Protein 6L33 (pdb70)

Radius of gyration: 26.6 Å; Cα contacts (8 Å, |Δi|>4): 1652; chains: 4; bounding box: 76×57×63 Å

Nearest PDB structures (foldseek):
  6l33-assembly2_D  TM=1.004E+00  e=4.666E-39  Pseudomonas aeruginosa
  6l33-assembly2_C  TM=9.658E-01  e=1.637E-32  Pseudomonas aeruginosa
  2uye-assembly1_B  TM=8.036E-01  e=1.590E-12  Burkholderia cepacia
  5b7d-assembly1_A  TM=7.883E-01  e=1.033E-09  Vibrio vulnificus
  4ab6-assembly1_A  TM=7.438E-01  e=1.172E-08  Neisseria meningitidis serogroup B

Solvent-accessible surface area: 31143 Å² total

InterPro domains:
  IPR000847 LysR, HTH, N-terminal domain [PF00126] (80-113)
  IPR000847 LysR, HTH, N-terminal domain [PS50931] (80-109)
  IPR005119 LysR, substrate-binding [PF03466] (144-335)
  IPR036388 Winged helix-like DNA-binding domain superfamily [G3DSA:1.10.10.10] (78-133)
  IPR036390 Winged helix DNA-binding domain superfamily [SSF46785] (79-132)
  IPR050389 LysR-type Transcriptional Regulators [PTHR30118] (19-346)

Foldseek 3Di:
DQDQEEAEEEEEQLCVQQQVVVLVVVVCVVHVRYHYHYHYDAQENCVCQVVVVHFYYKYFDDDHDPQKDKDFLFFFFKKKKAQPVPDDQVNVQEFEEEAEAPPPDQDDPVQVFQVVVPGGHHHDYYYHHLPCVQVVRHPHRYMYMGTPSSVVVVVVVPRMDIGGHNGDDRRGTMMIGGNVCVPPPVVVVSVVSVSSD/DADLEEAEEEEAPLRCVQQVPVLVVVCCVPPVNYHYHYHYDEQVPLVCFVVVRHQYYWYQHDDHDPQKDKFFDFDWFKKKKAQDDDDDDDAPVNQQEFEEEEQDQPPDQDDQVQVVQVVVPGHHHYDYYHPHLPPVQVVRHPHGYMYMAIVSSVVSVVVVPRIDIDHDNDGTDYTTGMIGGNVCPPPPVVVVSVVSSSSD/DEAAEEEAQLCVQLQVPVLVVVCCVVPVVYHYHYHHDEQVNLVCQVVVNHFYYKYDHDDHDPQKDKDWLDWFAKKKKFQDDDDDDDAPVLQQPFEEEAAQPVRGDCVQVQVVQVVVPTHHHYDYYHHHCVPVLVVRHPGGYMYIDGPSSVVSVVVVDRMDIGHDNDDTGIDIMMIGGNVCVPPPVVVVSVVSVSSD/DEAEEEEAQLCVQQQVVLLVVCCCVVPVPYHYHYDHQQAVNLVCQVVVNHFYYKYQYDDHPPQKDKDFLDWWAKKKFFADDDDDDDAPVNQCPFEEEAQAPVSCHHHHDYYHPHLVCVNVVRHPGGYMYIGTPSSVVSVVLRDIDHDNDDDGTTTIMIGHNVCPPPVVVVVVVVSVSSRD

Structure (mmCIF, N/CA/C/O backbone):
data_6L33
#
_entry.id   6L33
#
_cell.length_a   65.652
_cell.length_b   108.703
_cell.length_c   109.230
_cell.angle_alpha   90.000
_cell.angle_beta   90.000
_cell.angle_gamma   90.000
#
_symmetry.space_group_name_H-M   'P 21 21 21'
#
loop_
_entity.id
_entity.type
_entity.pdbx_description
1 polymer 'MexT protein'
2 non-polymer 'SULFATE ION'
3 water water
#
loop_
_atom_site.group_PDB
_atom_site.id
_atom_site.type_symbol
_atom_site.label_atom_id
_atom_site.label_alt_id
_atom_site.label_comp_id
_atom_site.label_asym_id
_atom_site.label_entity_id
_atom_site.label_seq_id
_atom_site.pdbx_PDB_ins_code
_atom_site.Cartn_x
_atom_site.Cartn_y
_atom_site.Cartn_z
_atom_site.occupancy
_atom_site.B_iso_or_equiv
_atom_site.auth_seq_id
_atom_site.auth_comp_id
_atom_site.auth_asym_id
_atom_site.auth_atom_id
_atom_site.pdbx_PDB_model_num
ATOM 1 N N . ALA A 1 4 ? -74.93418 10.21137 -28.42217 1.000 35.94081 96 ALA A N 1
ATOM 2 C CA . ALA A 1 4 ? -76.29060 9.67504 -28.42234 1.000 40.18746 96 ALA A CA 1
ATOM 3 C C . ALA A 1 4 ? -76.28812 8.20111 -28.81535 1.000 34.78166 96 ALA A C 1
ATOM 4 O O . ALA A 1 4 ? -76.99523 7.38891 -28.21999 1.000 42.89916 96 ALA A O 1
ATOM 6 N N . THR A 1 5 ? -75.48601 7.86271 -29.82189 1.000 32.78566 97 THR A N 1
ATOM 7 C CA . THR A 1 5 ? -75.33449 6.48920 -30.28142 1.000 34.55550 97 THR A CA 1
ATOM 8 C C . THR A 1 5 ? -74.23932 5.73701 -29.53497 1.000 39.92769 97 THR A C 1
ATOM 9 O O . THR A 1 5 ? -73.86070 4.63898 -29.95572 1.000 34.32198 97 THR A O 1
ATOM 13 N N . SER A 1 6 ? -73.73214 6.29556 -28.43934 1.000 45.97776 98 SER A N 1
ATOM 14 C CA . SER A 1 6 ? -72.58493 5.71136 -27.75943 1.000 38.49758 98 SER A CA 1
ATOM 15 C C . SER A 1 6 ? -72.97084 4.43680 -27.01827 1.000 38.05135 98 SER A C 1
ATOM 16 O O . SER A 1 6 ? -74.04677 4.34277 -26.42077 1.000 33.10752 98 SER A O 1
ATOM 19 N N . THR A 1 7 ? -72.07646 3.44767 -27.06424 1.000 36.20306 99 THR A N 1
ATOM 20 C CA . THR A 1 7 ? -72.21718 2.21611 -26.29562 1.000 35.38295 99 THR A CA 1
ATOM 21 C C . THR A 1 7 ? -71.05664 2.02737 -25.32509 1.000 32.97864 99 THR A C 1
ATOM 22 O O . THR A 1 7 ? -70.78813 0.90212 -24.89217 1.000 32.40900 99 THR A O 1
ATOM 26 N N . ALA A 1 8 ? -70.36915 3.10972 -24.97139 1.000 32.25231 100 ALA A N 1
ATOM 27 C CA . ALA A 1 8 ? -69.15713 3.01427 -24.17460 1.000 35.31160 100 ALA A CA 1
ATOM 28 C C . ALA A 1 8 ? -69.47676 2.70408 -22.71459 1.000 24.98672 100 ALA A C 1
ATOM 29 O O . ALA A 1 8 ? -70.60679 2.86564 -22.24278 1.000 24.96569 100 ALA A O 1
ATOM 31 N N . VAL A 1 9 ? -68.44922 2.25233 -21.99813 1.000 22.27023 101 VAL A N 1
ATOM 32 C CA . VAL A 1 9 ? -68.53795 1.94412 -20.57609 1.000 23.96402 101 VAL A CA 1
ATOM 33 C C . VAL A 1 9 ? -67.98750 3.12452 -19.79026 1.000 24.69998 101 VAL A C 1
ATOM 34 O O . VAL A 1 9 ? -66.87129 3.59019 -20.05241 1.000 20.88315 101 VAL A O 1
ATOM 38 N N . PHE A 1 10 ? -68.76676 3.61323 -18.83325 1.000 13.87734 102 PHE A N 1
ATOM 39 C CA . PHE A 1 10 ? -68.32424 4.65602 -17.92114 1.000 20.42544 102 PHE A CA 1
ATOM 40 C C . PHE A 1 10 ? -68.24856 4.09047 -16.51019 1.000 17.21617 102 PHE A C 1
ATOM 41 O O . PHE A 1 10 ? -69.08251 3.26881 -16.11570 1.000 18.13815 102 PHE A O 1
ATOM 49 N N . ARG A 1 11 ? -67.23898 4.52411 -15.75919 1.000 11.10267 103 ARG A N 1
ATOM 50 C CA . ARG A 1 11 ? -67.03164 4.09766 -14.37985 1.000 16.27430 103 ARG A CA 1
ATOM 51 C C . ARG A 1 11 ? -67.00157 5.33062 -13.48927 1.000 17.07512 103 ARG A C 1
ATOM 52 O O . ARG A 1 11 ? -66.11231 6.17747 -13.62803 1.000 13.16414 103 ARG A O 1
ATOM 60 N N . ILE A 1 12 ? -67.96847 5.43204 -12.57949 1.000 17.13957 104 ILE A N 1
ATOM 61 C CA . ILE A 1 12 ? -68.09360 6.59481 -11.71073 1.000 14.04931 104 ILE A CA 1
ATOM 62 C C . ILE A 1 12 ? -68.08979 6.14834 -10.25608 1.000 16.10742 104 ILE A C 1
ATOM 63 O O . ILE A 1 12 ? -68.50047 5.03268 -9.91849 1.000 15.46936 104 ILE A O 1
ATOM 68 N N . GLY A 1 13 ? -67.61312 7.03623 -9.39260 1.000 14.35558 105 GLY A N 1
ATOM 69 C CA . GLY A 1 13 ? -67.61703 6.81987 -7.95366 1.000 15.41464 105 GLY A CA 1
ATOM 70 C C . GLY A 1 13 ? -68.59907 7.76760 -7.28871 1.000 13.13811 105 GLY A C 1
ATOM 71 O O . GLY A 1 13 ? -68.64043 8.95813 -7.61218 1.000 15.64524 105 GLY A O 1
ATOM 72 N N . LEU A 1 14 ? -69.38807 7.23234 -6.35950 1.000 10.60810 106 LEU A N 1
ATOM 73 C CA . LEU A 1 14 ? -70.40242 8.01738 -5.67273 1.000 15.08017 106 LEU A CA 1
ATOM 74 C C . LEU A 1 14 ? -70.41635 7.66568 -4.19378 1.000 13.27252 106 LEU A C 1
ATOM 75 O O . LEU A 1 14 ? -70.33527 6.49080 -3.82479 1.000 11.67183 106 LEU A O 1
ATOM 80 N N . SER A 1 15 ? -70.52240 8.69020 -3.35254 1.000 15.24182 107 SER A N 1
ATOM 81 C CA . SER A 1 15 ? -70.74496 8.46708 -1.93589 1.000 14.49225 107 SER A CA 1
ATOM 82 C C . SER A 1 15 ? -72.16171 7.93833 -1.71201 1.000 16.68175 107 SER A C 1
ATOM 83 O O . SER A 1 15 ? -73.01040 7.95534 -2.60870 1.000 12.65190 107 SER A O 1
ATOM 86 N N . ASP A 1 16 ? -72.41280 7.45188 -0.49365 1.000 13.83595 108 ASP A N 1
ATOM 87 C CA . ASP A 1 16 ? -73.68557 6.79058 -0.21866 1.000 22.93677 108 ASP A CA 1
ATOM 88 C C . ASP A 1 16 ? -74.85660 7.75239 -0.38024 1.000 16.10778 108 ASP A C 1
ATOM 89 O O . ASP A 1 16 ? -75.89920 7.38247 -0.93272 1.000 12.53348 108 ASP A O 1
ATOM 94 N N . ASP A 1 17 ? -74.69386 8.99637 0.07888 1.000 16.80353 109 ASP A N 1
ATOM 95 C CA . ASP A 1 17 ? -75.76502 9.98519 -0.02412 1.000 20.98711 109 ASP A CA 1
ATOM 96 C C . ASP A 1 17 ? -76.08190 10.31937 -1.47537 1.000 19.24708 109 ASP A C 1
ATOM 97 O O . ASP A 1 17 ? -77.24237 10.56766 -1.82467 1.000 14.60080 109 ASP A O 1
ATOM 102 N N . VAL A 1 18 ? -75.06024 10.35154 -2.33167 1.000 13.33748 110 VAL A N 1
ATOM 103 C CA . VAL A 1 18 ? -75.27556 10.68983 -3.73479 1.000 13.35558 110 VAL A CA 1
ATOM 104 C C . VAL A 1 18 ? -75.92218 9.52187 -4.47167 1.000 13.83375 110 VAL A C 1
ATOM 105 O O . VAL A 1 18 ? -76.86738 9.70347 -5.24908 1.000 13.97426 110 VAL A O 1
ATOM 109 N N . GLU A 1 19 ? -75.41572 8.30676 -4.24571 1.000 10.79288 111 GLU A N 1
ATOM 110 C CA . GLU A 1 19 ? -76.02261 7.12542 -4.85203 1.000 14.50620 111 GLU A CA 1
ATOM 111 C C . GLU A 1 19 ? -77.47581 6.97595 -4.42300 1.000 16.05579 111 GLU A C 1
ATOM 112 O O . GLU A 1 19 ? -78.32791 6.55453 -5.21425 1.000 12.22668 111 GLU A O 1
ATOM 118 N N . PHE A 1 20 ? -77.77628 7.33453 -3.17421 1.000 14.29932 112 PHE A N 1
ATOM 119 C CA . PHE A 1 20 ? -79.13179 7.19916 -2.65435 1.000 14.00140 112 PHE A CA 1
ATOM 120 C C . PHE A 1 20 ? -80.07604 8.21185 -3.29449 1.000 17.81148 112 PHE A C 1
ATOM 121 O O . PHE A 1 20 ? -81.11452 7.83980 -3.85295 1.000 16.65394 112 PHE A O 1
ATOM 129 N N . GLY A 1 21 ? -79.72429 9.49482 -3.24126 1.000 16.92716 113 GLY A N 1
ATOM 130 C CA . GLY A 1 21 ? -80.65825 10.53912 -3.61630 1.000 20.55580 113 GLY A CA 1
ATOM 131 C C . GLY A 1 21 ? -80.53434 11.10582 -5.01630 1.000 20.92431 113 GLY A C 1
ATOM 132 O O . GLY A 1 21 ? -81.50055 11.66755 -5.54047 1.000 18.62700 113 GLY A O 1
ATOM 133 N N . LEU A 1 22 ? -79.36486 10.97466 -5.64234 1.000 16.22520 114 LEU A N 1
ATOM 134 C CA . LEU A 1 22 ? -79.11721 11.63464 -6.91592 1.000 16.68220 114 LEU A CA 1
ATOM 135 C C . LEU A 1 22 ? -78.85899 10.68908 -8.07816 1.000 12.42533 114 LEU A C 1
ATOM 136 O O . LEU A 1 22 ? -79.07000 11.09046 -9.22808 1.000 14.68375 114 LEU A O 1
ATOM 141 N N . LEU A 1 23 ? -78.40845 9.46240 -7.82490 1.000 16.92465 115 LEU A N 1
ATOM 142 C CA . LEU A 1 23 ? -78.20891 8.52255 -8.92425 1.000 12.69473 115 LEU A CA 1
ATOM 143 C C . LEU A 1 23 ? -79.47989 8.23613 -9.72116 1.000 12.66078 115 LEU A C 1
ATOM 144 O O . LEU A 1 23 ? -79.39329 8.20042 -10.96140 1.000 10.78391 115 LEU A O 1
ATOM 149 N N . PRO A 1 24 ? -80.64932 8.01650 -9.11757 1.000 12.29387 116 PRO A N 1
ATOM 150 C CA . PRO A 1 24 ? -81.84154 7.68115 -9.91806 1.000 14.51323 116 PRO A CA 1
ATOM 151 C C . PRO A 1 24 ? -82.20359 8.77411 -10.91224 1.000 12.20978 116 PRO A C 1
ATOM 152 O O . PRO A 1 24 ? -82.44520 8.46586 -12.08938 1.000 14.02455 116 PRO A O 1
ATOM 156 N N . PRO A 1 25 ? -82.26232 10.05698 -10.50984 1.000 15.14919 117 PRO A N 1
ATOM 157 C CA . PRO A 1 25 ? -82.50642 11.09015 -11.53261 1.000 12.34425 117 PRO A CA 1
ATOM 158 C C . PRO A 1 25 ? -81.39557 11.18696 -12.56332 1.000 17.57650 117 PRO A C 1
ATOM 159 O O . PRO A 1 25 ? -81.67628 11.41634 -13.74644 1.000 16.78524 117 PRO A O 1
ATOM 163 N N . LEU A 1 26 ? -80.13657 11.02300 -12.14739 1.000 13.81718 118 LEU A N 1
ATOM 164 C CA . LEU A 1 26 ? -79.03014 11.08186 -13.09846 1.000 15.91269 118 LEU A CA 1
ATOM 165 C C . LEU A 1 26 ? -79.12441 9.95405 -14.11838 1.000 13.71447 118 LEU A C 1
ATOM 166 O O . LEU A 1 26 ? -78.94909 10.17332 -15.32264 1.000 17.15351 118 LEU A O 1
ATOM 171 N N . LEU A 1 27 ? -79.40101 8.73409 -13.64945 1.000 14.99904 119 LEU A N 1
ATOM 172 C CA . LEU A 1 27 ? -79.47029 7.58724 -14.55017 1.000 16.21073 119 LEU A CA 1
ATOM 173 C C . LEU A 1 27 ? -80.62086 7.72505 -15.53964 1.000 16.44618 119 LEU A C 1
ATOM 174 O O . LEU A 1 27 ? -80.46257 7.41489 -16.72670 1.000 16.13924 119 LEU A O 1
ATOM 179 N N . ARG A 1 28 ? -81.78686 8.18307 -15.07042 1.000 14.44868 120 ARG A N 1
ATOM 180 C CA . ARG A 1 28 ? -82.90662 8.41967 -15.97844 1.000 17.22007 120 ARG A CA 1
ATOM 181 C C . ARG A 1 28 ? -82.51385 9.37865 -17.09623 1.000 15.83139 120 ARG A C 1
ATOM 182 O O . ARG A 1 28 ? -82.88322 9.17522 -18.25896 1.000 18.47680 120 ARG A O 1
ATOM 190 N N . ARG A 1 29 ? -81.74880 10.42143 -16.76725 1.000 10.88746 121 ARG A N 1
ATOM 191 C CA . ARG A 1 29 ? -81.35006 11.39385 -17.77915 1.000 19.65587 121 ARG A CA 1
ATOM 192 C C . ARG A 1 29 ? -80.24952 10.84865 -18.68168 1.000 17.29910 121 ARG A C 1
ATOM 193 O O . ARG A 1 29 ? -80.24002 11.12610 -19.88620 1.000 22.97980 121 ARG A O 1
ATOM 201 N N . LEU A 1 30 ? -79.31578 10.07579 -18.12152 1.000 18.05567 122 LEU A N 1
ATOM 202 C CA . LEU A 1 30 ? -78.25733 9.48960 -18.93796 1.000 14.35287 122 LEU A CA 1
ATOM 203 C C . LEU A 1 30 ? -78.82922 8.50527 -19.95051 1.000 20.63363 122 LEU A C 1
ATOM 204 O O . LEU A 1 30 ? -78.45150 8.51865 -21.12781 1.000 17.09957 122 LEU A O 1
ATOM 209 N N . ARG A 1 31 ? -79.75012 7.64239 -19.50780 1.000 20.32564 123 ARG A N 1
ATOM 210 C CA . ARG A 1 31 ? -80.33394 6.65415 -20.40925 1.000 20.33933 123 ARG A CA 1
ATOM 211 C C . ARG A 1 31 ? -81.21629 7.30569 -21.46652 1.000 20.80648 123 ARG A C 1
ATOM 212 O O . ARG A 1 31 ? -81.32404 6.78948 -22.58399 1.000 19.91179 123 ARG A O 1
ATOM 220 N N . ALA A 1 32 ? -81.85326 8.43150 -21.13843 1.000 23.03435 124 ALA A N 1
ATOM 221 C CA . ALA A 1 32 ? -82.71112 9.09757 -22.11270 1.000 22.72172 124 ALA A CA 1
ATOM 222 C C . ALA A 1 32 ? -81.89959 9.65987 -23.27406 1.000 25.75518 124 ALA A C 1
ATOM 223 O O . ALA A 1 32 ? -82.34200 9.61073 -24.42784 1.000 30.17183 124 ALA A O 1
ATOM 225 N N . GLU A 1 33 ? -80.70589 10.18856 -22.99415 1.000 25.04224 125 GLU A N 1
ATOM 226 C CA . GLU A 1 33 ? -79.88681 10.76154 -24.05749 1.000 27.65970 125 GLU A CA 1
ATOM 227 C C . GLU A 1 33 ? -79.08758 9.69315 -24.79764 1.000 21.89995 125 GLU A C 1
ATOM 228 O O . GLU A 1 33 ? -79.02771 9.70780 -26.03153 1.000 30.24546 125 GLU A O 1
ATOM 234 N N . ALA A 1 34 ? -78.46894 8.76176 -24.07161 1.000 25.90747 126 ALA A N 1
ATOM 235 C CA . ALA A 1 34 ? -77.60613 7.73585 -24.66034 1.000 22.45987 126 ALA A CA 1
ATOM 236 C C . ALA A 1 34 ? -78.04188 6.36627 -24.15486 1.000 26.41502 126 ALA A C 1
ATOM 237 O O . ALA A 1 34 ? -77.43773 5.81048 -23.22770 1.000 21.36031 126 ALA A O 1
ATOM 239 N N . PRO A 1 35 ? -79.07420 5.77603 -24.76687 1.000 30.55738 127 PRO A N 1
ATOM 240 C CA . PRO A 1 35 ? -79.65642 4.53800 -24.21767 1.000 30.84170 127 PRO A CA 1
ATOM 241 C C . PRO A 1 35 ? -78.74454 3.32214 -24.29737 1.000 26.00750 127 PRO A C 1
ATOM 242 O O . PRO A 1 35 ? -79.06670 2.29572 -23.68438 1.000 26.32422 127 PRO A O 1
ATOM 246 N N . GLY A 1 36 ? -77.63124 3.39335 -25.01928 1.000 24.71503 128 GLY A N 1
ATOM 247 C CA . GLY A 1 36 ? -76.73988 2.26439 -25.15474 1.000 30.81611 128 GLY A CA 1
ATOM 248 C C . GLY A 1 36 ? -75.53649 2.24784 -24.23962 1.000 32.11591 128 GLY A C 1
ATOM 249 O O . GLY A 1 36 ? -74.73873 1.30783 -24.31456 1.000 28.38879 128 GLY A O 1
ATOM 250 N N . ILE A 1 37 ? -75.37332 3.24552 -23.37173 1.000 23.59210 129 ILE A N 1
ATOM 251 C CA . ILE A 1 37 ? -74.18025 3.30684 -22.53417 1.000 24.34924 129 ILE A CA 1
ATOM 252 C C . ILE A 1 37 ? -74.28199 2.29455 -21.40228 1.000 24.18342 129 ILE A C 1
ATOM 253 O O . ILE A 1 37 ? -75.36783 1.98089 -20.89890 1.000 20.24889 129 ILE A O 1
ATOM 258 N N . VAL A 1 38 ? -73.12232 1.78139 -21.00376 1.000 19.18050 130 VAL A N 1
ATOM 259 C CA . VAL A 1 38 ? -72.98194 0.88763 -19.86242 1.000 15.90214 130 VAL A CA 1
ATOM 260 C C . VAL A 1 38 ? -72.37181 1.68690 -18.72124 1.000 19.65135 130 VAL A C 1
ATOM 261 O O . VAL A 1 38 ? -71.34482 2.35339 -18.90328 1.000 16.08396 130 VAL A O 1
ATOM 265 N N . LEU A 1 39 ? -72.99812 1.63044 -17.54872 1.000 16.79866 131 LEU A N 1
ATOM 266 C CA . LEU A 1 39 ? -72.57278 2.41546 -16.39788 1.000 14.21779 131 LEU A CA 1
ATOM 267 C C . LEU A 1 39 ? -72.11707 1.49724 -15.27376 1.000 16.81305 131 LEU A C 1
ATOM 268 O O . LEU A 1 39 ? -72.84286 0.57772 -14.88124 1.000 15.50637 131 LEU A O 1
ATOM 273 N N . VAL A 1 40 ? -70.92229 1.75735 -14.75340 1.000 14.57249 132 VAL A N 1
ATOM 274 C CA . VAL A 1 40 ? -70.40796 1.08766 -13.56501 1.000 11.45662 132 VAL A CA 1
ATOM 275 C C . VAL A 1 40 ? -70.36034 2.11843 -12.44655 1.000 11.29366 132 VAL A C 1
ATOM 276 O O . VAL A 1 40 ? -69.74494 3.18133 -12.59747 1.000 16.73884 132 VAL A O 1
ATOM 280 N N . VAL A 1 41 ? -71.02143 1.81667 -11.33376 1.000 10.27284 133 VAL A N 1
ATOM 281 C CA . VAL A 1 41 ? -71.03911 2.68590 -10.16285 1.000 12.57961 133 VAL A CA 1
ATOM 282 C C . VAL A 1 41 ? -70.23215 2.01055 -9.06450 1.000 14.14295 133 VAL A C 1
ATOM 283 O O . VAL A 1 41 ? -70.51066 0.86284 -8.69552 1.000 15.44363 133 VAL A O 1
ATOM 287 N N . ARG A 1 42 ? -69.23391 2.71774 -8.54553 1.000 17.93922 134 ARG A N 1
ATOM 288 C CA . ARG A 1 42 ? -68.44901 2.25972 -7.40986 1.000 10.99197 134 ARG A CA 1
ATOM 289 C C . ARG A 1 42 ? -68.82083 3.07405 -6.17816 1.000 19.44668 134 ARG A C 1
ATOM 290 O O . ARG A 1 42 ? -68.97866 4.29692 -6.25384 1.000 17.33007 134 ARG A O 1
ATOM 298 N N . ARG A 1 43 ? -68.96874 2.39163 -5.04744 1.000 14.61461 135 ARG A N 1
ATOM 299 C CA . ARG A 1 43 ? -69.27272 3.05045 -3.78683 1.000 14.52966 135 ARG A CA 1
ATOM 300 C C . ARG A 1 43 ? -67.97676 3.51357 -3.13527 1.000 15.18596 135 ARG A C 1
ATOM 301 O O . ARG A 1 43 ? -67.04567 2.72141 -2.95886 1.000 19.40378 135 ARG A O 1
ATOM 309 N N . ALA A 1 44 ? -67.91163 4.79707 -2.79354 1.000 13.09703 136 ALA A N 1
ATOM 310 C CA . ALA A 1 44 ? -66.72005 5.33305 -2.14057 1.000 15.15320 136 ALA A CA 1
ATOM 311 C C . ALA A 1 44 ? -67.10997 6.57359 -1.35849 1.000 17.38467 136 ALA A C 1
ATOM 312 O O . ALA A 1 44 ? -67.63954 7.52799 -1.93573 1.000 15.91929 136 ALA A O 1
ATOM 314 N N . ASN A 1 45 ? -66.85745 6.55957 -0.05362 1.000 14.41437 137 ASN A N 1
ATOM 315 C CA . ASN A 1 45 ? -67.07470 7.74168 0.76281 1.000 14.79290 137 ASN A CA 1
ATOM 316 C C . ASN A 1 45 ? -66.00257 8.78715 0.44896 1.000 12.07057 137 ASN A C 1
ATOM 317 O O . ASN A 1 45 ? -65.09739 8.56794 -0.36139 1.000 12.55276 137 ASN A O 1
ATOM 322 N N . TYR A 1 46 ? -66.09321 9.93477 1.12402 1.000 9.32531 138 TYR A N 1
ATOM 323 C CA . TYR A 1 46 ? -65.23261 11.06464 0.78895 1.000 19.58774 138 TYR A CA 1
ATOM 324 C C . TYR A 1 46 ? -63.75293 10.77492 1.02140 1.000 16.79515 138 TYR A C 1
ATOM 325 O O . TYR A 1 46 ? -62.90696 11.42378 0.40094 1.000 15.75070 138 TYR A O 1
ATOM 334 N N . LEU A 1 47 ? -63.41402 9.80789 1.87305 1.000 19.62012 139 LEU A N 1
ATOM 335 C CA . LEU A 1 47 ? -62.01102 9.45695 2.07119 1.000 17.79807 139 LEU A CA 1
ATOM 336 C C . LEU A 1 47 ? -61.52336 8.38242 1.11369 1.000 12.20760 139 LEU A C 1
ATOM 337 O O . LEU A 1 47 ? -60.34671 8.39102 0.73477 1.000 14.23975 139 LEU A O 1
ATOM 342 N N . LEU A 1 48 ? -62.39000 7.44715 0.72563 1.000 17.12470 140 LEU A N 1
ATOM 343 C CA . LEU A 1 48 ? -61.96339 6.38278 -0.17373 1.000 18.03184 140 LEU A CA 1
ATOM 344 C C . LEU A 1 48 ? -61.93415 6.83834 -1.62548 1.000 13.60086 140 LEU A C 1
ATOM 345 O O . LEU A 1 48 ? -61.09225 6.36718 -2.39829 1.000 15.84410 140 LEU A O 1
ATOM 358 N N . PRO A 1 50 ? -60.75492 9.36044 -3.52525 1.000 19.84652 142 PRO A N 1
ATOM 359 C CA . PRO A 1 50 ? -59.52702 9.72465 -4.25588 1.000 15.55527 142 PRO A CA 1
ATOM 360 C C . PRO A 1 50 ? -58.65933 8.53254 -4.61951 1.000 15.04483 142 PRO A C 1
ATOM 361 O O . PRO A 1 50 ? -57.95244 8.58202 -5.63484 1.000 17.45839 142 PRO A O 1
ATOM 365 N N . ASN A 1 51 ? -58.69418 7.45836 -3.82651 1.000 12.20531 143 ASN A N 1
ATOM 366 C CA . ASN A 1 51 ? -57.92925 6.26260 -4.16959 1.000 18.58504 143 ASN A CA 1
ATOM 367 C C . ASN A 1 51 ? -58.45544 5.61035 -5.43904 1.000 19.34943 143 ASN A C 1
ATOM 368 O O . ASN A 1 51 ? -57.67058 5.13052 -6.26504 1.000 21.23638 143 ASN A O 1
ATOM 373 N N . LEU A 1 52 ? -59.78058 5.56323 -5.60421 1.000 16.72691 144 LEU A N 1
ATOM 374 C CA . LEU A 1 52 ? -60.34271 4.96096 -6.80852 1.000 16.66637 144 LEU A CA 1
ATOM 375 C C . LEU A 1 52 ? -60.02468 5.79323 -8.04196 1.000 18.15104 144 LEU A C 1
ATOM 376 O O . LEU A 1 52 ? -59.84213 5.23974 -9.13282 1.000 19.12726 144 LEU A O 1
ATOM 381 N N . LEU A 1 53 ? -59.95297 7.11726 -7.88793 1.000 15.35097 145 LEU A N 1
ATOM 382 C CA . LEU A 1 53 ? -59.57089 7.97750 -9.00173 1.000 14.77009 145 LEU A CA 1
ATOM 383 C C . LEU A 1 53 ? -58.10683 7.77961 -9.37442 1.000 18.23424 145 LEU A C 1
ATOM 384 O O . LEU A 1 53 ? -57.77017 7.69062 -10.56006 1.000 18.33433 145 LEU A O 1
ATOM 389 N N . ALA A 1 54 ? -57.22162 7.70831 -8.37612 1.000 14.44655 146 ALA A N 1
ATOM 390 C CA . ALA A 1 54 ? -55.79726 7.55858 -8.66083 1.000 19.38359 146 ALA A CA 1
ATOM 391 C C . ALA A 1 54 ? -55.49029 6.18988 -9.25273 1.000 25.56116 146 ALA A C 1
ATOM 392 O O . ALA A 1 54 ? -54.60923 6.05950 -10.11013 1.000 25.15941 146 ALA A O 1
ATOM 394 N N . SER A 1 55 ? -56.20467 5.15948 -8.80817 1.000 18.81409 147 SER A N 1
ATOM 395 C CA . SER A 1 55 ? -55.97206 3.80616 -9.28824 1.000 23.81819 147 SER A CA 1
ATOM 396 C C . SER A 1 55 ? -56.62099 3.53130 -10.63806 1.000 28.27183 147 SER A C 1
ATOM 397 O O . SER A 1 55 ? -56.35317 2.48226 -11.23361 1.000 32.84618 147 SER A O 1
ATOM 400 N N . GLY A 1 56 ? -57.45540 4.43915 -11.13632 1.000 18.95631 148 GLY A N 1
ATOM 401 C CA . GLY A 1 56 ? -58.14313 4.21333 -12.38871 1.000 19.72946 148 GLY A CA 1
ATOM 402 C C . GLY A 1 56 ? -59.40350 3.38857 -12.28418 1.000 21.43676 148 GLY A C 1
ATOM 403 O O . GLY A 1 56 ? -59.99172 3.05350 -13.31874 1.000 19.71365 148 GLY A O 1
ATOM 404 N N . GLU A 1 57 ? -59.83722 3.04579 -11.06790 1.000 21.89120 149 GLU A N 1
ATOM 405 C CA . GLU A 1 57 ? -61.06969 2.28249 -10.90843 1.000 17.14058 149 GLU A CA 1
ATOM 406 C C . GLU A 1 57 ? -62.28374 3.08023 -11.36905 1.000 16.67279 149 GLU A C 1
ATOM 407 O O . GLU A 1 57 ? -63.26668 2.49445 -11.83790 1.000 16.15409 149 GLU A O 1
ATOM 413 N N . ILE A 1 58 ? -62.23333 4.40796 -11.24459 1.000 14.01864 150 ILE A N 1
ATOM 414 C CA . ILE A 1 58 ? -63.25134 5.30481 -11.77348 1.000 13.86320 150 ILE A CA 1
ATOM 415 C C . ILE A 1 58 ? -62.55310 6.39876 -12.56961 1.000 11.80236 150 ILE A C 1
ATOM 416 O O . ILE A 1 58 ? -61.35934 6.65718 -12.40436 1.000 16.45648 150 ILE A O 1
ATOM 421 N N . SER A 1 59 ? -63.32091 7.05044 -13.43871 1.000 11.09115 151 SER A N 1
ATOM 422 C CA . SER A 1 59 ? -62.82536 8.18920 -14.19871 1.000 14.65234 151 SER A CA 1
ATOM 423 C C . SER A 1 59 ? -63.32690 9.52105 -13.66196 1.000 17.04190 151 SER A C 1
ATOM 424 O O . SER A 1 59 ? -62.77513 10.56738 -14.02111 1.000 15.03804 151 SER A O 1
ATOM 427 N N . VAL A 1 60 ? -64.35426 9.50202 -12.81955 1.000 14.83831 152 VAL A N 1
ATOM 428 C CA . VAL A 1 60 ? -64.90496 10.70951 -12.21848 1.000 12.03561 152 VAL A CA 1
ATOM 429 C C . VAL A 1 60 ? -65.56147 10.31453 -10.90498 1.000 14.83598 152 VAL A C 1
ATOM 430 O O . VAL A 1 60 ? -66.20129 9.26355 -10.80910 1.000 11.75956 152 VAL A O 1
ATOM 434 N N . GLY A 1 61 ? -65.37577 11.14324 -9.88599 1.000 11.83763 153 GLY A N 1
ATOM 435 C CA . GLY A 1 61 ? -65.96751 10.89316 -8.58842 1.000 14.51786 153 GLY A CA 1
ATOM 436 C C . GLY A 1 61 ? -66.74921 12.09400 -8.10202 1.000 19.42885 153 GLY A C 1
ATOM 437 O O . GLY A 1 61 ? -66.43270 13.23990 -8.41859 1.000 15.57438 153 GLY A O 1
ATOM 438 N N . VAL A 1 62 ? -67.79337 11.81071 -7.32786 1.000 19.45488 154 VAL A N 1
ATOM 439 C CA . VAL A 1 62 ? -68.63785 12.83800 -6.73126 1.000 15.56260 154 VAL A CA 1
ATOM 440 C C . VAL A 1 62 ? -68.70100 12.57822 -5.23528 1.000 21.01107 154 VAL A C 1
ATOM 441 O O . VAL A 1 62 ? -69.19450 11.52853 -4.80482 1.000 16.92989 154 VAL A O 1
ATOM 445 N N . SER A 1 63 ? -68.21128 13.52906 -4.44712 1.000 19.67246 155 SER A N 1
ATOM 446 C CA . SER A 1 63 ? -68.17055 13.37930 -2.99968 1.000 20.01907 155 SER A CA 1
ATOM 447 C C . SER A 1 63 ? -67.94572 14.74939 -2.37468 1.000 21.27619 155 SER A C 1
ATOM 448 O O . SER A 1 63 ? -67.77599 15.75461 -3.07115 1.000 17.81358 155 SER A O 1
ATOM 451 N N . TYR A 1 64 ? -67.95466 14.77834 -1.04387 1.000 22.16183 156 TYR A N 1
ATOM 452 C CA . TYR A 1 64 ? -67.49427 15.94887 -0.31702 1.000 25.57148 156 TYR A CA 1
ATOM 453 C C . TYR A 1 64 ? -66.02441 16.21053 -0.63684 1.000 27.32891 156 TYR A C 1
ATOM 454 O O . TYR A 1 64 ? -65.29444 15.32670 -1.09533 1.000 29.16622 156 TYR A O 1
ATOM 463 N N . THR A 1 65 ? -65.59114 17.44532 -0.38863 1.000 31.85725 157 THR A N 1
ATOM 464 C CA . THR A 1 65 ? -64.22183 17.83031 -0.70799 1.000 36.52464 157 THR A CA 1
ATOM 465 C C . THR A 1 65 ? -63.22858 16.98185 0.07805 1.000 34.12063 157 THR A C 1
ATOM 466 O O . THR A 1 65 ? -63.42618 16.69836 1.26293 1.000 27.24125 157 THR A O 1
ATOM 470 N N . ASP A 1 66 ? -62.15896 16.56969 -0.59138 1.000 31.28280 158 ASP A N 1
ATOM 471 C CA . ASP A 1 66 ? -61.19332 15.65691 0.00763 1.000 36.39922 158 ASP A CA 1
ATOM 472 C C . ASP A 1 66 ? -59.82480 15.92040 -0.61309 1.000 30.05275 158 ASP A C 1
ATOM 473 O O . ASP A 1 66 ? -59.56752 17.00306 -1.14906 1.000 27.10791 158 ASP A O 1
ATOM 478 N N . GLU A 1 67 ? -58.94431 14.92734 -0.53720 1.000 29.07688 159 GLU A N 1
ATOM 479 C CA . GLU A 1 67 ? -57.64620 15.01258 -1.18510 1.000 27.07849 159 GLU A CA 1
ATOM 480 C C . GLU A 1 67 ? -57.78748 14.73915 -2.67437 1.000 35.46098 159 GLU A C 1
ATOM 481 O O . GLU A 1 67 ? -58.51168 13.83151 -3.09160 1.000 27.70469 159 GLU A O 1
ATOM 487 N N . LEU A 1 68 ? -57.09350 15.53373 -3.47812 1.000 32.84785 160 LEU A N 1
ATOM 488 C CA . LEU A 1 68 ? -57.11855 15.35382 -4.91606 1.000 27.62032 160 LEU A CA 1
ATOM 489 C C . LEU A 1 68 ? -55.79568 14.76270 -5.36955 1.000 29.63229 160 LEU A C 1
ATOM 490 O O . LEU A 1 68 ? -54.73829 15.35183 -5.09635 1.000 34.50674 160 LEU A O 1
ATOM 495 N N . PRO A 1 69 ? -55.79958 13.61279 -6.04337 1.000 30.38261 161 PRO A N 1
ATOM 496 C CA . PRO A 1 69 ? -54.54168 13.03834 -6.53195 1.000 31.79011 161 PRO A CA 1
ATOM 497 C C . PRO A 1 69 ? -53.82957 13.99369 -7.47712 1.000 29.96692 161 PRO A C 1
ATOM 498 O O . PRO A 1 69 ? -54.39980 14.97126 -7.96624 1.000 29.15952 161 PRO A O 1
ATOM 502 N N . ALA A 1 70 ? -52.55481 13.70327 -7.72240 1.000 38.69193 162 ALA A N 1
ATOM 503 C CA . ALA A 1 70 ? -51.80747 14.46227 -8.71300 1.000 38.71106 162 ALA A CA 1
ATOM 504 C C . ALA A 1 70 ? -52.48687 14.35353 -10.07296 1.000 40.41972 162 ALA A C 1
ATOM 505 O O . ALA A 1 70 ? -53.14983 13.35857 -10.38026 1.000 39.07026 162 ALA A O 1
ATOM 507 N N . ASN A 1 71 ? -52.33995 15.41279 -10.87404 1.000 39.71899 163 ASN A N 1
ATOM 508 C CA . ASN A 1 71 ? -52.91095 15.51937 -12.21593 1.000 47.97541 163 ASN A CA 1
ATOM 509 C C . ASN A 1 71 ? -54.42881 15.67481 -12.20276 1.000 46.66997 163 ASN A C 1
ATOM 510 O O . ASN A 1 71 ? -55.03325 15.89278 -13.25575 1.000 52.80953 163 ASN A O 1
ATOM 515 N N . ALA A 1 72 ? -55.05992 15.57947 -11.03798 1.000 35.58367 164 ALA A N 1
ATOM 516 C CA . ALA A 1 72 ? -56.51406 15.57350 -10.98097 1.000 39.64683 164 ALA A CA 1
ATOM 517 C C . ALA A 1 72 ? -57.07151 16.98983 -10.86754 1.000 38.06930 164 ALA A C 1
ATOM 518 O O . ALA A 1 72 ? -56.39367 17.91379 -10.40844 1.000 29.17278 164 ALA A O 1
ATOM 520 N N . LYS A 1 73 ? -58.31921 17.14945 -11.31037 1.000 25.57314 165 LYS A N 1
ATOM 521 C CA . LYS A 1 73 ? -59.04915 18.40858 -11.26196 1.000 23.94320 165 LYS A CA 1
ATOM 522 C C . LYS A 1 73 ? -60.36727 18.20282 -10.52607 1.000 26.83116 165 LYS A C 1
ATOM 523 O O . LYS A 1 73 ? -60.86838 17.08148 -10.41379 1.000 17.28205 165 LYS A O 1
ATOM 529 N N . ARG A 1 74 ? -60.93719 19.29903 -10.02892 1.000 22.49560 166 ARG A N 1
ATOM 530 C CA . ARG A 1 74 ? -62.20624 19.22964 -9.32067 1.000 22.92072 166 ARG A CA 1
ATOM 531 C C . ARG A 1 74 ? -63.03725 20.46738 -9.62210 1.000 28.54775 166 ARG A C 1
ATOM 532 O O . ARG A 1 74 ? -62.52085 21.50938 -10.03432 1.000 25.26085 166 ARG A O 1
ATOM 540 N N . LYS A 1 75 ? -64.34286 20.33312 -9.40156 1.000 21.30399 167 LYS A N 1
ATOM 541 C CA . LYS A 1 75 ? -65.29755 21.40122 -9.65816 1.000 22.10617 167 LYS A CA 1
ATOM 542 C C . LYS A 1 75 ? -66.48307 21.22335 -8.72167 1.000 25.32759 167 LYS A C 1
ATOM 543 O O . LYS A 1 75 ? -66.98957 20.10724 -8.56998 1.000 18.81764 167 LYS A O 1
ATOM 549 N N . THR A 1 76 ? -66.91089 22.31337 -8.08825 1.000 21.42550 168 THR A N 1
ATOM 550 C CA . THR A 1 76 ? -68.09889 22.26738 -7.24626 1.000 22.84143 168 THR A CA 1
ATOM 551 C C . THR A 1 76 ? -69.33319 22.03643 -8.10988 1.000 23.05957 168 THR A C 1
ATOM 552 O O . THR A 1 76 ? -69.52353 22.70697 -9.12879 1.000 22.68935 168 THR A O 1
ATOM 556 N N . VAL A 1 77 ? -70.16690 21.07870 -7.71090 1.000 20.57303 169 VAL A N 1
ATOM 557 C CA . VAL A 1 77 ? -71.36793 20.75475 -8.46883 1.000 17.06409 169 VAL A CA 1
ATOM 558 C C . VAL A 1 77 ? -72.65658 21.02163 -7.70122 1.000 16.78250 169 VAL A C 1
ATOM 559 O O . VAL A 1 77 ? -73.70098 21.23398 -8.33880 1.000 18.82032 169 VAL A O 1
ATOM 563 N N . ARG A 1 78 ? -72.64359 21.01724 -6.36889 1.000 19.40657 170 ARG A N 1
ATOM 564 C CA . ARG A 1 78 ? -73.83064 21.35478 -5.59389 1.000 18.56776 170 ARG A CA 1
ATOM 565 C C . ARG A 1 78 ? -73.40860 22.02441 -4.29682 1.000 21.28515 170 ARG A C 1
ATOM 566 O O . ARG A 1 78 ? -72.43713 21.60681 -3.66064 1.000 23.00721 170 ARG A O 1
ATOM 574 N N . ARG A 1 79 ? -74.14989 23.05617 -3.90745 1.000 19.74554 171 ARG A N 1
ATOM 575 C CA . ARG A 1 79 ? -73.84621 23.76011 -2.67467 1.000 28.16393 171 ARG A CA 1
ATOM 576 C C . ARG A 1 79 ? -74.37772 22.98588 -1.47213 1.000 28.84263 171 ARG A C 1
ATOM 577 O O . ARG A 1 79 ? -75.26739 22.13764 -1.58428 1.000 25.46415 171 ARG A O 1
ATOM 585 N N . SER A 1 80 ? -73.81313 23.29481 -0.30751 1.000 34.57962 172 SER A N 1
ATOM 586 C CA . SER A 1 80 ? -74.10699 22.56370 0.91845 1.000 32.93995 172 SER A CA 1
ATOM 587 C C . SER A 1 80 ? -75.40845 23.06543 1.53014 1.000 28.63272 172 SER A C 1
ATOM 588 O O . SER A 1 80 ? -75.54298 24.25755 1.82933 1.000 27.70965 172 SER A O 1
ATOM 591 N N . LYS A 1 81 ? -76.36298 22.15651 1.72210 1.000 28.80354 173 LYS A N 1
ATOM 592 C CA . LYS A 1 81 ? -77.60330 22.46592 2.43000 1.000 23.70586 173 LYS A CA 1
ATOM 593 C C . LYS A 1 81 ? -77.97398 21.27371 3.29858 1.000 23.53127 173 LYS A C 1
ATOM 594 O O . LYS A 1 81 ? -78.71158 20.37784 2.87032 1.000 19.66630 173 LYS A O 1
ATOM 600 N N . PRO A 1 82 ? -77.47438 21.22432 4.52795 1.000 19.79525 174 PRO A N 1
ATOM 601 C CA . PRO A 1 82 ? -77.81548 20.11480 5.41853 1.000 23.80047 174 PRO A CA 1
ATOM 602 C C . PRO A 1 82 ? -79.20811 20.28208 6.00810 1.000 24.22652 174 PRO A C 1
ATOM 603 O O . PRO A 1 82 ? -79.75756 21.38179 6.08824 1.000 24.04956 174 PRO A O 1
ATOM 607 N N . LYS A 1 83 ? -79.77918 19.15215 6.41720 1.000 15.41825 175 LYS A N 1
ATOM 608 C CA . LYS A 1 83 ? -81.09183 19.12642 7.04354 1.000 17.78560 175 LYS A CA 1
ATOM 609 C C . LYS A 1 83 ? -81.04831 18.20172 8.24958 1.000 26.73486 175 LYS A C 1
ATOM 610 O O . LYS A 1 83 ? -80.36150 17.17659 8.22989 1.000 18.54540 175 LYS A O 1
ATOM 616 N N . ILE A 1 84 ? -81.77106 18.57129 9.29594 1.000 19.07388 176 ILE A N 1
ATOM 617 C CA . ILE A 1 84 ? -81.95236 17.70749 10.45523 1.000 19.66044 176 ILE A CA 1
ATOM 618 C C . ILE A 1 84 ? -83.15042 16.80897 10.20035 1.000 20.37161 176 ILE A C 1
ATOM 619 O O . ILE A 1 84 ? -84.19110 17.26391 9.71279 1.000 21.38394 176 ILE A O 1
ATOM 624 N N . LEU A 1 85 ? -83.00992 15.52918 10.52598 1.000 19.05479 177 LEU A N 1
ATOM 625 C CA . LEU A 1 85 ? -84.10636 14.57799 10.43828 1.000 19.42996 177 LEU A CA 1
ATOM 626 C C . LEU A 1 85 ? -84.48668 14.11676 11.83670 1.000 28.82559 177 LEU A C 1
ATOM 627 O O . LEU A 1 85 ? -83.61527 13.86942 12.67608 1.000 20.51973 177 LEU A O 1
ATOM 632 N N . ARG A 1 86 ? -85.79127 14.00943 12.08203 1.000 25.28136 178 ARG A N 1
ATOM 633 C CA . ARG A 1 86 ? -86.29806 13.63395 13.39328 1.000 26.27894 178 ARG A CA 1
ATOM 634 C C . ARG A 1 86 ? -87.55596 12.79566 13.22286 1.000 24.08774 178 ARG A C 1
ATOM 635 O O . ARG A 1 86 ? -88.30312 12.95845 12.25424 1.000 29.24515 178 ARG A O 1
ATOM 643 N N . ALA A 1 87 ? -87.78200 11.89464 14.17647 1.000 32.46759 179 ALA A N 1
ATOM 644 C CA . ALA A 1 87 ? -88.94908 11.02586 14.16365 1.000 29.74523 179 ALA A CA 1
ATOM 645 C C . ALA A 1 87 ? -89.92161 11.31668 15.29771 1.000 39.57408 179 ALA A C 1
ATOM 646 O O . ALA A 1 87 ? -90.98251 10.68605 15.36032 1.000 34.48984 179 ALA A O 1
ATOM 648 N N . ASP A 1 88 ? -89.59536 12.24818 16.18944 1.000 40.48100 180 ASP A N 1
ATOM 649 C CA . ASP A 1 88 ? -90.48067 12.59480 17.29732 1.000 42.41901 180 ASP A CA 1
ATOM 650 C C . ASP A 1 88 ? -91.56437 13.57478 16.85683 1.000 41.63636 180 ASP A C 1
ATOM 651 O O . ASP A 1 88 ? -91.57100 14.03965 15.71637 1.000 37.38705 180 ASP A O 1
ATOM 656 N N . GLY A 1 92 ? -92.72470 21.76327 17.73630 1.000 38.53925 184 GLY A N 1
ATOM 657 C CA . GLY A 1 92 ? -91.96132 22.87628 17.20086 1.000 37.24307 184 GLY A CA 1
ATOM 658 C C . GLY A 1 92 ? -90.62417 22.47555 16.60431 1.000 45.07348 184 GLY A C 1
ATOM 659 O O . GLY A 1 92 ? -90.29510 21.29117 16.53520 1.000 43.16042 184 GLY A O 1
ATOM 660 N N . GLN A 1 93 ? -89.85232 23.47023 16.17072 1.000 44.80980 185 GLN A N 1
ATOM 661 C CA . GLN A 1 93 ? -88.53916 23.23938 15.58378 1.000 47.14370 185 GLN A CA 1
ATOM 662 C C . GLN A 1 93 ? -87.48366 23.13991 16.67868 1.000 49.42653 185 GLN A C 1
ATOM 663 O O . GLN A 1 93 ? -87.55665 23.83672 17.69480 1.000 47.50893 185 GLN A O 1
ATOM 669 N N . LEU A 1 94 ? -86.50216 22.26579 16.46370 1.000 39.67149 186 LEU A N 1
ATOM 670 C CA . LEU A 1 94 ? -85.45375 22.04956 17.45139 1.000 47.10129 186 LEU A CA 1
ATOM 671 C C . LEU A 1 94 ? -84.56750 23.28266 17.58286 1.000 51.60218 186 LEU A C 1
ATOM 672 O O . LEU A 1 94 ? -84.04023 23.79320 16.58971 1.000 53.01978 186 LEU A O 1
ATOM 677 N N . THR A 1 95 ? -84.40699 23.76032 18.81487 1.000 47.32475 187 THR A N 1
ATOM 678 C CA . THR A 1 95 ? -83.44304 24.81000 19.10030 1.000 43.87182 187 THR A CA 1
ATOM 679 C C . THR A 1 95 ? -82.02732 24.23331 19.07800 1.000 38.60460 187 THR A C 1
ATOM 680 O O . THR A 1 95 ? -81.82259 23.02371 18.94408 1.000 45.90875 187 THR A O 1
ATOM 684 N N . LEU A 1 96 ? -81.03325 25.11616 19.20626 1.000 35.70724 188 LEU A N 1
ATOM 685 C CA . LEU A 1 96 ? -79.65102 24.64522 19.21620 1.000 37.10866 188 LEU A CA 1
ATOM 686 C C . LEU A 1 96 ? -79.36286 23.80796 20.45660 1.000 44.10618 188 LEU A C 1
ATOM 687 O O . LEU A 1 96 ? -78.65233 22.79824 20.37871 1.000 39.53880 188 LEU A O 1
ATOM 692 N N . ASP A 1 97 ? -79.90893 24.20808 21.60865 1.000 47.52159 189 ASP A N 1
ATOM 693 C CA . ASP A 1 97 ? -79.69721 23.44104 22.83247 1.000 42.62719 189 ASP A CA 1
ATOM 694 C C . ASP A 1 97 ? -80.32233 22.05603 22.72935 1.000 39.45826 189 ASP A C 1
ATOM 695 O O . ASP A 1 97 ? -79.74380 21.07012 23.20107 1.000 45.05332 189 ASP A O 1
ATOM 700 N N . ASP A 1 98 ? -81.51013 21.96268 22.12465 1.000 33.68050 190 ASP A N 1
ATOM 701 C CA . ASP A 1 98 ? -82.10313 20.65460 21.86776 1.000 44.30873 190 ASP A CA 1
ATOM 702 C C . ASP A 1 98 ? -81.20700 19.82186 20.96184 1.000 42.72669 190 ASP A C 1
ATOM 703 O O . ASP A 1 98 ? -80.99453 18.62979 21.21059 1.000 37.41980 190 ASP A O 1
ATOM 708 N N . TYR A 1 99 ? -80.66286 20.44224 19.91211 1.000 41.25335 191 TYR A N 1
ATOM 709 C CA . TYR A 1 99 ? -79.79926 19.73005 18.97515 1.000 37.57944 191 TYR A CA 1
ATOM 710 C C . TYR A 1 99 ? -78.59004 19.13127 19.68360 1.000 36.63037 191 TYR A C 1
ATOM 711 O O . TYR A 1 99 ? -78.23575 17.96816 19.45803 1.000 27.57210 191 TYR A O 1
ATOM 720 N N . CYS A 1 100 ? -77.94544 19.91261 20.55064 1.000 31.74599 192 CYS A N 1
ATOM 721 C CA . CYS A 1 100 ? -76.77467 19.43907 21.27687 1.000 31.06052 192 CYS A CA 1
ATOM 722 C C . CYS A 1 100 ? -77.12074 18.48793 22.41515 1.000 30.92508 192 CYS A C 1
ATOM 723 O O . CYS A 1 100 ? -76.21278 17.86068 22.97144 1.000 32.24052 192 CYS A O 1
ATOM 726 N N . ALA A 1 101 ? -78.39727 18.36213 22.77407 1.000 31.62911 193 ALA A N 1
ATOM 727 C CA . ALA A 1 101 ? -78.80790 17.46279 23.84539 1.000 33.51154 193 ALA A CA 1
ATOM 728 C C . ALA A 1 101 ? -79.33579 16.12978 23.34066 1.000 31.46674 193 ALA A C 1
ATOM 729 O O . ALA A 1 101 ? -79.23802 15.12765 24.05722 1.000 27.58184 193 ALA A O 1
ATOM 731 N N . ARG A 1 102 ? -79.89171 16.09574 22.13202 1.000 29.28345 194 ARG A N 1
ATOM 732 C CA . ARG A 1 102 ? -80.42468 14.86008 21.58627 1.000 31.26282 194 ARG A CA 1
ATOM 733 C C . ARG A 1 102 ? -79.28492 13.92693 21.17803 1.000 28.15538 194 ARG A C 1
ATOM 734 O O . ARG A 1 102 ? -78.17135 14.37985 20.90191 1.000 24.65808 194 ARG A O 1
ATOM 742 N N . PRO A 1 103 ? -79.53142 12.61955 21.14570 1.000 29.86433 195 PRO A N 1
ATOM 743 C CA . PRO A 1 103 ? -78.53234 11.69739 20.59950 1.000 26.63425 195 PRO A CA 1
ATOM 744 C C . PRO A 1 103 ? -78.50143 11.75897 19.08089 1.000 21.91398 195 PRO A C 1
ATOM 745 O O . PRO A 1 103 ? -79.51699 11.98593 18.41932 1.000 20.56163 195 PRO A O 1
ATOM 749 N N . HIS A 1 104 ? -77.30911 11.55386 18.52872 1.000 17.83339 196 HIS A N 1
ATOM 750 C CA . HIS A 1 104 ? -77.08140 11.70265 17.09926 1.000 22.90761 196 HIS A CA 1
ATOM 751 C C . HIS A 1 104 ? -76.64870 10.38305 16.47845 1.000 14.33985 196 HIS A C 1
ATOM 752 O O . HIS A 1 104 ? -75.82425 9.65603 17.04167 1.000 19.89175 196 HIS A O 1
ATOM 759 N N . ALA A 1 105 ? -77.21686 10.08552 15.31547 1.000 14.50755 197 ALA A N 1
ATOM 760 C CA . ALA A 1 105 ? -76.75702 9.00260 14.46095 1.000 17.71229 197 ALA A CA 1
ATOM 761 C C . ALA A 1 105 ? -75.91622 9.59673 13.33889 1.000 24.44788 197 ALA A C 1
ATOM 762 O O . ALA A 1 105 ? -76.35799 10.52162 12.64920 1.000 16.74893 197 ALA A O 1
ATOM 764 N N . LEU A 1 106 ? -74.70431 9.07827 13.17521 1.000 22.33334 198 LEU A N 1
ATOM 765 C CA . LEU A 1 106 ? -73.77541 9.53140 12.14953 1.000 15.61538 198 LEU A CA 1
ATOM 766 C C . LEU A 1 106 ? -73.83586 8.57098 10.96889 1.000 16.79487 198 LEU A C 1
ATOM 767 O O . LEU A 1 106 ? -73.82403 7.35154 11.15865 1.000 17.56452 198 LEU A O 1
ATOM 772 N N . VAL A 1 107 ? -73.90339 9.11064 9.75535 1.000 16.77511 199 VAL A N 1
ATOM 773 C CA . VAL A 1 107 ? -74.12916 8.29721 8.56540 1.000 14.35548 199 VAL A CA 1
ATOM 774 C C . VAL A 1 107 ? -72.92958 8.41649 7.63444 1.000 18.72062 199 VAL A C 1
ATOM 775 O O . VAL A 1 107 ? -72.62954 9.50726 7.13107 1.000 23.62406 199 VAL A O 1
ATOM 779 N N . SER A 1 108 ? -72.24261 7.29156 7.42226 1.000 15.40048 200 SER A N 1
ATOM 780 C CA . SER A 1 108 ? -71.26197 7.11130 6.34898 1.000 15.60070 200 SER A CA 1
ATOM 781 C C . SER A 1 108 ? -70.05728 8.04531 6.49939 1.000 15.31648 200 SER A C 1
ATOM 782 O O . SER A 1 108 ? -69.72016 8.81741 5.60055 1.000 16.47947 200 SER A O 1
ATOM 785 N N . PHE A 1 109 ? -69.38389 7.93829 7.64204 1.000 15.49790 201 PHE A N 1
ATOM 786 C CA . PHE A 1 109 ? -68.14828 8.67707 7.87507 1.000 18.99005 201 PHE A CA 1
ATOM 787 C C . PHE A 1 109 ? -66.96715 7.73433 8.07472 1.000 18.01456 201 PHE A C 1
ATOM 788 O O . PHE A 1 109 ? -66.08013 7.97901 8.89786 1.000 15.11343 201 PHE A O 1
ATOM 796 N N . ALA A 1 110 ? -66.95048 6.64149 7.30915 1.000 14.93911 202 ALA A N 1
ATOM 797 C CA . ALA A 1 110 ? -65.78767 5.77554 7.13451 1.000 13.82519 202 ALA A CA 1
ATOM 798 C C . ALA A 1 110 ? -65.36161 5.06877 8.41538 1.000 14.71148 202 ALA A C 1
ATOM 799 O O . ALA A 1 110 ? -64.19608 4.67867 8.54794 1.000 20.34333 202 ALA A O 1
ATOM 801 N N . GLY A 1 111 ? -66.27757 4.88334 9.36370 1.000 16.46389 203 GLY A N 1
ATOM 802 C CA . GLY A 1 111 ? -65.98812 4.17539 10.59218 1.000 14.01014 203 GLY A CA 1
ATOM 803 C C . GLY A 1 111 ? -65.67544 5.05437 11.78451 1.000 14.14313 203 GLY A C 1
ATOM 804 O O . GLY A 1 111 ? -65.51320 4.52854 12.89311 1.000 16.02812 203 GLY A O 1
ATOM 805 N N . ASP A 1 112 ? -65.58451 6.36421 11.59839 1.000 14.08653 204 ASP A N 1
ATOM 806 C CA . ASP A 1 112 ? -65.26985 7.25980 12.69920 1.000 20.27815 204 ASP A CA 1
ATOM 807 C C . ASP A 1 112 ? -66.54146 7.66728 13.43412 1.000 19.42417 204 ASP A C 1
ATOM 808 O O . ASP A 1 112 ? -67.65579 7.54445 12.92024 1.000 19.51331 204 ASP A O 1
ATOM 813 N N . LEU A 1 113 ? -66.35872 8.15415 14.65871 1.000 21.85410 205 LEU A N 1
ATOM 814 C CA . LEU A 1 113 ? -67.46023 8.63300 15.47926 1.000 25.57704 205 LEU A CA 1
ATOM 815 C C . LEU A 1 113 ? -67.59375 10.15001 15.44677 1.000 20.34645 205 LEU A C 1
ATOM 816 O O . LEU A 1 113 ? -68.34862 10.71352 16.24531 1.000 22.91086 205 LEU A O 1
ATOM 821 N N . SER A 1 114 ? -66.88412 10.81997 14.54266 1.000 15.05720 206 SER A N 1
ATOM 822 C CA . SER A 1 114 ? -66.97571 12.26173 14.37692 1.000 20.12690 206 SER A CA 1
ATOM 823 C C . SER A 1 114 ? -67.36181 12.59622 12.94365 1.000 20.58704 206 SER A C 1
ATOM 824 O O . SER A 1 114 ? -67.01331 11.87662 12.00274 1.000 18.56780 206 SER A O 1
ATOM 827 N N . GLY A 1 115 ? -68.08647 13.69971 12.78777 1.000 18.25509 207 GLY A N 1
ATOM 828 C CA . GLY A 1 115 ? -68.47430 14.17214 11.47568 1.000 18.35262 207 GLY A CA 1
ATOM 829 C C . GLY A 1 115 ? -68.27905 15.66574 11.32570 1.000 17.21308 207 GLY A C 1
ATOM 830 O O . GLY A 1 115 ? -67.69023 16.31058 12.19822 1.000 22.85264 207 GLY A O 1
ATOM 831 N N . PHE A 1 116 ? -68.77439 16.22610 10.22016 1.000 19.85168 208 PHE A N 1
ATOM 832 C CA . PHE A 1 116 ? -68.62215 17.65749 9.97711 1.000 21.60937 208 PHE A CA 1
ATOM 833 C C . PHE A 1 116 ? -69.28261 18.48217 11.07349 1.000 19.94873 208 PHE A C 1
ATOM 834 O O . PHE A 1 116 ? -68.74754 19.51765 11.48850 1.000 16.31989 208 PHE A O 1
ATOM 842 N N . VAL A 1 117 ? -70.44723 18.03605 11.55399 1.000 17.15694 209 VAL A N 1
ATOM 843 C CA . VAL A 1 117 ? -71.19090 18.78423 12.56492 1.000 19.22625 209 VAL A CA 1
ATOM 844 C C . VAL A 1 117 ? -70.37191 18.95073 13.83811 1.000 25.33193 209 VAL A C 1
ATOM 845 O O . VAL A 1 117 ? -70.47372 19.97749 14.52286 1.000 21.12873 209 VAL A O 1
ATOM 849 N N . ASP A 1 118 ? -69.54030 17.96118 14.17156 1.000 20.59082 210 ASP A N 1
ATOM 850 C CA . ASP A 1 118 ? -68.69049 18.08303 15.35116 1.000 18.86496 210 ASP A CA 1
ATOM 851 C C . ASP A 1 118 ? -67.69944 19.23075 15.19869 1.000 25.16087 210 ASP A C 1
ATOM 852 O O . ASP A 1 118 ? -67.43132 19.96175 16.15950 1.000 24.91582 210 ASP A O 1
ATOM 857 N N . GLU A 1 119 ? -67.15313 19.41295 13.99440 1.000 28.63427 211 GLU A N 1
ATOM 858 C CA . GLU A 1 119 ? -66.25315 20.53760 13.75896 1.000 33.99311 211 GLU A CA 1
ATOM 859 C C . GLU A 1 119 ? -66.99564 21.86587 13.84882 1.000 25.85709 211 GLU A C 1
ATOM 860 O O . GLU A 1 119 ? -66.46462 22.84348 14.38857 1.000 34.30490 211 GLU A O 1
ATOM 866 N N . GLU A 1 120 ? -68.22932 21.91643 13.33594 1.000 26.18616 212 GLU A N 1
ATOM 867 C CA . GLU A 1 120 ? -68.99991 23.15666 13.36674 1.000 28.41441 212 GLU A CA 1
ATOM 868 C C . GLU A 1 120 ? -69.39048 23.53862 14.78912 1.000 35.22919 212 GLU A C 1
ATOM 869 O O . GLU A 1 120 ? -69.29345 24.71112 15.17045 1.000 33.93585 212 GLU A O 1
ATOM 875 N N . LEU A 1 121 ? -69.84758 22.56618 15.58301 1.000 23.91369 213 LEU A N 1
ATOM 876 C CA . LEU A 1 121 ? -70.28915 22.86448 16.94191 1.000 30.74657 213 LEU A CA 1
ATOM 877 C C . LEU A 1 121 ? -69.14891 23.39449 17.79928 1.000 30.46488 213 LEU A C 1
ATOM 878 O O . LEU A 1 121 ? -69.37671 24.21074 18.69917 1.000 31.64562 213 LEU A O 1
ATOM 883 N N . GLU A 1 122 ? -67.91908 22.94973 17.53089 1.000 31.06920 214 GLU A N 1
ATOM 884 C CA . GLU A 1 122 ? -66.77588 23.39860 18.31659 1.000 29.71394 214 GLU A CA 1
ATOM 885 C C . GLU A 1 122 ? -66.55989 24.90112 18.19415 1.000 42.23251 214 GLU A C 1
ATOM 886 O O . GLU A 1 122 ? -66.02764 25.52804 19.11741 1.000 39.63110 214 GLU A O 1
ATOM 892 N N . LYS A 1 123 ? -66.96813 25.49564 17.07029 1.000 34.78737 215 LYS A N 1
ATOM 893 C CA . LYS A 1 123 ? -66.78772 26.92865 16.87085 1.000 38.53315 215 LYS A CA 1
ATOM 894 C C . LYS A 1 123 ? -67.67286 27.75989 17.78961 1.000 38.56101 215 LYS A C 1
ATOM 895 O O . LYS A 1 123 ? -67.41509 28.95611 17.96058 1.000 41.68016 215 LYS A O 1
ATOM 901 N N . PHE A 1 124 ? -68.71113 27.16163 18.37035 1.000 38.14652 216 PHE A N 1
ATOM 902 C CA . PHE A 1 124 ? -69.51447 27.80050 19.40235 1.000 36.44490 216 PHE A CA 1
ATOM 903 C C . PHE A 1 124 ? -69.18003 27.28305 20.79329 1.000 32.76651 216 PHE A C 1
ATOM 904 O O . PHE A 1 124 ? -69.90119 27.58949 21.74795 1.000 43.44223 216 PHE A O 1
ATOM 912 N N . GLY A 1 125 ? -68.10813 26.50594 20.92850 1.000 32.84690 217 GLY A N 1
ATOM 913 C CA . GLY A 1 125 ? -67.80629 25.87297 22.19903 1.000 39.68432 217 GLY A CA 1
ATOM 914 C C . GLY A 1 125 ? -68.84155 24.86049 22.63033 1.000 44.74233 217 GLY A C 1
ATOM 915 O O . GLY A 1 125 ? -69.10174 24.71809 23.82995 1.000 46.14026 217 GLY A O 1
ATOM 916 N N . ARG A 1 126 ? -69.44755 24.15478 21.68187 1.000 39.06902 218 ARG A N 1
ATOM 917 C CA . ARG A 1 126 ? -70.47850 23.17227 21.97096 1.000 35.09276 218 ARG A CA 1
ATOM 918 C C . ARG A 1 126 ? -70.03434 21.79527 21.49475 1.000 33.71462 218 ARG A C 1
ATOM 919 O O . ARG A 1 126 ? -69.07469 21.64869 20.73300 1.000 26.33742 218 ARG A O 1
ATOM 927 N N . LYS A 1 127 ? -70.75023 20.77624 21.96246 1.000 41.74186 219 LYS A N 1
ATOM 928 C CA . LYS A 1 127 ? -70.47724 19.40518 21.56393 1.000 30.53163 219 LYS A CA 1
ATOM 929 C C . LYS A 1 127 ? -71.78906 18.63612 21.52257 1.000 34.14991 219 LYS A C 1
ATOM 930 O O . LYS A 1 127 ? -72.83349 19.11573 21.97161 1.000 33.33184 219 LYS A O 1
ATOM 936 N N . ARG A 1 128 ? -71.72156 17.43086 20.96347 1.000 32.87155 220 ARG A N 1
ATOM 937 C CA . ARG A 1 128 ? -72.87345 16.55202 20.84843 1.000 23.06405 220 ARG A CA 1
ATOM 938 C C . ARG A 1 128 ? -72.43560 15.13372 21.17947 1.000 24.08461 220 ARG A C 1
ATOM 939 O O . ARG A 1 128 ? -71.24253 14.83798 21.28866 1.000 28.83329 220 ARG A O 1
ATOM 947 N N . LYS A 1 129 ? -73.41532 14.24857 21.33481 1.000 22.38590 221 LYS A N 1
ATOM 948 C CA . LYS A 1 129 ? -73.16502 12.84062 21.62656 1.000 29.11581 221 LYS A CA 1
ATOM 949 C C . LYS A 1 129 ? -73.61506 12.01056 20.43082 1.000 23.00029 221 LYS A C 1
ATOM 950 O O . LYS A 1 129 ? -74.81090 11.94964 20.12417 1.000 22.77237 221 LYS A O 1
ATOM 956 N N . VAL A 1 130 ? -72.65748 11.38422 19.75560 1.000 21.99892 222 VAL A N 1
ATOM 957 C CA . VAL A 1 130 ? -72.94596 10.44536 18.67836 1.000 18.74605 222 VAL A CA 1
ATOM 958 C C . VAL A 1 130 ? -73.11204 9.06511 19.29845 1.000 19.49592 222 VAL A C 1
ATOM 959 O O . VAL A 1 130 ? -72.18737 8.54727 19.93354 1.000 20.20802 222 VAL A O 1
ATOM 963 N N . VAL A 1 131 ? -74.29234 8.46709 19.12206 1.000 21.18926 223 VAL A N 1
ATOM 964 C CA . VAL A 1 131 ? -74.57421 7.16299 19.71591 1.000 21.25528 223 VAL A CA 1
ATOM 965 C C . VAL A 1 131 ? -74.51230 6.02388 18.70788 1.000 19.29216 223 VAL A C 1
ATOM 966 O O . VAL A 1 131 ? -74.53976 4.85251 19.11906 1.000 21.07482 223 VAL A O 1
ATOM 970 N N . LEU A 1 132 ? -74.40849 6.32000 17.41321 1.000 16.85045 224 LEU A N 1
ATOM 971 C CA . LEU A 1 132 ? -74.51742 5.29427 16.38509 1.000 17.11248 224 LEU A CA 1
ATOM 972 C C . LEU A 1 132 ? -73.88191 5.79602 15.09518 1.000 20.98948 224 LEU A C 1
ATOM 973 O O . LEU A 1 132 ? -74.00071 6.97693 14.76154 1.000 16.62880 224 LEU A O 1
ATOM 978 N N . ALA A 1 133 ? -73.21457 4.89070 14.37610 1.000 19.08618 225 ALA A N 1
ATOM 979 C CA . ALA A 1 133 ? -72.65029 5.17871 13.06177 1.000 16.03420 225 ALA A CA 1
ATOM 980 C C . ALA A 1 133 ? -73.06391 4.08008 12.09209 1.000 15.69422 225 ALA A C 1
ATOM 981 O O . ALA A 1 133 ? -72.75605 2.90493 12.31548 1.000 17.49602 225 ALA A O 1
ATOM 983 N N . VAL A 1 134 ? -73.75092 4.45990 11.02319 1.000 14.58691 226 VAL A N 1
ATOM 984 C CA . VAL A 1 134 ? -74.19489 3.51625 9.99942 1.000 20.06880 226 VAL A CA 1
ATOM 985 C C . VAL A 1 134 ? -73.60153 3.96149 8.67076 1.000 17.76064 226 VAL A C 1
ATOM 986 O O . VAL A 1 134 ? -73.20344 5.12855 8.51166 1.000 17.06877 226 VAL A O 1
ATOM 990 N N . PRO A 1 135 ? -73.51374 3.05862 7.69275 1.000 16.22404 227 PRO A N 1
ATOM 991 C CA . PRO A 1 135 ? -72.92053 3.41179 6.39710 1.000 18.45410 227 PRO A CA 1
ATOM 992 C C . PRO A 1 135 ? -73.90023 3.85142 5.31895 1.000 27.08243 227 PRO A C 1
ATOM 993 O O . PRO A 1 135 ? -73.44892 4.23890 4.23615 1.000 22.01135 227 PRO A O 1
ATOM 997 N N . GLN A 1 136 ? -75.20841 3.80766 5.56050 1.000 23.24294 228 GLN A N 1
ATOM 998 C CA . GLN A 1 136 ? -76.17366 4.04256 4.49750 1.000 23.29302 228 GLN A CA 1
ATOM 999 C C . GLN A 1 136 ? -77.28832 4.95746 4.98054 1.000 19.90517 228 GLN A C 1
ATOM 1000 O O . GLN A 1 136 ? -77.64604 4.96463 6.16203 1.000 15.46598 228 GLN A O 1
ATOM 1006 N N . PHE A 1 137 ? -77.83949 5.72722 4.04256 1.000 16.03001 229 PHE A N 1
ATOM 1007 C CA . PHE A 1 137 ? -78.96086 6.60870 4.33944 1.000 22.82089 229 PHE A CA 1
ATOM 1008 C C . PHE A 1 137 ? -80.30608 5.92268 4.15507 1.000 23.80633 229 PHE A C 1
ATOM 1009 O O . PHE A 1 137 ? -81.25955 6.24487 4.87416 1.000 19.09924 229 PHE A O 1
ATOM 1017 N N . ASN A 1 138 ? -80.40253 4.98468 3.21436 1.000 21.59667 230 ASN A N 1
ATOM 1018 C CA . ASN A 1 138 ? -81.65830 4.28372 2.98085 1.000 25.55913 230 ASN A CA 1
ATOM 1019 C C . ASN A 1 138 ? -82.05982 3.49579 4.22066 1.000 24.88250 230 ASN A C 1
ATOM 1020 O O . ASN A 1 138 ? -81.25347 2.75625 4.79344 1.000 26.32703 230 ASN A O 1
ATOM 1025 N N . GLY A 1 139 ? -83.30875 3.66673 4.64016 1.000 27.75296 231 GLY A N 1
ATOM 1026 C CA . GLY A 1 139 ? -83.79682 3.03408 5.84404 1.000 19.33073 231 GLY A CA 1
ATOM 1027 C C . GLY A 1 139 ? -83.57263 3.81628 7.11630 1.000 21.41464 231 GLY A C 1
ATOM 1028 O O . GLY A 1 139 ? -83.81752 3.27706 8.20151 1.000 21.92517 231 GLY A O 1
ATOM 1029 N N . LEU A 1 140 ? -83.10951 5.06746 7.02184 1.000 17.89866 232 LEU A N 1
ATOM 1030 C CA . LEU A 1 140 ? -82.92870 5.88446 8.21840 1.000 27.35312 232 LEU A CA 1
ATOM 1031 C C . LEU A 1 140 ? -84.24537 6.10448 8.94936 1.000 20.31637 232 LEU A C 1
ATOM 1032 O O . LEU A 1 140 ? -84.26013 6.20865 10.18102 1.000 35.33730 232 LEU A O 1
ATOM 1037 N N . GLY A 1 141 ? -85.35471 6.18052 8.21009 1.000 27.83335 233 GLY A N 1
ATOM 1038 C CA . GLY A 1 141 ? -86.64652 6.38873 8.84499 1.000 28.62996 233 GLY A CA 1
ATOM 1039 C C . GLY A 1 141 ? -87.00922 5.27428 9.80563 1.000 29.64700 233 GLY A C 1
ATOM 1040 O O . GLY A 1 141 ? -87.33694 5.52169 10.96816 1.000 33.38759 233 GLY A O 1
ATOM 1041 N N . THR A 1 142 ? -86.95142 4.02688 9.33279 1.000 34.35290 234 THR A N 1
ATOM 1042 C CA . THR A 1 142 ? -87.20157 2.89269 10.21471 1.000 31.52520 234 THR A CA 1
ATOM 1043 C C . THR A 1 142 ? -86.15233 2.78784 11.31344 1.000 33.47975 234 THR A C 1
ATOM 1044 O O . THR A 1 142 ? -86.41812 2.18443 12.35873 1.000 43.83637 234 THR A O 1
ATOM 1048 N N . LEU A 1 143 ? -84.97385 3.37760 11.10749 1.000 37.92453 235 LEU A N 1
ATOM 1049 C CA . LEU A 1 143 ? -83.92184 3.32538 12.11546 1.000 33.72007 235 LEU A CA 1
ATOM 1050 C C . LEU A 1 143 ? -84.19245 4.28637 13.26783 1.000 35.69146 235 LEU A C 1
ATOM 1051 O O . LEU A 1 143 ? -83.96543 3.93914 14.43233 1.000 41.93934 235 LEU A O 1
ATOM 1056 N N . LEU A 1 144 ? -84.66571 5.49376 12.96740 1.000 29.21499 236 LEU A N 1
ATOM 1057 C CA . LEU A 1 144 ? -84.94518 6.49767 13.98587 1.000 30.70223 236 LEU A CA 1
ATOM 1058 C C . LEU A 1 144 ? -86.36580 6.41602 14.53052 1.000 33.58076 236 LEU A C 1
ATOM 1059 O O . LEU A 1 144 ? -86.70418 7.17374 15.44566 1.000 31.34860 236 LEU A O 1
ATOM 1064 N N . ALA A 1 145 ? -87.19585 5.52159 13.99630 1.000 34.63602 237 ALA A N 1
ATOM 1065 C CA . ALA A 1 145 ? -88.60131 5.46809 14.37905 1.000 32.17243 237 ALA A CA 1
ATOM 1066 C C . ALA A 1 145 ? -88.75256 5.17910 15.86692 1.000 37.65834 237 ALA A C 1
ATOM 1067 O O . ALA A 1 145 ? -88.11387 4.27090 16.40633 1.000 32.64520 237 ALA A O 1
ATOM 1069 N N . GLY A 1 146 ? -89.60176 5.96274 16.52930 1.000 36.35665 238 GLY A N 1
ATOM 1070 C CA . GLY A 1 146 ? -89.84919 5.78450 17.94485 1.000 36.48496 238 GLY A CA 1
ATOM 1071 C C . GLY A 1 146 ? -88.71069 6.17978 18.85390 1.000 38.18349 238 GLY A C 1
ATOM 1072 O O . GLY A 1 146 ? -88.73920 5.83763 20.03994 1.000 38.99234 238 GLY A O 1
ATOM 1073 N N . THR A 1 147 ? -87.70814 6.88620 18.34049 1.000 34.66748 239 THR A N 1
ATOM 1074 C CA . THR A 1 147 ? -86.55726 7.31153 19.12137 1.000 27.84681 239 THR A CA 1
ATOM 1075 C C . THR A 1 147 ? -86.43728 8.82996 19.09261 1.000 33.12779 239 THR A C 1
ATOM 1076 O O . THR A 1 147 ? -87.07923 9.51854 18.29445 1.000 34.73756 239 THR A O 1
ATOM 1080 N N . ASP A 1 148 ? -85.60093 9.34743 19.98767 1.000 30.22140 240 ASP A N 1
ATOM 1081 C CA . ASP A 1 148 ? -85.21026 10.74908 19.97356 1.000 33.52494 240 ASP A CA 1
ATOM 1082 C C . ASP A 1 148 ? -83.92192 10.98239 19.19586 1.000 33.18238 240 ASP A C 1
ATOM 1083 O O . ASP A 1 148 ? -83.42293 12.11266 19.16967 1.000 30.44629 240 ASP A O 1
ATOM 1088 N N . ILE A 1 149 ? -83.37585 9.94024 18.56912 1.000 29.86307 241 ILE A N 1
ATOM 1089 C CA . ILE A 1 149 ? -82.14915 10.07436 17.79547 1.000 30.62791 241 ILE A CA 1
ATOM 1090 C C . ILE A 1 149 ? -82.42429 10.90723 16.55234 1.000 25.79696 241 ILE A C 1
ATOM 1091 O O . ILE A 1 149 ? -83.43136 10.70794 15.85994 1.000 26.08431 241 ILE A O 1
ATOM 1096 N N . ILE A 1 150 ? -81.52913 11.84967 16.26555 1.000 19.95312 242 ILE A N 1
ATOM 1097 C CA . ILE A 1 150 ? -81.64008 12.70325 15.09303 1.000 22.07085 242 ILE A CA 1
ATOM 1098 C C . ILE A 1 150 ? -80.39391 12.52073 14.23690 1.000 20.19261 242 ILE A C 1
ATOM 1099 O O . ILE A 1 150 ? -79.33723 12.09934 14.71250 1.000 22.81089 242 ILE A O 1
ATOM 1104 N N . ALA A 1 151 ? -80.53395 12.84278 12.95247 1.000 15.79550 243 ALA A N 1
ATOM 1105 C CA . ALA A 1 151 ? -79.44094 12.76294 11.99516 1.000 22.53983 243 ALA A CA 1
ATOM 1106 C C . ALA A 1 151 ? -79.40620 14.03197 11.15374 1.000 26.43343 243 ALA A C 1
ATOM 1107 O O . ALA A 1 151 ? -80.42757 14.69981 10.96648 1.000 22.77712 243 ALA A O 1
ATOM 1109 N N . THR A 1 152 ? -78.21730 14.36177 10.64893 1.000 20.50266 244 THR A N 1
ATOM 1110 C CA . THR A 1 152 ? -77.99577 15.57078 9.85814 1.000 20.14849 244 THR A CA 1
ATOM 1111 C C . THR A 1 152 ? -77.44748 15.16098 8.49774 1.000 14.73056 244 THR A C 1
ATOM 1112 O O . THR A 1 152 ? -76.29354 14.73393 8.39181 1.000 16.94038 244 THR A O 1
ATOM 1116 N N . VAL A 1 153 ? -78.26872 15.30188 7.46157 1.000 19.57692 245 VAL A N 1
ATOM 1117 C CA . VAL A 1 153 ? -77.96564 14.73838 6.14702 1.000 16.19019 245 VAL A CA 1
ATOM 1118 C C . VAL A 1 153 ? -78.06589 15.84347 5.10418 1.000 19.76651 245 VAL A C 1
ATOM 1119 O O . VAL A 1 153 ? -78.67585 16.89676 5.34826 1.000 16.61616 245 VAL A O 1
ATOM 1123 N N . PRO A 1 154 ? -77.45968 15.64458 3.93284 1.000 20.83921 246 PRO A N 1
ATOM 1124 C CA . PRO A 1 154 ? -77.62835 16.62125 2.85155 1.000 16.81698 246 PRO A CA 1
ATOM 1125 C C . PRO A 1 154 ? -79.06850 16.65628 2.36696 1.000 18.08911 246 PRO A C 1
ATOM 1126 O O . PRO A 1 154 ? -79.81283 15.67917 2.48569 1.000 17.54544 246 PRO A O 1
ATOM 1130 N N . ASP A 1 155 ? -79.45434 17.80838 1.80934 1.000 16.85248 247 ASP A N 1
ATOM 1131 C CA . ASP A 1 155 ? -80.86414 18.05982 1.51827 1.000 21.25033 247 ASP A CA 1
ATOM 1132 C C . ASP A 1 155 ? -81.42917 17.06066 0.51326 1.000 17.12643 247 ASP A C 1
ATOM 1133 O O . ASP A 1 155 ? -82.60143 16.67833 0.60710 1.000 23.38427 247 ASP A O 1
ATOM 1138 N N . TYR A 1 156 ? -80.62254 16.62762 -0.46002 1.000 15.43376 248 TYR A N 1
ATOM 1139 C CA . TYR A 1 156 ? -81.14061 15.67955 -1.44219 1.000 18.34408 248 TYR A CA 1
ATOM 1140 C C . TYR A 1 156 ? -81.44157 14.32609 -0.80915 1.000 23.87449 248 TYR A C 1
ATOM 1141 O O . TYR A 1 156 ? -82.36724 13.63302 -1.24608 1.000 24.68403 248 TYR A O 1
ATOM 1150 N N . ALA A 1 157 ? -80.68802 13.93827 0.22326 1.000 19.88585 249 ALA A N 1
ATOM 1151 C CA . ALA A 1 157 ? -81.00123 12.70393 0.93569 1.000 18.76516 249 ALA A CA 1
ATOM 1152 C C . ALA A 1 157 ? -82.22908 12.87774 1.81979 1.000 23.52274 249 ALA A C 1
ATOM 1153 O O . ALA A 1 157 ? -83.04157 11.95465 1.95187 1.000 18.57022 249 ALA A O 1
ATOM 1155 N N . ALA A 1 158 ? -82.38162 14.05545 2.43227 1.000 18.10600 250 ALA A N 1
ATOM 1156 C CA . ALA A 1 158 ? -83.56450 14.31775 3.24580 1.000 20.99366 250 ALA A CA 1
ATOM 1157 C C . ALA A 1 158 ? -84.82859 14.32021 2.39636 1.000 23.28745 250 ALA A C 1
ATOM 1158 O O . ALA A 1 158 ? -85.87663 13.83041 2.83094 1.000 23.48901 250 ALA A O 1
ATOM 1160 N N . GLN A 1 159 ? -84.74955 14.86550 1.17974 1.000 21.43364 251 GLN A N 1
ATOM 1161 C CA . GLN A 1 159 ? -85.92171 14.90708 0.31135 1.000 18.90580 251 GLN A CA 1
ATOM 1162 C C . GLN A 1 159 ? -86.43415 13.50454 0.00654 1.000 30.06653 251 GLN A C 1
ATOM 1163 O O . GLN A 1 159 ? -87.64636 13.25788 0.03142 1.000 23.80915 251 GLN A O 1
ATOM 1169 N N . ALA A 1 160 ? -85.52497 12.56926 -0.27529 1.000 20.60520 252 ALA A N 1
ATOM 1170 C CA . ALA A 1 160 ? -85.94014 11.19732 -0.54632 1.000 22.83539 252 ALA A CA 1
ATOM 1171 C C . ALA A 1 160 ? -86.43857 10.50884 0.71804 1.000 25.75261 252 ALA A C 1
ATOM 1172 O O . ALA A 1 160 ? -87.39862 9.73069 0.67028 1.000 23.89567 252 ALA A O 1
ATOM 1174 N N . LEU A 1 161 ? -85.80040 10.78119 1.85871 1.000 23.13847 253 LEU A N 1
ATOM 1175 C CA . LEU A 1 161 ? -86.19626 10.12069 3.09820 1.000 25.28302 253 LEU A CA 1
ATOM 1176 C C . LEU A 1 161 ? -87.55313 10.61795 3.58322 1.000 28.75671 253 LEU A C 1
ATOM 1177 O O . LEU A 1 161 ? -88.37824 9.82438 4.05087 1.000 27.86567 253 LEU A O 1
ATOM 1182 N N . ILE A 1 162 ? -87.80505 11.92580 3.47920 1.000 20.98059 254 ILE A N 1
ATOM 1183 C CA . ILE A 1 162 ? -89.11082 12.45798 3.85864 1.000 25.43598 254 ILE A CA 1
ATOM 1184 C C . ILE A 1 162 ? -90.19541 11.91866 2.93571 1.000 21.53824 254 ILE A C 1
ATOM 1185 O O . ILE A 1 162 ? -91.32862 11.67465 3.36895 1.000 30.40707 254 ILE A O 1
ATOM 1190 N N . ALA A 1 163 ? -89.86676 11.70571 1.65866 1.000 24.76475 255 ALA A N 1
ATOM 1191 C CA . ALA A 1 163 ? -90.85702 11.20931 0.70836 1.000 27.74926 255 ALA A CA 1
ATOM 1192 C C . ALA A 1 163 ? -91.34061 9.81229 1.07353 1.000 31.49494 255 ALA A C 1
ATOM 1193 O O . ALA A 1 163 ? -92.45816 9.42879 0.70915 1.000 37.85813 255 ALA A O 1
ATOM 1195 N N . ALA A 1 164 ? -90.52180 9.03930 1.78701 1.000 25.96706 256 ALA A N 1
ATOM 1196 C CA . ALA A 1 164 ? -90.92505 7.70985 2.22299 1.000 27.07473 256 ALA A CA 1
ATOM 1197 C C . ALA A 1 164 ? -91.81695 7.73707 3.45665 1.000 27.83042 256 ALA A C 1
ATOM 1198 O O . ALA A 1 164 ? -92.39218 6.70058 3.80523 1.000 31.38110 256 ALA A O 1
ATOM 1200 N N . GLY A 1 165 ? -91.94280 8.88189 4.11911 1.000 28.51670 257 GLY A N 1
ATOM 1201 C CA . GLY A 1 165 ? -92.80586 9.01655 5.27335 1.000 24.57420 257 GLY A CA 1
ATOM 1202 C C . GLY A 1 165 ? -92.11559 8.64437 6.57534 1.000 22.60239 257 GLY A C 1
ATOM 1203 O O . GLY A 1 165 ? -91.13167 7.90652 6.61009 1.000 27.38207 257 GLY A O 1
ATOM 1204 N N . GLY A 1 166 ? -92.65255 9.18522 7.66992 1.000 27.76612 258 GLY A N 1
ATOM 1205 C CA . GLY A 1 166 ? -92.21433 8.84091 9.00520 1.000 22.37104 258 GLY A CA 1
ATOM 1206 C C . GLY A 1 166 ? -91.23254 9.80252 9.64389 1.000 31.56028 258 GLY A C 1
ATOM 1207 O O . GLY A 1 166 ? -90.89712 9.61931 10.82070 1.000 29.29554 258 GLY A O 1
ATOM 1208 N N . LEU A 1 167 ? -90.76559 10.81866 8.92125 1.000 28.10176 259 LEU A N 1
ATOM 1209 C CA . LEU A 1 167 ? -89.74606 11.71952 9.43800 1.000 24.24985 259 LEU A CA 1
ATOM 1210 C C . LEU A 1 167 ? -90.11568 13.16860 9.15393 1.000 28.24248 259 LEU A C 1
ATOM 1211 O O . LEU A 1 167 ? -90.94527 13.46696 8.29092 1.000 21.71414 259 LEU A O 1
ATOM 1216 N N . ARG A 1 168 ? -89.46981 14.06755 9.89512 1.000 27.59698 260 ARG A N 1
ATOM 1217 C CA . ARG A 1 168 ? -89.58378 15.50593 9.70395 1.000 27.09921 260 ARG A CA 1
ATOM 1218 C C . ARG A 1 168 ? -88.20178 16.08509 9.43300 1.000 23.15847 260 ARG A C 1
ATOM 1219 O O . ARG A 1 168 ? -87.21268 15.66241 10.04030 1.000 27.20241 260 ARG A O 1
ATOM 1227 N N . ALA A 1 169 ? -88.13492 17.05268 8.52177 1.000 25.39670 261 ALA A N 1
ATOM 1228 C CA . ALA A 1 169 ? -86.87835 17.66925 8.12148 1.000 25.00829 261 ALA A CA 1
ATOM 1229 C C . ALA A 1 169 ? -86.89147 19.15023 8.46912 1.000 26.96806 261 ALA A C 1
ATOM 1230 O O . ALA A 1 169 ? -87.88905 19.84198 8.24231 1.000 32.63381 261 ALA A O 1
ATOM 1232 N N . GLU A 1 170 ? -85.77992 19.63201 9.02360 1.000 27.75684 262 GLU A N 1
ATOM 1233 C CA . GLU A 1 170 ? -85.64123 21.03349 9.39236 1.000 32.93087 262 GLU A CA 1
ATOM 1234 C C . GLU A 1 170 ? -84.24711 21.51983 9.02656 1.000 27.19367 262 GLU A C 1
ATOM 1235 O O . GLU A 1 170 ? -83.32339 20.72979 8.81782 1.000 20.64979 262 GLU A O 1
ATOM 1241 N N . ASP A 1 171 ? -84.10449 22.83715 8.96012 1.000 32.31623 263 ASP A N 1
ATOM 1242 C CA . ASP A 1 171 ? -82.77853 23.41322 8.79242 1.000 26.95740 263 ASP A CA 1
ATOM 1243 C C . ASP A 1 171 ? -82.03252 23.39061 10.12574 1.000 24.95157 263 ASP A C 1
ATOM 1244 O O . ASP A 1 171 ? -82.64506 23.56639 11.18163 1.000 28.25062 263 ASP A O 1
ATOM 1249 N N . PRO A 1 172 ? -80.72291 23.16466 10.10837 1.000 25.09581 264 PRO A N 1
ATOM 1250 C CA . PRO A 1 172 ? -79.95776 23.10952 11.35969 1.000 26.02161 264 PRO A CA 1
ATOM 1251 C C . PRO A 1 172 ? -79.78125 24.49269 11.96021 1.000 38.50528 264 PRO A C 1
ATOM 1252 O O . PRO A 1 172 ? -79.87565 25.50536 11.25029 1.000 26.02608 264 PRO A O 1
ATOM 1256 N N . PRO A 1 173 ? -79.52201 24.57759 13.27758 1.000 35.22213 265 PRO A N 1
ATOM 1257 C CA . PRO A 1 173 ? -79.39237 25.88835 13.93277 1.000 33.11764 265 PRO A CA 1
ATOM 1258 C C . PRO A 1 173 ? -77.99315 26.47863 13.82548 1.000 34.46940 265 PRO A C 1
ATOM 1259 O O . PRO A 1 173 ? -77.51407 27.13168 14.75782 1.000 38.69070 265 PRO A O 1
ATOM 1263 N N . PHE A 1 174 ? -77.33047 26.25159 12.70296 1.000 27.72677 266 PHE A N 1
ATOM 1264 C CA . PHE A 1 174 ? -75.99502 26.77882 12.42887 1.000 33.69408 266 PHE A CA 1
ATOM 1265 C C . PHE A 1 174 ? -75.75396 26.57435 10.94910 1.000 43.55664 266 PHE A C 1
ATOM 1266 O O . PHE A 1 174 ? -76.67167 26.16981 10.22749 1.000 31.15626 266 PHE A O 1
ATOM 1274 N N . GLU A 1 175 ? -74.51401 26.78001 10.49374 1.000 42.84267 267 GLU A N 1
ATOM 1275 C CA . GLU A 1 175 ? -74.25304 26.48779 9.09482 1.000 43.91902 267 GLU A CA 1
ATOM 1276 C C . GLU A 1 175 ? -72.83558 26.06230 8.79221 1.000 37.77094 267 GLU A C 1
ATOM 1277 O O . GLU A 1 175 ? -71.94071 26.01311 9.64801 1.000 39.49047 267 GLU A O 1
ATOM 1283 N N . THR A 1 176 ? -72.71957 25.65203 7.53712 1.000 34.94169 268 THR A N 1
ATOM 1284 C CA . THR A 1 176 ? -71.64808 24.79476 7.10492 1.000 35.69033 268 THR A CA 1
ATOM 1285 C C . THR A 1 176 ? -71.69466 24.72680 5.59354 1.000 33.08366 268 THR A C 1
ATOM 1286 O O . THR A 1 176 ? -72.77153 24.63763 4.99097 1.000 25.50675 268 THR A O 1
ATOM 1290 N N . ARG A 1 177 ? -70.52302 24.85977 5.00432 1.000 28.55146 269 ARG A N 1
ATOM 1291 C CA . ARG A 1 177 ? -70.26023 24.49332 3.63085 1.000 29.47172 269 ARG A CA 1
ATOM 1292 C C . ARG A 1 177 ? -69.79177 23.05254 3.51439 1.000 24.43432 269 ARG A C 1
ATOM 1293 O O . ARG A 1 177 ? -69.46539 22.60937 2.41002 1.000 27.07004 269 ARG A O 1
ATOM 1301 N N . ALA A 1 178 ? -69.74181 22.31717 4.62895 1.000 20.52421 270 ALA A N 1
ATOM 1302 C CA . ALA A 1 178 ? -69.06855 21.02351 4.64337 1.000 24.42667 270 ALA A CA 1
ATOM 1303 C C . ALA A 1 178 ? -69.77182 19.97547 3.79280 1.000 18.32502 270 ALA A C 1
ATOM 1304 O O . ALA A 1 178 ? -69.15722 18.95540 3.46624 1.000 24.42234 270 ALA A O 1
ATOM 1306 N N . PHE A 1 179 ? -71.03091 20.19587 3.41921 1.000 20.63671 271 PHE A N 1
ATOM 1307 C CA . PHE A 1 179 ? -71.77727 19.22854 2.62520 1.000 25.31438 271 PHE A CA 1
ATOM 1308 C C . PHE A 1 179 ? -71.78005 19.55729 1.13527 1.000 21.96945 271 PHE A C 1
ATOM 1309 O O . PHE A 1 179 ? -72.53413 18.93742 0.37846 1.000 26.88102 271 PHE A O 1
ATOM 1317 N N . GLU A 1 180 ? -70.95388 20.50772 0.69834 1.000 21.42856 272 GLU A N 1
ATOM 1318 C CA . GLU A 1 180 ? -70.86938 20.83425 -0.71928 1.000 22.80815 272 GLU A CA 1
ATOM 1319 C C . GLU A 1 180 ? -70.35289 19.64035 -1.51175 1.000 20.58545 272 GLU A C 1
ATOM 1320 O O . GLU A 1 180 ? -69.39850 18.96978 -1.10787 1.000 18.30481 272 GLU A O 1
ATOM 1326 N N . LEU A 1 181 ? -70.99096 19.37790 -2.64903 1.000 15.55165 273 LEU A N 1
ATOM 1327 C CA . LEU A 1 181 ? -70.60145 18.27599 -3.51644 1.000 18.79448 273 LEU A CA 1
ATOM 1328 C C . LEU A 1 181 ? -69.62196 18.77218 -4.57083 1.000 24.33466 273 LEU A C 1
ATOM 1329 O O . LEU A 1 181 ? -69.86288 19.79214 -5.22480 1.000 19.36031 273 LEU A O 1
ATOM 1334 N N . SER A 1 182 ? -68.52171 18.04928 -4.73180 1.000 17.69836 274 SER A N 1
ATOM 1335 C CA . SER A 1 182 ? -67.51329 18.37030 -5.72676 1.000 21.95028 274 SER A CA 1
ATOM 1336 C C . SER A 1 182 ? -67.30600 17.16930 -6.63761 1.000 22.19273 274 SER A C 1
ATOM 1337 O O . SER A 1 182 ? -67.33295 16.01863 -6.18639 1.000 17.14050 274 SER A O 1
ATOM 1348 N N . ALA A 1 184 ? -64.69861 15.31162 -9.19996 1.000 12.14962 276 ALA A N 1
ATOM 1349 C CA . ALA A 1 184 ? -63.26541 15.23473 -9.43135 1.000 15.84645 276 ALA A CA 1
ATOM 1350 C C . ALA A 1 184 ? -62.97121 14.25624 -10.55777 1.000 16.44753 276 ALA A C 1
ATOM 1351 O O . ALA A 1 184 ? -63.68308 13.26429 -10.73882 1.000 16.60680 276 ALA A O 1
ATOM 1353 N N . TRP A 1 185 ? -61.90936 14.54064 -11.31008 1.000 15.24881 277 TRP A N 1
ATOM 1354 C CA . TRP A 1 185 ? -61.50796 13.68465 -12.41654 1.000 18.69682 277 TRP A CA 1
ATOM 1355 C C . TRP A 1 185 ? -60.01737 13.85370 -12.66996 1.000 22.29499 277 TRP A C 1
ATOM 1356 O O . TRP A 1 185 ? -59.39080 14.80358 -12.19555 1.000 25.72687 277 TRP A O 1
ATOM 1367 N N . ARG A 1 186 ? -59.45642 12.91471 -13.42863 1.000 33.13570 278 ARG A N 1
ATOM 1368 C CA . ARG A 1 186 ? -58.03929 12.95016 -13.76501 1.000 32.68664 278 ARG A CA 1
ATOM 1369 C C . ARG A 1 186 ? -57.79498 13.85758 -14.96395 1.000 36.53863 278 ARG A C 1
ATOM 1370 O O . ARG A 1 186 ? -58.55949 13.85037 -15.93329 1.000 32.81095 278 ARG A O 1
ATOM 1378 N N . GLY A 1 187 ? -56.71082 14.63435 -14.89746 1.000 38.49689 279 GLY A N 1
ATOM 1379 C CA . GLY A 1 187 ? -56.38322 15.55285 -15.97458 1.000 35.87095 279 GLY A CA 1
ATOM 1380 C C . GLY A 1 187 ? -56.07847 14.87656 -17.29364 1.000 34.93793 279 GLY A C 1
ATOM 1381 O O . GLY A 1 187 ? -56.17911 15.51665 -18.34520 1.000 32.43553 279 GLY A O 1
ATOM 1382 N N . ALA A 1 188 ? -55.70331 13.59670 -17.26628 1.000 30.36041 280 ALA A N 1
ATOM 1383 C CA . ALA A 1 188 ? -55.46948 12.87741 -18.51320 1.000 41.96375 280 ALA A CA 1
ATOM 1384 C C . ALA A 1 188 ? -56.75906 12.72781 -19.30994 1.000 48.31693 280 ALA A C 1
ATOM 1385 O O . ALA A 1 188 ? -56.74693 12.81195 -20.54368 1.000 46.68946 280 ALA A O 1
ATOM 1387 N N . GLN A 1 189 ? -57.88010 12.51340 -18.62416 1.000 45.67964 281 GLN A N 1
ATOM 1388 C CA . GLN A 1 189 ? -59.18127 12.38666 -19.26576 1.000 40.91108 281 GLN A CA 1
ATOM 1389 C C . GLN A 1 189 ? -59.86171 13.73308 -19.47756 1.000 36.81166 281 GLN A C 1
ATOM 1390 O O . GLN A 1 189 ? -61.02239 13.76953 -19.89899 1.000 40.84571 281 GLN A O 1
ATOM 1396 N N . ASP A 1 190 ? -59.16330 14.83649 -19.20167 1.000 40.12606 282 ASP A N 1
ATOM 1397 C CA . ASP A 1 190 ? -59.72162 16.17134 -19.37869 1.000 47.79282 282 ASP A CA 1
ATOM 1398 C C . ASP A 1 190 ? -59.95120 16.53136 -20.84099 1.000 49.09934 282 ASP A C 1
ATOM 1399 O O . ASP A 1 190 ? -60.56343 17.56834 -21.11353 1.000 56.19228 282 ASP A O 1
ATOM 1404 N N . ASN A 1 191 ? -59.47447 15.71644 -21.78383 1.000 48.32089 283 ASN A N 1
ATOM 1405 C CA . ASN A 1 191 ? -59.68645 15.97639 -23.19950 1.000 53.64273 283 ASN A CA 1
ATOM 1406 C C . ASN A 1 191 ? -60.62644 14.98636 -23.87039 1.000 49.86322 283 ASN A C 1
ATOM 1407 O O . ASN A 1 191 ? -61.15932 15.30111 -24.93858 1.000 48.48543 283 ASN A O 1
ATOM 1412 N N . ASP A 1 192 ? -60.84564 13.81689 -23.27582 1.000 41.19350 284 ASP A N 1
ATOM 1413 C CA . ASP A 1 192 ? -61.70198 12.79491 -23.86756 1.000 36.18998 284 ASP A CA 1
ATOM 1414 C C . ASP A 1 192 ? -63.11316 13.33699 -24.07344 1.000 38.28679 284 ASP A C 1
ATOM 1415 O O . ASP A 1 192 ? -63.78724 13.67843 -23.08857 1.000 28.11106 284 ASP A O 1
ATOM 1420 N N . PRO A 1 193 ? -63.59573 13.43276 -25.31758 1.000 39.93054 285 PRO A N 1
ATOM 1421 C CA . PRO A 1 193 ? -64.95305 13.96350 -25.53558 1.000 32.04631 285 PRO A CA 1
ATOM 1422 C C . PRO A 1 193 ? -66.03998 13.14839 -24.85735 1.000 30.99015 285 PRO A C 1
ATOM 1423 O O . PRO A 1 193 ? -67.03292 13.71957 -24.38893 1.000 34.20468 285 PRO A O 1
ATOM 1427 N N . ALA A 1 194 ? -65.88589 11.82419 -24.79477 1.000 28.44476 286 ALA A N 1
ATOM 1428 C CA . ALA A 1 194 ? -66.87052 11.00722 -24.09335 1.000 34.01304 286 ALA A CA 1
ATOM 1429 C C . ALA A 1 194 ? -66.86714 11.30507 -22.59944 1.000 23.57463 286 ALA A C 1
ATOM 1430 O O . ALA A 1 194 ? -67.93167 11.42552 -21.98176 1.000 24.92338 286 ALA A O 1
ATOM 1432 N N . GLU A 1 195 ? -65.68066 11.43142 -22.00172 1.000 27.65640 287 GLU A N 1
ATOM 1433 C CA . GLU A 1 195 ? -65.60706 11.75271 -20.58108 1.000 27.87922 287 GLU A CA 1
ATOM 1434 C C . GLU A 1 195 ? -66.14605 13.15041 -20.30340 1.000 24.90621 287 GLU A C 1
ATOM 1435 O O . GLU A 1 195 ? -66.82342 13.37053 -19.29285 1.000 24.47536 287 GLU A O 1
ATOM 1441 N N . ARG A 1 196 ? -65.86464 14.10822 -21.18941 1.000 26.16274 288 ARG A N 1
ATOM 1442 C CA . ARG A 1 196 ? -66.35998 15.46056 -20.96667 1.000 22.71182 288 ARG A CA 1
ATOM 1443 C C . ARG A 1 196 ? -67.86794 15.54217 -21.14861 1.000 23.21554 288 ARG A C 1
ATOM 1444 O O . ARG A 1 196 ? -68.52758 1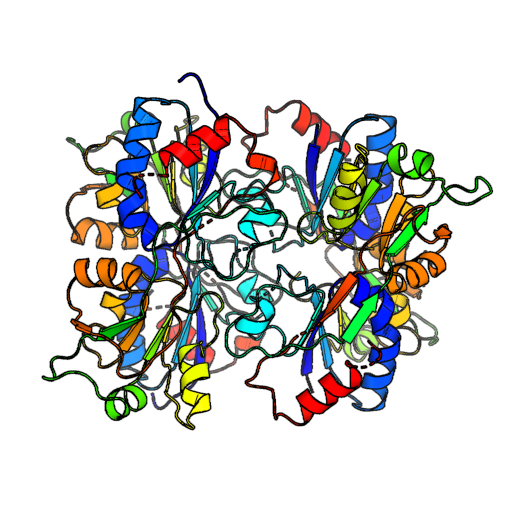6.33269 -20.46544 1.000 21.25160 288 ARG A O 1
ATOM 1452 N N . TRP A 1 197 ? -68.42890 14.74134 -22.05652 1.000 23.75003 289 TRP A N 1
ATOM 1453 C CA . TRP A 1 197 ? -69.88042 14.61313 -22.12600 1.000 18.44341 289 TRP A CA 1
ATOM 1454 C C . TRP A 1 197 ? -70.43926 14.12533 -20.79661 1.000 14.03915 289 TRP A C 1
ATOM 1455 O O . TRP A 1 197 ? -71.40180 14.69116 -20.26535 1.000 17.99960 289 TRP A O 1
ATOM 1466 N N . LEU A 1 198 ? -69.83192 13.07542 -20.23877 1.000 22.28321 290 LEU A N 1
ATOM 1467 C CA . LEU A 1 198 ? -70.31596 12.50611 -18.98578 1.000 20.98060 290 LEU A CA 1
ATOM 1468 C C . LEU A 1 198 ? -70.21799 13.51340 -17.84631 1.000 16.76042 290 LEU A C 1
ATOM 1469 O O . LEU A 1 198 ? -71.18291 13.72026 -17.10217 1.000 16.92090 290 LEU A O 1
ATOM 1474 N N . ARG A 1 199 ? -69.05440 14.15175 -17.69293 1.000 15.40382 291 ARG A N 1
ATOM 1475 C CA . ARG A 1 199 ? -68.90931 15.16763 -16.65493 1.000 16.50029 291 ARG A CA 1
ATOM 1476 C C . ARG A 1 199 ? -69.86918 16.32575 -16.87804 1.000 18.14078 291 ARG A C 1
ATOM 1477 O O . ARG A 1 199 ? -70.36575 16.91747 -15.91262 1.000 20.16501 291 ARG A O 1
ATOM 1485 N N . SER A 1 200 ? -70.14604 16.65419 -18.14091 1.000 20.48505 292 SER A N 1
ATOM 1486 C CA . SER A 1 200 ? -71.12426 17.69002 -18.45105 1.000 22.36453 292 SER A CA 1
ATOM 1487 C C . SER A 1 200 ? -72.50342 17.32095 -17.91750 1.000 21.34293 292 SER A C 1
ATOM 1488 O O . SER A 1 200 ? -73.19232 18.15023 -17.31157 1.000 17.31520 292 SER A O 1
ATOM 1491 N N . ARG A 1 201 ? -72.92131 16.07146 -18.13070 1.000 23.62441 293 ARG A N 1
ATOM 1492 C CA . ARG A 1 201 ? -74.26413 15.66458 -17.72904 1.000 22.61053 293 ARG A CA 1
ATOM 1493 C C . ARG A 1 201 ? -74.36979 15.51699 -16.21644 1.000 19.47974 293 ARG A C 1
ATOM 1494 O O . ARG A 1 201 ? -75.39358 15.87649 -15.62275 1.000 18.85624 293 ARG A O 1
ATOM 1502 N N . ILE A 1 202 ? -73.32447 14.98813 -15.57744 1.000 20.93750 294 ILE A N 1
ATOM 1503 C CA . ILE A 1 202 ? -73.29729 14.92016 -14.11838 1.000 19.35770 294 ILE A CA 1
ATOM 1504 C C . ILE A 1 202 ? -73.41287 16.31750 -13.52674 1.000 26.91780 294 ILE A C 1
ATOM 1505 O O . ILE A 1 202 ? -74.18052 16.55471 -12.58582 1.000 18.01844 294 ILE A O 1
ATOM 1510 N N . SER A 1 203 ? -72.65507 17.26565 -14.08319 1.000 20.89742 295 SER A N 1
ATOM 1511 C CA . SER A 1 203 ? -72.66724 18.63572 -13.58253 1.000 27.18615 295 SER A CA 1
ATOM 1512 C C . SER A 1 203 ? -74.05069 19.25931 -13.71308 1.000 24.30171 295 SER A C 1
ATOM 1513 O O . SER A 1 203 ? -74.55529 19.88336 -12.77268 1.000 22.86272 295 SER A O 1
ATOM 1524 N N . PHE A 1 205 ? -77.20990 17.77023 -14.25666 1.000 34.60279 297 PHE A N 1
ATOM 1525 C CA . PHE A 1 205 ? -78.17277 17.04429 -13.44328 1.000 35.24690 297 PHE A CA 1
ATOM 1526 C C . PHE A 1 205 ? -77.68133 16.81928 -12.02261 1.000 43.34952 297 PHE A C 1
ATOM 1527 O O . PHE A 1 205 ? -78.18483 15.92073 -11.33549 1.000 42.91779 297 PHE A O 1
ATOM 1535 N N . ILE A 1 206 ? -76.70750 17.63173 -11.61050 1.000 46.00375 298 ILE A N 1
ATOM 1536 C CA . ILE A 1 206 ? -76.15822 17.71352 -10.25994 1.000 39.16977 298 ILE A CA 1
ATOM 1537 C C . ILE A 1 206 ? -76.22575 16.41175 -9.46639 1.000 41.49913 298 ILE A C 1
ATOM 1538 O O . ILE A 1 206 ? -75.38322 15.52974 -9.63403 1.000 38.65959 298 ILE A O 1
ATOM 1551 N N . ALA B 1 4 ? -73.78738 -3.77636 31.54771 1.000 38.18364 96 ALA B N 1
ATOM 1552 C CA . ALA B 1 4 ? -74.69497 -2.64873 31.73024 1.000 30.52358 96 ALA B CA 1
ATOM 1553 C C . ALA B 1 4 ? -73.94315 -1.34028 31.94058 1.000 38.28677 96 ALA B C 1
ATOM 1554 O O . ALA B 1 4 ? -74.44200 -0.27407 31.56095 1.000 35.27678 96 ALA B O 1
ATOM 1556 N N . THR B 1 5 ? -72.75167 -1.39573 32.53678 1.000 30.88451 97 THR B N 1
ATOM 1557 C CA . THR B 1 5 ? -71.93558 -0.21199 32.77063 1.000 35.09166 97 THR B CA 1
ATOM 1558 C C . THR B 1 5 ? -70.88060 -0.00720 31.68874 1.000 35.82450 97 THR B C 1
ATOM 1559 O O . THR B 1 5 ? -69.94327 0.77328 31.88597 1.000 29.30682 97 THR B O 1
ATOM 1563 N N . SER B 1 6 ? -71.01076 -0.68800 30.55387 1.000 35.71145 98 SER B N 1
ATOM 1564 C CA . SER B 1 6 ? -69.99052 -0.62355 29.51715 1.000 36.95710 98 SER B CA 1
ATOM 1565 C C . SER B 1 6 ? -70.16038 0.62979 28.66772 1.000 24.30945 98 SER B C 1
ATOM 1566 O O . SER B 1 6 ? -71.27552 0.97560 28.26434 1.000 26.83384 98 SER B O 1
ATOM 1569 N N . THR B 1 7 ? -69.04589 1.31366 28.40742 1.000 33.92381 99 THR B N 1
ATOM 1570 C CA . THR B 1 7 ? -68.98789 2.40567 27.44481 1.000 37.09798 99 THR B CA 1
ATOM 1571 C C . THR B 1 7 ? -68.16659 2.02743 26.21747 1.000 35.90127 99 THR B C 1
ATOM 1572 O O . THR B 1 7 ? -67.66070 2.90771 25.51402 1.000 30.82218 99 THR B O 1
ATOM 1576 N N . ALA B 1 8 ? -68.01901 0.73251 25.95428 1.000 32.82974 100 ALA B N 1
ATOM 1577 C CA . ALA B 1 8 ? -67.17276 0.27783 24.86364 1.000 32.92688 100 ALA B CA 1
ATOM 1578 C C . ALA B 1 8 ? -67.82474 0.56164 23.51692 1.000 33.79091 100 ALA B C 1
ATOM 1579 O O . ALA B 1 8 ? -69.05102 0.62396 23.39045 1.000 23.47698 100 ALA B O 1
ATOM 1581 N N . VAL B 1 9 ? -66.98369 0.74290 22.50498 1.000 26.94765 101 VAL B N 1
ATOM 1582 C CA . VAL B 1 9 ? -67.43000 0.93220 21.13166 1.000 24.37679 101 VAL B CA 1
ATOM 1583 C C . VAL B 1 9 ? -67.29007 -0.39460 20.40312 1.000 22.98457 101 VAL B C 1
ATOM 1584 O O . VAL B 1 9 ? -66.24868 -1.05658 20.49670 1.000 20.48567 101 VAL B O 1
ATOM 1588 N N . PHE B 1 10 ? -68.33766 -0.79129 19.68994 1.000 22.70334 102 PHE B N 1
ATOM 1589 C CA . PHE B 1 10 ? -68.34864 -2.03982 18.94543 1.000 26.12144 102 PHE B CA 1
ATOM 1590 C C . PHE B 1 10 ? -68.40540 -1.74913 17.45232 1.000 18.03383 102 PHE B C 1
ATOM 1591 O O . PHE B 1 10 ? -69.12358 -0.84691 17.01070 1.000 21.95992 102 PHE B O 1
ATOM 1599 N N . ARG B 1 11 ? -67.63472 -2.51204 16.68280 1.000 17.37300 103 ARG B N 1
ATOM 1600 C CA . ARG B 1 11 ? -67.53485 -2.34045 15.23924 1.000 26.31323 103 ARG B CA 1
ATOM 1601 C C . ARG B 1 11 ? -67.96311 -3.63595 14.56761 1.000 18.14201 103 ARG B C 1
ATOM 1602 O O . ARG B 1 11 ? -67.33827 -4.68226 14.77286 1.000 21.23387 103 ARG B O 1
ATOM 1610 N N . ILE B 1 12 ? -69.03531 -3.56694 13.77851 1.000 22.87927 104 ILE B N 1
ATOM 1611 C CA . ILE B 1 12 ? -69.58042 -4.72737 13.09039 1.000 17.78179 104 ILE B CA 1
ATOM 1612 C C . ILE B 1 12 ? -69.73948 -4.39739 11.61236 1.000 14.11401 104 ILE B C 1
ATOM 1613 O O . ILE B 1 12 ? -69.83308 -3.23401 11.21433 1.000 15.46757 104 ILE B O 1
ATOM 1618 N N . GLY B 1 13 ? -69.76751 -5.44719 10.79600 1.000 18.23049 105 GLY B N 1
ATOM 1619 C CA . GLY B 1 13 ? -69.96991 -5.32249 9.36179 1.000 14.43479 105 GLY B CA 1
ATOM 1620 C C . GLY B 1 13 ? -71.29320 -5.95339 8.95999 1.000 17.70652 105 GLY B C 1
ATOM 1621 O O . GLY B 1 13 ? -71.62944 -7.04851 9.41024 1.000 16.53291 105 GLY B O 1
ATOM 1622 N N . LEU B 1 14 ? -72.03816 -5.24655 8.11522 1.000 13.75423 106 LEU B N 1
ATOM 1623 C CA . LEU B 1 14 ? -73.35505 -5.71854 7.71921 1.000 11.53573 106 LEU B CA 1
ATOM 1624 C C . LEU B 1 14 ? -73.54078 -5.55981 6.22025 1.000 14.16636 106 LEU B C 1
ATOM 1625 O O . LEU B 1 14 ? -73.17932 -4.52938 5.64476 1.000 11.11557 106 LEU B O 1
ATOM 1630 N N . SER B 1 15 ? -74.09979 -6.59291 5.59688 1.000 13.75568 107 SER B N 1
ATOM 1631 C CA . SER B 1 15 ? -74.58249 -6.46499 4.23157 1.000 19.61261 107 SER B CA 1
ATOM 1632 C C . SER B 1 15 ? -75.68621 -5.41484 4.18326 1.000 15.89953 107 SER B C 1
ATOM 1633 O O . SER B 1 15 ? -76.42956 -5.22248 5.14888 1.000 19.17877 107 SER B O 1
ATOM 1636 N N . ASP B 1 16 ? -75.78217 -4.71528 3.04992 1.000 23.42290 108 ASP B N 1
ATOM 1637 C CA . ASP B 1 16 ? -76.67314 -3.56007 2.99331 1.000 24.19559 108 ASP B CA 1
ATOM 1638 C C . ASP B 1 16 ? -78.13967 -3.96671 3.08612 1.000 26.28766 108 ASP B C 1
ATOM 1639 O O . ASP B 1 16 ? -78.96026 -3.19620 3.59633 1.000 24.01371 108 ASP B O 1
ATOM 1644 N N . ASP B 1 17 ? -78.48874 -5.17008 2.62840 1.000 27.51400 109 ASP B N 1
ATOM 1645 C CA . ASP B 1 17 ? -79.86419 -5.63046 2.78628 1.000 23.26702 109 ASP B CA 1
ATOM 1646 C C . ASP B 1 17 ? -80.13987 -6.08420 4.21652 1.000 25.32849 109 ASP B C 1
ATOM 1647 O O . ASP B 1 17 ? -81.20278 -5.78060 4.76925 1.000 23.19006 109 ASP B O 1
ATOM 1652 N N . VAL B 1 18 ? -79.18946 -6.79550 4.83264 1.000 22.62902 110 VAL B N 1
ATOM 1653 C CA . VAL B 1 18 ? -79.35550 -7.25487 6.21140 1.000 27.03779 110 VAL B CA 1
ATOM 1654 C C . VAL B 1 18 ? -79.54782 -6.07828 7.15814 1.000 23.71913 110 VAL B C 1
ATOM 1655 O O . VAL B 1 18 ? -80.29164 -6.17409 8.14241 1.000 17.58212 110 VAL B O 1
ATOM 1659 N N . GLU B 1 19 ? -78.90074 -4.94858 6.86635 1.000 25.25078 111 GLU B N 1
ATOM 1660 C CA . GLU B 1 19 ? -78.97371 -3.78062 7.73729 1.000 26.12182 111 GLU B CA 1
ATOM 1661 C C . GLU B 1 19 ? -80.40681 -3.29431 7.93579 1.000 31.35190 111 GLU B C 1
ATOM 1662 O O . GLU B 1 19 ? -80.73874 -2.76908 9.00443 1.000 35.09089 111 GLU B O 1
ATOM 1668 N N . PHE B 1 20 ? -81.27250 -3.47073 6.93564 1.000 26.19846 112 PHE B N 1
ATOM 1669 C CA . PHE B 1 20 ? -82.63338 -2.94964 7.03782 1.000 33.16439 112 PHE B CA 1
ATOM 1670 C C . PHE B 1 20 ? -83.42853 -3.66785 8.12280 1.000 33.10140 112 PHE B C 1
ATOM 1671 O O . PHE B 1 20 ? -84.11024 -3.02820 8.93234 1.000 35.73629 112 PHE B O 1
ATOM 1679 N N . GLY B 1 21 ? -83.35562 -4.99527 8.15647 1.000 37.47979 113 GLY B N 1
ATOM 1680 C CA . GLY B 1 21 ? -84.14228 -5.76106 9.10245 1.000 27.63704 113 GLY B CA 1
ATOM 1681 C C . GLY B 1 21 ? -83.47961 -5.97205 10.44785 1.000 32.92646 113 GLY B C 1
ATOM 1682 O O . GLY B 1 21 ? -84.15017 -5.94560 11.48291 1.000 31.06424 113 GLY B O 1
ATOM 1683 N N . LEU B 1 22 ? -82.16023 -6.17386 10.44869 1.000 26.58320 114 LEU B N 1
ATOM 1684 C CA . LEU B 1 22 ? -81.45772 -6.53925 11.67480 1.000 18.96289 114 LEU B CA 1
ATOM 1685 C C . LEU B 1 22 ? -81.22698 -5.33649 12.58238 1.000 31.52873 114 LEU B C 1
ATOM 1686 O O . LEU B 1 22 ? -81.38178 -5.43969 13.80477 1.000 28.86488 114 LEU B O 1
ATOM 1691 N N . LEU B 1 23 ? -80.85305 -4.19722 12.00291 1.000 32.19386 115 LEU B N 1
ATOM 1692 C CA . LEU B 1 23 ? -80.37499 -3.06999 12.80202 1.000 24.32092 115 LEU B CA 1
ATOM 1693 C C . LEU B 1 23 ? -81.43430 -2.48251 13.73105 1.000 29.23936 115 LEU B C 1
ATOM 1694 O O . LEU B 1 23 ? -81.12488 -2.27851 14.91846 1.000 26.95612 115 LEU B O 1
ATOM 1699 N N . PRO B 1 24 ? -82.65654 -2.17116 13.29033 1.000 24.60502 116 PRO B N 1
ATOM 1700 C CA . PRO B 1 24 ? -83.60655 -1.47305 14.18142 1.000 27.20176 116 PRO B CA 1
ATOM 1701 C C . PRO B 1 24 ? -83.92074 -2.26657 15.44165 1.000 33.48595 116 PRO B C 1
ATOM 1702 O O . PRO B 1 24 ? -83.81340 -1.71366 16.54689 1.000 31.91361 116 PRO B O 1
ATOM 1706 N N . PRO B 1 25 ? -84.30543 -3.55067 15.35270 1.000 31.34680 117 PRO B N 1
ATOM 1707 C CA . PRO B 1 25 ? -84.54730 -4.28674 16.60398 1.000 30.01769 117 PRO B CA 1
ATOM 1708 C C . PRO B 1 25 ? -83.28502 -4.50168 17.41582 1.000 32.38227 117 PRO B C 1
ATOM 1709 O O . PRO B 1 25 ? -83.35124 -4.52602 18.65092 1.000 30.51787 117 PRO B O 1
ATOM 1713 N N . LEU B 1 26 ? -82.13429 -4.65111 16.75902 1.000 30.78799 118 LEU B N 1
ATOM 1714 C CA . LEU B 1 26 ? -80.88765 -4.85044 17.48747 1.000 26.02527 118 LEU B CA 1
ATOM 1715 C C . LEU B 1 26 ? -80.53678 -3.62150 18.31598 1.000 36.77822 118 LEU B C 1
ATOM 1716 O O . LEU B 1 26 ? -80.26320 -3.72712 19.51659 1.000 34.79429 118 LEU B O 1
ATOM 1721 N N . LEU B 1 27 ? -80.55738 -2.44122 17.68835 1.000 33.36251 119 LEU B N 1
ATOM 1722 C CA . LEU B 1 27 ? -80.20461 -1.20440 18.38154 1.000 35.04859 119 LEU B CA 1
ATOM 1723 C C . LEU B 1 27 ? -81.00452 -1.02235 19.66328 1.000 30.81268 119 LEU B C 1
ATOM 1724 O O . LEU B 1 27 ? -80.46998 -0.56150 20.67907 1.000 32.81369 119 LEU B O 1
ATOM 1729 N N . ARG B 1 28 ? -82.29070 -1.37515 19.63350 1.000 27.88655 120 ARG B N 1
ATOM 1730 C CA . ARG B 1 28 ? -83.13260 -1.19728 20.81074 1.000 35.77699 120 ARG B CA 1
ATOM 1731 C C . ARG B 1 28 ? -82.67967 -2.07742 21.96982 1.000 36.17152 120 ARG B C 1
ATOM 1732 O O . ARG B 1 28 ? -82.76867 -1.66073 23.13099 1.000 30.28797 120 ARG B O 1
ATOM 1740 N N . ARG B 1 29 ? -82.18241 -3.28271 21.68170 1.000 28.42359 121 ARG B N 1
ATOM 1741 C CA . ARG B 1 29 ? -81.76571 -4.18204 22.75355 1.000 29.98087 121 ARG B CA 1
ATOM 1742 C C . ARG B 1 29 ? -80.49916 -3.67792 23.43741 1.000 38.54953 121 ARG B C 1
ATOM 1743 O O . ARG B 1 29 ? -80.44565 -3.58511 24.66966 1.000 33.81499 121 ARG B O 1
ATOM 1751 N N . LEU B 1 30 ? -79.46530 -3.34946 22.65561 1.000 36.63985 122 LEU B N 1
ATOM 1752 C CA . LEU B 1 30 ? -78.22175 -2.86791 23.25235 1.000 39.78299 122 LEU B CA 1
ATOM 1753 C C . LEU B 1 30 ? -78.44757 -1.57451 24.02369 1.000 36.06036 122 LEU B C 1
ATOM 1754 O O . LEU B 1 30 ? -77.84797 -1.36093 25.08316 1.000 36.42872 122 LEU B O 1
ATOM 1759 N N . ARG B 1 31 ? -79.31500 -0.70220 23.50768 1.000 35.47671 123 ARG B N 1
ATOM 1760 C CA . ARG B 1 31 ? -79.61400 0.54957 24.19405 1.000 33.03269 123 ARG B CA 1
ATOM 1761 C C . ARG B 1 31 ? -80.26282 0.29728 25.54947 1.000 43.12115 123 ARG B C 1
ATOM 1762 O O . ARG B 1 31 ? -79.88854 0.91837 26.55179 1.000 34.42555 123 ARG B O 1
ATOM 1770 N N . ALA B 1 32 ? -81.22767 -0.62453 25.60123 1.000 35.30263 124 ALA B N 1
ATOM 1771 C CA . ALA B 1 32 ? -81.99192 -0.83767 26.82592 1.000 30.74582 124 ALA B CA 1
ATOM 1772 C C . ALA B 1 32 ? -81.14106 -1.47205 27.92055 1.000 36.14772 124 ALA B C 1
ATOM 1773 O O . ALA B 1 32 ? -81.31668 -1.16344 29.10527 1.000 34.78383 124 ALA B O 1
ATOM 1775 N N . GLU B 1 33 ? -80.21453 -2.35759 27.55395 1.000 33.64935 125 GLU B N 1
ATOM 1776 C CA . GLU B 1 33 ? -79.43133 -3.06616 28.55753 1.000 42.78555 125 GLU B CA 1
ATOM 1777 C C . GLU B 1 33 ? -78.01001 -2.54033 28.70978 1.000 36.52307 125 GLU B C 1
ATOM 1778 O O . GLU B 1 33 ? -77.39858 -2.75953 29.76104 1.000 34.97022 125 GLU B O 1
ATOM 1784 N N . ALA B 1 34 ? -77.47518 -1.84819 27.70738 1.000 32.75574 126 ALA B N 1
ATOM 1785 C CA . ALA B 1 34 ? -76.13384 -1.26674 27.77769 1.000 41.34426 126 ALA B CA 1
ATOM 1786 C C . ALA B 1 34 ? -76.18303 0.12433 27.16654 1.000 39.88747 126 ALA B C 1
ATOM 1787 O O . ALA B 1 34 ? -75.76154 0.33753 26.02421 1.000 34.19866 126 ALA B O 1
ATOM 1789 N N . PRO B 1 35 ? -76.69808 1.10875 27.90881 1.000 39.56295 127 PRO B N 1
ATOM 1790 C CA . PRO B 1 35 ? -76.91428 2.43953 27.31487 1.000 33.73408 127 PRO B CA 1
ATOM 1791 C C . PRO B 1 35 ? -75.63442 3.17575 26.95766 1.000 30.62364 127 PRO B C 1
ATOM 1792 O O . PRO B 1 35 ? -75.68460 4.09959 26.13646 1.000 23.66148 127 PRO B O 1
ATOM 1796 N N . GLY B 1 36 ? -74.49602 2.80890 27.53996 1.000 30.79582 128 GLY B N 1
ATOM 1797 C CA . GLY B 1 36 ? -73.26035 3.50388 27.24495 1.000 34.57926 128 GLY B CA 1
ATOM 1798 C C . GLY B 1 36 ? -72.50587 3.02624 26.02610 1.000 29.93993 128 GLY B C 1
ATOM 1799 O O . GLY B 1 36 ? -71.51648 3.65655 25.64196 1.000 33.29403 128 GLY B O 1
ATOM 1800 N N . ILE B 1 37 ? -72.94040 1.93735 25.39580 1.000 32.18904 129 ILE B N 1
ATOM 1801 C CA . ILE B 1 37 ? -72.18889 1.33704 24.29860 1.000 28.73490 129 ILE B CA 1
ATOM 1802 C C . ILE B 1 37 ? -72.52945 2.04362 22.99409 1.000 29.74289 129 ILE B C 1
ATOM 1803 O O . ILE B 1 37 ? -73.67927 2.43253 22.75109 1.000 31.79382 129 ILE B O 1
ATOM 1808 N N . VAL B 1 38 ? -71.51681 2.21149 22.14901 1.000 27.11889 130 VAL B N 1
ATOM 1809 C CA . VAL B 1 38 ? -71.65230 2.87421 20.85822 1.000 27.29287 130 VAL B CA 1
ATOM 1810 C C . VAL B 1 38 ? -71.39792 1.84627 19.76532 1.000 24.39452 130 VAL B C 1
ATOM 1811 O O . VAL B 1 38 ? -70.41740 1.09448 19.82801 1.000 24.10076 130 VAL B O 1
ATOM 1815 N N . LEU B 1 39 ? -72.27428 1.81598 18.76564 1.000 24.58444 131 LEU B N 1
ATOM 1816 C CA . LEU B 1 39 ? -72.19486 0.85524 17.67399 1.000 18.86518 131 LEU B CA 1
ATOM 1817 C C . LEU B 1 39 ? -71.75976 1.55236 16.39193 1.000 16.24148 131 LEU B C 1
ATOM 1818 O O . LEU B 1 39 ? -72.36469 2.54941 15.98459 1.000 17.92702 131 LEU B O 1
ATOM 1823 N N . VAL B 1 40 ? -70.71793 1.02122 15.75941 1.000 21.51010 132 VAL B N 1
ATOM 1824 C CA . VAL B 1 40 ? -70.26410 1.46861 14.44691 1.000 16.16557 132 VAL B CA 1
ATOM 1825 C C . VAL B 1 40 ? -70.50871 0.33153 13.46491 1.000 17.54539 132 VAL B C 1
ATOM 1826 O O . VAL B 1 40 ? -70.01052 -0.78420 13.66050 1.000 19.86076 132 VAL B O 1
ATOM 1830 N N . VAL B 1 41 ? -71.27779 0.60663 12.41524 1.000 17.41125 133 VAL B N 1
ATOM 1831 C CA . VAL B 1 41 ? -71.60893 -0.38474 11.39728 1.000 14.93516 133 VAL B CA 1
ATOM 1832 C C . VAL B 1 41 ? -70.84957 -0.03053 10.12660 1.000 15.29370 133 VAL B C 1
ATOM 1833 O O . VAL B 1 41 ? -70.97921 1.08484 9.60701 1.000 14.59249 133 VAL B O 1
ATOM 1837 N N . ARG B 1 42 ? -70.05844 -0.97567 9.63115 1.000 12.86328 134 ARG B N 1
ATOM 1838 C CA . ARG B 1 42 ? -69.36311 -0.83947 8.36128 1.000 17.46742 134 ARG B CA 1
ATOM 1839 C C . ARG B 1 42 ? -70.06541 -1.67514 7.29716 1.000 15.03828 134 ARG B C 1
ATOM 1840 O O . ARG B 1 42 ? -70.66081 -2.71366 7.59395 1.000 14.60322 134 ARG B O 1
ATOM 1848 N N . ARG B 1 43 ? -69.99728 -1.20506 6.05286 1.000 17.29238 135 ARG B N 1
ATOM 1849 C CA . ARG B 1 43 ? -70.56674 -1.94622 4.93327 1.000 16.71358 135 ARG B CA 1
ATOM 1850 C C . ARG B 1 43 ? -69.72888 -3.18672 4.64640 1.000 15.24699 135 ARG B C 1
ATOM 1851 O O . ARG B 1 43 ? -68.49740 -3.11720 4.59630 1.000 15.68675 135 ARG B O 1
ATOM 1859 N N . ALA B 1 44 ? -70.39683 -4.32487 4.45576 1.000 13.91196 136 ALA B N 1
ATOM 1860 C CA . ALA B 1 44 ? -69.72066 -5.59432 4.23372 1.000 12.20973 136 ALA B CA 1
ATOM 1861 C C . ALA B 1 44 ? -70.32145 -6.31565 3.03657 1.000 19.61563 136 ALA B C 1
ATOM 1862 O O . ALA B 1 44 ? -71.53192 -6.25005 2.79971 1.000 15.08106 136 ALA B O 1
ATOM 1864 N N . ASN B 1 45 ? -69.45946 -6.99602 2.28437 1.000 17.83991 137 ASN B N 1
ATOM 1865 C CA . ASN B 1 45 ? -69.86759 -7.88968 1.20945 1.000 19.88393 137 ASN B CA 1
ATOM 1866 C C . ASN B 1 45 ? -68.87112 -9.04130 1.17223 1.000 18.24634 137 ASN B C 1
ATOM 1867 O O . ASN B 1 45 ? -67.86577 -9.03408 1.88649 1.000 16.88988 137 ASN B O 1
ATOM 1872 N N . TYR B 1 46 ? -69.15134 -10.04490 0.33624 1.000 12.36944 138 TYR B N 1
ATOM 1873 C CA . TYR B 1 46 ? -68.30937 -11.23731 0.38020 1.000 19.82864 138 TYR B CA 1
ATOM 1874 C C . TYR B 1 46 ? -66.88740 -10.98441 -0.11137 1.000 21.77920 138 TYR B C 1
ATOM 1875 O O . TYR B 1 46 ? -66.01051 -11.81640 0.14437 1.000 24.32752 138 TYR B O 1
ATOM 1884 N N . LEU B 1 47 ? -66.62953 -9.86558 -0.79025 1.000 25.25428 139 LEU B N 1
ATOM 1885 C CA . LEU B 1 47 ? -65.26463 -9.52336 -1.17620 1.000 22.82989 139 LEU B CA 1
ATOM 1886 C C . LEU B 1 47 ? -64.52289 -8.77479 -0.07413 1.000 18.69989 139 LEU B C 1
ATOM 1887 O O . LEU B 1 47 ? -63.34939 -9.06126 0.18544 1.000 31.74036 139 LEU B O 1
ATOM 1892 N N . LEU B 1 48 ? -65.18372 -7.81598 0.57668 1.000 18.82818 140 LEU B N 1
ATOM 1893 C CA . LEU B 1 48 ? -64.55389 -7.03930 1.63800 1.000 21.29322 140 LEU B CA 1
ATOM 1894 C C . LEU B 1 48 ? -64.47775 -7.79246 2.95809 1.000 28.78292 140 LEU B C 1
ATOM 1895 O O . LEU B 1 48 ? -63.72513 -7.37916 3.84784 1.000 24.76178 140 LEU B O 1
ATOM 1908 N N . PRO B 1 50 ? -63.21807 -10.75415 4.26558 1.000 19.78956 142 PRO B N 1
ATOM 1909 C CA . PRO B 1 50 ? -61.91626 -11.12789 4.84503 1.000 19.52065 142 PRO B CA 1
ATOM 1910 C C . PRO B 1 50 ? -61.04410 -9.92804 5.16976 1.000 18.35506 142 PRO B C 1
ATOM 1911 O O . PRO B 1 50 ? -60.31151 -9.96198 6.16676 1.000 17.08050 142 PRO B O 1
ATOM 1915 N N . ASN B 1 51 ? -61.11036 -8.86418 4.36313 1.000 15.24380 143 ASN B N 1
ATOM 1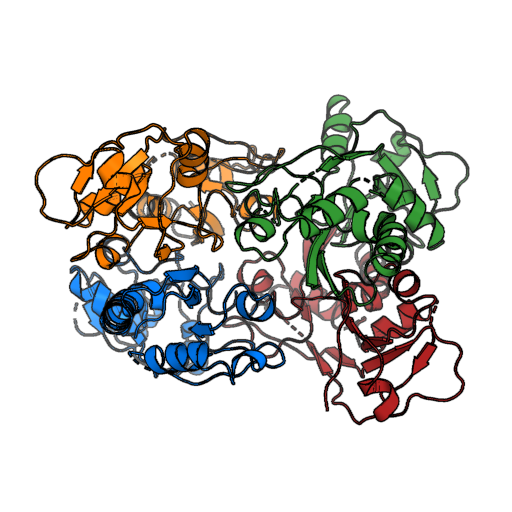916 C CA . ASN B 1 51 ? -60.34540 -7.65380 4.65265 1.000 21.15419 143 ASN B CA 1
ATOM 1917 C C . ASN B 1 51 ? -60.80120 -7.00521 5.95331 1.000 19.79658 143 ASN B C 1
ATOM 1918 O O . ASN B 1 51 ? -59.97281 -6.57310 6.76415 1.000 16.90354 143 ASN B O 1
ATOM 1923 N N . LEU B 1 52 ? -62.11768 -6.91001 6.16049 1.000 16.67494 144 LEU B N 1
ATOM 1924 C CA . LEU B 1 52 ? -62.63580 -6.25387 7.35732 1.000 14.65840 144 LEU B CA 1
ATOM 1925 C C . LEU B 1 52 ? -62.23549 -7.00491 8.62137 1.000 17.80623 144 LEU B C 1
ATOM 1926 O O . LEU B 1 52 ? -61.92804 -6.38736 9.64822 1.000 16.30121 144 LEU B O 1
ATOM 1931 N N . LEU B 1 53 ? -62.23469 -8.33875 8.56784 1.000 12.58954 145 LEU B N 1
ATOM 1932 C CA . LEU B 1 53 ? -61.85708 -9.12471 9.73796 1.000 16.00216 145 LEU B CA 1
ATOM 1933 C C . LEU B 1 53 ? -60.34966 -9.08960 9.96378 1.000 20.99115 145 LEU B C 1
ATOM 1934 O O . LEU B 1 53 ? -59.88494 -8.81173 11.07529 1.000 23.39102 145 LEU B O 1
ATOM 1939 N N . ALA B 1 54 ? -59.56759 -9.36429 8.91671 1.000 17.06157 146 ALA B N 1
ATOM 1940 C CA . ALA B 1 54 ? -58.12202 -9.48478 9.08439 1.000 25.81140 146 ALA B CA 1
ATOM 1941 C C . ALA B 1 54 ? -57.47491 -8.16016 9.47112 1.000 21.69700 146 ALA B C 1
ATOM 1942 O O . ALA B 1 54 ? -56.42364 -8.15454 10.12253 1.000 19.46913 146 ALA B O 1
ATOM 1944 N N . SER B 1 55 ? -58.07941 -7.03572 9.09063 1.000 21.20373 147 SER B N 1
ATOM 1945 C CA . SER B 1 55 ? -57.51188 -5.72604 9.38058 1.000 25.59649 147 SER B CA 1
ATOM 1946 C C . SER B 1 55 ? -57.97865 -5.14590 10.70858 1.000 26.20910 147 SER B C 1
ATOM 1947 O O . SER B 1 55 ? -57.40080 -4.15554 11.16835 1.000 23.92430 147 SER B O 1
ATOM 1950 N N . GLY B 1 56 ? -59.00062 -5.72430 11.33130 1.000 21.05673 148 GLY B N 1
ATOM 1951 C CA . GLY B 1 56 ? -59.50494 -5.20928 12.58570 1.000 20.88764 148 GLY B CA 1
ATOM 1952 C C . GLY B 1 56 ? -60.60731 -4.18260 12.47305 1.000 21.82158 148 GLY B C 1
ATOM 1953 O O . GLY B 1 56 ? -60.98537 -3.59582 13.49361 1.000 29.31461 148 GLY B O 1
ATOM 1954 N N . GLU B 1 57 ? -61.14029 -3.94899 11.27021 1.000 19.76810 149 GLU B N 1
ATOM 1955 C CA . GLU B 1 57 ? -62.16943 -2.92808 11.09787 1.000 19.91155 149 GLU B CA 1
ATOM 1956 C C . GLU B 1 57 ? -63.48892 -3.33827 11.73713 1.000 21.98275 149 GLU B C 1
ATOM 1957 O O . GLU B 1 57 ? -64.27942 -2.47463 12.13450 1.000 21.28070 149 GLU B O 1
ATOM 1963 N N . ILE B 1 58 ? -63.75658 -4.64120 11.82438 1.000 17.21929 150 ILE B N 1
ATOM 1964 C CA . ILE B 1 58 ? -64.93759 -5.16067 12.49809 1.000 16.14637 150 ILE B CA 1
ATOM 1965 C C . ILE B 1 58 ? -64.50792 -6.33713 13.36059 1.000 22.05304 150 ILE B C 1
ATOM 1966 O O . ILE B 1 58 ? -63.48588 -6.97992 13.11303 1.000 20.33761 150 ILE B O 1
ATOM 1971 N N . SER B 1 59 ? -65.29550 -6.60520 14.39767 1.000 17.60873 151 SER B N 1
ATOM 1972 C CA . SER B 1 59 ? -65.10783 -7.81527 15.18477 1.000 24.91855 151 SER B CA 1
ATOM 1973 C C . SER B 1 59 ? -66.00493 -8.95060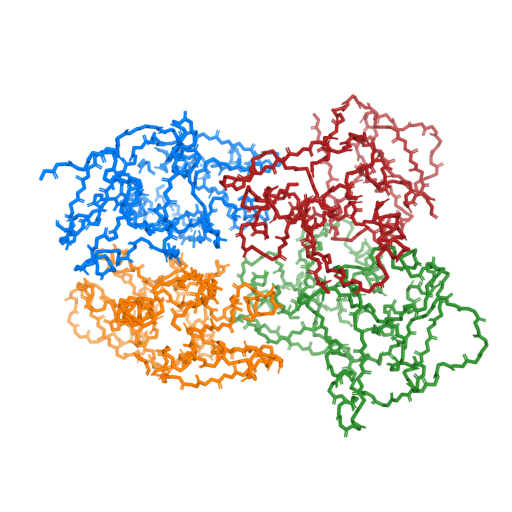 14.72524 1.000 17.12852 151 SER B C 1
ATOM 1974 O O . SER B 1 59 ? -65.66579 -10.11997 14.92707 1.000 22.19715 151 SER B O 1
ATOM 1977 N N . VAL B 1 60 ? -67.13386 -8.62624 14.10095 1.000 18.94387 152 VAL B N 1
ATOM 1978 C CA . VAL B 1 60 ? -68.08319 -9.62200 13.62612 1.000 16.25496 152 VAL B CA 1
ATOM 1979 C C . VAL B 1 60 ? -68.83400 -9.01662 12.45122 1.000 16.91359 152 VAL B C 1
ATOM 1980 O O . VAL B 1 60 ? -69.02214 -7.79976 12.37310 1.000 16.56925 152 VAL B O 1
ATOM 1984 N N . GLY B 1 61 ? -69.24035 -9.86709 11.52298 1.000 19.37383 153 GLY B N 1
ATOM 1985 C CA . GLY B 1 61 ? -70.00944 -9.41968 10.38011 1.000 20.21770 153 GLY B CA 1
ATOM 1986 C C . GLY B 1 61 ? -71.15108 -10.36725 10.09197 1.000 20.60359 153 GLY B C 1
ATOM 1987 O O . GLY B 1 61 ? -71.05888 -11.57505 10.31931 1.000 18.20338 153 GLY B O 1
ATOM 1988 N N . VAL B 1 62 ? -72.24466 -9.79605 9.59897 1.000 12.22486 154 VAL B N 1
ATOM 1989 C CA . VAL B 1 62 ? -73.37870 -10.55450 9.08760 1.000 22.75875 154 VAL B CA 1
ATOM 1990 C C . VAL B 1 62 ? -73.52827 -10.17116 7.62454 1.000 20.20649 154 VAL B C 1
ATOM 1991 O O . VAL B 1 62 ? -73.99636 -9.07031 7.30455 1.000 19.49778 154 VAL B O 1
ATOM 1995 N N . SER B 1 63 ? -73.13511 -11.07941 6.73912 1.000 15.94502 155 SER B N 1
ATOM 1996 C CA . SER B 1 63 ? -72.97023 -10.76912 5.32969 1.000 16.72937 155 SER B CA 1
ATOM 1997 C C . SER B 1 63 ? -73.10335 -12.05391 4.53150 1.000 22.05459 155 SER B C 1
ATOM 1998 O O . SER B 1 63 ? -73.02710 -13.15684 5.07980 1.000 18.66467 155 SER B O 1
ATOM 2001 N N . TYR B 1 64 ? -73.31417 -11.89823 3.22789 1.000 13.94161 156 TYR B N 1
ATOM 2002 C CA . TYR B 1 64 ? -73.00439 -12.98946 2.31995 1.000 13.83223 156 TYR B CA 1
ATOM 2003 C C . TYR B 1 64 ? -71.50446 -13.23687 2.36169 1.000 22.50357 156 TYR B C 1
ATOM 2004 O O . TYR B 1 64 ? -70.70548 -12.29696 2.36252 1.000 20.26645 156 TYR B O 1
ATOM 2013 N N . THR B 1 65 ? -71.11801 -14.50365 2.44083 1.000 17.27849 157 THR B N 1
ATOM 2014 C CA . THR B 1 65 ? -69.71435 -14.85655 2.58204 1.000 22.88812 157 THR B CA 1
ATOM 2015 C C . THR B 1 65 ? -69.35364 -15.95110 1.59313 1.000 19.63538 157 THR B C 1
ATOM 2016 O O . THR B 1 65 ? -70.15743 -16.84744 1.32099 1.000 19.70641 157 THR B O 1
ATOM 2020 N N . ASP B 1 66 ? -68.13470 -15.86597 1.05526 1.000 24.21627 158 ASP B N 1
ATOM 2021 C CA . ASP B 1 66 ? -67.60241 -16.91078 0.20162 1.000 21.13936 158 ASP B CA 1
ATOM 2022 C C . ASP B 1 66 ? -66.47586 -17.57323 0.97059 1.000 30.01433 158 ASP B C 1
ATOM 2023 O O . ASP B 1 66 ? -66.71596 -18.56401 1.68946 1.000 24.84471 158 ASP B O 1
ATOM 2028 N N . GLU B 1 67 ? -65.24322 -17.07999 0.88562 1.000 20.66529 159 GLU B N 1
ATOM 2029 C CA . GLU B 1 67 ? -64.13787 -17.59417 1.67849 1.000 19.90804 159 GLU B CA 1
ATOM 2030 C C . GLU B 1 67 ? -63.78421 -16.61066 2.78720 1.000 30.30791 159 GLU B C 1
ATOM 2031 O O . GLU B 1 67 ? -63.95950 -15.39626 2.64514 1.000 21.81686 159 GLU B O 1
ATOM 2037 N N . LEU B 1 68 ? -63.27978 -17.14870 3.88868 1.000 20.04742 160 LEU B N 1
ATOM 2038 C CA . LEU B 1 68 ? -62.89053 -16.38820 5.06420 1.000 29.82023 160 LEU B CA 1
ATOM 2039 C C . LEU B 1 68 ? -61.47542 -16.77136 5.46376 1.000 29.62681 160 LEU B C 1
ATOM 2040 O O . LEU B 1 68 ? -61.00185 -17.86241 5.12771 1.000 35.73947 160 LEU B O 1
ATOM 2045 N N . PRO B 1 69 ? -60.76482 -15.88996 6.16868 1.000 32.77086 161 PRO B N 1
ATOM 2046 C CA . PRO B 1 69 ? -59.41776 -16.23870 6.63366 1.000 36.27913 161 PRO B CA 1
ATOM 2047 C C . PRO B 1 69 ? -59.43940 -17.45514 7.54831 1.000 38.46630 161 PRO B C 1
ATOM 2048 O O . PRO B 1 69 ? -60.44575 -17.77293 8.18590 1.000 26.69949 161 PRO B O 1
ATOM 2052 N N . ALA B 1 70 ? -58.29637 -18.14694 7.59899 1.000 39.73128 162 ALA B N 1
ATOM 2053 C CA . ALA B 1 70 ? -58.19201 -19.34792 8.42195 1.000 34.93425 162 ALA B CA 1
ATOM 2054 C C . ALA B 1 70 ? -58.41355 -19.04042 9.89636 1.000 37.29971 162 ALA B C 1
ATOM 2055 O O . ALA B 1 70 ? -58.94648 -19.87901 10.63243 1.000 42.53342 162 ALA B O 1
ATOM 2057 N N . ASN B 1 71 ? -58.01859 -17.85147 10.34123 1.000 32.65592 163 ASN B N 1
ATOM 2058 C CA . ASN B 1 71 ? -58.19692 -17.41601 11.72651 1.000 46.02712 163 ASN B CA 1
ATOM 2059 C C . ASN B 1 71 ? -59.56433 -16.76820 11.93448 1.000 50.36869 163 ASN B C 1
ATOM 2060 O O . ASN B 1 71 ? -59.68717 -15.70698 12.54511 1.000 53.68246 163 ASN B O 1
ATOM 2065 N N . ALA B 1 72 ? -60.61357 -17.40735 11.42076 1.000 42.52328 164 ALA B N 1
ATOM 2066 C CA . ALA B 1 72 ? -61.95770 -16.85127 11.49521 1.000 40.97561 164 ALA B CA 1
ATOM 2067 C C . ALA B 1 72 ? -62.96880 -17.96441 11.71439 1.000 27.92201 164 ALA B C 1
ATOM 2068 O O . ALA B 1 72 ? -62.91200 -19.00039 11.04577 1.000 37.26139 164 ALA B O 1
ATOM 2070 N N . LYS B 1 73 ? -63.88451 -17.74719 12.65333 1.000 27.38384 165 LYS B N 1
ATOM 2071 C CA . LYS B 1 73 ? -65.00870 -18.64000 12.88511 1.000 26.90817 165 LYS B CA 1
ATOM 2072 C C . LYS B 1 73 ? -66.23772 -18.10234 12.16335 1.000 31.23810 165 LYS B C 1
ATOM 2073 O O . LYS B 1 73 ? -66.37233 -16.89530 11.94717 1.000 26.92437 165 LYS B O 1
ATOM 2079 N N . ARG B 1 74 ? -67.13595 -19.00807 11.78484 1.000 26.14167 166 ARG B N 1
ATOM 2080 C CA . ARG B 1 74 ? -68.31062 -18.60400 11.02802 1.000 34.27309 166 ARG B CA 1
ATOM 2081 C C . ARG B 1 74 ? -69.49807 -19.46808 11.42127 1.000 37.77481 166 ARG B C 1
ATOM 2082 O O . ARG B 1 74 ? -69.34704 -20.59314 11.90531 1.000 39.18466 166 ARG B O 1
ATOM 2090 N N . LYS B 1 75 ? -70.68855 -18.91553 11.20046 1.000 32.12555 167 LYS B N 1
ATOM 2091 C CA . LYS B 1 75 ? -71.94599 -19.56972 11.53646 1.000 22.18008 167 LYS B CA 1
ATOM 2092 C C . LYS B 1 75 ? -72.96068 -19.21064 10.46379 1.000 32.86946 167 LYS B C 1
ATOM 2093 O O . LYS B 1 75 ? -73.23777 -18.02710 10.24484 1.000 28.10785 167 LYS B O 1
ATOM 2099 N N . THR B 1 76 ? -73.49408 -20.22154 9.78193 1.000 25.14785 168 THR B N 1
ATOM 2100 C CA . THR B 1 76 ? -74.53737 -19.97776 8.79666 1.000 20.70561 168 THR B CA 1
ATOM 2101 C C . THR B 1 76 ? -75.78408 -19.44971 9.49269 1.000 28.35118 168 THR B C 1
ATOM 2102 O O . THR B 1 76 ? -76.25671 -20.03588 10.47123 1.000 29.97777 168 THR B O 1
ATOM 2106 N N . VAL B 1 77 ? -76.30727 -18.33058 9.00108 1.000 22.58905 169 VAL B N 1
ATOM 2107 C CA . VAL B 1 77 ? -77.55073 -17.78367 9.52252 1.000 24.37746 169 VAL B CA 1
ATOM 2108 C C . VAL B 1 77 ? -78.71427 -17.94748 8.55222 1.000 18.03128 169 VAL B C 1
ATOM 2109 O O . VAL B 1 77 ? -79.87125 -17.95494 9.00070 1.000 26.07078 169 VAL B O 1
ATOM 2113 N N . ARG B 1 78 ? -78.45464 -18.10485 7.25347 1.000 24.84205 170 ARG B N 1
ATOM 2114 C CA . ARG B 1 78 ? -79.52487 -18.30482 6.28324 1.000 21.90432 170 ARG B CA 1
ATOM 2115 C C . ARG B 1 78 ? -78.98366 -18.79652 4.94611 1.000 23.19130 170 ARG B C 1
ATOM 2116 O O . ARG B 1 78 ? -78.07057 -18.19149 4.37441 1.000 22.21223 170 ARG B O 1
ATOM 2124 N N . ARG B 1 79 ? -79.54194 -19.89481 4.44644 1.000 18.50572 171 ARG B N 1
ATOM 2125 C CA . ARG B 1 79 ? -79.22239 -20.36803 3.10819 1.000 22.12008 171 ARG B CA 1
ATOM 2126 C C . ARG B 1 79 ? -79.90520 -19.48899 2.06465 1.000 19.40932 171 ARG B C 1
ATOM 2127 O O . ARG B 1 79 ? -80.98155 -18.93247 2.29644 1.000 30.58597 171 ARG B O 1
ATOM 2135 N N . SER B 1 80 ? -79.26841 -19.36022 0.90498 1.000 24.68260 172 SER B N 1
ATOM 2136 C CA . SER B 1 80 ? -79.75556 -18.47522 -0.14062 1.000 23.41019 172 SER B CA 1
ATOM 2137 C C . SER B 1 80 ? -80.04441 -19.24865 -1.41936 1.000 25.87297 172 SER B C 1
ATOM 2138 O O . SER B 1 80 ? -79.38118 -20.24060 -1.73393 1.000 21.39521 172 SER B O 1
ATOM 2141 N N . LYS B 1 81 ? -81.04937 -18.78073 -2.15034 1.000 25.81128 173 LYS B N 1
ATOM 2142 C CA . LYS B 1 81 ? -81.32935 -19.22656 -3.50333 1.000 23.92410 173 LYS B CA 1
ATOM 2143 C C . LYS B 1 81 ? -81.46103 -18.00559 -4.40055 1.000 16.40291 173 LYS B C 1
ATOM 2144 O O . LYS B 1 81 ? -81.87175 -16.93576 -3.94074 1.000 23.11518 173 LYS B O 1
ATOM 2150 N N . PRO B 1 82 ? -81.09265 -18.12310 -5.67222 1.000 25.56884 174 PRO B N 1
ATOM 2151 C CA . PRO B 1 82 ? -81.14152 -16.95872 -6.55996 1.000 20.01824 174 PRO B CA 1
ATOM 2152 C C . PRO B 1 82 ? -82.56159 -16.60776 -6.97368 1.000 24.40226 174 PRO B C 1
ATOM 2153 O O . PRO B 1 82 ? -83.44804 -17.46157 -7.05597 1.000 22.62141 174 PRO B O 1
ATOM 2157 N N . LYS B 1 83 ? -82.76596 -15.31716 -7.23098 1.000 15.68444 175 LYS B N 1
ATOM 2158 C CA . LYS B 1 83 ? -84.04828 -14.80036 -7.68201 1.000 16.88525 175 LYS B CA 1
ATOM 2159 C C . LYS B 1 83 ? -83.82067 -13.79800 -8.80228 1.000 20.01801 175 LYS B C 1
ATOM 2160 O O . LYS B 1 83 ? -82.84429 -13.04276 -8.78014 1.000 17.27791 175 LYS B O 1
ATOM 2166 N N . ILE B 1 84 ? -84.71942 -13.80476 -9.78034 1.000 12.44275 176 ILE B N 1
ATOM 2167 C CA . ILE B 1 84 ? -84.75170 -12.79304 -10.82955 1.000 14.83351 176 ILE B CA 1
ATOM 2168 C C . ILE B 1 84 ? -85.67162 -11.67220 -10.38092 1.000 19.27415 176 ILE B C 1
ATOM 2169 O O . ILE B 1 84 ? -86.74738 -11.92012 -9.82602 1.000 16.73034 176 ILE B O 1
ATOM 2174 N N . LEU B 1 85 ? -85.24967 -10.43435 -10.61742 1.000 15.02791 177 LEU B N 1
ATOM 2175 C CA . LEU B 1 85 ? -86.06182 -9.25726 -10.35363 1.000 13.75079 177 LEU B CA 1
ATOM 2176 C C . LEU B 1 85 ? -86.32448 -8.54999 -11.67273 1.000 19.55105 177 LEU B C 1
ATOM 2177 O O . LEU B 1 85 ? -85.39511 -8.32649 -12.45454 1.000 14.68983 177 LEU B O 1
ATOM 2182 N N . ARG B 1 86 ? -87.58300 -8.20683 -11.92737 1.000 17.44677 178 ARG B N 1
ATOM 2183 C CA . ARG B 1 86 ? -87.91686 -7.45929 -13.12813 1.000 11.78413 178 ARG B CA 1
ATOM 2184 C C . ARG B 1 86 ? -88.99899 -6.44157 -12.80688 1.000 15.29182 178 ARG B C 1
ATOM 2185 O O . ARG B 1 86 ? -89.68453 -6.52887 -11.78512 1.000 13.79938 178 ARG B O 1
ATOM 2193 N N . ALA B 1 87 ? -89.13331 -5.46052 -13.70078 1.000 12.88427 179 ALA B N 1
ATOM 2194 C CA . ALA B 1 87 ? -90.06758 -4.36448 -13.51555 1.000 21.51469 179 ALA B CA 1
ATOM 2195 C C . ALA B 1 87 ? -91.01835 -4.17503 -14.68779 1.000 16.28570 179 ALA B C 1
ATOM 2196 O O . ALA B 1 87 ? -91.87350 -3.28536 -14.62710 1.000 23.69876 179 ALA B O 1
ATOM 2198 N N . ASP B 1 88 ? -90.89274 -4.96763 -15.74872 1.000 15.01169 180 ASP B N 1
ATOM 2199 C CA . ASP B 1 88 ? -91.77983 -4.83206 -16.89035 1.000 11.92699 180 ASP B CA 1
ATOM 2200 C C . ASP B 1 88 ? -93.13180 -5.47493 -16.58891 1.000 17.49202 180 ASP B C 1
ATOM 2201 O O . ASP B 1 88 ? -93.32742 -6.12852 -15.56192 1.000 15.35357 180 ASP B O 1
ATOM 2206 N N . SER B 1 89 ? -94.07365 -5.28806 -17.51146 1.000 15.29501 181 SER B N 1
ATOM 2207 C CA . SER B 1 89 ? -95.44711 -5.73672 -17.32358 1.000 16.25269 181 SER B CA 1
ATOM 2208 C C . SER B 1 89 ? -95.81438 -6.91086 -18.22138 1.000 17.06137 181 SER B C 1
ATOM 2209 O O . SER B 1 89 ? -96.99279 -7.27390 -18.29485 1.000 21.80780 181 SER B O 1
ATOM 2212 N N . ALA B 1 90 ? -94.84244 -7.51276 -18.89894 1.000 21.85279 182 ALA B N 1
ATOM 2213 C CA . ALA B 1 90 ? -95.14074 -8.60828 -19.81366 1.000 18.38015 182 ALA B CA 1
ATOM 2214 C C . ALA B 1 90 ? -95.58801 -9.83726 -19.02968 1.000 18.39079 182 ALA B C 1
ATOM 2215 O O . ALA B 1 90 ? -94.95244 -10.19540 -18.03159 1.000 15.82064 182 ALA B O 1
ATOM 2217 N N . PRO B 1 91 ? -96.66196 -10.50533 -19.44142 1.000 19.44624 183 PRO B N 1
ATOM 2218 C CA . PRO B 1 91 ? -97.12141 -11.68185 -18.69984 1.000 18.44522 183 PRO B CA 1
ATOM 2219 C C . PRO B 1 91 ? -96.17915 -12.85912 -18.88534 1.000 12.91738 183 PRO B C 1
ATOM 2220 O O . PRO B 1 91 ? -95.47389 -12.97161 -19.89064 1.000 15.70915 183 PRO B O 1
ATOM 2224 N N . GLY B 1 92 ? -96.16986 -13.73573 -17.89511 1.000 19.33248 184 GLY B N 1
ATOM 2225 C CA . GLY B 1 92 ? -95.41568 -14.97212 -18.01832 1.000 21.47103 184 GLY B CA 1
ATOM 2226 C C . GLY B 1 92 ? -94.01071 -14.85930 -17.46388 1.000 27.87538 184 GLY B C 1
ATOM 2227 O O . GLY B 1 92 ? -93.40049 -13.79038 -17.43014 1.000 17.53386 184 GLY B O 1
ATOM 2228 N N . GLN B 1 93 ? -93.48843 -15.99746 -17.02036 1.000 15.93502 185 GLN B N 1
ATOM 2229 C CA . GLN B 1 93 ? -92.13240 -16.05530 -16.50195 1.000 19.21124 185 GLN B CA 1
ATOM 2230 C C . GLN B 1 93 ? -91.12660 -15.99446 -17.64346 1.000 19.86448 185 GLN B C 1
ATOM 2231 O O . GLN B 1 93 ? -91.40558 -16.41073 -18.77206 1.000 14.06350 185 GLN B O 1
ATOM 2237 N N . LEU B 1 94 ? -89.94783 -15.46077 -17.34046 1.000 18.77725 186 LEU B N 1
ATOM 2238 C CA . LEU B 1 94 ? -88.88845 -15.38592 -18.33586 1.000 18.73580 186 LEU B CA 1
ATOM 2239 C C . LEU B 1 94 ? -88.35533 -16.77839 -18.64440 1.000 19.46870 186 LEU B C 1
ATOM 2240 O O . LEU B 1 94 ? -88.05429 -17.55697 -17.73338 1.000 19.77408 186 LEU B O 1
ATOM 2245 N N . THR B 1 95 ? -88.25314 -17.09744 -19.93089 1.000 15.19983 187 THR B N 1
ATOM 2246 C CA . THR B 1 95 ? -87.50521 -18.27189 -20.34268 1.000 15.93484 187 THR B CA 1
ATOM 2247 C C . THR B 1 95 ? -86.01500 -17.94732 -20.37494 1.000 19.25491 187 THR B C 1
ATOM 2248 O O . THR B 1 95 ? -85.59893 -16.79157 -20.24982 1.000 14.88596 187 THR B O 1
ATOM 2252 N N . LEU B 1 96 ? -85.20264 -18.99084 -20.55181 1.000 18.98957 188 LEU B N 1
ATOM 2253 C CA . LEU B 1 96 ? -83.76658 -18.78189 -20.69746 1.000 17.40810 188 LEU B CA 1
ATOM 2254 C C . LEU B 1 96 ? -83.46542 -17.85997 -21.87277 1.000 14.58463 188 LEU B C 1
ATOM 2255 O O . LEU B 1 96 ? -82.59644 -16.98522 -21.77674 1.000 17.03777 188 LEU B O 1
ATOM 2260 N N . ASP B 1 97 ? -84.18903 -18.02876 -22.98474 1.000 15.24282 189 ASP B N 1
ATOM 2261 C CA . ASP B 1 97 ? -83.99805 -17.15950 -24.14358 1.000 20.45365 189 ASP B CA 1
ATOM 2262 C C . ASP B 1 97 ? -84.32999 -15.71099 -23.80575 1.000 15.85504 189 ASP B C 1
ATOM 2263 O O . ASP B 1 97 ? -83.57511 -14.79488 -24.15050 1.000 15.77583 189 ASP B O 1
ATOM 2268 N N . ASP B 1 98 ? -85.47279 -15.48308 -23.14808 1.000 12.98456 190 ASP B N 1
ATOM 2269 C CA . ASP B 1 98 ? -85.81397 -14.13421 -22.70054 1.000 18.61612 190 ASP B CA 1
ATOM 2270 C C . ASP B 1 98 ? -84.71754 -13.55991 -21.81545 1.000 13.53552 190 ASP B C 1
ATOM 2271 O O . ASP B 1 98 ? -84.33178 -12.39400 -21.96167 1.000 14.65036 190 ASP B O 1
ATOM 2276 N N . TYR B 1 99 ? -84.21222 -14.36956 -20.88566 1.000 13.25717 191 TYR B N 1
ATOM 2277 C CA . TYR B 1 99 ? -83.20827 -13.90154 -19.93740 1.000 17.10981 191 TYR B CA 1
ATOM 2278 C C . TYR B 1 99 ? -81.94848 -13.43877 -20.65674 1.000 17.00405 191 TYR B C 1
ATOM 2279 O O . TYR B 1 99 ? -81.42104 -12.35452 -20.38103 1.000 16.08814 191 TYR B O 1
ATOM 2288 N N . CYS B 1 100 ? -81.46175 -14.24720 -21.59877 1.000 14.13513 192 CYS B N 1
ATOM 2289 C CA . CYS B 1 100 ? -80.22278 -13.93648 -22.29923 1.000 13.93594 192 CYS B CA 1
ATOM 2290 C C . CYS B 1 100 ? -80.36760 -12.75558 -23.24905 1.000 13.91387 192 CYS B C 1
ATOM 2291 O O . CYS B 1 100 ? -79.35669 -12.14825 -23.61847 1.000 13.80463 192 CYS B O 1
ATOM 2294 N N . ALA B 1 101 ? -81.59342 -12.41961 -23.65659 1.000 13.91965 193 ALA B N 1
ATOM 2295 C CA . ALA B 1 101 ? -81.81190 -11.33758 -24.60654 1.000 14.19638 193 ALA B CA 1
ATOM 2296 C C . ALA B 1 101 ? -82.04353 -9.98838 -23.94115 1.000 15.78397 193 ALA B C 1
ATOM 2297 O O . ALA B 1 101 ? -81.84740 -8.95225 -24.58633 1.000 14.52422 193 ALA B O 1
ATOM 2299 N N . ARG B 1 102 ? -82.44785 -9.96926 -22.69180 1.000 11.96647 194 ARG B N 1
ATOM 2300 C CA . ARG B 1 102 ? -82.73343 -8.69419 -22.05806 1.000 15.69643 194 ARG B CA 1
ATOM 2301 C C . ARG B 1 102 ? -81.47624 -8.12360 -21.41451 1.000 15.76491 194 ARG B C 1
ATOM 2302 O O . ARG B 1 102 ? -80.49675 -8.84220 -21.20072 1.000 14.56741 194 ARG B O 1
ATOM 2310 N N . PRO B 1 103 ? -81.44714 -6.81934 -21.14410 1.000 10.14478 195 PRO B N 1
ATOM 2311 C CA . PRO B 1 103 ? -80.28719 -6.23371 -20.46586 1.000 11.20684 195 PRO B CA 1
ATOM 2312 C C . PRO B 1 103 ? -80.33481 -6.48395 -18.96898 1.000 11.60047 195 PRO B C 1
ATOM 2313 O O . PRO B 1 103 ? -81.40006 -6.65673 -18.37140 1.000 11.74087 195 PRO B O 1
ATOM 2317 N N . HIS B 1 104 ? -79.15511 -6.49270 -18.35842 1.000 9.76231 196 HIS B N 1
ATOM 2318 C CA . HIS B 1 104 ? -79.02164 -6.92890 -16.97890 1.000 11.85116 196 HIS B CA 1
ATOM 2319 C C . HIS B 1 104 ? -78.34980 -5.87156 -16.11658 1.000 9.17280 196 HIS B C 1
ATOM 2320 O O . HIS B 1 104 ? -77.47691 -5.12871 -16.57209 1.000 7.96746 196 HIS B O 1
ATOM 2327 N N . ALA B 1 105 ? -78.78352 -5.81548 -14.86175 1.000 8.48734 197 ALA B N 1
ATOM 2328 C CA . ALA B 1 105 ? -78.12399 -5.04913 -13.81731 1.000 12.53494 197 ALA B CA 1
ATOM 2329 C C . ALA B 1 105 ? -77.41347 -6.02622 -12.89546 1.000 11.90092 197 ALA B C 1
ATOM 2330 O O . ALA B 1 105 ? -78.00212 -7.02744 -12.47349 1.000 12.18907 197 ALA B O 1
ATOM 2332 N N . LEU B 1 106 ? -76.15147 -5.74357 -12.59857 1.000 8.30841 198 LEU B N 1
ATOM 2333 C CA . LEU B 1 106 ? -75.31399 -6.62245 -11.79747 1.000 12.95680 198 LEU B CA 1
ATOM 2334 C C . LEU B 1 106 ? -74.95450 -5.92700 -10.49477 1.000 12.53053 198 LEU B C 1
ATOM 2335 O O . LEU B 1 106 ? -74.49181 -4.78244 -10.50813 1.000 11.14981 198 LEU B O 1
ATOM 2340 N N . VAL B 1 107 ? -75.17795 -6.60912 -9.37310 1.000 12.90632 199 VAL B N 1
ATOM 2341 C CA . VAL B 1 107 ? -74.66872 -6.13378 -8.08944 1.000 12.06940 199 VAL B CA 1
ATOM 2342 C C . VAL B 1 107 ? -73.21606 -6.59191 -8.00617 1.000 17.38057 199 VAL B C 1
ATOM 2343 O O . VAL B 1 107 ? -72.92847 -7.73945 -7.66016 1.000 13.68543 199 VAL B O 1
ATOM 2347 N N . SER B 1 108 ? -72.29709 -5.69679 -8.35393 1.000 14.62225 200 SER B N 1
ATOM 2348 C CA . SER B 1 108 ? -70.87016 -5.98486 -8.38236 1.000 14.50286 200 SER B CA 1
ATOM 2349 C C . SER B 1 108 ? -70.18943 -5.08397 -7.36603 1.000 15.67203 200 SER B C 1
ATOM 2350 O O . SER B 1 108 ? -70.30715 -3.85625 -7.44391 1.000 13.57010 200 SER B O 1
ATOM 2353 N N . PHE B 1 109 ? -69.48568 -5.69006 -6.41655 1.000 13.92203 201 PHE B N 1
ATOM 2354 C CA . PHE B 1 109 ? -68.90207 -4.95255 -5.30719 1.000 16.33366 201 PHE B CA 1
ATOM 2355 C C . PHE B 1 109 ? -67.52949 -4.37697 -5.62818 1.000 20.33129 201 PHE B C 1
ATOM 2356 O O . PHE B 1 109 ? -66.97574 -3.63891 -4.80532 1.000 20.61272 201 PHE B O 1
ATOM 2364 N N . ALA B 1 110 ? -66.97785 -4.67354 -6.81015 1.000 18.01371 202 ALA B N 1
ATOM 2365 C CA . ALA B 1 110 ? -65.66647 -4.15175 -7.17464 1.000 22.40267 202 ALA B CA 1
ATOM 2366 C C . ALA B 1 110 ? -65.60614 -3.67269 -8.62209 1.000 17.99804 202 ALA B C 1
ATOM 2367 O O . ALA B 1 110 ? -64.50979 -3.56448 -9.17940 1.000 18.06180 202 ALA B O 1
ATOM 2369 N N . GLY B 1 111 ? -66.74556 -3.39035 -9.24871 1.000 13.66972 203 GLY B N 1
ATOM 2370 C CA . GLY B 1 111 ? -66.74836 -2.79223 -10.56844 1.000 17.62991 203 GLY B CA 1
ATOM 2371 C C . GLY B 1 111 ? -66.61484 -3.74576 -11.73361 1.000 17.41294 203 GLY B C 1
ATOM 2372 O O . GLY B 1 111 ? -66.41421 -3.28688 -12.86312 1.000 19.86409 203 GLY B O 1
ATOM 2373 N N . ASP B 1 112 ? -66.71308 -5.05152 -11.50720 1.000 16.69593 204 ASP B N 1
ATOM 2374 C CA . ASP B 1 112 ? -66.68794 -5.99262 -12.61799 1.000 13.94985 204 ASP B CA 1
ATOM 2375 C C . ASP B 1 112 ? -68.00776 -5.94624 -13.37764 1.000 18.58008 204 ASP B C 1
ATOM 2376 O O . ASP B 1 112 ? -69.07775 -5.77902 -12.78717 1.000 20.35398 204 ASP B O 1
ATOM 2381 N N . LEU B 1 113 ? -67.92910 -6.08777 -14.69721 1.000 14.79430 205 LEU B N 1
ATOM 2382 C CA . LEU B 1 113 ? -69.12067 -6.12454 -15.53404 1.000 21.26550 205 LEU B CA 1
ATOM 2383 C C . LEU B 1 113 ? -69.63843 -7.53698 -15.76823 1.000 19.73276 205 LEU B C 1
ATOM 2384 O O . LEU B 1 113 ? -70.66775 -7.70357 -16.42988 1.000 21.62935 205 LEU B O 1
ATOM 2389 N N . SER B 1 114 ? -68.95982 -8.55225 -15.24531 1.000 17.08019 206 SER B N 1
ATOM 2390 C CA . SER B 1 114 ? -69.42801 -9.92358 -15.33672 1.000 16.66753 206 SER B CA 1
ATOM 2391 C C . SER B 1 114 ? -69.44882 -10.53732 -13.94549 1.000 16.56952 206 SER B C 1
ATOM 2392 O O . SER B 1 114 ? -68.75203 -10.08779 -13.03127 1.000 20.76071 206 SER B O 1
ATOM 2395 N N . GLY B 1 115 ? -70.27193 -11.56712 -13.79289 1.000 13.60219 207 GLY B N 1
ATOM 2396 C CA . GLY B 1 115 ? -70.41100 -12.22751 -12.51214 1.000 15.84114 207 GLY B CA 1
ATOM 2397 C C . GLY B 1 115 ? -70.50247 -13.73245 -12.63390 1.000 12.76598 207 GLY B C 1
ATOM 2398 O O . GLY B 1 115 ? -70.15104 -14.30586 -13.66944 1.000 12.75032 207 GLY B O 1
ATOM 2399 N N . PHE B 1 116 ? -70.97912 -14.38407 -11.57274 1.000 16.34340 208 PHE B N 1
ATOM 2400 C CA . PHE B 1 116 ? -71.08297 -15.83737 -11.58566 1.000 19.28298 208 PHE B CA 1
ATOM 2401 C C . PHE B 1 116 ? -72.13950 -16.31903 -12.56998 1.000 15.53216 208 PHE B C 1
ATOM 2402 O O . PHE B 1 116 ? -71.97879 -17.38611 -13.17148 1.000 13.25058 208 PHE B O 1
ATOM 2410 N N . VAL B 1 117 ? -73.21724 -15.55205 -12.74692 1.000 19.57759 209 VAL B N 1
ATOM 2411 C CA . VAL B 1 117 ? -74.21875 -15.89172 -13.75508 1.000 15.26607 209 VAL B CA 1
ATOM 2412 C C . VAL B 1 117 ? -73.57004 -15.98241 -15.13069 1.000 14.84992 209 VAL B C 1
ATOM 2413 O O . VAL B 1 117 ? -73.80782 -16.92810 -15.89098 1.000 17.83431 209 VAL B O 1
ATOM 2417 N N . ASP B 1 118 ? -72.73017 -14.99984 -15.46397 1.000 16.05147 210 ASP B N 1
ATOM 2418 C CA . ASP B 1 118 ? -72.00710 -15.03201 -16.73012 1.000 10.35679 210 ASP B CA 1
ATOM 2419 C C . ASP B 1 118 ? -71.07548 -16.23369 -16.80084 1.000 14.31727 210 ASP B C 1
ATOM 2420 O O . ASP B 1 118 ? -70.92595 -16.85356 -17.86111 1.000 16.35472 210 ASP B O 1
ATOM 2425 N N . GLU B 1 119 ? -70.43861 -16.57449 -15.67784 1.000 17.46226 211 GLU B N 1
ATOM 2426 C CA . GLU B 1 119 ? -69.58518 -17.75567 -15.63337 1.000 18.01851 211 GLU B CA 1
ATOM 2427 C C . GLU B 1 119 ? -70.38848 -19.02017 -15.91175 1.000 20.79872 211 GLU B C 1
ATOM 2428 O O . GLU B 1 119 ? -69.94061 -19.89918 -16.65686 1.000 14.09062 211 GLU B O 1
ATOM 2434 N N . GLU B 1 120 ? -71.59365 -19.11513 -15.34430 1.000 19.95689 212 GLU B N 1
ATOM 2435 C CA . GLU B 1 120 ? -72.41917 -20.30060 -15.54956 1.000 18.02498 212 GLU B CA 1
ATOM 2436 C C . GLU B 1 120 ? -72.97542 -20.35975 -16.96813 1.000 17.45902 212 GLU B C 1
ATOM 2437 O O . GLU B 1 120 ? -73.00074 -21.43246 -17.58364 1.000 16.75496 212 GLU B O 1
ATOM 2443 N N . LEU B 1 121 ? -73.43017 -19.22201 -17.50215 1.000 14.75483 213 LEU B N 1
ATOM 2444 C CA . LEU B 1 121 ? -73.96116 -19.20309 -18.86295 1.000 16.51988 213 LEU B CA 1
ATOM 2445 C C . LEU B 1 121 ? -72.88827 -19.56480 -19.88154 1.000 15.28101 213 LEU B C 1
ATOM 2446 O O . LEU B 1 121 ? -73.17497 -20.22562 -20.88718 1.000 13.44748 213 LEU B O 1
ATOM 2451 N N . GLU B 1 122 ? -71.64499 -19.13833 -19.63730 1.000 18.32142 214 GLU B N 1
ATOM 2452 C CA . GLU B 1 122 ? -70.55445 -19.44295 -20.55880 1.000 17.40577 214 GLU B CA 1
ATOM 2453 C C . GLU B 1 122 ? -70.32534 -20.94244 -20.68488 1.000 14.12092 214 GLU B C 1
ATOM 2454 O O . GLU B 1 122 ? -69.95066 -21.42367 -21.76062 1.000 23.24689 214 GLU B O 1
ATOM 2460 N N . LYS B 1 123 ? -70.53748 -21.69297 -19.60131 1.000 20.07087 215 LYS B N 1
ATOM 2461 C CA . LYS B 1 123 ? -70.35456 -23.13924 -19.65276 1.000 19.71489 215 LYS B CA 1
ATOM 2462 C C . LYS B 1 123 ? -71.22351 -23.77649 -20.72599 1.000 27.65792 215 LYS B C 1
ATOM 2463 O O . LYS B 1 123 ? -70.83317 -24.78515 -21.32460 1.000 30.21977 215 LYS B O 1
ATOM 2469 N N . PHE B 1 124 ? -72.38920 -23.19630 -20.99561 1.000 20.35510 216 PHE B N 1
ATOM 2470 C CA . PHE B 1 124 ? -73.32256 -23.73124 -21.97273 1.000 19.64806 216 PHE B CA 1
ATOM 2471 C C . PHE B 1 124 ? -73.31947 -22.94833 -23.27689 1.000 23.41100 216 PHE B C 1
ATOM 2472 O O . PHE B 1 124 ? -74.23923 -23.10802 -24.08619 1.000 26.01467 216 PHE B O 1
ATOM 2480 N N . GLY B 1 125 ? -72.30948 -22.10970 -23.49866 1.000 15.78249 217 GLY B N 1
ATOM 2481 C CA . GLY B 1 125 ? -72.22479 -21.35124 -24.73006 1.000 24.64139 217 GLY B CA 1
ATOM 2482 C C . GLY B 1 125 ? -73.20969 -20.21294 -24.84970 1.000 18.56635 217 GLY B C 1
ATOM 2483 O O . GLY B 1 125 ? -73.49774 -19.77430 -25.96591 1.000 16.90404 217 GLY B O 1
ATOM 2484 N N . ARG B 1 126 ? -73.73869 -19.72267 -23.73243 1.000 18.30271 218 ARG B N 1
ATOM 2485 C CA . ARG B 1 126 ? -74.67621 -18.61048 -23.71797 1.000 20.76181 218 ARG B CA 1
ATOM 2486 C C . ARG B 1 126 ? -74.04419 -17.39778 -23.04647 1.000 21.25966 218 ARG B C 1
ATOM 2487 O O . ARG B 1 126 ? -73.06051 -17.50649 -22.30812 1.000 16.17945 218 ARG B O 1
ATOM 2495 N N . LYS B 1 127 ? -74.63038 -16.23102 -23.30355 1.000 15.63879 219 LYS B N 1
ATOM 2496 C CA . LYS B 1 127 ? -74.12996 -14.99467 -22.72369 1.000 15.11896 219 LYS B CA 1
ATOM 2497 C C . LYS B 1 127 ? -75.27629 -14.00526 -22.57126 1.000 16.39486 219 LYS B C 1
ATOM 2498 O O . LYS B 1 127 ? -76.39022 -14.22299 -23.05541 1.000 16.21943 219 LYS B O 1
ATOM 2504 N N . ARG B 1 128 ? -74.98130 -12.90737 -21.88088 1.000 13.61887 220 ARG B N 1
ATOM 2505 C CA . ARG B 1 128 ? -75.94230 -11.84761 -21.62341 1.000 14.13458 220 ARG B CA 1
ATOM 2506 C C . ARG B 1 128 ? -75.20703 -10.51644 -21.66006 1.000 18.26054 220 ARG B C 1
ATOM 2507 O O . ARG B 1 128 ? -73.97704 -10.46376 -21.57332 1.000 18.96237 220 ARG B O 1
ATOM 2515 N N . LYS B 1 129 ? -75.96965 -9.43469 -21.78804 1.000 13.46218 221 LYS B N 1
ATOM 2516 C CA . LYS B 1 129 ? -75.41140 -8.08901 -21.81982 1.000 17.86902 221 LYS B CA 1
ATOM 2517 C C . LYS B 1 129 ? -75.74362 -7.38261 -20.51241 1.000 16.29146 221 LYS B C 1
ATOM 2518 O O . LYS B 1 129 ? -76.91959 -7.18322 -20.18871 1.000 16.36448 221 LYS B O 1
ATOM 2524 N N . VAL B 1 130 ? -74.71151 -7.01607 -19.76485 1.000 13.55440 222 VAL B N 1
ATOM 2525 C CA . VAL B 1 130 ? -74.87026 -6.21362 -18.55875 1.000 11.91361 222 VAL B CA 1
ATOM 2526 C C . VAL B 1 130 ? -74.72301 -4.74920 -18.94302 1.000 11.56580 222 VAL B C 1
ATOM 2527 O O . VAL B 1 130 ? -73.74334 -4.36591 -19.59214 1.000 10.76010 222 VAL B O 1
ATOM 2531 N N . VAL B 1 131 ? -75.70592 -3.93288 -18.56556 1.000 17.17118 223 VAL B N 1
ATOM 2532 C CA . VAL B 1 131 ? -75.68339 -2.50298 -18.86228 1.000 13.82348 223 VAL B CA 1
ATOM 2533 C C . VAL B 1 131 ? -75.43687 -1.65547 -17.62986 1.000 13.73014 223 VAL B C 1
ATOM 2534 O O . VAL B 1 131 ? -75.19974 -0.44400 -17.76760 1.000 15.37919 223 VAL B O 1
ATOM 2538 N N . LEU B 1 132 ? -75.48603 -2.23952 -16.43718 1.000 14.62266 224 LEU B N 1
ATOM 2539 C CA . LEU B 1 132 ? -75.39971 -1.47104 -15.20629 1.000 12.16133 224 LEU B CA 1
ATOM 2540 C C . LEU B 1 132 ? -74.78457 -2.33841 -14.12276 1.000 17.69640 224 LEU B C 1
ATOM 2541 O O . LEU B 1 132 ? -75.22832 -3.46833 -13.89996 1.000 12.90038 224 LEU B O 1
ATOM 2546 N N . ALA B 1 133 ? -73.76355 -1.81002 -13.45960 1.000 10.72679 225 ALA B N 1
ATOM 2547 C CA . ALA B 1 133 ? -73.16422 -2.45085 -12.29892 1.000 17.00566 225 ALA B CA 1
ATOM 2548 C C . ALA B 1 133 ? -73.30609 -1.50243 -11.12021 1.000 8.98879 225 ALA B C 1
ATOM 2549 O O . ALA B 1 133 ? -72.83865 -0.36019 -11.17969 1.000 10.52179 225 ALA B O 1
ATOM 2551 N N . VAL B 1 134 ? -73.96357 -1.96584 -10.06360 1.000 11.31756 226 VAL B N 1
ATOM 2552 C CA . VAL B 1 134 ? -74.16574 -1.14776 -8.87122 1.000 8.84257 226 VAL B CA 1
ATOM 2553 C C . VAL B 1 134 ? -73.48183 -1.83164 -7.69384 1.000 13.48235 226 VAL B C 1
ATOM 2554 O O . VAL B 1 134 ? -73.35073 -3.06430 -7.68743 1.000 13.33935 226 VAL B O 1
ATOM 2558 N N . PRO B 1 135 ? -73.02707 -1.08517 -6.68913 1.000 19.90513 227 PRO B N 1
ATOM 2559 C CA . PRO B 1 135 ? -72.28488 -1.68670 -5.57090 1.000 22.40576 227 PRO B CA 1
ATOM 2560 C C . PRO B 1 135 ? -73.13329 -2.14762 -4.39255 1.000 20.77959 227 PRO B C 1
ATOM 2561 O O . PRO B 1 135 ? -72.56094 -2.53844 -3.37033 1.000 15.38418 227 PRO B O 1
ATOM 2565 N N . GLN B 1 136 ? -74.46026 -2.12513 -4.49475 1.000 14.49931 228 GLN B N 1
ATOM 2566 C CA . GLN B 1 136 ? -75.30915 -2.49595 -3.37228 1.000 18.08057 228 GLN B CA 1
ATOM 2567 C C . GLN B 1 136 ? -76.65198 -2.98885 -3.88918 1.000 15.67822 228 GLN B C 1
ATOM 2568 O O . GLN B 1 136 ? -76.97934 -2.85283 -5.07052 1.000 16.44610 228 GLN B O 1
ATOM 2574 N N . PHE B 1 137 ? -77.43941 -3.54656 -2.97092 1.000 17.49569 229 PHE B N 1
ATOM 2575 C CA . PHE B 1 137 ? -78.75701 -4.08220 -3.28575 1.000 19.35183 229 PHE B CA 1
ATOM 2576 C C . PHE B 1 137 ? -79.85360 -3.02771 -3.17984 1.000 16.15292 229 PHE B C 1
ATOM 2577 O O . PHE B 1 137 ? -80.68174 -2.90687 -4.08619 1.000 19.02580 229 PHE B O 1
ATOM 2585 N N . ASN B 1 138 ? -79.87617 -2.26072 -2.09110 1.000 22.55383 230 ASN B N 1
ATOM 2586 C CA . ASN B 1 138 ? -80.96889 -1.32219 -1.87340 1.000 22.87891 230 ASN B CA 1
ATOM 2587 C C . ASN B 1 138 ? -80.95911 -0.21889 -2.92668 1.000 25.33485 230 ASN B C 1
ATOM 2588 O O . ASN B 1 138 ? -79.90590 0.19837 -3.41679 1.000 19.19929 230 ASN B O 1
ATOM 2593 N N . GLY B 1 139 ? -82.15843 0.24819 -3.27713 1.000 20.86082 231 GLY B N 1
ATOM 2594 C CA . GLY B 1 139 ? -82.33211 1.21741 -4.33771 1.000 21.05936 231 GLY B CA 1
ATOM 2595 C C . GLY B 1 139 ? -82.39601 0.63346 -5.73092 1.000 16.50791 231 GLY B C 1
ATOM 2596 O O . GLY B 1 139 ? -82.67382 1.37411 -6.68251 1.000 17.33022 231 GLY B O 1
ATOM 2597 N N . LEU B 1 140 ? -82.15886 -0.67199 -5.88228 1.000 16.19365 232 LEU B N 1
ATOM 2598 C CA . LEU B 1 140 ? -82.13949 -1.29006 -7.20403 1.000 17.12376 232 LEU B CA 1
ATOM 2599 C C . LEU B 1 140 ? -83.48570 -1.17425 -7.90981 1.000 17.27682 232 LEU B C 1
ATOM 2600 O O . LEU B 1 140 ? -83.53173 -1.07007 -9.14093 1.000 18.15034 232 LEU B O 1
ATOM 2605 N N . GLY B 1 141 ? -84.58724 -1.18842 -7.15537 1.000 15.33088 233 GLY B N 1
ATOM 2606 C CA . GLY B 1 141 ? -85.89667 -1.05344 -7.77028 1.000 16.74309 233 GLY B CA 1
ATOM 2607 C C . GLY B 1 141 ? -86.11136 0.29524 -8.42402 1.000 18.11710 233 GLY B C 1
ATOM 2608 O O . GLY B 1 141 ? -86.79119 0.39063 -9.45092 1.000 17.23575 233 GLY B O 1
ATOM 2609 N N . THR B 1 142 ? -85.53840 1.35181 -7.84612 1.000 14.32730 234 THR B N 1
ATOM 2610 C CA . THR B 1 142 ? -85.61821 2.66965 -8.46286 1.000 13.68634 234 THR B CA 1
ATOM 2611 C C . THR B 1 142 ? -84.83408 2.72090 -9.76867 1.000 16.89354 234 THR B C 1
ATOM 2612 O O . THR B 1 142 ? -85.16762 3.50451 -10.66463 1.000 26.32367 234 THR B O 1
ATOM 2616 N N . LEU B 1 143 ? -83.80641 1.88435 -9.90691 1.000 15.15430 235 LEU B N 1
ATOM 2617 C CA . LEU B 1 143 ? -83.01470 1.89397 -11.13016 1.000 16.93059 235 LEU B CA 1
ATOM 2618 C C . LEU B 1 143 ? -83.64220 1.04527 -12.23132 1.000 13.33468 235 LEU B C 1
ATOM 2619 O O . LEU B 1 143 ? -83.46017 1.34720 -13.41555 1.000 18.81510 235 LEU B O 1
ATOM 2624 N N . LEU B 1 144 ? -84.38468 -0.00248 -11.87502 1.000 13.87445 236 LEU B N 1
ATOM 2625 C CA . LEU B 1 144 ? -85.00883 -0.85343 -12.88165 1.000 13.86836 236 LEU B CA 1
ATOM 2626 C C . LEU B 1 144 ? -86.37952 -0.36178 -13.32351 1.000 13.99943 236 LEU B C 1
ATOM 2627 O O . LEU B 1 144 ? -86.85669 -0.78695 -14.38363 1.000 11.77450 236 LEU B O 1
ATOM 2632 N N . ALA B 1 145 ? -87.01545 0.51310 -12.54382 1.000 14.73185 237 ALA B N 1
ATOM 2633 C CA . ALA B 1 145 ? -88.39092 0.91568 -12.81527 1.000 22.28320 237 ALA B CA 1
ATOM 2634 C C . ALA B 1 145 ? -88.52896 1.51086 -14.21198 1.000 17.56712 237 ALA B C 1
ATOM 2635 O O . ALA B 1 145 ? -87.69460 2.30427 -14.65476 1.000 15.41196 237 ALA B O 1
ATOM 2637 N N . GLY B 1 146 ? -89.59324 1.11608 -14.90993 1.000 13.35400 238 GLY B N 1
ATOM 2638 C CA . GLY B 1 146 ? -89.84365 1.62335 -16.24445 1.000 11.11405 238 GLY B CA 1
ATOM 2639 C C . GLY B 1 146 ? -88.87856 1.15045 -17.30662 1.000 19.10397 238 GLY B C 1
ATOM 2640 O O . GLY B 1 146 ? -88.84699 1.73227 -18.39553 1.000 17.30299 238 GLY B O 1
ATOM 2641 N N . THR B 1 147 ? -88.08168 0.12151 -17.02340 1.000 16.36490 239 THR B N 1
ATOM 2642 C CA . THR B 1 147 ? -87.14724 -0.45409 -17.97976 1.000 16.27648 239 THR B CA 1
ATOM 2643 C C . THR B 1 147 ? -87.37746 -1.95510 -18.06359 1.000 13.80540 239 THR B C 1
ATOM 2644 O O . THR B 1 147 ? -88.11134 -2.54138 -17.26413 1.000 17.59937 239 THR B O 1
ATOM 2648 N N . ASP B 1 148 ? -86.72291 -2.58168 -19.04056 1.000 17.30190 240 ASP B N 1
ATOM 2649 C CA . ASP B 1 148 ? -86.69591 -4.03262 -19.14725 1.000 23.58103 240 ASP B CA 1
ATOM 2650 C C . ASP B 1 148 ? -85.39954 -4.62602 -18.60278 1.000 16.06582 240 ASP B C 1
ATOM 2651 O O . ASP B 1 148 ? -85.09680 -5.79318 -18.87278 1.000 17.52687 240 ASP B O 1
ATOM 2656 N N . ILE B 1 149 ? -84.63140 -3.84754 -17.83725 1.000 14.45464 241 ILE B N 1
ATOM 2657 C CA . ILE B 1 149 ? -83.44093 -4.38332 -17.18970 1.000 14.33034 241 ILE B CA 1
ATOM 2658 C C . ILE B 1 149 ? -83.85756 -5.31232 -16.05923 1.000 11.46689 241 ILE B C 1
ATOM 2659 O O . ILE B 1 149 ? -84.79071 -5.02002 -15.29848 1.000 12.62485 241 ILE B O 1
ATOM 2664 N N . ILE B 1 150 ? -83.16323 -6.43851 -15.93811 1.000 9.90643 242 ILE B N 1
ATOM 2665 C CA . ILE B 1 150 ? -83.44140 -7.40537 -14.88695 1.000 14.67117 242 ILE B CA 1
ATOM 2666 C C . ILE B 1 150 ? -82.17979 -7.61052 -14.05977 1.000 15.86700 242 ILE B C 1
ATOM 2667 O O . ILE B 1 150 ? -81.06017 -7.38333 -14.52847 1.000 11.19958 242 ILE B O 1
ATOM 2672 N N . ALA B 1 151 ? -82.37341 -8.02868 -12.81155 1.000 12.07134 243 ALA B N 1
ATOM 2673 C CA . ALA B 1 151 ? -81.28222 -8.29286 -11.88691 1.000 14.83546 243 ALA B CA 1
ATOM 2674 C C . ALA B 1 151 ? -81.44834 -9.68344 -11.29103 1.000 17.46822 243 ALA B C 1
ATOM 2675 O O . ALA B 1 151 ? -82.56871 -10.16297 -11.09702 1.000 18.70468 243 ALA B O 1
ATOM 2677 N N . THR B 1 152 ? -80.31869 -10.33026 -11.00830 1.000 16.39911 244 THR B N 1
ATOM 2678 C CA . THR B 1 152 ? -80.28647 -11.65141 -10.38467 1.000 20.26826 244 THR B CA 1
ATOM 2679 C C . THR B 1 152 ? -79.61595 -11.50844 -9.02493 1.000 17.96688 244 THR B C 1
ATOM 2680 O O . THR B 1 152 ? -78.41463 -11.22933 -8.95115 1.000 17.19669 244 THR B O 1
ATOM 2684 N N . VAL B 1 153 ? -80.38447 -11.70090 -7.95570 1.000 17.85617 245 VAL B N 1
ATOM 2685 C CA . VAL B 1 153 ? -79.91821 -11.39780 -6.60264 1.000 15.43753 245 VAL B CA 1
ATOM 2686 C C . VAL B 1 153 ? -80.25790 -12.56575 -5.68540 1.000 22.15198 245 VAL B C 1
ATOM 2687 O O . VAL B 1 153 ? -81.12342 -13.39763 -6.00338 1.000 16.72433 245 VAL B O 1
ATOM 2691 N N . PRO B 1 154 ? -79.58304 -12.66356 -4.53514 1.000 23.48872 246 PRO B N 1
ATOM 2692 C CA . PRO B 1 154 ? -79.98446 -13.65984 -3.53442 1.000 20.35593 246 PRO B CA 1
ATOM 2693 C C . PRO B 1 154 ? -81.40302 -13.40343 -3.04755 1.000 22.25666 246 PRO B C 1
ATOM 2694 O O . PRO B 1 154 ? -81.88510 -12.26806 -3.03986 1.000 17.44145 246 PRO B O 1
ATOM 2698 N N . ASP B 1 155 ? -82.07272 -14.48394 -2.63247 1.000 18.88707 247 ASP B N 1
ATOM 2699 C CA . ASP B 1 155 ? -83.47941 -14.38179 -2.25354 1.000 17.56543 247 ASP B CA 1
ATOM 2700 C C . ASP B 1 155 ? -83.68474 -13.46873 -1.05120 1.000 18.41141 247 ASP B C 1
ATOM 2701 O O . ASP B 1 155 ? -84.73807 -12.83137 -0.93535 1.000 20.80977 247 ASP B O 1
ATOM 2706 N N . TYR B 1 156 ? -82.70786 -13.39130 -0.14255 1.000 15.72647 248 TYR B N 1
ATOM 2707 C CA . TYR B 1 156 ? -82.85631 -12.46858 0.97910 1.000 20.15760 248 TYR B CA 1
ATOM 2708 C C . TYR B 1 156 ? -82.88206 -11.02450 0.49579 1.000 16.41347 248 TYR B C 1
ATOM 2709 O O . TYR B 1 156 ? -83.71359 -10.22743 0.94632 1.000 18.26315 248 TYR B O 1
ATOM 2718 N N . ALA B 1 157 ? -81.98034 -10.67097 -0.42223 1.000 20.69553 249 ALA B N 1
ATOM 2719 C CA . ALA B 1 157 ? -82.01950 -9.34092 -1.01918 1.000 19.78464 249 ALA B CA 1
ATOM 2720 C C . ALA B 1 157 ? -83.29978 -9.13740 -1.81825 1.000 14.98016 249 ALA B C 1
ATOM 2721 O O . ALA B 1 157 ? -83.88905 -8.05088 -1.79475 1.000 14.57272 249 ALA B O 1
ATOM 2723 N N . ALA B 1 158 ? -83.74076 -10.17216 -2.53874 1.000 18.11715 250 ALA B N 1
ATOM 2724 C CA . ALA B 1 158 ? -84.99037 -10.07664 -3.28684 1.000 22.44614 250 ALA B CA 1
ATOM 2725 C C . ALA B 1 158 ? -86.15605 -9.73669 -2.36757 1.000 24.21188 250 ALA B C 1
ATOM 2726 O O . ALA B 1 158 ? -87.00205 -8.90168 -2.70862 1.000 19.86957 250 ALA B O 1
ATOM 2728 N N . GLN B 1 159 ? -86.20413 -10.36332 -1.18897 1.000 21.52267 251 GLN B N 1
ATOM 2729 C CA . GLN B 1 159 ? -87.28477 -10.10633 -0.24132 1.000 26.25937 251 GLN B CA 1
ATOM 2730 C C . GLN B 1 159 ? -87.34570 -8.63432 0.14311 1.000 24.69691 251 GLN B C 1
ATOM 2731 O O . GLN B 1 159 ? -88.42558 -8.03340 0.17815 1.000 22.24412 251 GLN B O 1
ATOM 2737 N N . ALA B 1 160 ? -86.19062 -8.03629 0.44262 1.000 20.47324 252 ALA B N 1
ATOM 2738 C CA . ALA B 1 160 ? -86.17055 -6.62849 0.82244 1.000 17.61047 252 ALA B CA 1
ATOM 2739 C C . ALA B 1 160 ? -86.51463 -5.73376 -0.36086 1.000 19.52046 252 ALA B C 1
ATOM 2740 O O . ALA B 1 160 ? -87.15369 -4.68933 -0.19226 1.000 27.97696 252 ALA B O 1
ATOM 2742 N N . LEU B 1 161 ? -86.10041 -6.12561 -1.56647 1.000 17.40237 253 LEU B N 1
ATOM 2743 C CA . LEU B 1 161 ? -86.39503 -5.31258 -2.74011 1.000 20.77494 253 LEU B CA 1
ATOM 2744 C C . LEU B 1 161 ? -87.85163 -5.45642 -3.16116 1.000 21.97803 253 LEU B C 1
ATOM 2745 O O . LEU B 1 161 ? -88.46289 -4.49041 -3.63212 1.000 28.34530 253 LEU B O 1
ATOM 2750 N N . ILE B 1 162 ? -88.42736 -6.65079 -3.00291 1.000 23.26937 254 ILE B N 1
ATOM 2751 C CA . ILE B 1 162 ? -89.86044 -6.80193 -3.23990 1.000 25.73217 254 ILE B CA 1
ATOM 2752 C C . ILE B 1 162 ? -90.64530 -5.96741 -2.23713 1.000 21.26893 254 ILE B C 1
ATOM 2753 O O . ILE B 1 162 ? -91.62084 -5.29457 -2.59259 1.000 28.17288 254 ILE B O 1
ATOM 2758 N N . ALA B 1 163 ? -90.21926 -5.98234 -0.97086 1.000 28.77622 255 ALA B N 1
ATOM 2759 C CA . ALA B 1 163 ? -90.86309 -5.15062 0.03988 1.000 32.65110 255 ALA B CA 1
ATOM 2760 C C . ALA B 1 163 ? -90.78637 -3.67167 -0.31683 1.000 24.69374 255 ALA B C 1
ATOM 2761 O O . ALA B 1 163 ? -91.67431 -2.89769 0.05694 1.000 36.37689 255 ALA B O 1
ATOM 2763 N N . ALA B 1 164 ? -89.74196 -3.26004 -1.04153 1.000 30.93702 256 ALA B N 1
ATOM 2764 C CA . ALA B 1 164 ? -89.63698 -1.87001 -1.47226 1.000 29.55466 256 ALA B CA 1
ATOM 2765 C C . ALA B 1 164 ? -90.64022 -1.52385 -2.56685 1.000 32.42422 256 ALA B C 1
ATOM 2766 O O . ALA B 1 164 ? -90.89966 -0.33757 -2.79911 1.000 31.71161 256 ALA B O 1
ATOM 2768 N N . GLY B 1 165 ? -91.19598 -2.51915 -3.24360 1.000 27.57232 257 GLY B N 1
ATOM 2769 C CA . GLY B 1 165 ? -92.30786 -2.29726 -4.15760 1.000 24.56500 257 GLY B CA 1
ATOM 2770 C C . GLY B 1 165 ? -91.86932 -2.10878 -5.59630 1.000 34.35730 257 GLY B C 1
ATOM 2771 O O . GLY B 1 165 ? -90.75471 -1.68095 -5.89372 1.000 26.75781 257 GLY B O 1
ATOM 2772 N N . GLY B 1 166 ? -92.77875 -2.44615 -6.51200 1.000 31.58899 258 GLY B N 1
ATOM 2773 C CA . GLY B 1 166 ? -92.60233 -2.17113 -7.92217 1.000 30.23803 258 GLY B CA 1
ATOM 2774 C C . GLY B 1 166 ? -91.89098 -3.23865 -8.72548 1.000 24.30072 258 GLY B C 1
ATOM 2775 O O . GLY B 1 166 ? -91.69096 -3.04606 -9.93311 1.000 24.05812 258 GLY B O 1
ATOM 2776 N N . LEU B 1 167 ? -91.50785 -4.35323 -8.11041 1.000 23.32745 259 LEU B N 1
ATOM 2777 C CA . LEU B 1 167 ? -90.77234 -5.40536 -8.79378 1.000 24.98944 259 LEU B CA 1
ATOM 2778 C C . LEU B 1 167 ? -91.53483 -6.72291 -8.73540 1.000 20.33013 259 LEU B C 1
ATOM 2779 O O . LEU B 1 167 ? -92.39496 -6.93429 -7.87615 1.000 21.42926 259 LEU B O 1
ATOM 2784 N N . ARG B 1 168 ? -91.20899 -7.60585 -9.67606 1.000 24.56559 260 ARG B N 1
ATOM 2785 C CA . ARG B 1 168 ? -91.63830 -8.99699 -9.65357 1.000 25.34031 260 ARG B CA 1
ATOM 2786 C C . ARG B 1 168 ? -90.42578 -9.88254 -9.39881 1.000 19.93241 260 ARG B C 1
ATOM 2787 O O . ARG B 1 168 ? -89.34020 -9.62917 -9.93000 1.000 18.55830 260 ARG B O 1
ATOM 2795 N N . ALA B 1 169 ? -90.60902 -10.91581 -8.58414 1.000 21.80720 261 ALA B N 1
ATOM 2796 C CA . ALA B 1 169 ? -89.56791 -11.89651 -8.31761 1.000 22.02648 261 ALA B CA 1
ATOM 2797 C C . ALA B 1 169 ? -89.99102 -13.25641 -8.85720 1.000 27.49159 261 ALA B C 1
ATOM 2798 O O . ALA B 1 169 ? -91.16138 -13.63776 -8.75810 1.000 23.74265 261 ALA B O 1
ATOM 2800 N N . GLU B 1 170 ? -89.03721 -13.98182 -9.43688 1.000 16.43053 262 GLU B N 1
ATOM 2801 C CA . GLU B 1 170 ? -89.30133 -15.32660 -9.92441 1.000 20.86558 262 GLU B CA 1
ATOM 2802 C C . GLU B 1 170 ? -88.02213 -16.14571 -9.84673 1.000 23.78736 262 GLU B C 1
ATOM 2803 O O . GLU B 1 170 ? -86.91584 -15.60415 -9.76366 1.000 19.30455 262 GLU B O 1
ATOM 2809 N N . ASP B 1 171 ? -88.18945 -17.46454 -9.86041 1.000 21.68109 263 ASP B N 1
ATOM 2810 C CA . ASP B 1 171 ? -87.03934 -18.35074 -9.91744 1.000 20.65946 263 ASP B CA 1
ATOM 2811 C C . ASP B 1 171 ? -86.36834 -18.23693 -11.28511 1.000 15.65219 263 ASP B C 1
ATOM 2812 O O . ASP B 1 171 ? -87.05368 -18.08969 -12.30163 1.000 22.38319 263 ASP B O 1
ATOM 2817 N N . PRO B 1 172 ? -85.03565 -18.29257 -11.34351 1.000 15.81349 264 PRO B N 1
ATOM 2818 C CA . PRO B 1 172 ? -84.35768 -18.15497 -12.63241 1.000 18.47976 264 PRO B CA 1
ATOM 2819 C C . PRO B 1 172 ? -84.59924 -19.37003 -13.50699 1.000 16.82593 264 PRO B C 1
ATOM 2820 O O . PRO B 1 172 ? -84.85403 -20.47686 -13.00124 1.000 18.38882 264 PRO B O 1
ATOM 2824 N N . PRO B 1 173 ? -84.51747 -19.21716 -14.84053 1.000 17.01546 265 PRO B N 1
ATOM 2825 C CA . PRO B 1 173 ? -84.72926 -20.36371 -15.73493 1.000 22.29388 265 PRO B CA 1
ATOM 2826 C C . PRO B 1 173 ? -83.48611 -21.22669 -15.87950 1.000 22.04639 265 PRO B C 1
ATOM 2827 O O . PRO B 1 173 ? -83.33005 -21.95229 -16.86620 1.000 27.12662 265 PRO B O 1
ATOM 2831 N N . PHE B 1 174 ? -82.59404 -21.14238 -14.89800 1.000 16.96458 266 PHE B N 1
ATOM 2832 C CA . PHE B 1 174 ? -81.35972 -21.91596 -14.86447 1.000 15.91928 266 PHE B CA 1
ATOM 2833 C C . PHE B 1 174 ? -80.81148 -21.83331 -13.44672 1.000 17.51545 266 PHE B C 1
ATOM 2834 O O . PHE B 1 174 ? -81.31421 -21.07863 -12.60998 1.000 19.50899 266 PHE B O 1
ATOM 2842 N N . GLU B 1 175 ? -79.77036 -22.61551 -13.18691 1.000 16.59309 267 GLU B N 1
ATOM 2843 C CA . GLU B 1 175 ? -79.19079 -22.72449 -11.85551 1.000 22.64588 267 GLU B CA 1
ATOM 2844 C C . GLU B 1 175 ? -77.91700 -21.89701 -11.76190 1.000 18.44585 267 GLU B C 1
ATOM 2845 O O . GLU B 1 175 ? -77.04180 -21.99730 -12.62734 1.000 18.35230 267 GLU B O 1
ATOM 2851 N N . THR B 1 176 ? -77.80524 -21.09760 -10.70241 1.000 26.80907 268 THR B N 1
ATOM 2852 C CA . THR B 1 176 ? -76.61446 -20.29095 -10.48320 1.000 22.87886 268 THR B CA 1
ATOM 2853 C C . THR B 1 176 ? -76.31935 -20.21399 -8.98941 1.000 24.91354 268 THR B C 1
ATOM 2854 O O . THR B 1 176 ? -77.11304 -20.64679 -8.15024 1.000 28.42450 268 THR B O 1
ATOM 2858 N N . ARG B 1 177 ? -75.15400 -19.65797 -8.66757 1.000 27.56639 269 ARG B N 1
ATOM 2859 C CA A ARG B 1 177 ? -74.72066 -19.62196 -7.28001 0.409 27.41924 269 ARG B CA 1
ATOM 2860 C CA B ARG B 1 177 ? -74.68001 -19.57428 -7.29367 0.591 27.81832 269 ARG B CA 1
ATOM 2861 C C . ARG B 1 177 ? -75.53776 -18.61793 -6.47188 1.000 28.35497 269 ARG B C 1
ATOM 2862 O O . ARG B 1 177 ? -76.11898 -17.66407 -6.99718 1.000 22.86123 269 ARG B O 1
ATOM 2877 N N . ALA B 1 178 ? -75.57844 -18.86108 -5.16505 1.000 22.57879 270 ALA B N 1
ATOM 2878 C CA . ALA B 1 178 ? -76.19282 -17.93929 -4.21468 1.000 23.40188 270 ALA B CA 1
ATOM 2879 C C . ALA B 1 178 ? -75.48982 -18.15614 -2.88304 1.000 29.95673 270 ALA B C 1
ATOM 2880 O O . ALA B 1 178 ? -75.68981 -19.19125 -2.23884 1.000 25.06944 270 ALA B O 1
ATOM 2882 N N . PHE B 1 179 ? -74.65684 -17.19647 -2.48696 1.000 22.72338 271 PHE B N 1
ATOM 2883 C CA . PHE B 1 179 ? -73.85911 -17.34240 -1.27849 1.000 20.06967 271 PHE B CA 1
ATOM 2884 C C . PHE B 1 179 ? -74.74255 -17.33347 -0.03781 1.000 17.23939 271 PHE B C 1
ATOM 2885 O O . PHE B 1 179 ? -75.75537 -16.63512 0.02946 1.000 16.33660 271 PHE B O 1
ATOM 2893 N N . GLU B 1 180 ? -74.33440 -18.12109 0.95285 1.000 22.34773 272 GLU B N 1
ATOM 2894 C CA . GLU B 1 180 ? -74.99705 -18.13691 2.24854 1.000 21.79734 272 GLU B CA 1
ATOM 2895 C C . GLU B 1 180 ? -74.88770 -16.77756 2.93279 1.000 16.17642 272 GLU B C 1
ATOM 2896 O O . GLU B 1 180 ? -73.91646 -16.04068 2.74926 1.000 17.50561 272 GLU B O 1
ATOM 2902 N N . LEU B 1 181 ? -75.89939 -16.44538 3.72982 1.000 16.11634 273 LEU B N 1
ATOM 2903 C CA . LEU B 1 181 ? -75.74262 -15.40945 4.74114 1.000 21.28671 273 LEU B CA 1
ATOM 2904 C C . LEU B 1 181 ? -75.06738 -16.03187 5.95569 1.000 25.20077 273 LEU B C 1
ATOM 2905 O O . LEU B 1 181 ? -75.50595 -17.07576 6.44912 1.000 17.62232 273 LEU B O 1
ATOM 2910 N N . SER B 1 182 ? -73.98833 -15.40986 6.42272 1.000 18.48551 274 SER B N 1
ATOM 2911 C CA . SER B 1 182 ? -73.19745 -15.95640 7.51443 1.000 20.92723 274 SER B CA 1
ATOM 2912 C C . SER B 1 182 ? -72.99578 -14.91173 8.59988 1.000 25.30686 274 SER B C 1
ATOM 2913 O O . SER B 1 182 ? -73.03557 -13.70544 8.34207 1.000 18.17224 274 SER B O 1
ATOM 2924 N N . ALA B 1 184 ? -69.76541 -14.17575 10.81426 1.000 14.36196 276 ALA B N 1
ATOM 2925 C CA . ALA B 1 184 ? -68.36175 -14.54934 10.82715 1.000 20.84784 276 ALA B CA 1
ATOM 2926 C C . ALA B 1 184 ? -67.59382 -13.62732 11.75668 1.000 23.26217 276 ALA B C 1
ATOM 2927 O O . ALA B 1 184 ? -67.83890 -12.41718 11.79428 1.000 21.42384 276 ALA B O 1
ATOM 2929 N N . TRP B 1 185 ? -66.66638 -14.21129 12.50703 1.000 19.96731 277 TRP B N 1
ATOM 2930 C CA . TRP B 1 185 ? -65.82702 -13.45115 13.41543 1.000 24.89322 277 TRP B CA 1
ATOM 2931 C C . TRP B 1 185 ? -64.45730 -14.10868 13.46152 1.000 22.69679 277 TRP B C 1
ATOM 2932 O O . TRP B 1 185 ? -64.26377 -15.23130 12.99089 1.000 28.53440 277 TRP B O 1
ATOM 2943 N N . ARG B 1 186 ? -63.50424 -13.38601 14.02670 1.000 30.74414 278 ARG B N 1
ATOM 2944 C CA . ARG B 1 186 ? -62.11758 -13.81588 14.06520 1.000 45.39909 278 ARG B CA 1
ATOM 2945 C C . ARG B 1 186 ? -61.88509 -14.74812 15.24704 1.000 44.19727 278 ARG B C 1
ATOM 2946 O O . ARG B 1 186 ? -62.48984 -14.59638 16.31210 1.000 37.94457 278 ARG B O 1
ATOM 2954 N N . GLY B 1 187 ? -60.99357 -15.72194 15.04446 1.000 45.66642 279 GLY B N 1
ATOM 2955 C CA . GLY B 1 187 ? -60.76646 -16.73575 16.06109 1.000 53.03818 279 GLY B CA 1
ATOM 2956 C C . GLY B 1 187 ? -60.32203 -16.17140 17.39585 1.000 50.99733 279 GLY B C 1
ATOM 2957 O O . GLY B 1 187 ? -60.68429 -16.70414 18.44878 1.000 54.05372 279 GLY B O 1
ATOM 2958 N N . ALA B 1 188 ? -59.54549 -15.08461 17.37451 1.000 46.41310 280 ALA B N 1
ATOM 2959 C CA . ALA B 1 188 ? -59.04053 -14.50244 18.61399 1.000 47.26368 280 ALA B CA 1
ATOM 2960 C C . ALA B 1 188 ? -60.16796 -14.06422 19.54047 1.000 49.50448 280 ALA B C 1
ATOM 2961 O O . ALA B 1 188 ? -60.02574 -14.13833 20.76644 1.000 54.36545 280 ALA B O 1
ATOM 2963 N N . GLN B 1 189 ? -61.29086 -13.61901 18.98239 1.000 45.19778 281 GLN B N 1
ATOM 2964 C CA . GLN B 1 189 ? -62.38553 -13.06552 19.76776 1.000 39.10530 281 GLN B CA 1
ATOM 2965 C C . GLN B 1 189 ? -63.45398 -14.09070 20.12814 1.000 40.16761 281 GLN B C 1
ATOM 2966 O O . GLN B 1 189 ? -64.47486 -13.71367 20.71379 1.000 38.50913 281 GLN B O 1
ATOM 2972 N N . ASP B 1 190 ? -63.25445 -15.36839 19.79295 1.000 36.12471 282 ASP B N 1
ATOM 2973 C CA . ASP B 1 190 ? -64.20909 -16.39333 20.20516 1.000 40.64776 282 ASP B CA 1
ATOM 2974 C C . ASP B 1 190 ? -64.30803 -16.47575 21.72360 1.000 44.02729 282 ASP B C 1
ATOM 2975 O O . ASP B 1 190 ? -65.38148 -16.76714 22.26392 1.000 42.29382 282 ASP B O 1
ATOM 2980 N N . ASN B 1 191 ? -63.20324 -16.19504 22.42068 1.000 53.51832 283 ASN B N 1
ATOM 2981 C CA . ASN B 1 191 ? -63.13753 -16.27142 23.87646 1.000 50.64723 283 ASN B CA 1
ATOM 2982 C C . ASN B 1 191 ? -63.69977 -15.03142 24.55813 1.000 53.71052 283 ASN B C 1
ATOM 2983 O O . ASN B 1 191 ? -64.11868 -15.10460 25.71937 1.000 46.77283 283 ASN B O 1
ATOM 2988 N N . ASP B 1 192 ? -63.68915 -13.89773 23.86719 1.000 45.80566 284 ASP B N 1
ATOM 2989 C CA . ASP B 1 192 ? -63.95274 -12.61408 24.50630 1.000 49.08392 284 ASP B CA 1
ATOM 2990 C C . ASP B 1 192 ? -65.38464 -12.56553 25.02881 1.000 44.05453 284 ASP B C 1
ATOM 2991 O O . ASP B 1 192 ? -66.32261 -12.86021 24.27949 1.000 44.57808 284 ASP B O 1
ATOM 2996 N N . PRO B 1 193 ? -65.59566 -12.19927 26.29696 1.000 51.97446 285 PRO B N 1
ATOM 2997 C CA . PRO B 1 193 ? -66.97508 -12.13775 26.80707 1.000 40.88919 285 PRO B CA 1
ATOM 2998 C C . PRO B 1 193 ? -67.76805 -10.98812 26.21995 1.000 32.03300 285 PRO B C 1
ATOM 2999 O O . PRO B 1 193 ? -68.96372 -11.14530 25.94375 1.000 36.08977 285 PRO B O 1
ATOM 3003 N N . ALA B 1 194 ? -67.13610 -9.82786 26.02815 1.000 33.56146 286 ALA B N 1
ATOM 3004 C CA . ALA B 1 194 ? -67.83571 -8.69949 25.42405 1.000 42.30172 286 ALA B CA 1
ATOM 3005 C C . ALA B 1 194 ? -68.22956 -9.00600 23.98524 1.000 29.20201 286 ALA B C 1
ATOM 3006 O O . ALA B 1 194 ? -69.30840 -8.60870 23.52983 1.000 30.78197 286 ALA B O 1
ATOM 3008 N N . GLU B 1 195 ? -67.37089 -9.71974 23.25579 1.000 33.38935 287 GLU B N 1
ATOM 3009 C CA . GLU B 1 195 ? -67.69689 -10.08591 21.88263 1.000 38.63647 287 GLU B CA 1
ATOM 3010 C C . GLU B 1 195 ? -68.69224 -11.23904 21.83124 1.000 33.80073 287 GLU B C 1
ATOM 3011 O O . GLU B 1 195 ? -69.61096 -11.22756 21.00452 1.000 24.77361 287 GLU B O 1
ATOM 3017 N N . ARG B 1 196 ? -68.52467 -12.24300 22.69830 1.000 29.01205 288 ARG B N 1
ATOM 3018 C CA . ARG B 1 196 ? -69.54290 -13.28103 22.82932 1.000 31.20617 288 ARG B CA 1
ATOM 3019 C C . ARG B 1 196 ? -70.90286 -12.66505 23.11989 1.000 32.79238 288 ARG B C 1
ATOM 3020 O O . ARG B 1 196 ? -71.92839 -13.11115 22.59183 1.000 30.12726 288 ARG B O 1
ATOM 3028 N N . TRP B 1 197 ? -70.92293 -11.62980 23.95904 1.000 35.09105 289 TRP B N 1
ATOM 3029 C CA . TRP B 1 197 ? -72.17126 -10.96527 24.30830 1.000 33.02387 289 TRP B CA 1
ATOM 3030 C C . TRP B 1 197 ? -72.78728 -10.27715 23.09624 1.000 30.84282 289 TRP B C 1
ATOM 3031 O O . TRP B 1 197 ? -73.98999 -10.40751 22.84162 1.000 25.77046 289 TRP B O 1
ATOM 3042 N N . LEU B 1 198 ? -71.97586 -9.54305 22.33197 1.000 31.69755 290 LEU B N 1
ATOM 3043 C CA . LEU B 1 198 ? -72.48986 -8.87003 21.14290 1.000 27.47801 290 LEU B CA 1
ATOM 3044 C C . LEU B 1 198 ? -73.01974 -9.87686 20.12986 1.000 23.49818 290 LEU B C 1
ATOM 3045 O O . LEU B 1 198 ? -74.11223 -9.70239 19.57688 1.000 27.66912 290 LEU B O 1
ATOM 3050 N N . ARG B 1 199 ? -72.25896 -10.94671 19.88184 1.000 22.47030 291 ARG B N 1
ATOM 3051 C CA . ARG B 1 199 ? -72.68071 -11.94541 18.90451 1.000 24.22508 291 ARG B CA 1
ATOM 3052 C C . ARG B 1 199 ? -73.95761 -12.64902 19.34481 1.000 26.96808 291 ARG B C 1
ATOM 3053 O O . ARG B 1 199 ? -74.84748 -12.90394 18.52407 1.000 24.29108 291 ARG B O 1
ATOM 3061 N N . SER B 1 200 ? -74.07102 -12.97056 20.63681 1.000 26.82128 292 SER B N 1
ATOM 3062 C CA . SER B 1 200 ? -75.31019 -13.56536 21.12565 1.000 30.72835 292 SER B CA 1
ATOM 3063 C C . SER B 1 200 ? -76.47630 -12.59471 20.99479 1.000 32.79841 292 SER B C 1
ATOM 3064 O O . SER B 1 200 ? -77.62314 -13.02245 20.81954 1.000 35.06004 292 SER B O 1
ATOM 3067 N N . ARG B 1 201 ? -76.20530 -11.28877 21.05652 1.000 32.15753 293 ARG B N 1
ATOM 3068 C CA . ARG B 1 201 ? -77.26948 -10.30815 20.87309 1.000 31.54283 293 ARG B CA 1
ATOM 3069 C C . ARG B 1 201 ? -77.67123 -10.18567 19.40630 1.000 31.27890 293 ARG B C 1
ATOM 3070 O O . ARG B 1 201 ? -78.85419 -9.99487 19.10279 1.000 35.05788 293 ARG B O 1
ATOM 3078 N N . ILE B 1 202 ? -76.70962 -10.29244 18.48345 1.000 29.42524 294 ILE B N 1
ATOM 3079 C CA . ILE B 1 202 ? -77.05442 -10.30596 17.06286 1.000 35.31003 294 ILE B CA 1
ATOM 3080 C C . ILE B 1 202 ? -77.88375 -11.53888 16.73046 1.000 32.41344 294 ILE B C 1
ATOM 3081 O O . ILE B 1 202 ? -78.87473 -11.46038 15.99352 1.000 30.62800 294 ILE B O 1
ATOM 3086 N N . SER B 1 203 ? -77.48830 -12.69858 17.26232 1.000 30.88461 295 SER B N 1
ATOM 3087 C CA . SER B 1 203 ? -78.18780 -13.94125 16.95816 1.000 34.65834 295 SER B CA 1
ATOM 3088 C C . SER B 1 203 ? -79.61058 -13.95222 17.49720 1.000 38.46617 295 SER B C 1
ATOM 3089 O O . SER B 1 203 ? -80.43974 -14.72839 17.01098 1.000 43.54916 295 SER B O 1
ATOM 3100 N N . PHE B 1 205 ? -81.72087 -11.83756 16.96609 1.000 30.28744 297 PHE B N 1
ATOM 3101 C CA . PHE B 1 205 ? -82.55412 -11.18433 15.96679 1.000 36.88296 297 PHE B CA 1
ATOM 3102 C C . PHE B 1 205 ? -82.40237 -11.75855 14.56465 1.000 42.35326 297 PHE B C 1
ATOM 3103 O O . PHE B 1 205 ? -83.10647 -11.30949 13.65262 1.000 47.70505 297 PHE B O 1
ATOM 3111 N N . ILE B 1 206 ? -81.51570 -12.72690 14.35970 1.000 39.96020 298 ILE B N 1
ATOM 3112 C CA . ILE B 1 206 ? -81.41402 -13.39665 13.06786 1.000 39.22291 298 ILE B CA 1
ATOM 3113 C C . ILE B 1 206 ? -81.08186 -14.86980 13.26767 1.000 53.80170 298 ILE B C 1
ATOM 3114 O O . ILE B 1 206 ? -81.62734 -15.73622 12.58337 1.000 61.08577 298 ILE B O 1
ATOM 3119 N N . ALA C 1 8 ? -46.83484 -2.58764 -25.04689 1.000 32.80760 100 ALA C N 1
ATOM 3120 C CA . ALA C 1 8 ? -48.08252 -2.81338 -24.32654 1.000 33.76635 100 ALA C CA 1
ATOM 3121 C C . ALA C 1 8 ? -47.96246 -2.40724 -22.86038 1.000 36.86469 100 ALA C C 1
ATOM 3122 O O . ALA C 1 8 ? -46.85952 -2.32415 -22.31601 1.000 29.84210 100 ALA C O 1
ATOM 3124 N N . VAL C 1 9 ? -49.10821 -2.15412 -22.23263 1.000 32.94656 101 VAL C N 1
ATOM 3125 C CA . VAL C 1 9 ? -49.19209 -1.79442 -20.82149 1.000 24.92676 101 VAL C CA 1
ATOM 3126 C C . VAL C 1 9 ? -49.74483 -3.00000 -20.07362 1.000 29.83349 101 VAL C C 1
ATOM 3127 O O . VAL C 1 9 ? -50.92739 -3.33690 -20.20957 1.000 31.80495 101 VAL C O 1
ATOM 3131 N N . PHE C 1 10 ? -48.89979 -3.65251 -19.28344 1.000 16.48669 102 PHE C N 1
ATOM 3132 C CA . PHE C 1 10 ? -49.31673 -4.78861 -18.47469 1.000 13.58450 102 PHE C CA 1
ATOM 3133 C C . PHE C 1 10 ? -49.48761 -4.35470 -17.02485 1.000 10.18457 102 PHE C C 1
ATOM 3134 O O . PHE C 1 10 ? -48.66544 -3.60660 -16.48654 1.000 16.19447 102 PHE C O 1
ATOM 3142 N N . ARG C 1 11 ? -50.56696 -4.81991 -16.40226 1.000 13.81546 103 ARG C N 1
ATOM 3143 C CA . ARG C 1 11 ? -50.87642 -4.52105 -15.00901 1.000 17.57761 103 ARG C CA 1
ATOM 3144 C C . ARG C 1 11 ? -50.95358 -5.83156 -14.24104 1.000 10.95710 103 ARG C C 1
ATOM 3145 O O . ARG C 1 11 ? -51.82615 -6.66332 -14.51200 1.000 10.35651 103 ARG C O 1
ATOM 3153 N N . ILE C 1 12 ? -50.04052 -6.01887 -13.28924 1.000 11.54711 104 ILE C N 1
ATOM 3154 C CA . ILE C 1 12 ? -49.96769 -7.25444 -12.52517 1.000 10.23361 104 ILE C CA 1
ATOM 3155 C C . ILE C 1 12 ? -49.92917 -6.92402 -11.04076 1.000 13.15115 104 ILE C C 1
ATOM 3156 O O . ILE C 1 12 ? -49.55568 -5.82395 -10.62883 1.000 14.27049 104 ILE C O 1
ATOM 3161 N N . GLY C 1 13 ? -50.33615 -7.89978 -10.23584 1.000 12.24340 105 GLY C N 1
ATOM 3162 C CA . GLY C 1 13 ? -50.28361 -7.79649 -8.78887 1.000 10.37535 105 GLY C CA 1
ATOM 3163 C C . GLY C 1 13 ? -49.29029 -8.80288 -8.23108 1.000 11.68367 105 GLY C C 1
ATOM 3164 O O . GLY C 1 13 ? -49.27785 -9.96364 -8.63509 1.000 11.53595 105 GLY C O 1
ATOM 3165 N N . LEU C 1 14 ? -48.45365 -8.33374 -7.30914 1.000 10.01660 106 LEU C N 1
ATOM 3166 C CA . LEU C 1 14 ? -47.44208 -9.17589 -6.68562 1.000 9.55726 106 LEU C CA 1
ATOM 3167 C C . LEU C 1 14 ? -47.40347 -8.87496 -5.19764 1.000 12.29866 106 LEU C C 1
ATOM 3168 O O . LEU C 1 14 ? -47.38490 -7.70475 -4.80562 1.000 9.74130 106 LEU C O 1
ATOM 3173 N N . SER C 1 15 ? -47.38706 -9.91792 -4.37116 1.000 9.89984 107 SER C N 1
ATOM 3174 C CA . SER C 1 15 ? -47.16807 -9.67954 -2.95407 1.000 16.15999 107 SER C CA 1
ATOM 3175 C C . SER C 1 15 ? -45.69929 -9.34822 -2.70304 1.000 12.89750 107 SER C C 1
ATOM 3176 O O . SER C 1 15 ? -44.81675 -9.64975 -3.51220 1.000 11.70160 107 SER C O 1
ATOM 3179 N N . ASP C 1 16 ? -45.44610 -8.70796 -1.55915 1.000 15.34680 108 ASP C N 1
ATOM 3180 C CA . ASP C 1 16 ? -44.15864 -8.05156 -1.34495 1.000 16.88347 108 ASP C CA 1
ATOM 3181 C C . ASP C 1 16 ? -42.99850 -9.03897 -1.34293 1.000 13.34538 108 ASP C C 1
ATOM 3182 O O . ASP C 1 16 ? -41.89552 -8.69824 -1.78876 1.000 13.76345 108 ASP C O 1
ATOM 3187 N N . ASP C 1 17 ? -43.22103 -10.26152 -0.85757 1.000 13.09984 109 ASP C N 1
ATOM 3188 C CA . ASP C 1 17 ? -42.16228 -11.26535 -0.88942 1.000 11.41795 109 ASP C CA 1
ATOM 3189 C C . ASP C 1 17 ? -41.77864 -11.61048 -2.32376 1.000 17.58419 109 ASP C C 1
ATOM 3190 O O . ASP C 1 17 ? -40.59413 -11.78218 -2.63638 1.000 15.62612 109 ASP C O 1
ATOM 3195 N N . VAL C 1 18 ? -42.76827 -11.69126 -3.21386 1.000 16.50131 110 VAL C N 1
ATOM 3196 C CA . VAL C 1 18 ? -42.50332 -12.02019 -4.61103 1.000 11.86962 110 VAL C CA 1
ATOM 3197 C C . VAL C 1 18 ? -41.84838 -10.84311 -5.32392 1.000 18.28521 110 VAL C C 1
ATOM 3198 O O . VAL C 1 18 ? -40.87545 -11.01088 -6.07011 1.000 13.61808 110 VAL C O 1
ATOM 3202 N N . GLU C 1 19 ? -42.37583 -9.63447 -5.10449 1.000 14.02095 111 GLU C N 1
ATOM 3203 C CA . GLU C 1 19 ? -41.87143 -8.45476 -5.80199 1.000 17.55954 111 GLU C CA 1
ATOM 3204 C C . GLU C 1 19 ? -40.39059 -8.23426 -5.52391 1.000 21.66165 111 GLU C C 1
ATOM 3205 O O . GLU C 1 19 ? -39.63703 -7.82404 -6.41358 1.000 23.25212 111 GLU C O 1
ATOM 3211 N N . PHE C 1 20 ? -39.95639 -8.50059 -4.29582 1.000 22.33043 112 PHE C N 1
ATOM 3212 C CA . PHE C 1 20 ? -38.56306 -8.32159 -3.90891 1.000 23.54128 112 PHE C CA 1
ATOM 3213 C C . PHE C 1 20 ? -37.72422 -9.55695 -4.21428 1.000 22.25264 112 PHE C C 1
ATOM 3214 O O . PHE C 1 20 ? -36.58700 -9.43483 -4.68344 1.000 26.29246 112 PHE C O 1
ATOM 3222 N N . GLY C 1 21 ? -38.27215 -10.74529 -3.98268 1.000 19.18184 113 GLY C N 1
ATOM 3223 C CA . GLY C 1 21 ? -37.49944 -11.96276 -4.11092 1.000 22.98771 113 GLY C CA 1
ATOM 3224 C C . GLY C 1 21 ? -37.45805 -12.57663 -5.49592 1.000 30.82139 113 GLY C C 1
ATOM 3225 O O . GLY C 1 21 ? -36.59408 -13.41677 -5.76475 1.000 25.25523 113 GLY C O 1
ATOM 3226 N N . LEU C 1 22 ? -38.36995 -12.18045 -6.38940 1.000 18.32665 114 LEU C N 1
ATOM 3227 C CA . LEU C 1 22 ? -38.49627 -12.88867 -7.66089 1.000 19.66015 114 LEU C CA 1
ATOM 3228 C C . LEU C 1 22 ? -38.73349 -12.01188 -8.88288 1.000 18.05407 114 LEU C C 1
ATOM 3229 O O . LEU C 1 22 ? -38.60162 -12.52112 -9.99946 1.000 21.89019 114 LEU C O 1
ATOM 3234 N N . LEU C 1 23 ? -39.07648 -10.73789 -8.73204 1.000 13.54868 115 LEU C N 1
ATOM 3235 C CA . LEU C 1 23 ? -39.38085 -9.89243 -9.88267 1.000 16.75314 115 LEU C CA 1
ATOM 3236 C C . LEU C 1 23 ? -38.18049 -9.58798 -10.78365 1.000 22.09688 115 LEU C C 1
ATOM 3237 O O . LEU C 1 23 ? -38.34174 -9.62000 -12.00999 1.000 20.61478 115 LEU C O 1
ATOM 3242 N N . PRO C 1 24 ? -36.99068 -9.27551 -10.25642 1.000 25.03073 116 PRO C N 1
ATOM 3243 C CA . PRO C 1 24 ? -35.88399 -8.82442 -11.13191 1.000 19.68794 116 PRO C CA 1
ATOM 3244 C C . PRO C 1 24 ? -35.58963 -9.79197 -12.26916 1.000 17.02850 116 PRO C C 1
ATOM 3245 O O . PRO C 1 24 ? -35.46576 -9.34951 -13.42154 1.000 18.57465 116 PRO C O 1
ATOM 3249 N N . PRO C 1 25 ? -35.47111 -11.10865 -12.02223 1.000 16.89532 117 PRO C N 1
ATOM 3250 C CA . PRO C 1 25 ? -35.23410 -12.00511 -13.16915 1.000 22.60860 117 PRO C CA 1
ATOM 3251 C C . PRO C 1 25 ? -36.36127 -11.97784 -14.18637 1.000 19.59855 117 PRO C C 1
ATOM 3252 O O . PRO C 1 25 ? -36.09897 -11.95708 -15.39589 1.000 16.44208 117 PRO C O 1
ATOM 3256 N N . LEU C 1 26 ? -37.61439 -11.96470 -13.72640 1.000 18.99574 118 LEU C N 1
ATOM 3257 C CA . LEU C 1 26 ? -38.74441 -11.88703 -14.64774 1.000 19.83229 118 LEU C CA 1
ATOM 3258 C C . LEU C 1 26 ? -38.70927 -10.59341 -15.45060 1.000 16.09724 118 LEU C C 1
ATOM 3259 O O . LEU C 1 26 ? -38.89989 -10.60290 -16.67243 1.000 18.32219 118 LEU C O 1
ATOM 3264 N N . LEU C 1 27 ? -38.45882 -9.46693 -14.77632 1.000 14.63012 119 LEU C N 1
ATOM 3265 C CA . LEU C 1 27 ? -38.49677 -8.17119 -15.44977 1.000 17.26750 119 LEU C CA 1
ATOM 3266 C C . LEU C 1 27 ? -37.42363 -8.06481 -16.52407 1.000 23.13626 119 LEU C C 1
ATOM 3267 O O . LEU C 1 27 ? -37.67413 -7.52712 -17.60986 1.000 16.77295 119 LEU C O 1
ATOM 3272 N N . ARG C 1 28 ? -36.21348 -8.55280 -16.23947 1.000 15.61784 120 ARG C N 1
ATOM 3273 C CA . ARG C 1 28 ? -35.16124 -8.53577 -17.24889 1.000 19.22092 120 ARG C CA 1
ATOM 3274 C C . ARG C 1 28 ? -35.60345 -9.29210 -18.49259 1.000 18.28465 120 ARG C C 1
ATOM 3275 O O . ARG C 1 28 ? -35.41031 -8.82802 -19.62023 1.000 19.10255 120 ARG C O 1
ATOM 3283 N N . ARG C 1 29 ? -36.24138 -10.44184 -18.29509 1.000 17.40880 121 ARG C N 1
ATOM 3284 C CA . ARG C 1 29 ? -36.75740 -11.23543 -19.40136 1.000 19.25711 121 ARG C CA 1
ATOM 3285 C C . ARG C 1 29 ? -37.86512 -10.50577 -20.15462 1.000 25.79881 121 ARG C C 1
ATOM 3286 O O . ARG C 1 29 ? -37.86456 -10.47292 -21.38929 1.000 25.40326 121 ARG C O 1
ATOM 3294 N N . LEU C 1 30 ? -38.83272 -9.93275 -19.43233 1.000 13.74369 122 LEU C N 1
ATOM 3295 C CA . LEU C 1 30 ? -39.94323 -9.24683 -20.08799 1.000 21.05370 122 LEU C CA 1
ATOM 3296 C C . LEU C 1 30 ? -39.45035 -8.09022 -20.93974 1.000 23.09995 122 LEU C C 1
ATOM 3297 O O . LEU C 1 30 ? -39.95462 -7.86403 -22.04462 1.000 18.04516 122 LEU C O 1
ATOM 3302 N N . ARG C 1 31 ? -38.46664 -7.34256 -20.43937 1.000 15.27077 123 ARG C N 1
ATOM 3303 C CA . ARG C 1 31 ? -37.95409 -6.19493 -21.17759 1.000 20.21538 123 ARG C CA 1
ATOM 3304 C C . ARG C 1 31 ? -37.24167 -6.63569 -22.44695 1.000 23.26063 123 ARG C C 1
ATOM 3305 O O . ARG C 1 31 ? -37.27927 -5.93576 -23.46438 1.000 27.71683 123 ARG C O 1
ATOM 3313 N N . ALA C 1 32 ? -36.59992 -7.80241 -22.41624 1.000 23.46938 124 ALA C N 1
ATOM 3314 C CA . ALA C 1 32 ? -35.86087 -8.28256 -23.58064 1.000 33.34182 124 ALA C CA 1
ATOM 3315 C C . ALA C 1 32 ? -36.79987 -8.72954 -24.69212 1.000 30.49226 124 ALA C C 1
ATOM 3316 O O . ALA C 1 32 ? -36.47238 -8.57767 -25.87864 1.000 31.55575 124 ALA C O 1
ATOM 3318 N N . GLU C 1 33 ? -37.95790 -9.28425 -24.34687 1.000 26.20892 125 GLU C N 1
ATOM 3319 C CA . GLU C 1 33 ? -38.86257 -9.82136 -25.35586 1.000 23.78572 125 GLU C CA 1
ATOM 3320 C C . GLU C 1 33 ? -39.93051 -8.83479 -25.79589 1.000 26.63798 125 GLU C C 1
ATOM 3321 O O . GLU C 1 33 ? -40.48006 -8.99417 -26.90082 1.000 22.10145 125 GLU C O 1
ATOM 3327 N N . ALA C 1 34 ? -40.24283 -7.83849 -24.98199 1.000 24.29197 126 ALA C N 1
ATOM 3328 C CA . ALA C 1 34 ? -41.27216 -6.85022 -25.28208 1.000 27.67219 126 ALA C CA 1
ATOM 3329 C C . ALA C 1 34 ? -40.59335 -5.48919 -25.19127 1.000 26.34635 126 ALA C C 1
ATOM 3330 O O . ALA C 1 34 ? -40.57670 -4.86542 -24.11718 1.000 24.12656 126 ALA C O 1
ATOM 3332 N N . PRO C 1 35 ? -40.02932 -4.99497 -26.30178 1.000 35.03569 127 PRO C N 1
ATOM 3333 C CA . PRO C 1 35 ? -39.11354 -3.84201 -26.24576 1.000 39.25234 127 PRO C CA 1
ATOM 3334 C C . PRO C 1 35 ? -39.61895 -2.66626 -25.42121 1.000 35.16694 127 PRO C C 1
ATOM 3335 O O . PRO C 1 35 ? -39.02995 -2.34150 -24.38538 1.000 49.52394 127 PRO C O 1
ATOM 3339 N N . GLY C 1 36 ? -40.70818 -2.03445 -25.84685 1.000 31.44945 128 GLY C N 1
ATOM 3340 C CA . GLY C 1 36 ? -41.20836 -0.87669 -25.13086 1.000 23.42053 128 GLY C CA 1
ATOM 3341 C C . GLY C 1 36 ? -42.22719 -1.19784 -24.05520 1.000 22.12180 128 GLY C C 1
ATOM 3342 O O . GLY C 1 36 ? -43.16945 -0.42805 -23.84699 1.000 18.27745 128 GLY C O 1
ATOM 3343 N N . ILE C 1 37 ? -42.04136 -2.31921 -23.35162 1.000 19.10696 129 ILE C N 1
ATOM 3344 C CA . ILE C 1 37 ? -43.04876 -2.78087 -22.40087 1.000 17.55755 129 ILE C CA 1
ATOM 3345 C C . ILE C 1 37 ? -43.19990 -1.77838 -21.26441 1.000 15.63876 129 ILE C C 1
ATOM 3346 O O . ILE C 1 37 ? -42.21248 -1.27122 -20.71706 1.000 16.65174 129 ILE C O 1
ATOM 3351 N N . VAL C 1 38 ? -44.44876 -1.46182 -20.92956 1.000 13.27447 130 VAL C N 1
ATOM 3352 C CA . VAL C 1 38 ? -44.78928 -0.70606 -19.72946 1.000 15.25278 130 VAL C CA 1
ATOM 3353 C C . VAL C 1 38 ? -45.35293 -1.69149 -18.71660 1.000 16.17169 130 VAL C C 1
ATOM 3354 O O . VAL C 1 38 ? -46.21002 -2.51612 -19.05729 1.000 15.32356 130 VAL C O 1
ATOM 3358 N N . LEU C 1 39 ? -44.86983 -1.62549 -17.47806 1.000 14.75691 131 LEU C N 1
ATOM 3359 C CA . LEU C 1 39 ? -45.26431 -2.58423 -16.45330 1.000 10.97146 131 LEU C CA 1
ATOM 3360 C C . LEU C 1 39 ? -45.71631 -1.84847 -15.20385 1.000 13.05518 131 LEU C C 1
ATOM 3361 O O . LEU C 1 39 ? -44.94021 -1.09786 -14.60308 1.000 16.72199 131 LEU C O 1
ATOM 3366 N N . VAL C 1 40 ? -46.96201 -2.08026 -14.80813 1.000 12.33955 132 VAL C N 1
ATOM 3367 C CA . VAL C 1 40 ? -47.49848 -1.59769 -13.54453 1.000 7.95719 132 VAL C CA 1
ATOM 3368 C C . VAL C 1 40 ? -47.60842 -2.79498 -12.61113 1.000 14.30996 132 VAL C C 1
ATOM 3369 O O . VAL C 1 40 ? -48.32394 -3.75914 -12.90739 1.000 12.08638 132 VAL C O 1
ATOM 3373 N N . VAL C 1 41 ? -46.87947 -2.74800 -11.50131 1.000 6.51990 133 VAL C N 1
ATOM 3374 C CA . VAL C 1 41 ? -46.94309 -3.77211 -10.46570 1.000 12.50492 133 VAL C CA 1
ATOM 3375 C C . VAL C 1 41 ? -47.70214 -3.18300 -9.28839 1.000 9.43138 133 VAL C C 1
ATOM 3376 O O . VAL C 1 41 ? -47.25322 -2.20369 -8.68048 1.000 11.65247 133 VAL C O 1
ATOM 3380 N N . ARG C 1 42 ? -48.85676 -3.75953 -8.97998 1.000 9.32911 134 ARG C N 1
ATOM 3381 C CA . ARG C 1 42 ? -49.63300 -3.35785 -7.81838 1.000 10.80771 134 ARG C CA 1
ATOM 3382 C C . ARG C 1 42 ? -49.29577 -4.26945 -6.64779 1.000 11.38173 134 ARG C C 1
ATOM 3383 O O . ARG C 1 42 ? -49.03928 -5.46265 -6.83236 1.000 11.38109 134 ARG C O 1
ATOM 3391 N N . ARG C 1 43 ? -49.27467 -3.69995 -5.44585 1.000 13.24508 135 ARG C N 1
ATOM 3392 C CA . ARG C 1 43 ? -49.10165 -4.51678 -4.25400 1.000 15.76162 135 ARG C CA 1
ATOM 3393 C C . ARG C 1 43 ? -50.32496 -5.39992 -4.06332 1.000 13.62234 135 ARG C C 1
ATOM 3394 O O . ARG C 1 43 ? -51.46052 -4.91572 -4.06986 1.000 13.72888 135 ARG C O 1
ATOM 3402 N N . ALA C 1 44 ? -50.09560 -6.69608 -3.89662 1.000 11.85264 136 ALA C N 1
ATOM 3403 C CA . ALA C 1 44 ? -51.18109 -7.65029 -3.76661 1.000 13.68479 136 ALA C CA 1
ATOM 3404 C C . ALA C 1 44 ? -50.95852 -8.52978 -2.54534 1.000 17.85860 136 ALA C C 1
ATOM 3405 O O . ALA C 1 44 ? -49.84472 -8.65974 -2.03632 1.000 18.22238 136 ALA C O 1
ATOM 3407 N N . ASN C 1 45 ? -52.05500 -9.09025 -2.05346 1.000 11.69756 137 ASN C N 1
ATOM 3408 C CA . ASN C 1 45 ? -52.03110 -10.21314 -1.12635 1.000 15.64976 137 ASN C CA 1
ATOM 3409 C C . ASN C 1 45 ? -53.40343 -10.86508 -1.20675 1.000 14.66993 137 ASN C C 1
ATOM 3410 O O . ASN C 1 45 ? -54.26618 -10.42883 -1.97463 1.000 11.65595 137 ASN C O 1
ATOM 3415 N N . TYR C 1 46 ? -53.60808 -11.91551 -0.41075 1.000 14.22732 138 TYR C N 1
ATOM 3416 C CA . TYR C 1 46 ? -54.86413 -12.65083 -0.51411 1.000 16.65901 138 TYR C CA 1
ATOM 3417 C C . TYR C 1 46 ? -56.06772 -11.79954 -0.12854 1.000 16.83617 138 TYR C C 1
ATOM 3418 O O . TYR C 1 46 ? -57.19063 -12.11201 -0.54134 1.000 18.76333 138 TYR C O 1
ATOM 3427 N N . LEU C 1 47 ? -55.85969 -10.72029 0.62851 1.000 13.07044 139 LEU C N 1
ATOM 3428 C CA . LEU C 1 47 ? -56.95856 -9.82194 0.96550 1.000 17.62771 139 LEU C CA 1
ATOM 3429 C C . LEU C 1 47 ? -57.22956 -8.80926 -0.13769 1.000 16.40574 139 LEU C C 1
ATOM 3430 O O . LEU C 1 47 ? -58.37732 -8.38944 -0.31985 1.000 21.05730 139 LEU C O 1
ATOM 3435 N N . LEU C 1 48 ? -56.19572 -8.40585 -0.87427 1.000 15.60024 140 LEU C N 1
ATOM 3436 C CA . LEU C 1 48 ? -56.33590 -7.38922 -1.90808 1.000 17.32783 140 LEU C CA 1
ATOM 3437 C C . LEU C 1 48 ? -56.62320 -7.98528 -3.27506 1.000 18.31603 140 LEU C C 1
ATOM 3438 O O . LEU C 1 48 ? -57.20837 -7.30733 -4.12924 1.000 15.82050 140 LEU C O 1
ATOM 3451 N N . PRO C 1 50 ? -58.82714 -10.17450 -4.61714 1.000 20.04209 142 PRO C N 1
ATOM 3452 C CA . PRO C 1 50 ? -60.17255 -10.19039 -5.22484 1.000 18.98511 142 PRO C CA 1
ATOM 3453 C C . PRO C 1 50 ? -60.58690 -8.85167 -5.81116 1.000 17.89821 142 PRO C C 1
ATOM 3454 O O . PRO C 1 50 ? -61.09093 -8.80251 -6.94182 1.000 15.81084 142 PRO C O 1
ATOM 3458 N N . ASN C 1 51 ? -60.38328 -7.75683 -5.07308 1.000 11.31359 143 ASN C N 1
ATOM 3459 C CA . ASN C 1 51 ? -60.75901 -6.44436 -5.58649 1.000 11.85072 143 ASN C CA 1
ATOM 3460 C C . ASN C 1 51 ? -59.89459 -6.04992 -6.77780 1.000 14.64627 143 ASN C C 1
ATOM 3461 O O . ASN C 1 51 ? -60.39732 -5.48147 -7.75376 1.000 15.29613 143 ASN C O 1
ATOM 3466 N N . LEU C 1 52 ? -58.59474 -6.35200 -6.72092 1.000 14.00984 144 LEU C N 1
ATOM 3467 C CA . LEU C 1 52 ? -57.70259 -5.98835 -7.81771 1.000 11.82537 144 LEU C CA 1
ATOM 3468 C C . LEU C 1 52 ? -58.08375 -6.70731 -9.10497 1.000 12.41761 144 LEU C C 1
ATOM 3469 O O . LEU C 1 52 ? -58.08940 -6.10223 -10.18370 1.000 14.64581 144 LEU C O 1
ATOM 3474 N N . LEU C 1 53 ? -58.40664 -7.99939 -9.01283 1.000 10.84373 145 LEU C N 1
ATOM 3475 C CA . LEU C 1 53 ? -58.80191 -8.75125 -10.19961 1.000 14.03427 145 LEU C CA 1
ATOM 3476 C C . LEU C 1 53 ? -60.18220 -8.32893 -10.68954 1.000 14.00792 145 LEU C C 1
ATOM 3477 O O . LEU C 1 53 ? -60.38449 -8.10961 -11.88788 1.000 16.81833 145 LEU C O 1
ATOM 3482 N N . ALA C 1 54 ? -61.14905 -8.21516 -9.77583 1.000 16.28754 146 ALA C N 1
ATOM 3483 C CA . ALA C 1 54 ? -62.51981 -7.92368 -10.18701 1.000 17.39405 146 ALA C CA 1
ATOM 3484 C C . ALA C 1 54 ? -62.62559 -6.56010 -10.85884 1.000 15.83790 146 ALA C C 1
ATOM 3485 O O . ALA C 1 54 ? -63.33407 -6.40769 -11.86075 1.000 15.73516 146 ALA C O 1
ATOM 3487 N N . SER C 1 55 ? -61.92745 -5.55717 -10.32622 1.000 18.47466 147 SER C N 1
ATOM 3488 C CA . SER C 1 55 ? -61.98760 -4.20866 -10.87674 1.000 16.01668 147 SER C CA 1
ATOM 3489 C C . SER C 1 55 ? -61.21115 -4.05288 -12.17471 1.000 16.31174 147 SER C C 1
ATOM 3490 O O . SER C 1 55 ? -61.38852 -3.04236 -12.86305 1.000 17.11764 147 SER C O 1
ATOM 3493 N N . GLY C 1 56 ? -60.36074 -5.01264 -12.52362 1.000 17.04551 148 GLY C N 1
ATOM 3494 C CA . GLY C 1 56 ? -59.50109 -4.85899 -13.67663 1.000 14.76069 148 GLY C CA 1
ATOM 3495 C C . GLY C 1 56 ? -58.23802 -4.07373 -13.41754 1.000 17.88974 148 GLY C C 1
ATOM 3496 O O . GLY C 1 56 ? -57.50034 -3.78774 -14.36743 1.000 18.22370 148 GLY C O 1
ATOM 3497 N N . GLU C 1 57 ? -57.96877 -3.70772 -12.16060 1.000 14.58530 149 GLU C N 1
ATOM 3498 C CA . GLU C 1 57 ? -56.72198 -3.02182 -11.83635 1.000 18.59571 149 GLU C CA 1
ATOM 3499 C C . GLU C 1 57 ? -55.50815 -3.85190 -12.22864 1.000 15.67524 149 GLU C C 1
ATOM 3500 O O . GLU C 1 57 ? -54.45454 -3.29486 -12.55750 1.000 17.36378 149 GLU C O 1
ATOM 3506 N N . ILE C 1 58 ? -55.62813 -5.17571 -12.18048 1.000 14.02706 150 ILE C N 1
ATOM 3507 C CA . ILE C 1 58 ? -54.60125 -6.07911 -12.67791 1.000 15.97287 150 ILE C CA 1
ATOM 3508 C C . ILE C 1 58 ? -55.26837 -7.13759 -13.54378 1.000 9.63563 150 ILE C C 1
ATOM 3509 O O . ILE C 1 58 ? -56.45699 -7.43741 -13.39187 1.000 12.96526 150 ILE C O 1
ATOM 3514 N N . SER C 1 59 ? -54.49140 -7.69636 -14.46712 1.000 12.06256 151 SER C N 1
ATOM 3515 C CA . SER C 1 59 ? -54.94964 -8.81040 -15.28566 1.000 14.12203 151 SER C CA 1
ATOM 3516 C C . SER C 1 59 ? -54.53982 -10.15355 -14.70677 1.000 15.01425 151 SER C C 1
ATOM 3517 O O . SER C 1 59 ? -55.20641 -11.16382 -14.96231 1.000 11.81367 151 SER C O 1
ATOM 3520 N N . VAL C 1 60 ? -53.45659 -10.17867 -13.93268 1.000 11.29477 152 VAL C N 1
ATOM 3521 C CA . VAL C 1 60 ? -52.93127 -11.40188 -13.34439 1.000 7.43077 152 VAL C CA 1
ATOM 3522 C C . VAL C 1 60 ? -52.19037 -11.01431 -12.07402 1.000 11.48542 152 VAL C C 1
ATOM 3523 O O . VAL C 1 60 ? -51.60790 -9.93134 -11.98122 1.000 12.46811 152 VAL C O 1
ATOM 3527 N N . GLY C 1 61 ? -52.23922 -11.89029 -11.08299 1.000 10.86268 153 GLY C N 1
ATOM 3528 C CA . GLY C 1 61 ? -51.55625 -11.64649 -9.82783 1.000 11.77041 153 GLY C CA 1
ATOM 3529 C C . GLY C 1 61 ? -50.84908 -12.89401 -9.35009 1.000 13.84824 153 GLY C C 1
ATOM 3530 O O . GLY C 1 61 ? -51.23840 -14.01798 -9.67474 1.000 16.05639 153 GLY C O 1
ATOM 3531 N N . VAL C 1 62 ? -49.78752 -12.68294 -8.57510 1.000 9.90667 154 VAL C N 1
ATOM 3532 C CA . VAL C 1 62 ? -49.05229 -13.77066 -7.94172 1.000 9.20239 154 VAL C CA 1
ATOM 3533 C C . VAL C 1 62 ? -48.99753 -13.49701 -6.44862 1.000 11.71017 154 VAL C C 1
ATOM 3534 O O . VAL C 1 62 ? -48.38807 -12.51178 -6.01436 1.000 13.21074 154 VAL C O 1
ATOM 3538 N N . SER C 1 63 ? -49.61640 -14.37561 -5.66950 1.000 9.81442 155 SER C N 1
ATOM 3539 C CA . SER C 1 63 ? -49.74103 -14.22248 -4.22768 1.000 13.63021 155 SER C CA 1
ATOM 3540 C C . SER C 1 63 ? -50.38055 -15.49547 -3.70248 1.000 11.63006 155 SER C C 1
ATOM 3541 O O . SER C 1 63 ? -50.89633 -16.31130 -4.47056 1.000 15.54748 155 SER C O 1
ATOM 3544 N N . TYR C 1 64 ? -50.32757 -15.67118 -2.38682 1.000 15.16808 156 TYR C N 1
ATOM 3545 C CA . TYR C 1 64 ? -51.27887 -16.57778 -1.77135 1.000 14.14013 156 TYR C CA 1
ATOM 3546 C C . TYR C 1 64 ? -52.67903 -16.07551 -2.08636 1.000 12.89357 156 TYR C C 1
ATOM 3547 O O . TYR C 1 64 ? -52.94140 -14.87040 -2.05719 1.000 12.72972 156 TYR C O 1
ATOM 3556 N N . THR C 1 65 ? -53.57214 -16.99398 -2.43129 1.000 15.88407 157 THR C N 1
ATOM 3557 C CA . THR C 1 65 ? -54.94252 -16.63083 -2.75265 1.000 13.84618 157 THR C CA 1
ATOM 3558 C C . THR C 1 65 ? -55.90437 -17.53220 -1.99848 1.000 18.33304 157 THR C C 1
ATOM 3559 O O . THR C 1 65 ? -55.62717 -18.70980 -1.76173 1.000 15.17758 157 THR C O 1
ATOM 3563 N N . ASP C 1 66 ? -57.03955 -16.95608 -1.61940 1.000 18.49957 158 ASP C N 1
ATOM 3564 C CA . ASP C 1 66 ? -58.14238 -17.72204 -1.05934 1.000 16.79432 158 ASP C CA 1
ATOM 3565 C C . ASP C 1 66 ? -59.41496 -17.29962 -1.77613 1.000 17.83758 158 ASP C C 1
ATOM 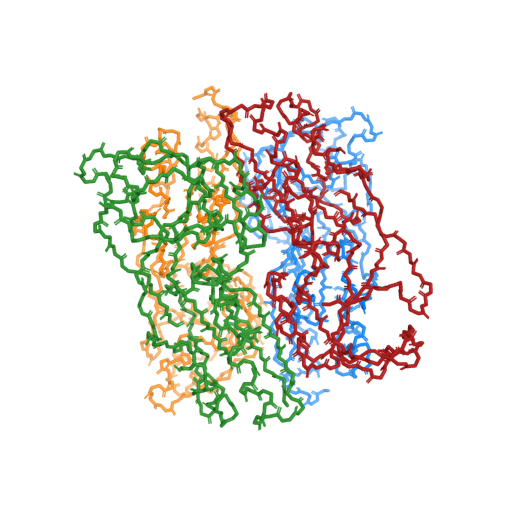3566 O O . ASP C 1 66 ? -59.85126 -17.95772 -2.72563 1.000 19.80770 158 ASP C O 1
ATOM 3571 N N . GLU C 1 67 ? -59.99391 -16.18533 -1.34165 1.000 18.05452 159 GLU C N 1
ATOM 3572 C CA . GLU C 1 67 ? -61.13471 -15.60337 -2.03232 1.000 19.33526 159 GLU C CA 1
ATOM 3573 C C . GLU C 1 67 ? -60.74577 -15.18314 -3.44546 1.000 23.48934 159 GLU C C 1
ATOM 3574 O O . GLU C 1 67 ? -59.73694 -14.50226 -3.64807 1.000 19.34803 159 GLU C O 1
ATOM 3580 N N . LEU C 1 68 ? -61.54655 -15.59467 -4.42661 1.000 18.95148 160 LEU C N 1
ATOM 3581 C CA . LEU C 1 68 ? -61.34409 -15.15742 -5.79712 1.000 25.75251 160 LEU C CA 1
ATOM 3582 C C . LEU C 1 68 ? -62.67688 -14.74339 -6.40383 1.000 28.87937 160 LEU C C 1
ATOM 3583 O O . LEU C 1 68 ? -63.69738 -15.40696 -6.17990 1.000 28.32656 160 LEU C O 1
ATOM 3588 N N . PRO C 1 69 ? -62.69929 -13.66158 -7.17714 1.000 22.81826 161 PRO C N 1
ATOM 3589 C CA . PRO C 1 69 ? -63.96378 -13.17464 -7.73323 1.000 22.66569 161 PRO C CA 1
ATOM 3590 C C . PRO C 1 69 ? -64.43808 -14.06372 -8.87059 1.000 19.35122 161 PRO C C 1
ATOM 3591 O O . PRO C 1 69 ? -63.74641 -14.98009 -9.31952 1.000 15.63515 161 PRO C O 1
ATOM 3595 N N . ALA C 1 70 ? -65.64920 -13.77418 -9.33869 1.000 17.03124 162 ALA C N 1
ATOM 3596 C CA . ALA C 1 70 ? -66.21537 -14.53296 -10.44296 1.000 24.14522 162 ALA C CA 1
ATOM 3597 C C . ALA C 1 70 ? -65.35361 -14.38333 -11.69154 1.000 21.85227 162 ALA C C 1
ATOM 3598 O O . ALA C 1 70 ? -64.73343 -13.34145 -11.92565 1.000 22.89825 162 ALA C O 1
ATOM 3600 N N . ASN C 1 71 ? -65.30989 -15.45342 -12.48687 1.000 17.03312 163 ASN C N 1
ATOM 3601 C CA . ASN C 1 71 ? -64.58345 -15.51643 -13.75221 1.000 25.91159 163 ASN C CA 1
ATOM 3602 C C . ASN C 1 71 ? -63.07213 -15.42351 -13.57615 1.000 30.42087 163 ASN C C 1
ATOM 3603 O O . ASN C 1 71 ? -62.35843 -15.09389 -14.52727 1.000 33.44074 163 ASN C O 1
ATOM 3608 N N . ALA C 1 72 ? -62.56003 -15.70878 -12.38335 1.000 21.50055 164 ALA C N 1
ATOM 3609 C CA . ALA C 1 72 ? -61.12549 -15.73175 -12.13951 1.000 24.92682 164 ALA C CA 1
ATOM 3610 C C . ALA C 1 72 ? -60.61171 -17.16463 -12.18949 1.000 24.55407 164 ALA C C 1
ATOM 3611 O O . ALA C 1 72 ? -61.25548 -18.08444 -11.67544 1.000 24.82022 164 ALA C O 1
ATOM 3613 N N . LYS C 1 73 ? -59.45391 -17.34823 -12.81696 1.000 17.51113 165 LYS C N 1
ATOM 3614 C CA . LYS C 1 73 ? -58.78504 -18.63863 -12.88668 1.000 19.49187 165 LYS C CA 1
ATOM 3615 C C . LYS C 1 73 ? -57.56734 -18.63243 -11.97234 1.000 20.47671 165 LYS C C 1
ATOM 3616 O O . LYS C 1 73 ? -57.00408 -17.58087 -11.66130 1.000 13.61995 165 LYS C O 1
ATOM 3622 N N . ARG C 1 74 ? -57.15876 -19.82431 -11.54397 1.000 15.68911 166 ARG C N 1
ATOM 3623 C CA . ARG C 1 74 ? -56.09033 -19.93556 -10.56403 1.000 19.07072 166 ARG C CA 1
ATOM 3624 C C . ARG C 1 74 ? -55.34289 -21.24455 -10.76204 1.000 23.52280 166 ARG C C 1
ATOM 3625 O O . ARG C 1 74 ? -55.92466 -22.25420 -11.16474 1.000 21.77436 166 ARG C O 1
ATOM 3633 N N . LYS C 1 75 ? -54.04396 -21.21442 -10.47450 1.000 17.63132 167 LYS C N 1
ATOM 3634 C CA . LYS C 1 75 ? -53.24732 -22.42921 -10.40313 1.000 19.29657 167 LYS C CA 1
ATOM 3635 C C . LYS C 1 75 ? -52.05573 -22.17275 -9.49229 1.000 21.80490 167 LYS C C 1
ATOM 3636 O O . LYS C 1 75 ? -51.52991 -21.05753 -9.44545 1.000 21.98527 167 LYS C O 1
ATOM 3642 N N . THR C 1 76 ? -51.65964 -23.19938 -8.74487 1.000 17.59663 168 THR C N 1
ATOM 3643 C CA . THR C 1 76 ? -50.51183 -23.07384 -7.85812 1.000 17.46427 168 THR C CA 1
ATOM 3644 C C . THR C 1 76 ? -49.22979 -23.07588 -8.67952 1.000 19.00751 168 THR C C 1
ATOM 3645 O O . THR C 1 76 ? -49.06826 -23.89006 -9.59291 1.000 21.41052 168 THR C O 1
ATOM 3649 N N . VAL C 1 77 ? -48.32267 -22.15365 -8.36635 1.000 18.33872 169 VAL C N 1
ATOM 3650 C CA . VAL C 1 77 ? -47.06777 -22.02824 -9.09904 1.000 14.97351 169 VAL C CA 1
ATOM 3651 C C . VAL C 1 77 ? -45.84632 -22.29018 -8.23548 1.000 18.30559 169 VAL C C 1
ATOM 3652 O O . VAL C 1 77 ? -44.75039 -22.47480 -8.78709 1.000 23.98363 169 VAL C O 1
ATOM 3656 N N . ARG C 1 78 ? -45.98446 -22.31305 -6.91044 1.000 18.62592 170 ARG C N 1
ATOM 3657 C CA . ARG C 1 78 ? -44.83357 -22.50756 -6.03909 1.000 18.37906 170 ARG C CA 1
ATOM 3658 C C . ARG C 1 78 ? -45.25858 -22.79913 -4.60739 1.000 19.92146 170 ARG C C 1
ATOM 3659 O O . ARG C 1 78 ? -46.15305 -22.14039 -4.06630 1.000 26.37249 170 ARG C O 1
ATOM 3667 N N . ARG C 1 79 ? -44.62657 -23.79185 -3.99254 1.000 19.07191 171 ARG C N 1
ATOM 3668 C CA . ARG C 1 79 ? -44.70862 -24.01458 -2.55779 1.000 26.62007 171 ARG C CA 1
ATOM 3669 C C . ARG C 1 79 ? -43.31080 -23.83365 -1.98735 1.000 28.34485 171 ARG C C 1
ATOM 3670 O O . ARG C 1 79 ? -42.33861 -24.35193 -2.54578 1.000 33.96444 171 ARG C O 1
ATOM 3678 N N . SER C 1 80 ? -43.20752 -23.07971 -0.89669 1.000 23.40568 172 SER C N 1
ATOM 3679 C CA . SER C 1 80 ? -41.92355 -22.59816 -0.40885 1.000 19.99581 172 SER C CA 1
ATOM 3680 C C . SER C 1 80 ? -41.76247 -22.94000 1.06189 1.000 21.73474 172 SER C C 1
ATOM 3681 O O . SER C 1 80 ? -42.66335 -22.67974 1.86463 1.000 20.57068 172 SER C O 1
ATOM 3684 N N . LYS C 1 81 ? -40.61483 -23.50788 1.41593 1.000 29.50687 173 LYS C N 1
ATOM 3685 C CA . LYS C 1 81 ? -40.34529 -23.76980 2.81615 1.000 23.01158 173 LYS C CA 1
ATOM 3686 C C . LYS C 1 81 ? -40.03880 -22.45845 3.53499 1.000 22.51766 173 LYS C C 1
ATOM 3687 O O . LYS C 1 81 ? -39.48007 -21.52921 2.94407 1.000 16.09910 173 LYS C O 1
ATOM 3693 N N . PRO C 1 82 ? -40.41114 -22.35352 4.80480 1.000 19.56706 174 PRO C N 1
ATOM 3694 C CA . PRO C 1 82 ? -40.08459 -21.14775 5.56891 1.000 19.83120 174 PRO C CA 1
ATOM 3695 C C . PRO C 1 82 ? -38.61110 -21.10203 5.93713 1.000 20.48477 174 PRO C C 1
ATOM 3696 O O . PRO C 1 82 ? -37.94407 -22.12892 6.08225 1.000 19.30605 174 PRO C O 1
ATOM 3700 N N . LYS C 1 83 ? -38.10428 -19.88328 6.07586 1.000 18.53205 175 LYS C N 1
ATOM 3701 C CA . LYS C 1 83 ? -36.78074 -19.64552 6.62376 1.000 19.55914 175 LYS C CA 1
ATOM 3702 C C . LYS C 1 83 ? -36.89868 -18.63883 7.75656 1.000 17.10008 175 LYS C C 1
ATOM 3703 O O . LYS C 1 83 ? -37.75393 -17.74999 7.73016 1.000 21.85487 175 LYS C O 1
ATOM 3709 N N . ILE C 1 84 ? -36.04362 -18.79603 8.75953 1.000 20.60841 176 ILE C N 1
ATOM 3710 C CA . ILE C 1 84 ? -35.97979 -17.87900 9.89163 1.000 22.99171 176 ILE C CA 1
ATOM 3711 C C . ILE C 1 84 ? -34.87011 -16.87373 9.63376 1.000 19.62774 176 ILE C C 1
ATOM 3712 O O . ILE C 1 84 ? -33.79799 -17.23083 9.13089 1.000 25.21953 176 ILE C O 1
ATOM 3717 N N . LEU C 1 85 ? -35.12415 -15.61432 9.97292 1.000 20.54968 177 LEU C N 1
ATOM 3718 C CA . LEU C 1 85 ? -34.16572 -14.53551 9.78014 1.000 15.66353 177 LEU C CA 1
ATOM 3719 C C . LEU C 1 85 ? -33.72472 -14.00754 11.13771 1.000 20.77501 177 LEU C C 1
ATOM 3720 O O . LEU C 1 85 ? -34.56257 -13.75577 12.00882 1.000 21.98006 177 LEU C O 1
ATOM 3725 N N . ARG C 1 86 ? -32.41367 -13.84764 11.31561 1.000 20.92794 178 ARG C N 1
ATOM 3726 C CA . ARG C 1 86 ? -31.85388 -13.31464 12.54962 1.000 23.85448 178 ARG C CA 1
ATOM 3727 C C . ARG C 1 86 ? -30.71657 -12.36124 12.21400 1.000 24.31139 178 ARG C C 1
ATOM 3728 O O . ARG C 1 86 ? -30.08467 -12.47132 11.15973 1.000 22.47790 178 ARG C O 1
ATOM 3736 N N . ALA C 1 87 ? -30.45964 -11.42193 13.12820 1.000 24.60833 179 ALA C N 1
ATOM 3737 C CA . ALA C 1 87 ? -29.41933 -10.42075 12.94024 1.000 29.52327 179 ALA C CA 1
ATOM 3738 C C . ALA C 1 87 ? -28.24264 -10.56061 13.89482 1.000 31.54726 179 ALA C C 1
ATOM 3739 O O . ALA C 1 87 ? -27.17643 -10.00435 13.61363 1.000 35.37826 179 ALA C O 1
ATOM 3741 N N . ASP C 1 88 ? -28.40289 -11.27456 15.00639 1.000 32.09380 180 ASP C N 1
ATOM 3742 C CA . ASP C 1 88 ? -27.29306 -11.47897 15.92334 1.000 37.93701 180 ASP C CA 1
ATOM 3743 C C . ASP C 1 88 ? -26.24506 -12.39166 15.28721 1.000 41.90866 180 ASP C C 1
ATOM 3744 O O . ASP C 1 88 ? -26.47235 -13.02041 14.24973 1.000 38.86518 180 ASP C O 1
ATOM 3749 N N . SER C 1 89 ? -25.07487 -12.46110 15.92461 1.000 33.91081 181 SER C N 1
ATOM 3750 C CA . SER C 1 89 ? -23.96949 -13.26379 15.41315 1.000 40.23624 181 SER C CA 1
ATOM 3751 C C . SER C 1 89 ? -23.56785 -14.37673 16.37476 1.000 43.26313 181 SER C C 1
ATOM 3752 O O . SER C 1 89 ? -22.46568 -14.92218 16.25731 1.000 55.14851 181 SER C O 1
ATOM 3755 N N . ALA C 1 90 ? -24.43563 -14.72352 17.32014 1.000 52.56868 182 ALA C N 1
ATOM 3756 C CA . ALA C 1 90 ? -24.16288 -15.85651 18.18947 1.000 42.70056 182 ALA C CA 1
ATOM 3757 C C . ALA C 1 90 ? -24.03032 -17.12546 17.35053 1.000 46.65197 182 ALA C C 1
ATOM 3758 O O . ALA C 1 90 ? -24.79252 -17.32138 16.39615 1.000 44.53027 182 ALA C O 1
ATOM 3760 N N . PRO C 1 91 ? -23.07743 -17.99813 17.66477 1.000 48.49216 183 PRO C N 1
ATOM 3761 C CA . PRO C 1 91 ? -22.84958 -19.17499 16.82143 1.000 46.18672 183 PRO C CA 1
ATOM 3762 C C . PRO C 1 91 ? -23.94883 -20.21240 16.98640 1.000 35.65794 183 PRO C C 1
ATOM 3763 O O . PRO C 1 91 ? -24.69018 -20.23280 17.97139 1.000 48.04827 183 PRO C O 1
ATOM 3767 N N . GLY C 1 92 ? -24.04246 -21.08344 15.99135 1.000 37.76613 184 GLY C N 1
ATOM 3768 C CA . GLY C 1 92 ? -24.99057 -22.17381 16.01413 1.000 44.24604 184 GLY C CA 1
ATOM 3769 C C . GLY C 1 92 ? -26.37333 -21.76463 15.53735 1.000 41.26682 184 GLY C C 1
ATOM 3770 O O . GLY C 1 92 ? -26.73372 -20.58899 15.48744 1.000 35.39135 184 GLY C O 1
ATOM 3771 N N . GLN C 1 93 ? -27.15929 -22.77479 15.17636 1.000 40.95078 185 GLN C N 1
ATOM 3772 C CA . GLN C 1 93 ? -28.52966 -22.54704 14.75110 1.000 37.48195 185 GLN C CA 1
ATOM 3773 C C . GLN C 1 93 ? -29.41480 -22.21773 15.94793 1.000 37.16485 185 GLN C C 1
ATOM 3774 O O . GLN C 1 93 ? -29.11212 -22.55660 17.09555 1.000 40.59003 185 GLN C O 1
ATOM 3780 N N . LEU C 1 94 ? -30.52444 -21.54221 15.66305 1.000 33.01696 186 LEU C N 1
ATOM 3781 C CA . LEU C 1 94 ? -31.53501 -21.31072 16.68301 1.000 30.65967 186 LEU C CA 1
ATOM 3782 C C . LEU C 1 94 ? -32.11962 -22.63755 17.14327 1.000 26.21944 186 LEU C C 1
ATOM 3783 O O . LEU C 1 94 ? -32.51543 -23.47237 16.32476 1.000 28.99097 186 LEU C O 1
ATOM 3788 N N . THR C 1 95 ? -32.15588 -22.83987 18.45500 1.000 31.55281 187 THR C N 1
ATOM 3789 C CA . THR C 1 95 ? -32.90219 -23.96023 18.99763 1.000 28.03583 187 THR C CA 1
ATOM 3790 C C . THR C 1 95 ? -34.38700 -23.61488 19.03776 1.000 29.08379 187 THR C C 1
ATOM 3791 O O . THR C 1 95 ? -34.79255 -22.47018 18.81692 1.000 26.54845 187 THR C O 1
ATOM 3795 N N . LEU C 1 96 ? -35.20819 -24.62565 19.32527 1.000 24.02648 188 LEU C N 1
ATOM 3796 C CA . LEU C 1 96 ? -36.63751 -24.37667 19.47198 1.000 29.43060 188 LEU C CA 1
ATOM 3797 C C . LEU C 1 96 ? -36.91038 -23.39837 20.60648 1.000 29.52190 188 LEU C C 1
ATOM 3798 O O . LEU C 1 96 ? -37.73779 -22.48917 20.46832 1.000 30.50853 188 LEU C O 1
ATOM 3803 N N . ASP C 1 97 ? -36.21770 -23.56425 21.73611 1.000 24.04059 189 ASP C N 1
ATOM 3804 C CA . ASP C 1 97 ? -36.45370 -22.68822 22.87698 1.000 29.27490 189 ASP C CA 1
ATOM 3805 C C . ASP C 1 97 ? -35.99793 -21.26341 22.59624 1.000 27.48294 189 ASP C C 1
ATOM 3806 O O . ASP C 1 97 ? -36.58443 -20.31348 23.12562 1.000 36.50997 189 ASP C O 1
ATOM 3811 N N . ASP C 1 98 ? -34.96318 -21.09112 21.77233 1.000 26.98862 190 ASP C N 1
ATOM 3812 C CA . ASP C 1 98 ? -34.59202 -19.74721 21.34444 1.000 36.27725 190 ASP C CA 1
ATOM 3813 C C . ASP C 1 98 ? -35.69222 -19.12260 20.49420 1.000 32.08937 190 ASP C C 1
ATOM 3814 O O . ASP C 1 98 ? -35.97698 -17.92659 20.61765 1.000 32.35676 190 ASP C O 1
ATOM 3819 N N . TYR C 1 99 ? -36.33492 -19.92326 19.64034 1.000 28.19774 191 TYR C N 1
ATOM 3820 C CA . TYR C 1 99 ? -37.38435 -19.40122 18.76919 1.000 25.06218 191 TYR C CA 1
ATOM 3821 C C . TYR C 1 99 ? -38.59786 -18.93850 19.56851 1.000 26.47046 191 TYR C C 1
ATOM 3822 O O . TYR C 1 99 ? -39.18375 -17.89332 19.26573 1.000 25.18351 191 TYR C O 1
ATOM 3831 N N . CYS C 1 100 ? -38.99196 -19.69424 20.59260 1.000 30.08127 192 CYS C N 1
ATOM 3832 C CA . CYS C 1 100 ? -40.16942 -19.32273 21.36657 1.000 23.25190 192 CYS C CA 1
ATOM 3833 C C . CYS C 1 100 ? -39.88090 -18.26941 22.42901 1.000 24.82420 192 CYS C C 1
ATOM 3834 O O . CYS C 1 100 ? -40.82734 -17.67935 22.96022 1.000 26.16435 192 CYS C O 1
ATOM 3837 N N . ALA C 1 101 ? -38.61342 -18.01438 22.74950 1.000 24.70785 193 ALA C N 1
ATOM 3838 C CA . ALA C 1 101 ? -38.26039 -16.98662 23.72144 1.000 27.53424 193 ALA C CA 1
ATOM 3839 C C . ALA C 1 101 ? -37.91038 -15.64928 23.08477 1.000 28.13378 193 ALA C C 1
ATOM 3840 O O . ALA C 1 101 ? -38.13750 -14.60502 23.70324 1.000 32.00567 193 ALA C O 1
ATOM 3842 N N . ARG C 1 102 ? -37.36567 -15.65445 21.87071 1.000 29.41095 194 ARG C N 1
ATOM 3843 C CA . ARG C 1 102 ? -36.99654 -14.41926 21.20333 1.000 29.21422 194 ARG C CA 1
ATOM 3844 C C . ARG C 1 102 ? -38.24276 -13.68672 20.70700 1.000 21.40898 194 ARG C C 1
ATOM 3845 O O . ARG C 1 102 ? -39.28904 -14.30034 20.48830 1.000 23.56122 194 ARG C O 1
ATOM 3853 N N . PRO C 1 103 ? -38.15956 -12.37014 20.53377 1.000 22.55314 195 PRO C N 1
ATOM 3854 C CA . PRO C 1 103 ? -39.28786 -11.62674 19.96751 1.000 24.74190 195 PRO C CA 1
ATOM 3855 C C . PRO C 1 103 ? -39.34861 -11.78811 18.45561 1.000 20.19844 195 PRO C C 1
ATOM 3856 O O . PRO C 1 103 ? -38.34765 -12.05580 17.78778 1.000 23.02464 195 PRO C O 1
ATOM 3860 N N . HIS C 1 104 ? -40.55331 -11.61208 17.91734 1.000 22.46586 196 HIS C N 1
ATOM 3861 C CA . HIS C 1 104 ? -40.81162 -11.87706 16.51020 1.000 19.36526 196 HIS C CA 1
ATOM 3862 C C . HIS C 1 104 ? -41.40310 -10.65919 15.81488 1.000 20.09517 196 HIS C C 1
ATOM 3863 O O . HIS C 1 104 ? -42.16256 -9.88535 16.40652 1.000 12.67271 196 HIS C O 1
ATOM 3870 N N . ALA C 1 105 ? -41.05111 -10.51159 14.54068 1.000 20.16644 197 ALA C N 1
ATOM 3871 C CA . ALA C 1 105 ? -41.61951 -9.49779 13.66682 1.000 19.37166 197 ALA C CA 1
ATOM 3872 C C . ALA C 1 105 ? -42.43580 -10.16880 12.57000 1.000 18.03470 197 ALA C C 1
ATOM 3873 O O . ALA C 1 105 ? -42.00671 -11.16983 11.98805 1.000 18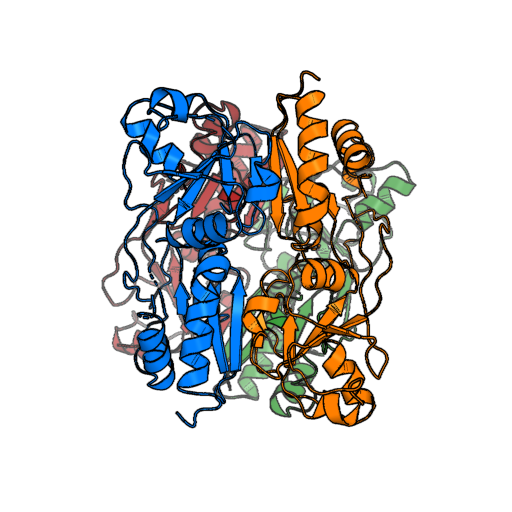.07596 197 ALA C O 1
ATOM 3875 N N . LEU C 1 106 ? -43.61471 -9.61991 12.29796 1.000 15.59736 198 LEU C N 1
ATOM 3876 C CA . LEU C 1 106 ? -44.44728 -10.06231 11.18961 1.000 22.97366 198 LEU C CA 1
ATOM 3877 C C . LEU C 1 106 ? -44.34477 -9.06349 10.04505 1.000 20.35861 198 LEU C C 1
ATOM 3878 O O . LEU C 1 106 ? -44.23605 -7.85463 10.27021 1.000 15.99139 198 LEU C O 1
ATOM 3883 N N . VAL C 1 107 ? -44.37438 -9.56871 8.81743 1.000 25.78113 199 VAL C N 1
ATOM 3884 C CA . VAL C 1 107 ? -44.44453 -8.72001 7.63491 1.000 14.93889 199 VAL C CA 1
ATOM 3885 C C . VAL C 1 107 ? -45.89823 -8.67095 7.18503 1.000 19.02781 199 VAL C C 1
ATOM 3886 O O . VAL C 1 107 ? -46.47417 -9.70178 6.81660 1.000 22.99925 199 VAL C O 1
ATOM 3890 N N . SER C 1 108 ? -46.48402 -7.46859 7.23996 1.000 15.50705 200 SER C N 1
ATOM 3891 C CA . SER C 1 108 ? -47.88008 -7.16913 6.92026 1.000 18.31212 200 SER C CA 1
ATOM 3892 C C . SER C 1 108 ? -48.82930 -7.63286 8.01980 1.000 22.39766 200 SER C C 1
ATOM 3893 O O . SER C 1 108 ? -49.13269 -8.82520 8.13403 1.000 21.01708 200 SER C O 1
ATOM 3896 N N . PHE C 1 109 ? -49.31886 -6.67656 8.81421 1.000 15.46124 201 PHE C N 1
ATOM 3897 C CA . PHE C 1 109 ? -50.20310 -6.99451 9.93181 1.000 18.92974 201 PHE C CA 1
ATOM 3898 C C . PHE C 1 109 ? -51.47069 -7.70316 9.46534 1.000 25.07749 201 PHE C C 1
ATOM 3899 O O . PHE C 1 109 ? -51.91804 -8.66923 10.09534 1.000 22.46485 201 PHE C O 1
ATOM 3907 N N . ALA C 1 110 ? -52.06998 -7.23703 8.36813 1.000 15.29461 202 ALA C N 1
ATOM 3908 C CA . ALA C 1 110 ? -53.30961 -7.85097 7.90383 1.000 20.75256 202 ALA C CA 1
ATOM 3909 C C . ALA C 1 110 ? -53.04914 -9.11336 7.08889 1.000 19.13073 202 ALA C C 1
ATOM 3910 O O . ALA C 1 110 ? -53.74124 -10.12154 7.26812 1.000 23.70655 202 ALA C O 1
ATOM 3912 N N . GLY C 1 111 ? -52.05950 -9.08413 6.20106 1.000 20.39464 203 GLY C N 1
ATOM 3913 C CA . GLY C 1 111 ? -51.81685 -10.17410 5.28003 1.000 15.95761 203 GLY C CA 1
ATOM 3914 C C . GLY C 1 111 ? -50.88182 -11.26166 5.76181 1.000 22.21247 203 GLY C C 1
ATOM 3915 O O . GLY C 1 111 ? -50.49975 -12.11972 4.95914 1.000 22.25843 203 GLY C O 1
ATOM 3916 N N . ASP C 1 112 ? -50.51153 -11.26117 7.04244 1.000 23.42231 204 ASP C N 1
ATOM 3917 C CA . ASP C 1 112 ? -49.55038 -12.22944 7.56004 1.000 22.55009 204 ASP C CA 1
ATOM 3918 C C . ASP C 1 112 ? -50.03541 -13.65785 7.34043 1.000 17.17965 204 ASP C C 1
ATOM 3919 O O . ASP C 1 112 ? -51.16825 -14.00512 7.68772 1.000 18.23032 204 ASP C O 1
ATOM 3924 N N . LEU C 1 113 ? -49.16665 -14.48810 6.76171 1.000 17.81904 205 LEU C N 1
ATOM 3925 C CA . LEU C 1 113 ? -49.49448 -15.87413 6.45528 1.000 21.82294 205 LEU C CA 1
ATOM 3926 C C . LEU C 1 113 ? -48.85052 -16.87126 7.40860 1.000 25.61294 205 LEU C C 1
ATOM 3927 O O . LEU C 1 113 ? -49.21320 -18.05291 7.37948 1.000 30.52269 205 LEU C O 1
ATOM 3932 N N . SER C 1 114 ? -47.91301 -16.43100 8.24716 1.000 23.46347 206 SER C N 1
ATOM 3933 C CA . SER C 1 114 ? -47.16741 -17.30182 9.15495 1.000 23.57811 206 SER C CA 1
ATOM 3934 C C . SER C 1 114 ? -47.99637 -17.80835 10.32509 1.000 24.21848 206 SER C C 1
ATOM 3935 O O . SER C 1 114 ? -47.40416 -18.38579 11.24767 1.000 20.17187 206 SER C O 1
ATOM 3938 N N . GLY C 1 115 ? -49.31812 -17.62066 10.31984 1.000 26.96104 207 GLY C N 1
ATOM 3939 C CA . GLY C 1 115 ? -50.15202 -18.10505 11.40516 1.000 21.24585 207 GLY C CA 1
ATOM 3940 C C . GLY C 1 115 ? -50.04804 -19.59594 11.64940 1.000 26.29830 207 GLY C C 1
ATOM 3941 O O . GLY C 1 115 ? -50.35636 -20.05484 12.75515 1.000 24.77576 207 GLY C O 1
ATOM 3942 N N . PHE C 1 116 ? -49.61584 -20.36796 10.64651 1.000 21.15288 208 PHE C N 1
ATOM 3943 C CA . PHE C 1 116 ? -49.43969 -21.79997 10.85631 1.000 26.60180 208 PHE C CA 1
ATOM 3944 C C . PHE C 1 116 ? -48.29918 -22.10330 11.82014 1.000 25.36952 208 PHE C C 1
ATOM 3945 O O . PHE C 1 116 ? -48.28325 -23.18474 12.41660 1.000 27.07925 208 PHE C O 1
ATOM 3953 N N . VAL C 1 117 ? -47.35137 -21.17925 11.98949 1.000 22.52573 209 VAL C N 1
ATOM 3954 C CA . VAL C 1 117 ? -46.31737 -21.35920 13.00378 1.000 21.71690 209 VAL C CA 1
ATOM 3955 C C . VAL C 1 117 ? -46.93687 -21.33273 14.39561 1.000 27.46198 209 VAL C C 1
ATOM 3956 O O . VAL C 1 117 ? -46.64559 -22.18781 15.24043 1.000 21.92495 209 VAL C O 1
ATOM 3960 N N . ASP C 1 118 ? -47.80321 -20.34954 14.65339 1.000 19.77505 210 ASP C N 1
ATOM 3961 C CA . ASP C 1 118 ? -48.52239 -20.31278 15.92259 1.000 26.19548 210 ASP C CA 1
ATOM 3962 C C . ASP C 1 118 ? -49.37190 -21.56227 16.10475 1.000 23.93630 210 ASP C C 1
ATOM 3963 O O . ASP C 1 118 ? -49.48416 -22.08908 17.21747 1.000 29.56170 210 ASP C O 1
ATOM 3968 N N . GLU C 1 119 ? -49.97280 -22.05343 15.01867 1.000 23.42566 211 GLU C N 1
ATOM 3969 C CA . GLU C 1 119 ? -50.79539 -23.25488 15.10271 1.000 36.99649 211 GLU C CA 1
ATOM 3970 C C . GLU C 1 119 ? -49.95574 -24.48103 15.44353 1.000 34.91188 211 GLU C C 1
ATOM 3971 O O . GLU C 1 119 ? -50.40168 -25.35578 16.19377 1.000 26.19344 211 GLU C O 1
ATOM 3977 N N . GLU C 1 120 ? -48.73742 -24.56710 14.90824 1.000 24.55202 212 GLU C N 1
ATOM 3978 C CA . GLU C 1 120 ? -47.90884 -25.73172 15.19932 1.000 28.09048 212 GLU C CA 1
ATOM 3979 C C . GLU C 1 120 ? -47.34685 -25.67291 16.61466 1.000 23.65889 212 GLU C C 1
ATOM 3980 O O . GLU C 1 120 ? -47.25615 -26.70209 17.29437 1.000 26.40250 212 GLU C O 1
ATOM 3986 N N . LEU C 1 121 ? -46.97586 -24.47841 17.08204 1.000 26.62978 213 LEU C N 1
ATOM 3987 C CA . LEU C 1 121 ? -46.40436 -24.35898 18.41970 1.000 26.57789 213 LEU C CA 1
ATOM 3988 C C . LEU C 1 121 ? -47.43941 -24.65762 19.50004 1.000 24.19174 213 LEU C C 1
ATOM 3989 O O . LEU C 1 121 ? -47.10775 -25.25169 20.53302 1.000 26.52365 213 LEU C O 1
ATOM 3994 N N . GLU C 1 122 ? -48.69838 -24.26088 19.28526 1.000 21.18821 214 GLU C N 1
ATOM 3995 C CA . GLU C 1 122 ? -49.71209 -24.47642 20.31328 1.000 27.08006 214 GLU C CA 1
ATOM 3996 C C . GLU C 1 122 ? -50.05770 -25.94871 20.48697 1.000 28.04560 214 GLU C C 1
ATOM 3997 O O . GLU C 1 122 ? -50.54838 -26.33242 21.55432 1.000 27.80942 214 GLU C O 1
ATOM 4003 N N . LYS C 1 123 ? -49.81601 -26.77855 19.46875 1.000 32.41917 215 LYS C N 1
ATOM 4004 C CA . LYS C 1 123 ? -50.01227 -28.21488 19.63044 1.000 27.22964 215 LYS C CA 1
ATOM 4005 C C . LYS C 1 123 ? -49.13046 -28.77295 20.73818 1.000 25.15371 215 LYS C C 1
ATOM 4006 O O . LYS C 1 123 ? -49.50425 -29.74718 21.40095 1.000 27.88723 215 LYS C O 1
ATOM 4012 N N . PHE C 1 124 ? -47.96588 -28.16829 20.95908 1.000 20.84356 216 PHE C N 1
ATOM 4013 C CA . PHE C 1 124 ? -47.05125 -28.58749 22.00959 1.000 21.48818 216 PHE C CA 1
ATOM 4014 C C . PHE C 1 124 ? -47.05730 -27.63954 23.20182 1.000 25.71528 216 PHE C C 1
ATOM 4015 O O . PHE C 1 124 ? -46.16271 -27.71927 24.04971 1.000 29.49813 216 PHE C O 1
ATOM 4023 N N . GLY C 1 125 ? -48.04332 -26.74904 23.28661 1.000 28.62807 217 GLY C N 1
ATOM 4024 C CA . GLY C 1 125 ? -48.13044 -25.80957 24.38459 1.000 24.79725 217 GLY C CA 1
ATOM 4025 C C . GLY C 1 125 ? -47.15976 -24.65408 24.32410 1.000 30.10586 217 GLY C C 1
ATOM 4026 O O . GLY C 1 125 ? -46.97588 -23.96924 25.33684 1.000 42.65861 217 GLY C O 1
ATOM 4027 N N . ARG C 1 126 ? -46.53361 -24.41313 23.17823 1.000 26.24888 218 ARG C N 1
ATOM 4028 C CA . ARG C 1 126 ? -45.57115 -23.33448 23.02124 1.000 32.80827 218 ARG C CA 1
ATOM 4029 C C . ARG C 1 126 ? -46.20241 -22.15282 22.29294 1.000 29.08165 218 ARG C C 1
ATOM 4030 O O . ARG C 1 126 ? -47.24277 -22.27222 21.64034 1.000 21.58165 218 ARG C O 1
ATOM 4038 N N . LYS C 1 127 ? -45.55192 -20.99895 22.41544 1.000 29.84977 219 LYS C N 1
ATOM 4039 C CA . LYS C 1 127 ? -46.03518 -19.78137 21.78418 1.000 36.38193 219 LYS C CA 1
ATOM 4040 C C . LYS C 1 127 ? -44.85299 -18.87184 21.48696 1.000 31.00887 219 LYS C C 1
ATOM 4041 O O . LYS C 1 127 ? -43.76035 -19.03701 22.03614 1.000 32.95779 219 LYS C O 1
ATOM 4047 N N . ARG C 1 128 ? -45.08443 -17.91188 20.59726 1.000 32.81724 220 ARG C N 1
ATOM 4048 C CA . ARG C 1 128 ? -44.10995 -16.88140 20.27937 1.000 31.39333 220 ARG C CA 1
ATOM 4049 C C . ARG C 1 128 ? -44.73877 -15.51263 20.49784 1.000 22.29351 220 ARG C C 1
ATOM 4050 O O . ARG C 1 128 ? -45.93959 -15.32197 20.28621 1.000 27.69957 220 ARG C O 1
ATOM 4058 N N . LYS C 1 129 ? -43.92026 -14.56278 20.93524 1.000 25.03664 221 LYS C N 1
ATOM 4059 C CA . LYS C 1 129 ? -44.37505 -13.20916 21.22018 1.000 24.24237 221 LYS C CA 1
ATOM 4060 C C . LYS C 1 129 ? -44.01128 -12.30338 20.05072 1.000 15.83555 221 LYS C C 1
ATOM 4061 O O . LYS C 1 129 ? -42.82941 -12.14039 19.72969 1.000 17.52175 221 LYS C O 1
ATOM 4067 N N . VAL C 1 130 ? -45.02374 -11.72108 19.42101 1.000 20.32247 222 VAL C N 1
ATOM 4068 C CA . VAL C 1 130 ? -44.82577 -10.76419 18.33982 1.000 19.68455 222 VAL C CA 1
ATOM 4069 C C . VAL C 1 130 ? -44.73489 -9.36672 18.93737 1.000 19.34482 222 VAL C C 1
ATOM 4070 O O . VAL C 1 130 ? -45.62914 -8.93787 19.67534 1.000 17.64229 222 VAL C O 1
ATOM 4074 N N . VAL C 1 131 ? -43.65313 -8.65530 18.62268 1.000 21.56803 223 VAL C N 1
ATOM 4075 C CA . VAL C 1 131 ? -43.45070 -7.29270 19.10821 1.000 24.51369 223 VAL C CA 1
ATOM 4076 C C . VAL C 1 131 ? -43.48818 -6.25797 17.99791 1.000 21.52658 223 VAL C C 1
ATOM 4077 O O . VAL C 1 131 ? -43.49932 -5.05261 18.29776 1.000 17.31576 223 VAL C O 1
ATOM 4081 N N . LEU C 1 132 ? -43.50067 -6.67384 16.73588 1.000 16.85950 224 LEU C N 1
ATOM 4082 C CA . LEU C 1 132 ? -43.37909 -5.73493 15.63356 1.000 15.02760 224 LEU C CA 1
ATOM 4083 C C . LEU C 1 132 ? -44.11651 -6.28682 14.42651 1.000 13.93131 224 LEU C C 1
ATOM 4084 O O . LEU C 1 132 ? -44.11493 -7.49729 14.19101 1.000 22.47076 224 LEU C O 1
ATOM 4089 N N . ALA C 1 133 ? -44.75288 -5.39223 13.67544 1.000 14.10276 225 ALA C N 1
ATOM 4090 C CA . ALA C 1 133 ? -45.36062 -5.73612 12.39927 1.000 14.94130 225 ALA C CA 1
ATOM 4091 C C . ALA C 1 133 ? -45.10701 -4.59646 11.42669 1.000 15.82050 225 ALA C C 1
ATOM 4092 O O . ALA C 1 133 ? -45.38921 -3.43696 11.74228 1.000 16.46988 225 ALA C O 1
ATOM 4094 N N . VAL C 1 134 ? -44.55751 -4.92376 10.26080 1.000 11.81002 226 VAL C N 1
ATOM 4095 C CA . VAL C 1 134 ? -44.27436 -3.93050 9.22760 1.000 14.24817 226 VAL C CA 1
ATOM 4096 C C . VAL C 1 134 ? -44.90853 -4.41372 7.92821 1.000 15.82729 226 VAL C C 1
ATOM 4097 O O . VAL C 1 134 ? -45.01533 -5.62855 7.71628 1.000 17.04807 226 VAL C O 1
ATOM 4101 N N . PRO C 1 135 ? -45.34748 -3.52026 7.03203 1.000 18.15350 227 PRO C N 1
ATOM 4102 C CA . PRO C 1 135 ? -46.16112 -3.97450 5.89590 1.000 23.72609 227 PRO C CA 1
ATOM 4103 C C . PRO C 1 135 ? -45.34477 -4.65730 4.81133 1.000 20.67744 227 PRO C C 1
ATOM 4104 O O . PRO C 1 135 ? -45.81360 -5.61354 4.18698 1.000 21.85116 227 PRO C O 1
ATOM 4108 N N . GLN C 1 136 ? -44.12757 -4.17481 4.57479 1.000 18.78661 228 GLN C N 1
ATOM 4109 C CA . GLN C 1 136 ? -43.30224 -4.64371 3.47301 1.000 23.96866 228 GLN C CA 1
ATOM 4110 C C . GLN C 1 136 ? -41.89028 -4.92063 3.97054 1.000 24.40332 228 GLN C C 1
ATOM 4111 O O . GLN C 1 136 ? -41.54469 -4.64413 5.12177 1.000 23.10751 228 GLN C O 1
ATOM 4117 N N . PHE C 1 137 ? -41.06753 -5.46898 3.07914 1.000 20.19094 229 PHE C N 1
ATOM 4118 C CA . PHE C 1 137 ? -39.70248 -5.85497 3.41182 1.000 26.51221 229 PHE C CA 1
ATOM 4119 C C . PHE C 1 137 ? -38.72304 -4.68609 3.37062 1.000 28.96368 229 PHE C C 1
ATOM 4120 O O . PHE C 1 137 ? -37.51151 -4.91993 3.44391 1.000 31.47253 229 PHE C O 1
ATOM 4128 N N . ASN C 1 138 ? -39.21855 -3.44872 3.26769 1.000 27.74003 230 ASN C N 1
ATOM 4129 C CA . ASN C 1 138 ? -38.37685 -2.26052 3.15557 1.000 25.51119 230 ASN C CA 1
ATOM 4130 C C . ASN C 1 138 ? -37.38168 -2.15758 4.30274 1.000 25.10108 230 ASN C C 1
ATOM 4131 O O . ASN C 1 138 ? -37.77566 -1.93653 5.45305 1.000 24.36402 230 ASN C O 1
ATOM 4136 N N . GLY C 1 139 ? -36.09784 -2.30638 3.99224 1.000 23.63995 231 GLY C N 1
ATOM 4137 C CA . GLY C 1 139 ? -35.05938 -2.16131 5.00627 1.000 24.52303 231 GLY C CA 1
ATOM 4138 C C . GLY C 1 139 ? -35.25732 -3.04157 6.21813 1.000 26.79343 231 GLY C C 1
ATOM 4139 O O . GLY C 1 139 ? -35.01413 -2.60317 7.34982 1.000 29.03451 231 GLY C O 1
ATOM 4140 N N . LEU C 1 140 ? -35.70403 -4.28387 6.00836 1.000 22.65947 232 LEU C N 1
ATOM 4141 C CA . LEU C 1 140 ? -35.96355 -5.17140 7.13794 1.000 27.61875 232 LEU C CA 1
ATOM 4142 C C . LEU C 1 140 ? -34.69556 -5.45967 7.93008 1.000 25.56028 232 LEU C C 1
ATOM 4143 O O . LEU C 1 140 ? -34.75129 -5.60588 9.15629 1.000 32.12575 232 LEU C O 1
ATOM 4148 N N . GLY C 1 141 ? -33.54748 -5.53341 7.25539 1.000 26.93625 233 GLY C N 1
ATOM 4149 C CA . GLY C 1 141 ? -32.30358 -5.79444 7.96076 1.000 28.65345 233 GLY C CA 1
ATOM 4150 C C . GLY C 1 141 ? -31.89097 -4.65166 8.86836 1.000 28.86316 233 GLY C C 1
ATOM 4151 O O . GLY C 1 141 ? -31.33368 -4.87470 9.94658 1.000 35.08004 233 GLY C O 1
ATOM 4152 N N . THR C 1 142 ? -32.15160 -3.41205 8.44625 1.000 24.04287 234 THR C N 1
ATOM 4153 C CA . THR C 1 142 ? -31.85711 -2.27231 9.30756 1.000 33.56389 234 THR C CA 1
ATOM 4154 C C . THR C 1 142 ? -32.79610 -2.22698 10.50673 1.000 28.71640 234 THR C C 1
ATOM 4155 O O . THR C 1 142 ? -32.39484 -1.78967 11.59101 1.000 29.43260 234 THR C O 1
ATOM 4159 N N . LEU C 1 143 ? -34.03894 -2.68573 10.33706 1.000 28.95324 235 LEU C N 1
ATOM 4160 C CA . LEU C 1 143 ? -34.97755 -2.72230 11.45446 1.000 30.08347 235 LEU C CA 1
ATOM 4161 C C . LEU C 1 143 ? -34.54862 -3.73667 12.50833 1.000 33.81681 235 LEU C C 1
ATOM 4162 O O . LEU C 1 143 ? -34.68809 -3.48719 13.71149 1.000 37.48554 235 LEU C O 1
ATOM 4167 N N . LEU C 1 144 ? -34.03343 -4.88723 12.07920 1.000 27.72174 236 LEU C N 1
ATOM 4168 C CA . LEU C 1 144 ? -33.65428 -5.94994 12.99985 1.000 31.09308 236 LEU C CA 1
ATOM 4169 C C . LEU C 1 144 ? -32.23402 -5.80867 13.53211 1.000 35.03861 236 LEU C C 1
ATOM 4170 O O . LEU C 1 144 ? -31.85862 -6.55384 14.44417 1.000 33.80359 236 LEU C O 1
ATOM 4175 N N . ALA C 1 145 ? -31.44295 -4.88240 12.99079 1.000 31.24945 237 ALA C N 1
ATOM 4176 C CA . ALA C 1 145 ? -30.04760 -4.75290 13.39329 1.000 30.56576 237 ALA C CA 1
ATOM 4177 C C . ALA C 1 145 ? -29.94215 -4.35506 14.85941 1.000 32.46149 237 ALA C C 1
ATOM 4178 O O . ALA C 1 145 ? -30.65049 -3.45870 15.32787 1.000 32.40634 237 ALA C O 1
ATOM 4180 N N . GLY C 1 146 ? -29.05006 -5.02788 15.58311 1.000 30.73019 238 GLY C N 1
ATOM 4181 C CA . GLY C 1 146 ? -28.88841 -4.77252 16.99897 1.000 28.94103 238 GLY C CA 1
ATOM 4182 C C . GLY C 1 146 ? -29.98095 -5.33447 17.87486 1.000 32.60207 238 GLY C C 1
ATOM 4183 O O . GLY C 1 146 ? -30.05288 -4.98086 19.05570 1.000 36.72392 238 GLY C O 1
ATOM 4184 N N . THR C 1 147 ? -30.84083 -6.19055 17.33391 1.000 27.92041 239 THR C N 1
ATOM 4185 C CA . THR C 1 147 ? -31.92555 -6.80452 18.08111 1.000 29.18126 239 THR C CA 1
ATOM 4186 C C . THR C 1 147 ? -31.81361 -8.31943 17.99930 1.000 33.30555 239 THR C C 1
ATOM 4187 O O . THR C 1 147 ? -31.08723 -8.87529 17.17126 1.000 31.58357 239 THR C O 1
ATOM 4191 N N . ASP C 1 148 ? -32.55034 -8.98644 18.88037 1.000 28.79704 240 ASP C N 1
ATOM 4192 C CA . ASP C 1 148 ? -32.75109 -10.42198 18.79088 1.000 35.03091 240 ASP C CA 1
ATOM 4193 C C . ASP C 1 148 ? -34.08013 -10.76597 18.13203 1.000 26.11263 240 ASP C C 1
ATOM 4194 O O . ASP C 1 148 ? -34.50400 -11.92353 18.17464 1.000 31.42503 240 ASP C O 1
ATOM 4199 N N . ILE C 1 149 ? -34.74456 -9.78083 17.52219 1.000 28.71827 241 ILE C N 1
ATOM 4200 C CA . ILE C 1 149 ? -35.99968 -10.04218 16.83109 1.000 27.25838 241 ILE C CA 1
ATOM 4201 C C . ILE C 1 149 ? -35.74439 -10.95755 15.64261 1.000 21.39761 241 ILE C C 1
ATOM 4202 O O . ILE C 1 149 ? -34.74135 -10.82233 14.92917 1.000 16.92844 241 ILE C O 1
ATOM 4207 N N . ILE C 1 150 ? -36.65309 -11.90928 15.42994 1.000 24.25223 242 ILE C N 1
ATOM 4208 C CA . ILE C 1 150 ? -36.55517 -12.83808 14.31506 1.000 22.03823 242 ILE C CA 1
ATOM 4209 C C . ILE C 1 150 ? -37.84153 -12.78096 13.50240 1.000 18.97287 242 ILE C C 1
ATOM 4210 O O . ILE C 1 150 ? -38.90338 -12.39459 13.99387 1.000 19.96016 242 ILE C O 1
ATOM 4215 N N . ALA C 1 151 ? -37.72635 -13.16088 12.23410 1.000 16.86261 243 ALA C N 1
ATOM 4216 C CA . ALA C 1 151 ? -38.85364 -13.18197 11.31823 1.000 15.95137 243 ALA C CA 1
ATOM 4217 C C . ALA C 1 151 ? -38.89293 -14.52334 10.60056 1.000 20.68214 243 ALA C C 1
ATOM 4218 O O . ALA C 1 151 ? -37.87937 -15.21501 10.47553 1.000 17.06358 243 ALA C O 1
ATOM 4220 N N . THR C 1 152 ? -40.08612 -14.88255 10.13021 1.000 18.10750 244 THR C N 1
ATOM 4221 C CA . THR C 1 152 ? -40.33467 -16.14500 9.43980 1.000 17.56621 244 THR C CA 1
ATOM 4222 C C . THR C 1 152 ? -40.91907 -15.82334 8.07019 1.000 14.63330 244 THR C C 1
ATOM 4223 O O . THR C 1 152 ? -42.04687 -15.32733 7.97611 1.000 14.36224 244 THR C O 1
ATOM 4227 N N . VAL C 1 153 ? -40.15874 -16.10129 7.01464 1.000 14.50586 245 VAL C N 1
ATOM 4228 C CA . VAL C 1 153 ? -40.51137 -15.66097 5.66416 1.000 19.98027 245 VAL C CA 1
ATOM 4229 C C . VAL C 1 153 ? -40.30886 -16.80955 4.68505 1.000 17.84659 245 VAL C C 1
ATOM 4230 O O . VAL C 1 153 ? -39.63814 -17.80339 4.99690 1.000 12.64493 245 VAL C O 1
ATOM 4234 N N . PRO C 1 154 ? -40.90017 -16.70686 3.48766 1.000 15.98898 246 PRO C N 1
ATOM 4235 C CA . PRO C 1 154 ? -40.61997 -17.70376 2.44594 1.000 19.36468 246 PRO C CA 1
ATOM 4236 C C . PRO C 1 154 ? -39.15247 -17.68041 2.04758 1.000 17.15706 246 PRO C C 1
ATOM 4237 O O . PRO C 1 154 ? -38.47610 -16.65543 2.15301 1.000 17.36065 246 PRO C O 1
ATOM 4241 N N . ASP C 1 155 ? -38.66739 -18.82866 1.56353 1.000 20.13084 247 ASP C N 1
ATOM 4242 C CA . ASP C 1 155 ? -37.23105 -18.99102 1.35080 1.000 16.93294 247 ASP C CA 1
ATOM 4243 C C . ASP C 1 155 ? -36.70063 -18.03858 0.28313 1.000 20.53643 247 ASP C C 1
ATOM 4244 O O . ASP C 1 155 ? -35.58620 -17.51880 0.41207 1.000 15.32187 247 ASP C O 1
ATOM 4249 N N . TYR C 1 156 ? -37.47549 -17.79256 -0.77838 1.000 17.54561 248 TYR C N 1
ATOM 4250 C CA . TYR C 1 156 ? -37.01059 -16.85307 -1.79555 1.000 17.88242 248 TYR C CA 1
ATOM 4251 C C . TYR C 1 156 ? -36.90638 -15.43735 -1.24151 1.000 21.06663 248 TYR C C 1
ATOM 4252 O O . TYR C 1 156 ? -36.03808 -14.66889 -1.67014 1.000 21.54970 248 TYR C O 1
ATOM 4261 N N . ALA C 1 157 ? -37.77379 -15.07570 -0.29294 1.000 16.82108 249 ALA C N 1
ATOM 4262 C CA . ALA C 1 157 ? -37.63969 -13.78298 0.36916 1.000 17.66411 249 ALA C CA 1
ATOM 4263 C C . ALA C 1 157 ? -36.40916 -13.75442 1.26582 1.000 21.99869 249 ALA C C 1
ATOM 4264 O O . ALA C 1 157 ? -35.71567 -12.73359 1.34729 1.000 16.91198 249 ALA C O 1
ATOM 4266 N N . ALA C 1 158 ? -36.12258 -14.86786 1.94352 1.000 18.92425 250 ALA C N 1
ATOM 4267 C CA . ALA C 1 158 ? -34.93444 -14.94040 2.78699 1.000 22.64905 250 ALA C CA 1
ATOM 4268 C C . ALA C 1 158 ? -33.66605 -14.79356 1.95702 1.000 21.52704 250 ALA C C 1
ATOM 4269 O O . ALA C 1 158 ? -32.78196 -13.99733 2.29061 1.000 20.80051 250 ALA C O 1
ATOM 4271 N N . GLN C 1 159 ? -33.56790 -15.54907 0.85811 1.000 21.02269 251 GLN C N 1
ATOM 4272 C CA . GLN C 1 159 ? -32.37068 -15.50211 0.02354 1.000 25.41335 251 GLN C CA 1
ATOM 4273 C C . GLN C 1 159 ? -32.09976 -14.09986 -0.50793 1.000 25.75670 251 GLN C C 1
ATOM 4274 O O . GLN C 1 159 ? -30.93713 -13.72035 -0.68869 1.000 32.32949 251 GLN C O 1
ATOM 4280 N N . ALA C 1 160 ? -33.14886 -13.31549 -0.75959 1.000 22.06643 252 ALA C N 1
ATOM 4281 C CA . ALA C 1 160 ? -32.94902 -11.94833 -1.22214 1.000 25.58919 252 ALA C CA 1
ATOM 4282 C C . ALA C 1 160 ? -32.57961 -11.01000 -0.08158 1.000 28.77548 252 ALA C C 1
ATOM 4283 O O . ALA C 1 160 ? -31.79516 -10.07620 -0.28260 1.000 31.66240 252 ALA C O 1
ATOM 4285 N N . LEU C 1 161 ? -33.12458 -11.24217 1.11469 1.000 27.71420 253 LEU C N 1
ATOM 4286 C CA . LEU C 1 161 ? -32.83280 -10.36609 2.24367 1.000 28.93775 253 LEU C CA 1
ATOM 4287 C C . LEU C 1 161 ? -31.43608 -10.60426 2.79758 1.000 30.09209 253 LEU C C 1
ATOM 4288 O O . LEU C 1 161 ? -30.80562 -9.66815 3.30231 1.000 38.11732 253 LEU C O 1
ATOM 4293 N N . ILE C 1 162 ? -30.94257 -11.84243 2.72564 1.000 32.22101 254 ILE C N 1
ATOM 4294 C CA . ILE C 1 162 ? -29.57313 -12.11869 3.14995 1.000 31.85295 254 ILE C CA 1
ATOM 4295 C C . ILE C 1 162 ? -28.59159 -11.31370 2.30963 1.000 40.53525 254 ILE C C 1
ATOM 4296 O O . ILE C 1 162 ? -27.57945 -10.81193 2.81590 1.000 45.74232 254 ILE C O 1
ATOM 4301 N N . ALA C 1 163 ? -28.88656 -11.16208 1.01580 1.000 33.11224 255 ALA C N 1
ATOM 4302 C CA . ALA C 1 163 ? -28.02899 -10.36720 0.14303 1.000 37.11795 255 ALA C CA 1
ATOM 4303 C C . ALA C 1 163 ? -27.98878 -8.90892 0.58336 1.000 37.53482 255 ALA C C 1
ATOM 4304 O O . ALA C 1 163 ? -26.93987 -8.25847 0.50513 1.000 38.93970 255 ALA C O 1
ATOM 4306 N N . ALA C 1 164 ? -29.11907 -8.37962 1.06114 1.000 42.50677 256 ALA C N 1
ATOM 4307 C CA . ALA C 1 164 ? -29.16500 -6.99921 1.53029 1.000 39.45324 256 ALA C CA 1
ATOM 4308 C C . ALA C 1 164 ? -28.22995 -6.74644 2.70640 1.000 42.01206 256 ALA C C 1
ATOM 4309 O O . ALA C 1 164 ? -27.97586 -5.58191 3.03359 1.000 37.63245 256 ALA C O 1
ATOM 4311 N N . GLY C 1 165 ? -27.72446 -7.79000 3.34496 1.000 45.10816 257 GLY C N 1
ATOM 4312 C CA . GLY C 1 165 ? -26.67094 -7.65368 4.32887 1.000 36.06569 257 GLY C CA 1
ATOM 4313 C C . GLY C 1 165 ? -27.19282 -7.63749 5.75265 1.000 32.01978 257 GLY C C 1
ATOM 4314 O O . GLY C 1 165 ? -28.31857 -7.20940 6.03254 1.000 31.05931 257 GLY C O 1
ATOM 4315 N N . GLY C 1 166 ? -26.35723 -8.11420 6.67220 1.000 36.36906 258 GLY C N 1
ATOM 4316 C CA . GLY C 1 166 ? -26.67131 -8.05187 8.08627 1.000 38.19880 258 GLY C CA 1
ATOM 4317 C C . GLY C 1 166 ? -27.76761 -8.98562 8.54494 1.000 38.07136 258 GLY C C 1
ATOM 4318 O O . GLY C 1 166 ? -28.48108 -8.66480 9.50026 1.000 31.97499 258 GLY C O 1
ATOM 4319 N N . LEU C 1 167 ? -27.92133 -10.13899 7.89772 1.000 32.32717 259 LEU C N 1
ATOM 4320 C CA . LEU C 1 167 ? -28.95917 -11.08379 8.28194 1.000 29.53020 259 LEU C CA 1
ATOM 4321 C C . LEU C 1 167 ? -28.46812 -12.50395 8.04438 1.000 22.89995 259 LEU C C 1
ATOM 4322 O O . LEU C 1 167 ? -27.63764 -12.75342 7.16594 1.000 26.97778 259 LEU C O 1
ATOM 4327 N N . ARG C 1 168 ? -28.99185 -13.43101 8.84186 1.000 23.95590 260 ARG C N 1
ATOM 4328 C CA . ARG C 1 168 ? -28.73967 -14.85565 8.68534 1.000 27.26141 260 ARG C CA 1
ATOM 4329 C C . ARG C 1 168 ? -30.06687 -15.56838 8.47041 1.000 20.01434 260 ARG C C 1
ATOM 4330 O O . ARG C 1 168 ? -31.08380 -15.19041 9.05829 1.000 23.58239 260 ARG C O 1
ATOM 4338 N N . ALA C 1 169 ? -30.05756 -16.59342 7.62268 1.000 23.10349 261 ALA C N 1
ATOM 4339 C CA . ALA C 1 169 ? -31.25381 -17.36113 7.30482 1.000 20.42590 261 ALA C CA 1
ATOM 4340 C C . ALA C 1 169 ? -31.01556 -18.82663 7.62978 1.000 18.30780 261 ALA C C 1
ATOM 4341 O O . ALA C 1 169 ? -29.96777 -19.37969 7.28188 1.000 23.99888 261 ALA C O 1
ATOM 4343 N N . GLU C 1 170 ? -31.98373 -19.45368 8.29352 1.000 19.31807 262 GLU C N 1
ATOM 4344 C CA . GLU C 1 170 ? -31.90121 -20.87637 8.58301 1.000 19.37081 262 GLU C CA 1
ATOM 4345 C C . GLU C 1 170 ? -33.28502 -21.49973 8.49384 1.000 22.19010 262 GLU C C 1
ATOM 4346 O O . GLU C 1 170 ? -34.30810 -20.81037 8.51994 1.000 19.13291 262 GLU C O 1
ATOM 4352 N N . ASP C 1 171 ? -33.30007 -22.82291 8.37641 1.000 18.79357 263 ASP C N 1
ATOM 4353 C CA . ASP C 1 171 ? -34.54653 -23.55691 8.47528 1.000 24.75072 263 ASP C CA 1
ATOM 4354 C C . ASP C 1 171 ? -35.11836 -23.41149 9.88564 1.000 22.19755 263 ASP C C 1
ATOM 4355 O O . ASP C 1 171 ? -34.37164 -23.22016 10.84973 1.000 19.24938 263 ASP C O 1
ATOM 4360 N N . PRO C 1 172 ? -36.44029 -23.47595 10.02968 1.000 20.68140 264 PRO C N 1
ATOM 4361 C CA . PRO C 1 172 ? -37.02952 -23.37498 11.35979 1.000 21.13816 264 PRO C CA 1
ATOM 4362 C C . PRO C 1 172 ? -36.58443 -24.53283 12.23037 1.000 21.83317 264 PRO C C 1
ATOM 4363 O O . PRO C 1 172 ? -36.31132 -25.64003 11.73031 1.000 21.57023 264 PRO C O 1
ATOM 4367 N N . PRO C 1 173 ? -36.50435 -24.32555 13.54923 1.000 17.80014 265 PRO C N 1
ATOM 4368 C CA . PRO C 1 173 ? -36.07757 -25.41304 14.44294 1.000 23.06430 265 PRO C CA 1
ATOM 4369 C C . PRO C 1 173 ? -37.15007 -26.47375 14.64509 1.000 17.65627 265 PRO C C 1
ATOM 4370 O O . PRO C 1 173 ? -37.05138 -27.29010 15.56535 1.000 28.65553 265 PRO C O 1
ATOM 4374 N N . PHE C 1 174 ? -38.17666 -26.47037 13.79945 1.000 21.12021 266 PHE C N 1
ATOM 4375 C CA . PHE C 1 174 ? -39.25425 -27.44665 13.88365 1.000 20.05769 266 PHE C CA 1
ATOM 4376 C C . PHE C 1 174 ? -39.94551 -27.51621 12.53033 1.000 22.98153 266 PHE C C 1
ATOM 4377 O O . PHE C 1 174 ? -39.75086 -26.65977 11.66486 1.000 20.20134 266 PHE C O 1
ATOM 4385 N N . GLU C 1 175 ? -40.75829 -28.55429 12.36168 1.000 17.37421 267 GLU C N 1
ATOM 4386 C CA . GLU C 1 175 ? -41.47589 -28.76974 11.11460 1.000 24.10143 267 GLU C CA 1
ATOM 4387 C C . GLU C 1 175 ? -42.71949 -27.89216 11.05401 1.000 19.48800 267 GLU C C 1
ATOM 4388 O O . GLU C 1 175 ? -43.45003 -27.75460 12.03931 1.000 22.82394 267 GLU C O 1
ATOM 4394 N N . THR C 1 176 ? -42.95505 -27.29530 9.88613 1.000 22.39301 268 THR C N 1
ATOM 4395 C CA . THR C 1 176 ? -44.09927 -26.42108 9.66324 1.000 26.39459 268 THR C CA 1
ATOM 4396 C C . THR C 1 176 ? -44.71787 -26.74584 8.31131 1.000 27.85337 268 THR C C 1
ATOM 4397 O O . THR C 1 176 ? -44.20647 -27.57413 7.55081 1.000 25.47616 268 THR C O 1
ATOM 4401 N N . ARG C 1 177 ? -45.83097 -26.07862 8.01443 1.000 25.74805 269 ARG C N 1
ATOM 4402 C CA . ARG C 1 177 ? -46.37655 -26.08528 6.66820 1.000 31.62282 269 ARG C CA 1
ATOM 4403 C C . ARG C 1 177 ? -45.51754 -25.21157 5.75528 1.000 25.89674 269 ARG C C 1
ATOM 4404 O O . ARG C 1 177 ? -44.68757 -24.41731 6.20656 1.000 24.80561 269 ARG C O 1
ATOM 4412 N N . ALA C 1 178 ? -45.72899 -25.36104 4.45270 1.000 25.08958 270 ALA C N 1
ATOM 4413 C CA . ALA C 1 178 ? -45.05196 -24.54838 3.45557 1.000 28.10943 270 ALA C CA 1
ATOM 4414 C C . ALA C 1 178 ? -45.93093 -23.37362 3.04112 1.000 25.48784 270 ALA C C 1
ATOM 4415 O O . ALA C 1 178 ? -47.15923 -23.42491 3.14833 1.000 28.93858 270 ALA C O 1
ATOM 4417 N N . PHE C 1 179 ? -45.28494 -22.30514 2.57735 1.000 25.95029 271 PHE C N 1
ATOM 4418 C CA . PHE C 1 179 ? -46.00973 -21.19425 1.97396 1.000 25.38521 271 PHE C CA 1
ATOM 4419 C C . PHE C 1 179 ? -46.51737 -21.59539 0.59340 1.000 27.31453 271 PHE C C 1
ATOM 4420 O O . PHE C 1 179 ? -45.84949 -22.32799 -0.14023 1.000 33.97769 271 PHE C O 1
ATOM 4428 N N . GLU C 1 180 ? -47.69959 -21.10353 0.23262 1.000 25.98303 272 GLU C N 1
ATOM 4429 C CA . GLU C 1 180 ? -48.32585 -21.42358 -1.04403 1.000 22.21688 272 GLU C CA 1
ATOM 4430 C C . GLU C 1 180 ? -48.44944 -20.16116 -1.88572 1.000 22.10795 272 GLU C C 1
ATOM 4431 O O . GLU C 1 180 ? -48.92428 -19.12945 -1.39857 1.000 19.62913 272 GLU C O 1
ATOM 4437 N N . LEU C 1 181 ? -48.01890 -20.24729 -3.14324 1.000 18.18203 273 LEU C N 1
ATOM 4438 C CA . LEU C 1 181 ? -48.13204 -19.16009 -4.10620 1.000 17.82368 273 LEU C CA 1
ATOM 4439 C C . LEU C 1 181 ? -49.01011 -19.60946 -5.26282 1.000 21.98918 273 LEU C C 1
ATOM 4440 O O . LEU C 1 181 ? -48.75820 -20.65621 -5.86834 1.000 21.73597 273 LEU C O 1
ATOM 4445 N N . SER C 1 182 ? -50.03006 -18.81918 -5.57105 1.000 14.81237 274 SER C N 1
ATOM 4446 C CA . SER C 1 182 ? -50.88195 -19.06915 -6.71917 1.000 19.91140 274 SER C CA 1
ATOM 4447 C C . SER C 1 182 ? -50.68990 -17.97271 -7.75583 1.000 14.20770 274 SER C C 1
ATOM 4448 O O . SER C 1 182 ? -50.30296 -16.84610 -7.43236 1.000 11.91276 274 SER C O 1
ATOM 4459 N N . ALA C 1 184 ? -53.21735 -16.09149 -10.29114 1.000 14.93290 276 ALA C N 1
ATOM 4460 C CA . ALA C 1 184 ? -54.64590 -15.91937 -10.50616 1.000 12.24762 276 ALA C CA 1
ATOM 4461 C C . ALA C 1 184 ? -54.87456 -14.83176 -11.54265 1.000 9.28934 276 ALA C C 1
ATOM 4462 O O . ALA C 1 184 ? -54.23089 -13.78005 -11.50303 1.000 12.01697 276 ALA C O 1
ATOM 4464 N N . TRP C 1 185 ? -55.79220 -15.08600 -12.47091 1.000 12.15610 277 TRP C N 1
ATOM 4465 C CA . TRP C 1 185 ? -56.01541 -14.15030 -13.56079 1.000 9.45642 277 TRP C CA 1
ATOM 4466 C C . TRP C 1 185 ? -57.49271 -14.12980 -13.92339 1.000 18.22021 277 TRP C C 1
ATOM 4467 O O . TRP C 1 185 ? -58.26114 -15.01719 -13.54558 1.000 13.55387 277 TRP C O 1
ATOM 4478 N N . ARG C 1 186 ? -57.88280 -13.08874 -14.65360 1.000 11.57222 278 ARG C N 1
ATOM 4479 C CA . ARG C 1 186 ? -59.26752 -12.92801 -15.06885 1.000 18.93925 278 ARG C CA 1
ATOM 4480 C C . ARG C 1 186 ? -59.54921 -13.80126 -16.28455 1.000 21.82801 278 ARG C C 1
ATOM 4481 O O . ARG C 1 186 ? -58.78682 -13.79223 -17.25680 1.000 22.36236 278 ARG C O 1
ATOM 4489 N N . GLY C 1 187 ? -60.64140 -14.56687 -16.22166 1.000 24.10472 279 GLY C N 1
ATOM 4490 C CA . GLY C 1 187 ? -61.02125 -15.41741 -17.33667 1.000 26.23486 279 GLY C CA 1
ATOM 4491 C C . GLY C 1 187 ? -61.29567 -14.65681 -18.61573 1.000 24.35466 279 GLY C C 1
ATOM 4492 O O . GLY C 1 187 ? -61.19276 -15.23250 -19.70366 1.000 32.08137 279 GLY C O 1
ATOM 4493 N N . ALA C 1 188 ? -61.64287 -13.37268 -18.51073 1.000 29.79711 280 ALA C N 1
ATOM 4494 C CA . ALA C 1 188 ? -61.83188 -12.55295 -19.70217 1.000 37.42620 280 ALA C CA 1
ATOM 4495 C C . ALA C 1 188 ? -60.54140 -12.41792 -20.50028 1.000 38.26094 280 ALA C C 1
ATOM 4496 O O . ALA C 1 188 ? -60.58355 -12.26551 -21.72621 1.000 33.53866 280 ALA C O 1
ATOM 4498 N N . GLN C 1 189 ? -59.38990 -12.47246 -19.82900 1.000 28.79410 281 GLN C N 1
ATOM 4499 C CA . GLN C 1 189 ? -58.08959 -12.39131 -20.48093 1.000 36.38431 281 GLN C CA 1
ATOM 4500 C C . GLN C 1 189 ? -57.48709 -13.76619 -20.74828 1.000 33.09469 281 GLN C C 1
ATOM 4501 O O . GLN C 1 189 ? -56.28040 -13.87060 -20.99374 1.000 40.13056 281 GLN C O 1
ATOM 4507 N N . ASP C 1 190 ? -58.30798 -14.81859 -20.72017 1.000 34.79199 282 ASP C N 1
ATOM 4508 C CA . ASP C 1 190 ? -57.78878 -16.18127 -20.79063 1.000 30.04614 282 ASP C CA 1
ATOM 4509 C C . ASP C 1 190 ? -57.12370 -16.46251 -22.13293 1.000 35.27413 282 ASP C C 1
ATOM 4510 O O . ASP C 1 190 ? -56.01640 -17.00959 -22.18381 1.000 32.91827 282 ASP C O 1
ATOM 4515 N N . ASN C 1 191 ? -57.78361 -16.10412 -23.23200 1.000 31.91088 283 ASN C N 1
ATOM 4516 C CA . ASN C 1 191 ? -57.28717 -16.41330 -24.56542 1.000 31.89361 283 ASN C CA 1
ATOM 4517 C C . ASN C 1 191 ? -56.57524 -15.23656 -25.22427 1.000 33.80200 283 ASN C C 1
ATOM 4518 O O . ASN C 1 191 ? -56.22719 -15.32345 -26.40588 1.000 28.42755 283 ASN C O 1
ATOM 4523 N N . ASP C 1 192 ? -56.35044 -14.14860 -24.49536 1.000 28.79862 284 ASP C N 1
ATOM 4524 C CA . ASP C 1 192 ? -55.58621 -13.02205 -25.02761 1.000 24.82631 284 ASP C CA 1
ATOM 4525 C C . ASP C 1 192 ? -54.14378 -13.45860 -25.24955 1.000 18.89439 284 ASP C C 1
ATOM 4526 O O . ASP C 1 192 ? -53.47584 -13.86129 -24.28868 1.000 16.99504 284 ASP C O 1
ATOM 4531 N N . PRO C 1 193 ? -53.62603 -13.40731 -26.47914 1.000 25.63323 285 PRO C N 1
ATOM 4532 C CA . PRO C 1 193 ? -52.24723 -13.87389 -26.70687 1.000 16.88076 285 PRO C CA 1
ATOM 4533 C C . PRO C 1 193 ? -51.20122 -13.07143 -25.95424 1.000 13.21531 285 PRO C C 1
ATOM 4534 O O . PRO C 1 193 ? -50.19044 -13.64445 -25.52927 1.000 15.79207 285 PRO C O 1
ATOM 4538 N N . ALA C 1 194 ? -51.40680 -11.76438 -25.77210 1.000 15.77337 286 ALA C N 1
ATOM 4539 C CA . ALA C 1 194 ? -50.46457 -10.98189 -24.97826 1.000 14.35948 286 ALA C CA 1
ATOM 4540 C C . ALA C 1 194 ? -50.51551 -11.38735 -23.51113 1.000 13.91151 286 ALA C C 1
ATOM 4541 O O . ALA C 1 194 ? -49.47538 -11.47612 -22.84817 1.000 12.23138 286 ALA C O 1
ATOM 4543 N N . GLU C 1 195 ? -51.71612 -11.63897 -22.98717 1.000 17.28488 287 GLU C N 1
ATOM 4544 C CA . GLU C 1 195 ? -51.83852 -12.05547 -21.59400 1.000 19.78353 287 GLU C CA 1
ATOM 4545 C C . GLU C 1 195 ? -51.34508 -13.48368 -21.39961 1.000 16.70289 287 GLU C C 1
ATOM 4546 O O . GLU C 1 195 ? -50.76353 -13.80791 -20.35794 1.000 14.12696 287 GLU C O 1
ATOM 4552 N N . ARG C 1 196 ? -51.56469 -14.35196 -22.38993 1.000 20.35871 288 ARG C N 1
ATOM 4553 C CA . ARG C 1 196 ? -51.03467 -15.70862 -22.30353 1.000 19.75419 288 ARG C CA 1
ATOM 4554 C C . ARG C 1 196 ? -49.51258 -15.69957 -22.31754 1.000 14.93452 288 ARG C C 1
ATOM 4555 O O . ARG C 1 196 ? -48.87177 -16.49957 -21.62556 1.000 15.57110 288 ARG C O 1
ATOM 4563 N N . TRP C 1 197 ? -48.91725 -14.79722 -23.09868 1.000 13.02045 289 TRP C N 1
ATOM 4564 C CA . TRP C 1 197 ? -47.46512 -14.65932 -23.10221 1.000 15.94663 289 TRP C CA 1
ATOM 4565 C C . TRP C 1 197 ? -46.95456 -14.25106 -21.72742 1.000 11.90526 289 TRP C C 1
ATOM 4566 O O . TRP C 1 197 ? -45.99070 -14.82936 -21.21217 1.000 11.56791 289 TRP C O 1
ATOM 4577 N N . LEU C 1 198 ? -47.59604 -13.25255 -21.11615 1.000 12.85356 290 LEU C N 1
ATOM 4578 C CA . LEU C 1 198 ? -47.16195 -12.77802 -19.80644 1.000 8.37805 290 LEU C CA 1
ATOM 4579 C C . LEU C 1 198 ? -47.29812 -13.87010 -18.75142 1.000 14.89060 290 LEU C C 1
ATOM 4580 O O . LEU C 1 198 ? -46.36565 -14.12285 -17.97965 1.000 11.63938 290 LEU C O 1
ATOM 4585 N N . ARG C 1 199 ? -48.45815 -14.53221 -18.70541 1.000 11.27258 291 ARG C N 1
ATOM 4586 C CA . ARG C 1 199 ? -48.67304 -15.57939 -17.71086 1.000 15.26098 291 ARG C CA 1
ATOM 4587 C C . ARG C 1 199 ? -47.68459 -16.72606 -17.88074 1.000 14.55933 291 ARG C C 1
ATOM 4588 O O . ARG C 1 199 ? -47.28905 -17.35591 -16.89300 1.000 17.95762 291 ARG C O 1
ATOM 4596 N N . SER C 1 200 ? -47.27044 -17.00797 -19.11768 1.000 12.78706 292 SER C N 1
ATOM 4597 C CA . SER C 1 200 ? -46.27693 -18.05247 -19.33942 1.000 16.68795 292 SER C CA 1
ATOM 4598 C C . SER C 1 200 ? -44.91890 -17.65184 -18.77609 1.000 16.86676 292 SER C C 1
ATOM 4599 O O . SER C 1 200 ? -44.22684 -18.47472 -18.16597 1.000 19.32790 292 SER C O 1
ATOM 4602 N N . ARG C 1 201 ? -44.51626 -16.39502 -18.97732 1.000 15.93678 293 ARG C N 1
ATOM 4603 C CA . ARG C 1 201 ? -43.25102 -15.92913 -18.41781 1.000 19.24528 293 ARG C CA 1
ATOM 4604 C C . ARG C 1 201 ? -43.31005 -15.87968 -16.89622 1.000 17.14754 293 ARG C C 1
ATOM 4605 O O . ARG C 1 201 ? -42.31413 -16.15630 -16.21924 1.000 24.17954 293 ARG C O 1
ATOM 4613 N N . ILE C 1 202 ? -44.47127 -15.53471 -16.34138 1.000 14.28713 294 ILE C N 1
ATOM 4614 C CA . ILE C 1 202 ? -44.62187 -15.50099 -14.88980 1.000 14.20067 294 ILE C CA 1
ATOM 4615 C C . ILE C 1 202 ? -44.46946 -16.90207 -14.30791 1.000 21.14553 294 ILE C C 1
ATOM 4616 O O . ILE C 1 202 ? -43.74879 -17.11030 -13.32417 1.000 15.12266 294 ILE C O 1
ATOM 4621 N N . SER C 1 203 ? -45.14473 -17.88530 -14.91070 1.000 15.34904 295 SER C N 1
ATOM 4622 C CA . SER C 1 203 ? -45.01513 -19.26409 -14.44777 1.000 19.06608 295 SER C CA 1
ATOM 4623 C C . SER C 1 203 ? -43.57373 -19.74495 -14.54678 1.000 25.53173 295 SER C C 1
ATOM 4624 O O . SER C 1 203 ? -43.08317 -20.45214 -13.65869 1.000 23.23579 295 SER C O 1
ATOM 4635 N N . PHE C 1 205 ? -40.67744 -18.06724 -14.35510 1.000 18.85777 297 PHE C N 1
ATOM 4636 C CA . PHE C 1 205 ? -39.68387 -17.43229 -13.49930 1.000 25.47934 297 PHE C CA 1
ATOM 4637 C C . PHE C 1 205 ? -40.16873 -17.16731 -12.08322 1.000 24.54232 297 PHE C C 1
ATOM 4638 O O . PHE C 1 205 ? -39.39981 -16.64077 -11.27322 1.000 33.17035 297 PHE C O 1
ATOM 4646 N N . ILE C 1 206 ? -41.40446 -17.52410 -11.75516 1.000 25.14301 298 ILE C N 1
ATOM 4647 C CA . ILE C 1 206 ? -41.89829 -17.35001 -10.39511 1.000 23.56291 298 ILE C CA 1
ATOM 4648 C C . ILE C 1 206 ? -42.44604 -18.66450 -9.84950 1.000 27.20064 298 ILE C C 1
ATOM 4649 O O . ILE C 1 206 ? -42.58570 -19.64408 -10.58115 1.000 28.71599 298 ILE C O 1
ATOM 4654 N N . ALA D 1 8 ? -49.02971 -3.15698 25.59382 1.000 39.17889 100 ALA D N 1
ATOM 4655 C CA . ALA D 1 8 ? -49.81318 -2.15614 24.87871 1.000 43.48221 100 ALA D CA 1
ATOM 4656 C C . ALA D 1 8 ? -49.41188 -2.09620 23.40870 1.000 37.03437 100 ALA D C 1
ATOM 4657 O O . ALA D 1 8 ? -48.23435 -1.94198 23.08149 1.000 33.12386 100 ALA D O 1
ATOM 4659 N N . VAL D 1 9 ? -50.39743 -2.21210 22.52470 1.000 22.56247 101 VAL D N 1
ATOM 4660 C CA . VAL D 1 9 ? -50.16818 -2.20254 21.08518 1.000 28.03887 101 VAL D CA 1
ATOM 4661 C C . VAL D 1 9 ? -50.43632 -0.79902 20.56014 1.000 26.36497 101 VAL D C 1
ATOM 4662 O O . VAL D 1 9 ? -51.54294 -0.26924 20.71621 1.000 26.89616 101 VAL D O 1
ATOM 4666 N N . PHE D 1 10 ? -49.42412 -0.19384 19.94544 1.000 23.15326 102 PHE D N 1
ATOM 4667 C CA . PHE D 1 10 ? -49.58608 1.04664 19.20057 1.000 15.45189 102 PHE D CA 1
ATOM 4668 C C . PHE D 1 10 ? -49.71592 0.71121 17.72147 1.000 17.16829 102 PHE D C 1
ATOM 4669 O O . PHE D 1 10 ? -48.93836 -0.08967 17.19261 1.000 18.26348 102 PHE D O 1
ATOM 4677 N N . ARG D 1 11 ? -50.69721 1.31733 17.05982 1.000 18.58348 103 ARG D N 1
ATOM 4678 C CA . ARG D 1 11 ? -50.95988 1.07210 15.64547 1.000 19.60244 103 ARG D CA 1
ATOM 4679 C C . ARG D 1 11 ? -50.79664 2.38378 14.89169 1.000 14.78771 103 ARG D C 1
ATOM 4680 O O . ARG D 1 11 ? -51.58619 3.31565 15.07761 1.000 16.31765 103 ARG D O 1
ATOM 4688 N N . ILE D 1 12 ? -49.77259 2.45788 14.04756 1.000 11.94355 104 ILE D N 1
ATOM 4689 C CA . ILE D 1 12 ? -49.48360 3.66584 13.28874 1.000 11.68597 104 ILE D CA 1
ATOM 4690 C C . ILE D 1 12 ? -49.47302 3.33129 11.80584 1.000 13.16425 104 ILE D C 1
ATOM 4691 O O . ILE D 1 12 ? -49.24836 2.18572 11.40121 1.000 12.39264 104 ILE D O 1
ATOM 4696 N N . GLY D 1 13 ? -49.73974 4.34812 10.99329 1.000 15.60144 105 GLY D N 1
ATOM 4697 C CA . GLY D 1 13 ? -49.65043 4.24201 9.55064 1.000 13.56317 105 GLY D CA 1
ATOM 4698 C C . GLY D 1 13 ? -48.50391 5.10161 9.04614 1.000 13.47529 105 GLY D C 1
ATOM 4699 O O . GLY D 1 13 ? -48.35869 6.25682 9.44996 1.000 16.01181 105 GLY D O 1
ATOM 4700 N N . LEU D 1 14 ? -47.68580 4.51442 8.18041 1.000 10.40310 106 LEU D N 1
ATOM 4701 C CA . LEU D 1 14 ? -46.59915 5.23267 7.53453 1.000 14.86835 106 LEU D CA 1
ATOM 4702 C C . LEU D 1 14 ? -46.67898 5.01007 6.03369 1.000 14.66060 106 LEU D C 1
ATOM 4703 O O . LEU D 1 14 ? -46.93878 3.89280 5.57603 1.000 16.72918 106 LEU D O 1
ATOM 4708 N N . SER D 1 15 ? -46.46600 6.07589 5.27136 1.000 11.60803 107 SER D N 1
ATOM 4709 C CA . SER D 1 15 ? -46.30450 5.90797 3.83946 1.000 16.70106 107 SER D CA 1
ATOM 4710 C C . SER D 1 15 ? -44.98476 5.19500 3.55783 1.000 20.74877 107 SER D C 1
ATOM 4711 O O . SER D 1 15 ? -44.08760 5.13297 4.40558 1.000 16.63468 107 SER D O 1
ATOM 4714 N N . ASP D 1 16 ? -44.88015 4.64308 2.34748 1.000 21.63185 108 ASP D N 1
ATOM 4715 C CA . ASP D 1 16 ? -43.76318 3.76079 2.02039 1.000 23.62077 108 ASP D CA 1
ATOM 4716 C C . ASP D 1 16 ? -42.42296 4.46877 2.18135 1.000 16.55388 108 ASP D C 1
ATOM 4717 O O . ASP D 1 16 ? -41.48388 3.91451 2.76422 1.000 15.93300 108 ASP D O 1
ATOM 4722 N N . ASP D 1 17 ? -42.31793 5.70015 1.67310 1.000 17.00061 109 ASP D N 1
ATOM 4723 C CA . ASP D 1 17 ? -41.06285 6.44126 1.77589 1.000 22.59237 109 ASP D CA 1
ATOM 4724 C C . ASP D 1 17 ? -40.66610 6.66133 3.23045 1.000 17.41913 109 ASP D C 1
ATOM 4725 O O . ASP D 1 17 ? -39.48049 6.59646 3.57622 1.000 17.29375 109 ASP D O 1
ATOM 4730 N N . VAL D 1 18 ? -41.64710 6.92203 4.09589 1.000 15.84172 110 VAL D N 1
ATOM 4731 C CA . VAL D 1 18 ? -41.36171 7.15370 5.50835 1.000 14.41565 110 VAL D CA 1
ATOM 4732 C C . VAL D 1 18 ? -40.94586 5.85464 6.18835 1.000 20.24028 110 VAL D C 1
ATOM 4733 O O . VAL D 1 18 ? -39.95947 5.81241 6.93448 1.000 19.17137 110 VAL D O 1
ATOM 4737 N N . GLU D 1 19 ? -41.69861 4.77710 5.94557 1.000 15.21361 111 GLU D N 1
ATOM 4738 C CA . GLU D 1 19 ? -41.35604 3.48094 6.52345 1.000 18.43051 111 GLU D CA 1
ATOM 4739 C C . GLU D 1 19 ? -39.95898 3.04282 6.10246 1.000 20.60626 111 GLU D C 1
ATOM 4740 O O . GLU D 1 19 ? -39.20651 2.47784 6.90520 1.000 19.91397 111 GLU D O 1
ATOM 4746 N N . PHE D 1 20 ? -39.59211 3.30726 4.84761 1.000 14.99861 112 PHE D N 1
ATOM 4747 C CA . PHE D 1 20 ? -38.29025 2.88614 4.34186 1.000 18.37450 112 PHE D CA 1
ATOM 4748 C C . PHE D 1 20 ? -37.16783 3.73809 4.92305 1.000 17.99700 112 PHE D C 1
ATOM 4749 O O . PHE D 1 20 ? -36.19088 3.20959 5.46608 1.000 19.08039 112 PHE D O 1
ATOM 4757 N N . GLY D 1 21 ? -37.29629 5.06086 4.83557 1.000 17.48027 113 GLY D N 1
ATOM 4758 C CA . GLY D 1 21 ? -36.18265 5.93193 5.15020 1.000 21.40053 113 GLY D CA 1
ATOM 4759 C C . GLY D 1 21 ? -36.09229 6.45965 6.56466 1.000 25.39663 113 GLY D C 1
ATOM 4760 O O . GLY D 1 21 ? -35.03721 6.97545 6.94282 1.000 21.05472 113 GLY D O 1
ATOM 4761 N N . LEU D 1 22 ? -37.15222 6.34641 7.36990 1.000 18.46658 114 LEU D N 1
ATOM 4762 C CA . LEU D 1 22 ? -37.20187 7.04781 8.64709 1.000 21.77093 114 LEU D CA 1
ATOM 4763 C C . LEU D 1 22 ? -37.61243 6.19664 9.84086 1.000 20.11666 114 LEU D C 1
ATOM 4764 O O . LEU D 1 22 ? -37.46025 6.66045 10.97554 1.000 20.88057 114 LEU D O 1
ATOM 4769 N N . LEU D 1 23 ? -38.12603 4.98890 9.63452 1.000 17.43904 115 LEU D N 1
ATOM 4770 C CA . LEU D 1 23 ? -38.61259 4.15870 10.73271 1.000 21.39491 115 LEU D CA 1
ATOM 4771 C C . LEU D 1 23 ? -37.51046 3.62515 11.65329 1.000 24.13921 115 LEU D C 1
ATOM 4772 O O . LEU D 1 23 ? -37.71139 3.62056 12.87473 1.000 28.23255 115 LEU D O 1
ATOM 4777 N N . PRO D 1 24 ? -36.36354 3.15908 11.14495 1.000 23.24154 116 PRO D N 1
ATOM 4778 C CA . PRO D 1 24 ? -35.35775 2.52405 12.03036 1.000 27.93176 116 PRO D CA 1
ATOM 4779 C C . PRO D 1 24 ? -34.96922 3.39319 13.21749 1.000 27.92184 116 PRO D C 1
ATOM 4780 O O . PRO D 1 24 ? -34.90464 2.88188 14.34623 1.000 27.77977 116 PRO D O 1
ATOM 4784 N N . PRO D 1 25 ? -34.68960 4.69583 13.03560 1.000 29.92149 117 PRO D N 1
ATOM 4785 C CA . PRO D 1 25 ? -34.38105 5.50766 14.22783 1.000 26.56273 117 PRO D CA 1
ATOM 4786 C C . PRO D 1 25 ? -35.52236 5.54720 15.22615 1.000 36.18649 117 PRO D C 1
ATOM 4787 O O . PRO D 1 25 ? -35.28584 5.49403 16.43876 1.000 31.11544 117 PRO D O 1
ATOM 4791 N N . LEU D 1 26 ? -36.76424 5.61915 14.74568 1.000 27.85946 118 LEU D N 1
ATOM 4792 C CA . LEU D 1 26 ? -37.90322 5.64754 15.65514 1.000 27.74774 118 LEU D CA 1
ATOM 4793 C C . LEU D 1 26 ? -38.06594 4.31769 16.38100 1.000 26.11975 118 LEU D C 1
ATOM 4794 O O . LEU D 1 26 ? -38.31721 4.29339 17.59146 1.000 30.50443 118 LEU D O 1
ATOM 4799 N N . LEU D 1 27 ? -37.92988 3.20186 15.65915 1.000 34.30052 119 LEU D N 1
ATOM 4800 C CA . LEU D 1 27 ? -37.97224 1.89358 16.30564 1.000 32.71773 119 LEU D CA 1
ATOM 4801 C C . LEU D 1 27 ? -36.86421 1.76064 17.34155 1.000 26.04100 119 LEU D C 1
ATOM 4802 O O . LEU D 1 27 ? -37.07815 1.20444 18.42521 1.000 30.37346 119 LEU D O 1
ATOM 4807 N N . ARG D 1 28 ? -35.67347 2.27177 17.02065 1.000 32.75204 120 ARG D N 1
ATOM 4808 C CA . ARG D 1 28 ? -34.54766 2.22124 17.94779 1.000 38.55892 120 ARG D CA 1
ATOM 4809 C C . ARG D 1 28 ? -34.89684 2.88265 19.27496 1.000 41.06575 120 ARG D C 1
ATOM 4810 O O . ARG D 1 28 ? -34.62125 2.33591 20.34929 1.000 45.33597 120 ARG D O 1
ATOM 4818 N N . ARG D 1 29 ? -35.51656 4.06079 19.21947 1.000 35.91260 121 ARG D N 1
ATOM 4819 C CA . ARG D 1 29 ? -35.79520 4.79965 20.44428 1.000 35.29468 121 ARG D CA 1
ATOM 4820 C C . ARG D 1 29 ? -37.00651 4.23685 21.17679 1.000 42.43970 121 ARG D C 1
ATOM 4821 O O . ARG D 1 29 ? -37.02501 4.20909 22.41181 1.000 44.26142 121 ARG D O 1
ATOM 4829 N N . LEU D 1 30 ? -38.02381 3.78254 20.43824 1.000 36.42283 122 LEU D N 1
ATOM 4830 C CA . LEU D 1 30 ? -39.18952 3.18809 21.08472 1.000 31.36658 122 LEU D CA 1
ATOM 4831 C C . LEU D 1 30 ? -38.81624 1.93247 21.85995 1.000 36.75642 122 LEU D C 1
ATOM 4832 O O . LEU D 1 30 ? -39.44515 1.62372 22.87748 1.000 43.51778 122 LEU D O 1
ATOM 4837 N N . ARG D 1 31 ? -37.79603 1.20289 21.40231 1.000 41.75511 123 ARG D N 1
ATOM 4838 C CA . ARG D 1 31 ? -37.37822 -0.01007 22.09838 1.000 44.62717 123 ARG D CA 1
ATOM 4839 C C . ARG D 1 31 ? -36.67904 0.32173 23.41119 1.000 40.89059 123 ARG D C 1
ATOM 4840 O O . ARG D 1 31 ? -37.05948 -0.18470 24.47342 1.000 54.11232 123 ARG D O 1
ATOM 4848 N N . ALA D 1 32 ? -35.64937 1.17093 23.35665 1.000 40.08331 124 ALA D N 1
ATOM 4849 C CA . ALA D 1 32 ? -34.91413 1.52134 24.56792 1.000 47.15226 124 ALA D CA 1
ATOM 4850 C C . ALA D 1 32 ? -35.80381 2.25305 25.56443 1.000 56.36938 124 ALA D C 1
ATOM 4851 O O . ALA D 1 32 ? -35.76129 1.97431 26.76883 1.000 57.52702 124 ALA D O 1
ATOM 4853 N N . GLU D 1 33 ? -36.62393 3.18669 25.08048 1.000 49.19929 125 GLU D N 1
ATOM 4854 C CA . GLU D 1 33 ? -37.46756 3.97323 25.97217 1.000 45.67303 125 GLU D CA 1
ATOM 4855 C C . GLU D 1 33 ? -38.66210 3.17933 26.48880 1.000 46.12125 125 GLU D C 1
ATOM 4856 O O . GLU D 1 33 ? -39.10656 3.40506 27.62000 1.000 52.93720 125 GLU D O 1
ATOM 4862 N N . ALA D 1 34 ? -39.19162 2.25479 25.68990 1.000 35.68380 126 ALA D N 1
ATOM 4863 C CA . ALA D 1 34 ? -40.33184 1.43112 26.08935 1.000 44.39070 126 ALA D CA 1
ATOM 4864 C C . ALA D 1 34 ? -40.07365 -0.00094 25.63739 1.000 47.49695 126 ALA D C 1
ATOM 4865 O O . ALA D 1 34 ? -40.34616 -0.35338 24.47839 1.000 47.05118 126 ALA D O 1
ATOM 4867 N N . PRO D 1 35 ? -39.56847 -0.85990 26.52579 1.000 45.05827 127 PRO D N 1
ATOM 4868 C CA . PRO D 1 35 ? -39.11427 -2.18426 26.07549 1.000 45.54175 127 PRO D CA 1
ATOM 4869 C C . PRO D 1 35 ? -40.24080 -3.15011 25.75271 1.000 44.54862 127 PRO D C 1
ATOM 4870 O O . PRO D 1 35 ? -40.05299 -4.03149 24.90528 1.000 47.89412 127 PRO D O 1
ATOM 4874 N N . GLY D 1 36 ? -41.40015 -3.02149 26.39117 1.000 36.63639 128 GLY D N 1
ATOM 4875 C CA . GLY D 1 36 ? -42.42739 -4.03392 26.24758 1.000 42.80781 128 GLY D CA 1
ATOM 4876 C C . GLY D 1 36 ? -43.69081 -3.59283 25.53910 1.000 46.17365 128 GLY D C 1
ATOM 4877 O O . GLY D 1 36 ? -44.79181 -3.99695 25.92522 1.000 50.72282 128 GLY D O 1
ATOM 4878 N N . ILE D 1 37 ? -43.55718 -2.77295 24.50223 1.000 40.79628 129 ILE D N 1
ATOM 4879 C CA . ILE D 1 37 ? -44.70308 -2.33863 23.71457 1.000 41.70677 129 ILE D CA 1
ATOM 4880 C C . ILE D 1 37 ? -44.65052 -3.01848 22.35498 1.000 35.38662 129 ILE D C 1
ATOM 4881 O O . ILE D 1 37 ? -43.57584 -3.31674 21.82011 1.000 26.69335 129 ILE D O 1
ATOM 4886 N N . VAL D 1 38 ? -45.83119 -3.27375 21.80206 1.000 33.96198 130 VAL D N 1
ATOM 4887 C CA . VAL D 1 38 ? -45.97838 -3.87315 20.48325 1.000 31.96021 130 VAL D CA 1
ATOM 4888 C C . VAL D 1 38 ? -46.29159 -2.76076 19.49401 1.000 27.48597 130 VAL D C 1
ATOM 4889 O O . VAL D 1 38 ? -47.23265 -1.98329 19.70000 1.000 21.37985 130 VAL D O 1
ATOM 4893 N N . LEU D 1 39 ? -45.49745 -2.66774 18.43159 1.000 18.84705 131 LEU D N 1
ATOM 4894 C CA . LEU D 1 39 ? -45.67704 -1.64165 17.41339 1.000 21.45883 131 LEU D CA 1
ATOM 4895 C C . LEU D 1 39 ? -46.17087 -2.29310 16.13035 1.000 17.82032 131 LEU D C 1
ATOM 4896 O O . LEU D 1 39 ? -45.47803 -3.13289 15.54491 1.000 16.74405 131 LEU D O 1
ATOM 4901 N N . VAL D 1 40 ? -47.36668 -1.90675 15.70377 1.000 18.42393 132 VAL D N 1
ATOM 4902 C CA . VAL D 1 40 ? -47.93618 -2.32470 14.43052 1.000 12.29647 132 VAL D CA 1
ATOM 4903 C C . VAL D 1 40 ? -47.89138 -1.12149 13.49996 1.000 18.18547 132 VAL D C 1
ATOM 4904 O O . VAL D 1 40 ? -48.50892 -0.08806 13.78624 1.000 17.32969 132 VAL D O 1
ATOM 4908 N N . VAL D 1 41 ? -47.14968 -1.23415 12.40031 1.000 14.75407 133 VAL D N 1
ATOM 4909 C CA . VAL D 1 41 ? -47.14949 -0.20610 11.36699 1.000 11.45150 133 VAL D CA 1
ATOM 4910 C C . VAL D 1 41 ? -47.91226 -0.74450 10.16317 1.000 9.89415 133 VAL D C 1
ATOM 4911 O O . VAL D 1 41 ? -47.69414 -1.88247 9.72731 1.000 13.17284 133 VAL D O 1
ATOM 4915 N N . ARG D 1 42 ? -48.85395 0.05032 9.67385 1.000 15.20346 134 ARG D N 1
ATOM 4916 C CA . ARG D 1 42 ? -49.66681 -0.29529 8.52196 1.000 15.96918 134 ARG D CA 1
ATOM 4917 C C . ARG D 1 42 ? -49.23058 0.54556 7.33077 1.000 15.04609 134 ARG D C 1
ATOM 4918 O O . ARG D 1 42 ? -48.81220 1.69654 7.48390 1.000 12.07918 134 ARG D O 1
ATOM 4926 N N . ARG D 1 43 ? -49.31315 -0.04310 6.14240 1.000 14.95828 135 ARG D N 1
ATOM 4927 C CA . ARG D 1 43 ? -49.00346 0.69266 4.92281 1.000 15.42697 135 ARG D CA 1
ATOM 4928 C C . ARG D 1 43 ? -50.06348 1.76469 4.69902 1.000 18.65789 135 ARG D C 1
ATOM 4929 O O . ARG D 1 43 ? -51.24544 1.44957 4.52837 1.000 18.29339 135 ARG D O 1
ATOM 4937 N N . ALA D 1 44 ? -49.64445 3.03861 4.70430 1.000 16.47151 136 ALA D N 1
ATOM 4938 C CA . ALA D 1 44 ? -50.58114 4.16438 4.64158 1.000 16.53844 136 ALA D CA 1
ATOM 4939 C C . ALA D 1 44 ? -49.99866 5.25082 3.73639 1.000 16.89693 136 ALA D C 1
ATOM 4940 O O . ALA D 1 44 ? -49.52117 6.29043 4.20051 1.000 19.82200 136 ALA D O 1
ATOM 4942 N N . ASN D 1 45 ? -50.04722 5.01027 2.43043 1.000 15.59343 137 ASN D N 1
ATOM 4943 C CA . ASN D 1 45 ? -49.68174 6.05136 1.48584 1.000 18.08949 137 ASN D CA 1
ATOM 4944 C C . ASN D 1 45 ? -50.71976 7.17227 1.52737 1.000 16.43323 137 ASN D C 1
ATOM 4945 O O . ASN D 1 45 ? -51.82043 7.01505 2.06116 1.000 15.42858 137 ASN D O 1
ATOM 4950 N N . TYR D 1 46 ? -50.35257 8.32046 0.95336 1.000 13.87825 138 TYR D N 1
ATOM 4951 C CA . TYR D 1 46 ? -50.99654 9.57416 1.33792 1.000 22.97508 138 TYR D CA 1
ATOM 4952 C C . TYR D 1 46 ? -52.48461 9.61040 0.99614 1.000 20.42521 138 TYR D C 1
ATOM 4953 O O . TYR D 1 46 ? -53.25528 10.28961 1.68424 1.000 24.76775 138 TYR D O 1
ATOM 4962 N N . LEU D 1 47 ? -52.92068 8.88607 -0.03412 1.000 16.04463 139 LEU D N 1
ATOM 4963 C CA . LEU D 1 47 ? -54.35031 8.87653 -0.33459 1.000 24.17906 139 LEU D CA 1
ATOM 4964 C C . LEU D 1 47 ? -55.10960 7.86362 0.51269 1.000 20.28705 139 LEU D C 1
ATOM 4965 O O . LEU D 1 47 ? -56.29075 8.07191 0.81141 1.000 20.53898 139 LEU D O 1
ATOM 4970 N N . LEU D 1 48 ? -54.45578 6.77203 0.90828 1.000 18.27498 140 LEU D N 1
ATOM 4971 C CA . LEU D 1 48 ? -55.12544 5.74046 1.69048 1.000 22.25839 140 LEU D CA 1
ATOM 4972 C C . LEU D 1 48 ? -55.13288 6.05863 3.17950 1.000 16.57714 140 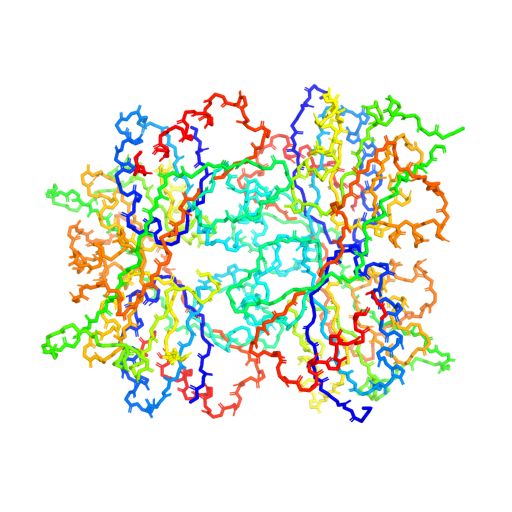LEU D C 1
ATOM 4973 O O . LEU D 1 48 ? -56.05815 5.65092 3.89036 1.000 15.38342 140 LEU D O 1
ATOM 4986 N N . PRO D 1 50 ? -55.95581 8.50245 5.28999 1.000 17.24085 142 PRO D N 1
ATOM 4987 C CA . PRO D 1 50 ? -57.15694 8.96501 6.00891 1.000 16.51710 142 PRO D CA 1
ATOM 4988 C C . PRO D 1 50 ? -58.16412 7.86511 6.29170 1.000 10.12785 142 PRO D C 1
ATOM 4989 O O . PRO D 1 50 ? -58.81871 7.90027 7.34137 1.000 11.97243 142 PRO D O 1
ATOM 4993 N N . ASN D 1 51 ? -58.31169 6.88865 5.39192 1.000 11.84259 143 ASN D N 1
ATOM 4994 C CA . ASN D 1 51 ? -59.25330 5.79959 5.63604 1.000 12.25349 143 ASN D CA 1
ATOM 4995 C C . ASN D 1 51 ? -58.85522 4.99464 6.86528 1.000 16.74869 143 ASN D C 1
ATOM 4996 O O . ASN D 1 51 ? -59.71163 4.60688 7.66901 1.000 19.15036 143 ASN D O 1
ATOM 5001 N N . LEU D 1 52 ? -57.55630 4.73528 7.02607 1.000 20.05495 144 LEU D N 1
ATOM 5002 C CA . LEU D 1 52 ? -57.07952 3.99268 8.18771 1.000 18.73719 144 LEU D CA 1
ATOM 5003 C C . LEU D 1 52 ? -57.26307 4.80212 9.46507 1.000 17.62784 144 LEU D C 1
ATOM 5004 O O . LEU D 1 52 ? -57.58043 4.24334 10.52191 1.000 14.23209 144 LEU D O 1
ATOM 5009 N N . LEU D 1 53 ? -57.06673 6.12153 9.38342 1.000 12.96462 145 LEU D N 1
ATOM 5010 C CA . LEU D 1 53 ? -57.29030 6.98879 10.53680 1.000 16.41377 145 LEU D CA 1
ATOM 5011 C C . LEU D 1 53 ? -58.76037 7.01382 10.93404 1.000 19.26010 145 LEU D C 1
ATOM 5012 O O . LEU D 1 53 ? -59.08928 6.93445 12.12358 1.000 14.33926 145 LEU D O 1
ATOM 5017 N N . ALA D 1 54 ? -59.65879 7.13381 9.95205 1.000 12.46976 146 ALA D N 1
ATOM 5018 C CA . ALA D 1 54 ? -61.08546 7.19256 10.25702 1.000 14.79632 146 ALA D CA 1
ATOM 5019 C C . ALA D 1 54 ? -61.59649 5.86172 10.79392 1.000 18.07999 146 ALA D C 1
ATOM 5020 O O . ALA D 1 54 ? -62.42495 5.83299 11.71159 1.000 22.68424 146 ALA D O 1
ATOM 5022 N N . SER D 1 55 ? -61.11865 4.74893 10.23380 1.000 14.36099 147 SER D N 1
ATOM 5023 C CA . SER D 1 55 ? -61.59170 3.43736 10.65992 1.000 20.68720 147 SER D CA 1
ATOM 5024 C C . SER D 1 55 ? -61.09055 3.05178 12.04661 1.000 19.57738 147 SER D C 1
ATOM 5025 O O . SER D 1 55 ? -61.69162 2.18415 12.68850 1.000 21.71159 147 SER D O 1
ATOM 5028 N N . GLY D 1 56 ? -60.00998 3.66641 12.52001 1.000 17.63894 148 GLY D N 1
ATOM 5029 C CA . GLY D 1 56 ? -59.39444 3.26689 13.76602 1.000 26.54469 148 GLY D CA 1
ATOM 5030 C C . GLY D 1 56 ? -58.30666 2.22302 13.63645 1.000 28.80352 148 GLY D C 1
ATOM 5031 O O . GLY D 1 56 ? -57.74766 1.80836 14.66028 1.000 24.65538 148 GLY D O 1
ATOM 5032 N N . GLU D 1 57 ? -57.98835 1.78309 12.41374 1.000 22.62560 149 GLU D N 1
ATOM 5033 C CA . GLU D 1 57 ? -56.91476 0.81131 12.22782 1.000 15.54010 149 GLU D CA 1
ATOM 5034 C C . GLU D 1 57 ? -55.57121 1.36891 12.67450 1.000 19.73074 149 GLU D C 1
ATOM 5035 O O . GLU D 1 57 ? -54.66550 0.60410 13.02573 1.000 20.08810 149 GLU D O 1
ATOM 5041 N N . ILE D 1 58 ? -55.41349 2.69124 12.64324 1.000 15.80639 150 ILE D N 1
ATOM 5042 C CA . ILE D 1 58 ? -54.22615 3.35405 13.15789 1.000 19.06946 150 ILE D CA 1
ATOM 5043 C C . ILE D 1 58 ? -54.67083 4.47572 14.08584 1.000 18.99915 150 ILE D C 1
ATOM 5044 O O . ILE D 1 58 ? -55.79622 4.97275 14.00616 1.000 16.10193 150 ILE D O 1
ATOM 5049 N N . SER D 1 59 ? -53.77183 4.85500 14.99182 1.000 13.74970 151 SER D N 1
ATOM 5050 C CA . SER D 1 59 ? -53.99068 5.99348 15.87509 1.000 21.64319 151 SER D CA 1
ATOM 5051 C C . SER D 1 59 ? -53.29853 7.25314 15.38661 1.000 23.37004 151 SER D C 1
ATOM 5052 O O . SER D 1 59 ? -53.73309 8.36083 15.71952 1.000 12.63082 151 SER D O 1
ATOM 5055 N N . VAL D 1 60 ? -52.22074 7.09743 14.62236 1.000 19.11261 152 VAL D N 1
ATOM 5056 C CA . VAL D 1 60 ? -51.43334 8.20328 14.09515 1.000 18.34623 152 VAL D CA 1
ATOM 5057 C C . VAL D 1 60 ? -51.01171 7.83575 12.68050 1.000 14.99707 152 VAL D C 1
ATOM 5058 O O . VAL D 1 60 ? -50.64121 6.68835 12.41308 1.000 13.15023 152 VAL D O 1
ATOM 5062 N N . GLY D 1 61 ? -51.08026 8.79875 11.77532 1.000 12.56300 153 GLY D N 1
ATOM 5063 C CA . GLY D 1 61 ? -50.60843 8.61659 10.41096 1.000 15.44621 153 GLY D CA 1
ATOM 5064 C C . GLY D 1 61 ? -49.50759 9.60824 10.09232 1.000 17.28509 153 GLY D C 1
ATOM 5065 O O . GLY D 1 61 ? -49.55938 10.76112 10.52231 1.000 16.96151 153 GLY D O 1
ATOM 5066 N N . VAL D 1 62 ? -48.50761 9.15079 9.34546 1.000 17.90015 154 VAL D N 1
ATOM 5067 C CA . VAL D 1 62 ? -47.41138 10.00120 8.89925 1.000 16.87435 154 VAL D CA 1
ATOM 5068 C C . VAL D 1 62 ? -47.31327 9.86275 7.38623 1.000 19.70951 154 VAL D C 1
ATOM 5069 O O . VAL D 1 62 ? -46.95013 8.79427 6.87752 1.000 14.37284 154 VAL D O 1
ATOM 5073 N N . SER D 1 63 ? -47.65076 10.93245 6.67297 1.000 20.62631 155 SER D N 1
ATOM 5074 C CA . SER D 1 63 ? -47.62078 10.98882 5.21416 1.000 20.41534 155 SER D CA 1
ATOM 5075 C C . SER D 1 63 ? -47.89939 12.43222 4.80863 1.000 17.63869 155 SER D C 1
ATOM 5076 O O . SER D 1 63 ? -48.11438 13.30415 5.65645 1.000 16.53907 155 SER D O 1
ATOM 5079 N N . TYR D 1 64 ? -47.90096 12.67669 3.49825 1.000 29.78945 156 TYR D N 1
ATOM 5080 C CA . TYR D 1 64 ? -48.18994 13.99959 2.94155 1.000 33.05112 156 TYR D CA 1
ATOM 5081 C C . TYR D 1 64 ? -49.69106 14.10455 2.69914 1.000 40.28652 156 TYR D C 1
ATOM 5082 O O . TYR D 1 64 ? -50.19349 13.74204 1.63595 1.000 55.18048 156 TYR D O 1
ATOM 5091 N N . THR D 1 65 ? -50.42201 14.62479 3.68404 1.000 41.12745 157 THR D N 1
ATOM 5092 C CA . THR D 1 65 ? -51.87106 14.75455 3.57701 1.000 44.95400 157 THR D CA 1
ATOM 5093 C C . THR D 1 65 ? -52.29219 16.19036 3.84573 1.000 49.82126 157 THR D C 1
ATOM 5094 O O . THR D 1 65 ? -51.89377 16.78094 4.85500 1.000 57.53834 157 THR D O 1
ATOM 5098 N N . ASP D 1 66 ? -53.10934 16.73931 2.94581 1.000 43.85703 158 ASP D N 1
ATOM 5099 C CA . ASP D 1 66 ? -53.66789 18.08685 3.11635 1.000 43.41381 158 ASP D CA 1
ATOM 5100 C C . ASP D 1 66 ? -55.03726 18.00068 3.78558 1.000 47.19291 158 ASP D C 1
ATOM 5101 O O . ASP D 1 66 ? -55.21787 18.46777 4.91377 1.000 46.10618 158 ASP D O 1
ATOM 5106 N N . GLU D 1 67 ? -56.00863 17.40620 3.09673 1.000 38.50391 159 GLU D N 1
ATOM 5107 C CA . GLU D 1 67 ? -57.35842 17.26912 3.62581 1.000 39.33444 159 GLU D CA 1
ATOM 5108 C C . GLU D 1 67 ? -57.46236 15.98840 4.44476 1.000 33.56698 159 GLU D C 1
ATOM 5109 O O . GLU D 1 67 ? -57.04257 14.91816 3.99441 1.000 39.54498 159 GLU D O 1
ATOM 5115 N N . LEU D 1 68 ? -58.02728 16.10483 5.64427 1.000 33.64105 160 LEU D N 1
ATOM 5116 C CA . LEU D 1 68 ? -58.05769 15.02304 6.62101 1.000 35.83633 160 LEU D CA 1
ATOM 5117 C C . LEU D 1 68 ? -59.49322 14.60649 6.92189 1.000 27.25640 160 LEU D C 1
ATOM 5118 O O . LEU D 1 68 ? -60.43310 15.31786 6.54424 1.000 24.47561 160 LEU D O 1
ATOM 5123 N N . PRO D 1 69 ? -59.70977 13.47049 7.58839 1.000 20.54694 161 PRO D N 1
ATOM 5124 C CA . PRO D 1 69 ? -61.06238 13.14284 8.05219 1.000 19.09599 161 PRO D CA 1
ATOM 5125 C C . PRO D 1 69 ? -61.60267 14.22472 8.97545 1.000 33.05640 161 PRO D C 1
ATOM 5126 O O . PRO D 1 69 ? -60.86029 15.04470 9.52212 1.000 18.63360 161 PRO D O 1
ATOM 5130 N N . ALA D 1 70 ? -62.92328 14.21726 9.14309 1.000 19.94528 162 ALA D N 1
ATOM 5131 C CA . ALA D 1 70 ? -63.56942 15.19329 10.00773 1.000 22.60880 162 ALA D CA 1
ATOM 5132 C C . ALA D 1 70 ? -63.01235 15.10108 11.42293 1.000 21.30036 162 ALA D C 1
ATOM 5133 O O . ALA D 1 70 ? -62.84378 14.00542 11.96754 1.000 21.33086 162 ALA D O 1
ATOM 5135 N N . ASN D 1 71 ? -62.69793 16.26309 11.99877 1.000 18.93250 163 ASN D N 1
ATOM 5136 C CA . ASN D 1 71 ? -62.21977 16.41296 13.37086 1.000 16.34905 163 ASN D CA 1
ATOM 5137 C C . ASN D 1 71 ? -60.83618 15.81170 13.59428 1.000 24.33535 163 ASN D C 1
ATOM 5138 O O . ASN D 1 71 ? -60.42468 15.61533 14.74349 1.000 22.94581 163 ASN D O 1
ATOM 5143 N N . ALA D 1 72 ? -60.10164 15.51727 12.52517 1.000 14.72193 164 ALA D N 1
ATOM 5144 C CA . ALA D 1 72 ? -58.71878 15.08958 12.65710 1.000 18.76221 164 ALA D CA 1
ATOM 5145 C C . ALA D 1 72 ? -57.80322 16.29993 12.79427 1.000 20.87327 164 ALA D C 1
ATOM 5146 O O . ALA D 1 72 ? -58.12965 17.40657 12.35605 1.000 23.62932 164 ALA D O 1
ATOM 5148 N N . LYS D 1 73 ? -56.64969 16.07905 13.41453 1.000 16.71861 165 LYS D N 1
ATOM 5149 C CA . LYS D 1 73 ? -55.64198 17.10826 13.60709 1.000 16.26610 165 LYS D CA 1
ATOM 5150 C C . LYS D 1 73 ? -54.37553 16.72096 12.85836 1.000 21.27280 165 LYS D C 1
ATOM 5151 O O . LYS D 1 73 ? -54.15057 15.55050 12.54114 1.000 19.48333 165 LYS D O 1
ATOM 5157 N N . ARG D 1 74 ? -53.53951 17.71618 12.57939 1.000 24.01251 166 ARG D N 1
ATOM 5158 C CA . ARG D 1 74 ? -52.28638 17.44612 11.89618 1.000 17.61308 166 ARG D CA 1
ATOM 5159 C C . ARG D 1 74 ? -51.23939 18.45627 12.33228 1.000 23.09329 166 ARG D C 1
ATOM 5160 O O . ARG D 1 74 ? -51.55524 19.55205 12.80251 1.000 20.15743 166 ARG D O 1
ATOM 5168 N N . LYS D 1 75 ? -49.98119 18.06238 12.16684 1.000 20.57370 167 LYS D N 1
ATOM 5169 C CA . LYS D 1 75 ? -48.84215 18.92033 12.44665 1.000 22.86585 167 LYS D CA 1
ATOM 5170 C C . LYS D 1 75 ? -47.72174 18.52784 11.49729 1.000 22.52833 167 LYS D C 1
ATOM 5171 O O . LYS D 1 75 ? -47.47395 17.33836 11.28059 1.000 20.61018 167 LYS D O 1
ATOM 5177 N N . THR D 1 76 ? -47.06723 19.52762 10.91507 1.000 23.17339 168 THR D N 1
ATOM 5178 C CA . THR D 1 76 ? -45.93176 19.27531 10.03883 1.000 26.09501 168 THR D CA 1
ATOM 5179 C C . THR D 1 76 ? -44.72710 18.89985 10.88979 1.000 24.56055 168 THR D C 1
ATOM 5180 O O . THR D 1 76 ? -44.33095 19.65584 11.78271 1.000 30.15816 168 THR D O 1
ATOM 5184 N N . VAL D 1 77 ? -44.15311 17.72932 10.62419 1.000 21.23872 169 VAL D N 1
ATOM 5185 C CA . VAL D 1 77 ? -43.00796 17.24414 11.38515 1.000 17.03927 169 VAL D CA 1
ATOM 5186 C C . VAL D 1 77 ? -41.70989 17.31162 10.60093 1.000 24.68846 169 VAL D C 1
ATOM 5187 O O . VAL D 1 77 ? -40.63170 17.21175 11.21069 1.000 20.59971 169 VAL D O 1
ATOM 5191 N N . ARG D 1 78 ? -41.76828 17.49487 9.28481 1.000 22.63062 170 ARG D N 1
ATOM 5192 C CA . ARG D 1 78 ? -40.57109 17.47467 8.45873 1.000 21.84556 170 ARG D CA 1
ATOM 5193 C C . ARG D 1 78 ? -40.89982 18.05447 7.09284 1.000 24.78048 170 ARG D C 1
ATOM 5194 O O . ARG D 1 78 ? -42.03084 17.94093 6.61185 1.000 33.93423 170 ARG D O 1
ATOM 5202 N N . ARG D 1 79 ? -39.89950 18.68005 6.48250 1.000 29.74019 171 ARG D N 1
ATOM 5203 C CA . ARG D 1 79 ? -39.96343 19.13539 5.10345 1.000 22.36832 171 ARG D CA 1
ATOM 5204 C C . ARG D 1 79 ? -38.83379 18.47741 4.32768 1.000 30.25028 171 ARG D C 1
ATOM 5205 O O . ARG D 1 79 ? -37.69807 18.41346 4.80741 1.000 27.25429 171 ARG D O 1
ATOM 5213 N N . SER D 1 80 ? -39.14281 17.98128 3.13337 1.000 30.56238 172 SER D N 1
ATOM 5214 C CA . SER D 1 80 ? -38.16174 17.23822 2.35976 1.000 32.84145 172 SER D CA 1
ATOM 5215 C C . SER D 1 80 ? -38.21385 17.66463 0.90200 1.000 28.81873 172 SER D C 1
ATOM 5216 O O . SER D 1 80 ? -39.27507 17.99729 0.36726 1.000 33.16383 172 SER D O 1
ATOM 5219 N N . LYS D 1 81 ? -37.06689 17.64785 0.27866 1.000 31.50427 173 LYS D N 1
ATOM 5220 C CA . LYS D 1 81 ? -36.84818 17.95035 -1.12165 1.000 33.26323 173 LYS D CA 1
ATOM 5221 C C . LYS D 1 81 ? -36.65859 16.66366 -1.91424 1.000 29.33032 173 LYS D C 1
ATOM 5222 O O . LYS D 1 81 ? -36.08836 15.69261 -1.40752 1.000 26.82728 173 LYS D O 1
ATOM 5228 N N . PRO D 1 82 ? -37.12210 16.61859 -3.15863 1.000 32.27400 174 PRO D N 1
ATOM 5229 C CA . PRO D 1 82 ? -36.97278 15.39680 -3.94900 1.000 23.24062 174 PRO D CA 1
ATOM 5230 C C . PRO D 1 82 ? -35.56084 15.25215 -4.48888 1.000 25.40603 174 PRO D C 1
ATOM 5231 O O . PRO D 1 82 ? -34.83791 16.23005 -4.69319 1.000 23.98596 174 PRO D O 1
ATOM 5235 N N . LYS D 1 83 ? -35.16969 13.99927 -4.69873 1.000 21.29183 175 LYS D N 1
ATOM 5236 C CA . LYS D 1 83 ? -33.90711 13.66258 -5.33375 1.000 22.49982 175 LYS D CA 1
ATOM 5237 C C . LYS D 1 83 ? -34.18242 12.72113 -6.49554 1.000 23.81828 175 LYS D C 1
ATOM 5238 O O . LYS D 1 83 ? -35.11288 11.91148 -6.44983 1.000 19.73301 175 LYS D O 1
ATOM 5244 N N . ILE D 1 84 ? -33.37414 12.84129 -7.54364 1.000 12.98608 176 ILE D N 1
ATOM 5245 C CA . ILE D 1 84 ? -33.46452 11.96856 -8.70808 1.000 15.53747 176 ILE D CA 1
ATOM 5246 C C . ILE D 1 84 ? -32.42098 10.87384 -8.56431 1.000 19.48361 176 ILE D C 1
ATOM 5247 O O . ILE D 1 84 ? -31.26775 11.14887 -8.21131 1.000 19.02843 176 ILE D O 1
ATOM 5252 N N . LEU D 1 85 ? -32.82312 9.63543 -8.83041 1.000 11.70299 177 LEU D N 1
ATOM 5253 C CA . LEU D 1 85 ? -31.93223 8.48777 -8.78285 1.000 11.54423 177 LEU D CA 1
ATOM 5254 C C . LEU D 1 85 ? -31.73628 7.94230 -10.18862 1.000 14.13520 177 LEU D C 1
ATOM 5255 O O . LEU D 1 85 ? -32.69459 7.82848 -10.95868 1.000 10.75414 177 LEU D O 1
ATOM 5260 N N . ARG D 1 86 ? -30.49002 7.61520 -10.51826 1.000 11.01200 178 ARG D N 1
ATOM 5261 C CA . ARG D 1 86 ? -30.13828 7.10118 -11.83295 1.000 15.06217 178 ARG D CA 1
ATOM 5262 C C . ARG D 1 86 ? -29.11907 5.98294 -11.66521 1.000 15.11704 178 ARG D C 1
ATOM 5263 O O . ARG D 1 86 ? -28.42956 5.89171 -10.64636 1.000 14.40278 178 ARG D O 1
ATOM 5271 N N . ALA D 1 87 ? -29.03573 5.12127 -12.67868 1.000 11.18100 179 ALA D N 1
ATOM 5272 C CA . ALA D 1 87 ? -28.12579 3.98539 -12.65378 1.000 12.73827 179 ALA D CA 1
ATOM 5273 C C . ALA D 1 87 ? -27.16489 3.96120 -13.83350 1.000 13.91436 179 ALA D C 1
ATOM 5274 O O . ALA D 1 87 ? -26.38192 3.01169 -13.95657 1.000 18.83057 179 ALA D O 1
ATOM 5276 N N . ASP D 1 88 ? -27.19821 4.97080 -14.69676 1.000 11.42809 180 ASP D N 1
ATOM 5277 C CA . ASP D 1 88 ? -26.34418 5.03175 -15.87105 1.000 16.30605 180 ASP D CA 1
ATOM 5278 C C . ASP D 1 88 ? -24.94756 5.53142 -15.50241 1.000 12.30920 180 ASP D C 1
ATOM 5279 O O . ASP D 1 88 ? -24.68900 5.97958 -14.38262 1.000 15.00830 180 ASP D O 1
ATOM 5284 N N . SER D 1 89 ? -24.04190 5.47321 -16.47875 1.000 14.47652 181 SER D N 1
ATOM 5285 C CA . SER D 1 89 ? -22.65679 5.88235 -16.28312 1.000 24.78505 181 SER D CA 1
ATOM 5286 C C . SER D 1 89 ? -22.30694 7.16988 -17.02055 1.000 18.99295 181 SER D C 1
ATOM 5287 O O . SER D 1 89 ? -21.12497 7.51583 -17.10863 1.000 15.66307 181 SER D O 1
ATOM 5290 N N . ALA D 1 90 ? -23.29370 7.88327 -17.55010 1.000 15.42646 182 ALA D N 1
ATOM 5291 C CA . ALA D 1 90 ? -23.00927 9.11884 -18.27425 1.000 17.16445 182 ALA D CA 1
ATOM 5292 C C . ALA D 1 90 ? -22.58033 10.21003 -17.29864 1.000 16.23554 182 ALA D C 1
ATOM 5293 O O . ALA D 1 90 ? -23.21925 10.38920 -16.25551 1.000 14.74869 182 ALA D O 1
ATOM 5295 N N . PRO D 1 91 ? -21.52087 10.95511 -17.59595 1.000 14.88774 183 PRO D N 1
ATOM 5296 C CA . PRO D 1 91 ? -21.03328 11.96497 -16.65324 1.000 22.98994 183 PRO D CA 1
ATOM 5297 C C . PRO D 1 91 ? -21.91602 13.20458 -16.62244 1.000 21.12961 183 PRO D C 1
ATOM 5298 O O . PRO D 1 91 ? -22.66608 13.50160 -17.55383 1.000 17.29841 183 PRO D O 1
ATOM 5302 N N . GLY D 1 92 ? -21.80390 13.93440 -15.51677 1.000 18.67794 184 GLY D N 1
ATOM 5303 C CA . GLY D 1 92 ? -22.50631 15.18776 -15.35203 1.000 23.14758 184 GLY D CA 1
ATOM 5304 C C . GLY D 1 92 ? -23.92047 15.00836 -14.83296 1.000 21.40463 184 GLY D C 1
ATOM 5305 O O . GLY D 1 92 ? -24.48691 13.91473 -14.81301 1.000 24.31785 184 GLY D O 1
ATOM 5306 N N . GLN D 1 93 ? -24.49741 16.12318 -14.39433 1.000 26.56175 185 GLN D N 1
ATOM 5307 C CA . GLN D 1 93 ? -25.87187 16.13088 -13.92105 1.000 21.69186 185 GLN D CA 1
ATOM 5308 C C . GLN D 1 93 ? -26.83763 16.08084 -15.09697 1.000 19.62104 185 GLN D C 1
ATOM 5309 O O . GLN D 1 93 ? -26.51363 16.49126 -16.21588 1.000 16.63329 185 GLN D O 1
ATOM 5315 N N . LEU D 1 94 ? -28.03558 15.56900 -14.83355 1.000 18.04245 186 LEU D N 1
ATOM 5316 C CA . LEU D 1 94 ? -29.07070 15.55488 -15.85452 1.000 18.81252 186 LEU D CA 1
ATOM 5317 C C . LEU D 1 94 ? -29.52115 16.97464 -16.16417 1.000 17.99755 186 LEU D C 1
ATOM 5318 O O . LEU D 1 94 ? -29.60596 17.82529 -15.27431 1.000 21.51838 186 LEU D O 1
ATOM 5323 N N . THR D 1 95 ? -29.79357 17.23257 -17.43689 1.000 20.19390 187 THR D N 1
ATOM 5324 C CA . THR D 1 95 ? -30.46478 18.45970 -17.82588 1.000 25.81810 187 THR D CA 1
ATOM 5325 C C . THR D 1 95 ? -31.97545 18.25071 -17.78134 1.000 26.02934 187 THR D C 1
ATOM 5326 O O . THR D 1 95 ? -32.47097 17.12934 -17.64512 1.000 17.06410 187 THR D O 1
ATOM 5330 N N . LEU D 1 96 ? -32.71307 19.35746 -17.88462 1.000 19.42559 188 LEU D N 1
ATOM 5331 C CA . LEU D 1 96 ? -34.16453 19.26017 -17.98795 1.000 21.23768 188 LEU D CA 1
ATOM 5332 C C . LEU D 1 96 ? -34.57018 18.40854 -19.18515 1.000 19.24523 188 LEU D C 1
ATOM 5333 O O . LEU D 1 96 ? -35.49815 17.59635 -19.09252 1.000 18.20183 188 LEU D O 1
ATOM 5338 N N . ASP D 1 97 ? -33.86943 18.56543 -20.31301 1.000 20.98694 189 ASP D N 1
ATOM 5339 C CA . ASP D 1 97 ? -34.17730 17.77052 -21.49915 1.000 21.59428 189 ASP D CA 1
ATOM 5340 C C . ASP D 1 97 ? -33.91715 16.28716 -21.26150 1.000 18.43631 189 ASP D C 1
ATOM 5341 O O . ASP D 1 97 ? -34.73311 15.44085 -21.64447 1.000 18.64723 189 ASP D O 1
ATOM 5346 N N . ASP D 1 98 ? -32.77819 15.95049 -20.64668 1.000 22.42322 190 ASP D N 1
ATOM 5347 C CA . ASP D 1 98 ? -32.49163 14.55329 -20.32957 1.000 22.65197 190 ASP D CA 1
ATOM 5348 C C . ASP D 1 98 ? -33.59831 13.95571 -19.47232 1.000 20.53655 190 ASP D C 1
ATOM 5349 O O . ASP D 1 98 ? -34.07446 12.84509 -19.73318 1.000 21.73832 190 ASP D O 1
ATOM 5354 N N . TYR D 1 99 ? -34.01625 14.68947 -18.43855 1.000 24.01571 191 TYR D N 1
ATOM 5355 C CA . TYR D 1 99 ? -35.05656 14.20652 -17.53744 1.000 23.31780 191 TYR D CA 1
ATOM 5356 C C . TYR D 1 99 ? -36.34148 13.89136 -18.29235 1.000 23.51218 191 TYR D C 1
ATOM 5357 O O . TYR D 1 99 ? -36.96713 12.84936 -18.06256 1.000 18.02924 191 TYR D O 1
ATOM 5366 N N . CYS D 1 100 ? -36.74382 14.77444 -19.20633 1.000 17.91280 192 CYS D N 1
ATOM 5367 C CA . CYS D 1 100 ? -37.99915 14.60294 -19.92473 1.000 19.99220 192 CYS D CA 1
ATOM 5368 C C . CYS D 1 100 ? -37.91698 13.55435 -21.02310 1.000 22.22252 192 CYS D C 1
ATOM 5369 O O . CYS D 1 100 ? -38.95997 13.08168 -21.48823 1.000 20.68060 192 CYS D O 1
ATOM 5372 N N . ALA D 1 101 ? -36.71210 13.18153 -21.44828 1.000 20.96023 193 ALA D N 1
ATOM 5373 C CA . ALA D 1 101 ? -36.55449 12.20242 -22.51242 1.000 18.08368 193 ALA D CA 1
ATOM 5374 C C . ALA D 1 101 ? -36.33689 10.78822 -21.99825 1.000 19.77254 193 ALA D C 1
ATOM 5375 O O . ALA D 1 101 ? -36.62623 9.82862 -22.72172 1.000 23.13541 193 ALA D O 1
ATOM 5377 N N . ARG D 1 102 ? -35.84850 10.63455 -20.78638 1.000 22.08053 194 ARG D N 1
ATOM 5378 C CA . ARG D 1 102 ? -35.54631 9.30275 -20.29391 1.000 20.11730 194 ARG D CA 1
ATOM 5379 C C . ARG D 1 102 ? -36.76722 8.69071 -19.62002 1.000 14.97278 194 ARG D C 1
ATOM 5380 O O . ARG D 1 102 ? -37.66542 9.40592 -19.16622 1.000 12.95062 194 ARG D O 1
ATOM 5388 N N . PRO D 1 103 ? -36.85260 7.36419 -19.57030 1.000 13.76095 195 PRO D N 1
ATOM 5389 C CA . PRO D 1 103 ? -38.01054 6.72285 -18.94370 1.000 17.63982 195 PRO D CA 1
ATOM 5390 C C . PRO D 1 103 ? -37.92377 6.77906 -17.42541 1.000 14.54740 195 PRO D C 1
ATOM 5391 O O . PRO D 1 103 ? -36.84799 6.90373 -16.83719 1.000 14.42631 195 PRO D O 1
ATOM 5395 N N . HIS D 1 104 ? -39.08974 6.67923 -16.79059 1.000 10.79859 196 HIS D N 1
ATOM 5396 C CA . HIS D 1 104 ? -39.19835 6.85882 -15.35136 1.000 14.47651 196 HIS D CA 1
ATOM 5397 C C . HIS D 1 104 ? -39.84784 5.65367 -14.68844 1.000 12.76873 196 HIS D C 1
ATOM 5398 O O . HIS D 1 104 ? -40.62303 4.92061 -15.30845 1.000 11.78584 196 HIS D O 1
ATOM 5405 N N . ALA D 1 105 ? -39.52178 5.46904 -13.41103 1.000 10.49451 197 ALA D N 1
ATOM 5406 C CA . ALA D 1 105 ? -40.15162 4.47453 -12.55697 1.000 14.24659 197 ALA D CA 1
ATOM 5407 C C . ALA D 1 105 ? -40.82034 5.16887 -11.37908 1.000 12.51993 197 ALA D C 1
ATOM 5408 O O . ALA D 1 105 ? -40.29002 6.14723 -10.84300 1.000 13.56513 197 ALA D O 1
ATOM 5410 N N . LEU D 1 106 ? -41.99402 4.66793 -10.99811 1.000 15.81095 198 LEU D N 1
ATOM 5411 C CA . LEU D 1 106 ? -42.71596 5.09066 -9.80625 1.000 17.21463 198 LEU D CA 1
ATOM 5412 C C . LEU D 1 106 ? -42.62310 4.00166 -8.74370 1.000 18.86030 198 LEU D C 1
ATOM 5413 O O . LEU D 1 106 ? -42.50587 2.81581 -9.06428 1.000 17.46818 198 LEU D O 1
ATOM 5418 N N . VAL D 1 107 ? -42.68356 4.40359 -7.47251 1.000 22.55769 199 VAL D N 1
ATOM 5419 C CA . VAL D 1 107 ? -42.55636 3.46501 -6.35832 1.000 30.50171 199 VAL D CA 1
ATOM 5420 C C . VAL D 1 107 ? -43.87661 3.26371 -5.61073 1.000 29.00330 199 VAL D C 1
ATOM 5421 O O . VAL D 1 107 ? -43.93049 2.47262 -4.65570 1.000 40.18407 199 VAL D O 1
ATOM 5425 N N . SER D 1 108 ? -44.96411 3.87830 -6.06838 1.000 31.54316 200 SER D N 1
ATOM 5426 C CA . SER D 1 108 ? -46.29528 3.42799 -5.65889 1.000 33.54057 200 SER D CA 1
ATOM 5427 C C . SER D 1 108 ? -47.29725 3.96468 -6.67010 1.000 35.63536 200 SER D C 1
ATOM 5428 O O . SER D 1 108 ? -47.48687 5.18126 -6.75954 1.000 38.46914 200 SER D O 1
ATOM 5431 N N . PHE D 1 109 ? -47.93348 3.06006 -7.41993 1.000 25.56053 201 PHE D N 1
ATOM 5432 C CA . PHE D 1 109 ? -48.85023 3.47908 -8.47672 1.000 33.89443 201 PHE D CA 1
ATOM 5433 C C . PHE D 1 109 ? -49.97478 4.34728 -7.92383 1.000 37.36067 201 PHE D C 1
ATOM 5434 O O . PHE D 1 109 ? -50.22696 5.44838 -8.42579 1.000 34.97077 201 PHE D O 1
ATOM 5442 N N . ALA D 1 110 ? -50.66575 3.86762 -6.88767 1.000 35.40914 202 ALA D N 1
ATOM 5443 C CA . ALA D 1 110 ? -51.77374 4.63765 -6.33087 1.000 36.78029 202 ALA D CA 1
ATOM 5444 C C . ALA D 1 110 ? -51.26834 5.85573 -5.56668 1.000 45.30815 202 ALA D C 1
ATOM 5445 O O . ALA D 1 110 ? -51.77934 6.96781 -5.74355 1.000 40.72504 202 ALA D O 1
ATOM 5447 N N . GLY D 1 111 ? -50.26333 5.66818 -4.71731 1.000 36.77991 203 GLY D N 1
ATOM 5448 C CA . GLY D 1 111 ? -49.74593 6.75246 -3.90321 1.000 43.56077 203 GLY D CA 1
ATOM 5449 C C . GLY D 1 111 ? -48.36407 7.22457 -4.30867 1.000 35.45950 203 GLY D C 1
ATOM 5450 O O . GLY D 1 111 ? -47.62851 7.77856 -3.49265 1.000 40.83831 203 GLY D O 1
ATOM 5451 N N . ARG D 1 126 ? -43.89952 20.38825 -20.11518 1.000 40.44861 218 ARG D N 1
ATOM 5452 C CA . ARG D 1 126 ? -43.17380 19.18267 -20.50004 1.000 40.44474 218 ARG D CA 1
ATOM 5453 C C . ARG D 1 126 ? -43.87627 17.93521 -19.97042 1.000 41.61164 218 ARG D C 1
ATOM 5454 O O . ARG D 1 126 ? -44.88691 18.03354 -19.27372 1.000 38.94332 218 ARG D O 1
ATOM 5462 N N . LYS D 1 127 ? -43.33551 16.76234 -20.29771 1.000 44.25960 219 LYS D N 1
ATOM 5463 C CA . LYS D 1 127 ? -43.95207 15.50566 -19.89863 1.000 37.77800 219 LYS D CA 1
ATOM 5464 C C . LYS D 1 127 ? -42.87721 14.44316 -19.70388 1.000 34.30371 219 LYS D C 1
ATOM 5465 O O . LYS D 1 127 ? -41.85155 14.43747 -20.39036 1.000 33.46800 219 LYS D O 1
ATOM 5471 N N . ARG D 1 128 ? -43.12530 13.56013 -18.74079 1.000 35.90386 220 ARG D N 1
ATOM 5472 C CA . ARG D 1 128 ? -42.33282 12.37621 -18.44526 1.000 37.34308 220 ARG D CA 1
ATOM 5473 C C . ARG D 1 128 ? -42.98452 11.14245 -19.06529 1.000 31.51769 220 ARG D C 1
ATOM 5474 O O . ARG D 1 128 ? -44.18460 11.12241 -19.34428 1.000 30.93121 220 ARG D O 1
ATOM 5482 N N . LYS D 1 129 ? -42.18318 10.09915 -19.27189 1.000 23.44474 221 LYS D N 1
ATOM 5483 C CA . LYS D 1 129 ? -42.70372 8.80207 -19.70115 1.000 25.75992 221 LYS D CA 1
ATOM 5484 C C . LYS D 1 129 ? -42.42630 7.78525 -18.60237 1.000 20.75413 221 LYS D C 1
ATOM 5485 O O . LYS D 1 129 ? -41.26710 7.44721 -18.33893 1.000 20.64871 221 LYS D O 1
ATOM 5491 N N . VAL D 1 130 ? -43.48721 7.29949 -17.96841 1.000 16.57728 222 VAL D N 1
ATOM 5492 C CA . VAL D 1 130 ? -43.37624 6.29008 -16.92256 1.000 20.70962 222 VAL D CA 1
ATOM 5493 C C . VAL D 1 130 ? -43.50330 4.91698 -17.56842 1.000 18.43045 222 VAL D C 1
ATOM 5494 O O . VAL D 1 130 ? -44.51903 4.60995 -18.20046 1.000 14.92032 222 VAL D O 1
ATOM 5498 N N . VAL D 1 131 ? -42.46797 4.09278 -17.41982 1.000 17.27801 223 VAL D N 1
ATOM 5499 C CA . VAL D 1 131 ? -42.45993 2.74960 -17.99077 1.000 15.73523 223 VAL D CA 1
ATOM 5500 C C . VAL D 1 131 ? -42.52646 1.66062 -16.93433 1.000 16.58823 223 VAL D C 1
ATOM 5501 O O . VAL D 1 131 ? -42.64628 0.47670 -17.29413 1.000 13.24246 223 VAL D O 1
ATOM 5505 N N . LEU D 1 132 ? -42.46697 2.01194 -15.65234 1.000 14.59357 224 LEU D N 1
ATOM 5506 C CA . LEU D 1 132 ? -42.43191 1.02286 -14.58557 1.000 17.47398 224 LEU D CA 1
ATOM 5507 C C . LEU D 1 132 ? -43.02592 1.62911 -13.32530 1.000 13.77784 224 LEU D C 1
ATOM 5508 O O . LEU D 1 132 ? -42.68139 2.75313 -12.95403 1.000 12.41807 224 LEU D O 1
ATOM 5513 N N . ALA D 1 133 ? -43.91840 0.88760 -12.67731 1.000 7.79800 225 ALA D N 1
ATOM 5514 C CA . ALA D 1 133 ? -44.47140 1.27594 -11.38671 1.000 13.42790 225 ALA D CA 1
ATOM 5515 C C . ALA D 1 133 ? -44.42590 0.06099 -10.47664 1.000 14.09670 225 ALA D C 1
ATOM 5516 O O . ALA D 1 133 ? -44.98667 -0.98664 -10.81207 1.000 13.68471 225 ALA D O 1
ATOM 5518 N N . VAL D 1 134 ? -43.73895 0.19128 -9.34667 1.000 13.67501 226 VAL D N 1
ATOM 5519 C CA . VAL D 1 134 ? -43.60354 -0.90447 -8.38865 1.000 17.11867 226 VAL D CA 1
ATOM 5520 C C . VAL D 1 134 ? -44.08662 -0.40198 -7.03686 1.000 20.68862 226 VAL D C 1
ATOM 5521 O O . VAL D 1 134 ? -44.10646 0.80983 -6.79062 1.000 22.83291 226 VAL D O 1
ATOM 5525 N N . PRO D 1 135 ? -44.51505 -1.29901 -6.14884 1.000 17.91971 227 PRO D N 1
ATOM 5526 C CA . PRO D 1 135 ? -45.02231 -0.86366 -4.83551 1.000 21.17310 227 PRO D CA 1
ATOM 5527 C C . PRO D 1 135 ? -44.00985 -0.92466 -3.69621 1.000 22.53830 227 PRO D C 1
ATOM 5528 O O . PRO D 1 135 ? -44.40401 -0.68193 -2.55035 1.000 35.58818 227 PRO D O 1
ATOM 5532 N N . GLN D 1 136 ? -42.74331 -1.22757 -3.97064 1.000 19.63427 228 GLN D N 1
ATOM 5533 C CA . GLN D 1 136 ? -41.74458 -1.40590 -2.92628 1.000 27.14589 228 GLN D CA 1
ATOM 5534 C C . GLN D 1 136 ? -40.47163 -0.64612 -3.26725 1.000 26.59332 228 GLN D C 1
ATOM 5535 O O . GLN D 1 136 ? -40.04705 -0.61419 -4.42614 1.000 26.42561 228 GLN D O 1
ATOM 5541 N N . PHE D 1 137 ? -39.86702 -0.03435 -2.24397 1.000 26.66279 229 PHE D N 1
ATOM 5542 C CA . PHE D 1 137 ? -38.54243 0.55794 -2.39347 1.000 22.11470 229 PHE D CA 1
ATOM 5543 C C . PHE D 1 137 ? -37.45006 -0.49910 -2.36269 1.000 23.80317 229 PHE D C 1
ATOM 5544 O O . PHE D 1 137 ? -36.40100 -0.32331 -2.99249 1.000 32.43859 229 PHE D O 1
ATOM 5552 N N . ASN D 1 138 ? -37.67650 -1.58590 -1.63146 1.000 31.76232 230 ASN D N 1
ATOM 5553 C CA . ASN D 1 138 ? -36.69709 -2.65732 -1.52236 1.000 24.41767 230 ASN D CA 1
ATOM 5554 C C . ASN D 1 138 ? -36.44620 -3.28446 -2.88679 1.000 26.35078 230 ASN D C 1
ATOM 5555 O O . ASN D 1 138 ? -37.37936 -3.75271 -3.54607 1.000 27.43226 230 ASN D O 1
ATOM 5560 N N . GLY D 1 139 ? -35.18535 -3.29039 -3.30900 1.000 27.44454 231 GLY D N 1
ATOM 5561 C CA . GLY D 1 139 ? -34.81358 -3.84344 -4.59250 1.000 30.33300 231 GLY D CA 1
ATOM 5562 C C . GLY D 1 139 ? -34.93588 -2.89832 -5.76544 1.000 21.42815 231 GLY D C 1
ATOM 5563 O O . GLY D 1 139 ? -34.73934 -3.33216 -6.90755 1.000 28.23370 231 GLY D O 1
ATOM 5564 N N . LEU D 1 140 ? -35.24729 -1.62099 -5.52476 1.000 21.54010 232 LEU D N 1
ATOM 5565 C CA . LEU D 1 140 ? -35.41771 -0.67941 -6.62798 1.000 22.75970 232 LEU D CA 1
ATOM 5566 C C . LEU D 1 140 ? -34.12517 -0.50931 -7.41562 1.000 21.98873 232 LEU D C 1
ATOM 5567 O O . LEU D 1 140 ? -34.15293 -0.34755 -8.64218 1.000 17.95728 232 LEU D O 1
ATOM 5572 N N . GLY D 1 141 ? -32.98193 -0.54343 -6.72798 1.000 17.31987 233 GLY D N 1
ATOM 5573 C CA . GLY D 1 141 ? -31.71106 -0.42282 -7.42268 1.000 13.98883 233 GLY D CA 1
ATOM 5574 C C . GLY D 1 141 ? -31.47543 -1.55384 -8.40461 1.000 15.62253 233 GLY D C 1
ATOM 5575 O O . GLY D 1 141 ? -30.89971 -1.34904 -9.47547 1.000 13.84733 233 GLY D O 1
ATOM 5576 N N . THR D 1 142 ? -31.92168 -2.76353 -8.05618 1.000 16.93488 234 THR D N 1
ATOM 5577 C CA . THR D 1 142 ? -31.79379 -3.88986 -8.97608 1.000 20.75524 234 THR D CA 1
ATOM 5578 C C . THR D 1 142 ? -32.66084 -3.70247 -10.21523 1.000 16.21158 234 THR D C 1
ATOM 5579 O O . THR D 1 142 ? -32.29118 -4.15733 -11.30391 1.000 20.26364 234 THR D O 1
ATOM 5583 N N . LEU D 1 143 ? -33.80413 -3.02736 -10.07313 1.000 13.53978 235 LEU D N 1
ATOM 5584 C CA . LEU D 1 143 ? -34.71716 -2.83671 -11.19429 1.000 19.42051 235 LEU D CA 1
ATOM 5585 C C . LEU D 1 143 ? -34.23299 -1.76523 -12.16248 1.000 18.67580 235 LEU D C 1
ATOM 5586 O O . LEU D 1 143 ? -34.52933 -1.84286 -13.36001 1.000 12.57871 235 LEU D O 1
ATOM 5591 N N . LEU D 1 144 ? -33.50955 -0.75849 -11.67102 1.000 15.98945 236 LEU D N 1
ATOM 5592 C CA . LEU D 1 144 ? -32.95972 0.27645 -12.53606 1.000 12.06416 236 LEU D CA 1
ATOM 5593 C C . LEU D 1 144 ? -31.60431 -0.09648 -13.11793 1.000 16.15750 236 LEU D C 1
ATOM 5594 O O . LEU D 1 144 ? -31.20429 0.48374 -14.13400 1.000 12.69315 236 LEU D O 1
ATOM 5599 N N . ALA D 1 145 ? -30.89976 -1.04669 -12.50172 1.000 17.14503 237 ALA D N 1
ATOM 5600 C CA . ALA D 1 145 ? -29.54371 -1.38710 -12.91654 1.000 17.48664 237 ALA D CA 1
ATOM 5601 C C . ALA D 1 145 ? -29.49855 -1.76347 -14.39124 1.000 15.70755 237 ALA D C 1
ATOM 5602 O O . ALA D 1 145 ? -30.33932 -2.52335 -14.87924 1.000 14.73327 237 ALA D O 1
ATOM 5604 N N . GLY D 1 146 ? -28.51359 -1.22070 -15.10257 1.000 15.97791 238 GLY D N 1
ATOM 5605 C CA . GLY D 1 146 ? -28.36171 -1.51631 -16.51172 1.000 14.06095 238 GLY D CA 1
ATOM 5606 C C . GLY D 1 146 ? -29.35817 -0.84259 -17.42531 1.000 13.54083 238 GLY D C 1
ATOM 5607 O O . GLY D 1 146 ? -29.43406 -1.20169 -18.60349 1.000 15.89617 238 GLY D O 1
ATOM 5608 N N . THR D 1 147 ? -30.13597 0.11308 -16.92130 1.000 13.86253 239 THR D N 1
ATOM 5609 C CA . THR D 1 147 ? -31.08045 0.86963 -17.73096 1.000 19.97922 239 THR D CA 1
ATOM 5610 C C . THR D 1 147 ? -30.81877 2.35628 -17.54566 1.000 14.51457 239 THR D C 1
ATOM 5611 O O . THR D 1 147 ? -30.06316 2.77398 -16.66447 1.000 12.83905 239 THR D O 1
ATOM 5615 N N . ASP D 1 148 ? -31.46240 3.16172 -18.38915 1.000 20.19210 240 ASP D N 1
ATOM 5616 C CA . ASP D 1 148 ? -31.49804 4.60445 -18.20530 1.000 16.40620 240 ASP D CA 1
ATOM 5617 C C . ASP D 1 148 ? -32.76611 5.05872 -17.48867 1.000 14.56265 240 ASP D C 1
ATOM 5618 O O . ASP D 1 148 ? -33.13665 6.23418 -17.57872 1.000 13.18429 240 ASP D O 1
ATOM 5623 N N . ILE D 1 149 ? -33.44219 4.14897 -16.78458 1.000 13.44219 241 ILE D N 1
ATOM 5624 C CA . ILE D 1 149 ? -34.63150 4.52515 -16.03257 1.000 16.35638 241 ILE D CA 1
ATOM 5625 C C . ILE D 1 149 ? -34.21929 5.32794 -14.80825 1.000 12.89294 241 ILE D C 1
ATOM 5626 O O . ILE D 1 149 ? -33.23130 5.00615 -14.13348 1.000 10.00533 241 ILE D O 1
ATOM 5631 N N . ILE D 1 150 ? -34.97416 6.38246 -14.51508 1.000 10.02644 242 ILE D N 1
ATOM 5632 C CA . ILE D 1 150 ? -34.69656 7.23489 -13.36913 1.000 18.01331 242 ILE D CA 1
ATOM 5633 C C . ILE D 1 150 ? -35.92383 7.28348 -12.47138 1.000 17.49259 242 ILE D C 1
ATOM 5634 O O . ILE D 1 150 ? -37.05805 7.08205 -12.91706 1.000 15.24759 242 ILE D O 1
ATOM 5639 N N . ALA D 1 151 ? -35.68382 7.54796 -11.18992 1.000 11.09028 243 ALA D N 1
ATOM 5640 C CA . ALA D 1 151 ? -36.73966 7.63751 -10.19518 1.000 15.98830 243 ALA D CA 1
ATOM 5641 C C . ALA D 1 151 ? -36.59889 8.94204 -9.42615 1.000 22.03498 243 ALA D C 1
ATOM 5642 O O . ALA D 1 151 ? -35.49969 9.48811 -9.29214 1.000 17.97241 243 ALA D O 1
ATOM 5644 N N . THR D 1 152 ? -37.72817 9.43640 -8.92447 1.000 12.66353 244 THR D N 1
ATOM 5645 C CA . THR D 1 152 ? -37.79630 10.68678 -8.17267 1.000 17.21104 244 THR D CA 1
ATOM 5646 C C . THR D 1 152 ? -38.42470 10.38184 -6.81890 1.000 16.68927 244 THR D C 1
ATOM 5647 O O . THR D 1 152 ? -39.59678 9.99813 -6.74947 1.000 13.42284 244 THR D O 1
ATOM 5651 N N . VAL D 1 153 ? -37.64534 10.53276 -5.75128 1.000 13.12084 245 VAL D N 1
ATOM 5652 C CA . VAL D 1 153 ? -38.05981 10.11053 -4.41275 1.000 18.51219 245 VAL D CA 1
ATOM 5653 C C . VAL D 1 153 ? -37.69986 11.19489 -3.40684 1.000 18.82773 245 VAL D C 1
ATOM 5654 O O . VAL D 1 153 ? -36.85790 12.06202 -3.67657 1.000 15.63542 245 VAL D O 1
ATOM 5658 N N . PRO D 1 154 ? -38.33106 11.17166 -2.22907 1.000 22.58024 246 PRO D N 1
ATOM 5659 C CA . PRO D 1 154 ? -37.93636 12.10937 -1.17001 1.000 23.35314 246 PRO D CA 1
ATOM 5660 C C . PRO D 1 154 ? -36.51039 11.85498 -0.70258 1.000 16.38451 246 PRO D C 1
ATOM 5661 O O . PRO D 1 154 ? -35.99996 10.73424 -0.77375 1.000 18.63061 246 PRO D O 1
ATOM 5665 N N . ASP D 1 155 ? -35.87446 12.92073 -0.20283 1.000 16.04984 247 ASP D N 1
ATOM 5666 C CA . ASP D 1 155 ? -34.44377 12.87155 0.09261 1.000 18.66795 247 ASP D CA 1
ATOM 5667 C C . ASP D 1 155 ? -34.10575 11.78270 1.10698 1.000 16.19958 247 ASP D C 1
ATOM 5668 O O . ASP D 1 155 ? -33.07521 11.10994 0.97965 1.000 16.47981 247 ASP D O 1
ATOM 5673 N N . TYR D 1 156 ? -34.95475 11.58953 2.12175 1.000 17.86449 248 TYR D N 1
ATOM 5674 C CA . TYR D 1 156 ? -34.66299 10.55335 3.10922 1.000 23.15086 248 TYR D CA 1
ATOM 5675 C C . TYR D 1 156 ? -34.77202 9.15681 2.50868 1.000 19.70101 248 TYR D C 1
ATOM 5676 O O . TYR D 1 156 ? -34.06840 8.23914 2.94708 1.000 20.26845 248 TYR D O 1
ATOM 5685 N N . ALA D 1 157 ? -35.63557 8.97430 1.50728 1.000 21.06639 249 ALA D N 1
ATOM 5686 C CA . ALA D 1 157 ? -35.69569 7.68680 0.82325 1.000 15.00533 249 ALA D CA 1
ATOM 5687 C C . ALA D 1 157 ? -34.50152 7.49192 -0.09961 1.000 18.19000 249 ALA D C 1
ATOM 5688 O O . ALA D 1 157 ? -34.04848 6.35818 -0.29588 1.000 24.06004 249 ALA D O 1
ATOM 5690 N N . ALA D 1 158 ? -33.97702 8.57991 -0.66757 1.000 19.66993 250 ALA D N 1
ATOM 5691 C CA . ALA D 1 158 ? -32.81666 8.47189 -1.54436 1.000 19.86179 250 ALA D CA 1
ATOM 5692 C C . ALA D 1 158 ? -31.55866 8.09468 -0.77346 1.000 21.24263 250 ALA D C 1
ATOM 5693 O O . ALA D 1 158 ? -30.70177 7.38121 -1.30662 1.000 21.45739 250 ALA D O 1
ATOM 5695 N N . GLN D 1 159 ? -31.42427 8.56234 0.47162 1.000 20.76315 251 GLN D N 1
ATOM 5696 C CA . GLN D 1 159 ? -30.24877 8.21217 1.26355 1.000 18.74966 251 GLN D CA 1
ATOM 5697 C C . GLN D 1 159 ? -30.20176 6.71609 1.54339 1.000 17.70315 251 GLN D C 1
ATOM 5698 O O . GLN D 1 159 ? -29.13814 6.09207 1.45010 1.000 21.85506 251 GLN D O 1
ATOM 5704 N N . ALA D 1 160 ? -31.34728 6.12109 1.88519 1.000 14.85041 252 ALA D N 1
ATOM 5705 C CA . ALA D 1 160 ? -31.38745 4.68043 2.10793 1.000 22.33393 252 ALA D CA 1
ATOM 5706 C C . ALA D 1 160 ? -31.12150 3.90722 0.82212 1.000 27.71714 252 ALA D C 1
ATOM 5707 O O . ALA D 1 160 ? -30.62526 2.77556 0.87304 1.000 24.98912 252 ALA D O 1
ATOM 5709 N N . LEU D 1 161 ? -31.43635 4.49783 -0.33411 1.000 19.98800 253 LEU D N 1
ATOM 5710 C CA . LEU D 1 161 ? -31.16126 3.84039 -1.60720 1.000 22.65671 253 LEU D CA 1
ATOM 5711 C C . LEU D 1 161 ? -29.72527 4.06393 -2.06738 1.000 30.47439 253 LEU D C 1
ATOM 5712 O O . LEU D 1 161 ? -29.16507 3.21255 -2.76715 1.000 28.07823 253 LEU D O 1
ATOM 5717 N N . ILE D 1 162 ? -29.11765 5.19272 -1.69541 1.000 27.35557 254 ILE D N 1
ATOM 5718 C CA . ILE D 1 162 ? -27.68754 5.36902 -1.92860 1.000 24.25562 254 ILE D CA 1
ATOM 5719 C C . ILE D 1 162 ? -26.89240 4.44149 -1.01886 1.000 31.67672 254 ILE D C 1
ATOM 5720 O O . ILE D 1 162 ? -25.84191 3.91369 -1.40550 1.000 31.04319 254 ILE D O 1
ATOM 5725 N N . ALA D 1 163 ? -27.38522 4.22092 0.19564 1.000 32.71507 255 ALA D N 1
ATOM 5726 C CA . ALA D 1 163 ? -26.81857 3.22733 1.09559 1.000 33.23185 255 ALA D CA 1
ATOM 5727 C C . ALA D 1 163 ? -27.05600 1.82258 0.54703 1.000 41.56969 255 ALA D C 1
ATOM 5728 O O . ALA D 1 163 ? -26.15748 0.98123 0.55094 1.000 46.52210 255 ALA D O 1
ATOM 5730 N N . LEU D 1 167 ? -26.49826 3.24735 -7.49212 1.000 27.10699 259 LEU D N 1
ATOM 5731 C CA . LEU D 1 167 ? -27.33621 4.39491 -7.82514 1.000 28.22832 259 LEU D CA 1
ATOM 5732 C C . LEU D 1 167 ? -26.62686 5.71513 -7.53405 1.000 28.14831 259 LEU D C 1
ATOM 5733 O O . LEU D 1 167 ? -25.85190 5.81817 -6.58284 1.000 35.12064 259 LEU D O 1
ATOM 5738 N N . ARG D 1 168 ? -26.89357 6.71963 -8.36390 1.000 21.64418 260 ARG D N 1
ATOM 5739 C CA . ARG D 1 168 ? -26.46914 8.09014 -8.11613 1.000 22.40327 260 ARG D CA 1
ATOM 5740 C C . ARG D 1 168 ? -27.69220 8.93573 -7.78664 1.000 24.73697 260 ARG D C 1
ATOM 5741 O O . ARG D 1 168 ? -28.76484 8.74134 -8.36772 1.000 20.19247 260 ARG D O 1
ATOM 5749 N N . ALA D 1 169 ? -27.53047 9.87133 -6.85424 1.000 17.77511 261 ALA D N 1
ATOM 5750 C CA . ALA D 1 169 ? -28.59317 10.78701 -6.46439 1.000 20.94521 261 ALA D CA 1
ATOM 5751 C C . ALA D 1 169 ? -28.19565 12.21527 -6.80817 1.000 25.58411 261 ALA D C 1
ATOM 5752 O O . ALA D 1 169 ? -27.02260 12.58697 -6.69945 1.000 20.17835 261 ALA D O 1
ATOM 5754 N N . GLU D 1 170 ? -29.17495 13.01609 -7.22029 1.000 16.68907 262 GLU D N 1
ATOM 5755 C CA . GLU D 1 170 ? -28.91330 14.41790 -7.51153 1.000 18.51995 262 GLU D CA 1
ATOM 5756 C C . GLU D 1 170 ? -30.20325 15.20815 -7.36052 1.000 23.18615 262 GLU D C 1
ATOM 5757 O O . GLU D 1 170 ? -31.30117 14.64609 -7.32273 1.000 18.34468 262 GLU D O 1
ATOM 5763 N N . ASP D 1 171 ? -30.05006 16.52386 -7.26016 1.000 22.15176 263 ASP D N 1
ATOM 5764 C CA . ASP D 1 171 ? -31.20282 17.40252 -7.25322 1.000 27.37768 263 ASP D CA 1
ATOM 5765 C C . ASP D 1 171 ? -31.86664 17.39761 -8.62993 1.000 21.52010 263 ASP D C 1
ATOM 5766 O O . ASP D 1 171 ? -31.20065 17.18758 -9.64724 1.000 23.79100 263 ASP D O 1
ATOM 5771 N N . PRO D 1 172 ? -33.18071 17.60368 -8.68744 1.000 20.49243 264 PRO D N 1
ATOM 5772 C CA . PRO D 1 172 ? -33.85303 17.63657 -9.98151 1.000 30.41962 264 PRO D CA 1
ATOM 5773 C C . PRO D 1 172 ? -33.35090 18.79978 -10.81687 1.000 25.66341 264 PRO D C 1
ATOM 5774 O O . PRO D 1 172 ? -32.90361 19.82722 -10.27560 1.000 24.09143 264 PRO D O 1
ATOM 5778 N N . PRO D 1 173 ? -33.41062 18.68003 -12.14818 1.000 27.26047 265 PRO D N 1
ATOM 5779 C CA . PRO D 1 173 ? -32.92410 19.76650 -13.00952 1.000 23.44295 265 PRO D CA 1
ATOM 5780 C C . PRO D 1 173 ? -33.94132 20.88467 -13.17153 1.000 29.17259 265 PRO D C 1
ATOM 5781 O O . PRO D 1 173 ? -33.97219 21.56811 -14.20006 1.000 38.50684 265 PRO D O 1
ATOM 5785 N N . PHE D 1 174 ? -34.78297 21.07114 -12.15942 1.000 29.88153 266 PHE D N 1
ATOM 5786 C CA . PHE D 1 174 ? -35.77248 22.13690 -12.15652 1.000 30.57344 266 PHE D CA 1
ATOM 5787 C C . PHE D 1 174 ? -36.19687 22.38364 -10.71846 1.000 33.14506 266 PHE D C 1
ATOM 5788 O O . PHE D 1 174 ? -36.05863 21.51463 -9.85278 1.000 29.10408 266 PHE D O 1
ATOM 5796 N N . GLU D 1 175 ? -36.71801 23.58359 -10.47776 1.000 26.14114 267 GLU D N 1
ATOM 5797 C CA . GLU D 1 175 ? -37.14356 23.96720 -9.13877 1.000 33.20014 267 GLU D CA 1
ATOM 5798 C C . GLU D 1 175 ? -38.35173 23.15363 -8.69453 1.000 28.29156 267 GLU D C 1
ATOM 5799 O O . GLU D 1 175 ? -39.23426 22.83618 -9.49537 1.000 28.80275 267 GLU D O 1
ATOM 5805 N N . THR D 1 176 ? -38.39517 22.82170 -7.40504 1.000 36.45110 268 THR D N 1
ATOM 5806 C CA . THR D 1 176 ? -39.46272 22.01468 -6.83032 1.000 40.79615 268 THR D CA 1
ATOM 5807 C C . THR D 1 176 ? -39.84245 22.54754 -5.45476 1.000 37.26591 268 THR D C 1
ATOM 5808 O O . THR D 1 176 ? -39.00925 23.07822 -4.71843 1.000 35.17924 268 THR D O 1
ATOM 5812 N N . ARG D 1 177 ? -41.11012 22.37712 -5.10798 1.000 39.95883 269 ARG D N 1
ATOM 5813 C CA . ARG D 1 177 ? -41.57796 22.66550 -3.76156 1.000 53.38769 269 ARG D CA 1
ATOM 5814 C C . ARG D 1 177 ? -41.07027 21.57654 -2.83666 1.000 48.70443 269 ARG D C 1
ATOM 5815 O O . ARG D 1 177 ? -41.13206 20.38860 -3.16405 1.000 43.66711 269 ARG D O 1
ATOM 5823 N N . ALA D 1 178 ? -40.57555 21.97012 -1.68003 1.000 47.09741 270 ALA D N 1
ATOM 5824 C CA . ALA D 1 178 ? -40.25381 20.99931 -0.65266 1.000 46.61343 270 ALA D CA 1
ATOM 5825 C C . ALA D 1 178 ? -41.54238 20.58382 0.03754 1.000 48.80909 270 ALA D C 1
ATOM 5826 O O . ALA D 1 178 ? -42.30074 21.42985 0.52208 1.000 53.33465 270 ALA D O 1
ATOM 5828 N N . PHE D 1 179 ? -41.81588 19.28842 0.05094 1.000 46.25371 271 PHE D N 1
ATOM 5829 C CA . PHE D 1 179 ? -43.10500 18.81187 0.52995 1.000 49.23777 271 PHE D CA 1
ATOM 5830 C C . PHE D 1 179 ? -43.08690 18.61795 2.03607 1.000 44.73985 271 PHE D C 1
ATOM 5831 O O . PHE D 1 179 ? -42.06324 18.28110 2.63931 1.000 31.12436 271 PHE D O 1
ATOM 5839 N N . GLU D 1 180 ? -44.24721 18.84617 2.64156 1.000 30.24417 272 GLU D N 1
ATOM 5840 C CA . GLU D 1 180 ? -44.39590 18.79062 4.08677 1.000 38.73039 272 GLU D CA 1
ATOM 5841 C C . GLU D 1 180 ? -44.85503 17.40051 4.50461 1.000 34.13617 272 GLU D C 1
ATOM 5842 O O . GLU D 1 180 ? -45.91935 16.93574 4.08425 1.000 34.47462 272 GLU D O 1
ATOM 5848 N N . LEU D 1 181 ? -44.05035 16.74140 5.32694 1.000 30.02032 273 LEU D N 1
ATOM 5849 C CA . LEU D 1 181 ? -44.45418 15.49412 5.96154 1.000 28.75396 273 LEU D CA 1
ATOM 5850 C C . LEU D 1 181 ? -45.29151 15.82444 7.18867 1.000 27.11761 273 LEU D C 1
ATOM 5851 O O . LEU D 1 181 ? -44.81533 16.49144 8.11381 1.000 25.21759 273 LEU D O 1
ATOM 5856 N N . SER D 1 182 ? -46.53917 15.37141 7.19470 1.000 20.67706 274 SER D N 1
ATOM 5857 C CA . SER D 1 182 ? -47.45973 15.66623 8.27823 1.000 22.63910 274 SER D CA 1
ATOM 5858 C C . SER D 1 182 ? -47.68849 14.43321 9.13969 1.000 25.01718 274 SER D C 1
ATOM 5859 O O . SER D 1 182 ? -47.60481 13.29447 8.67157 1.000 18.12820 274 SER D O 1
ATOM 5870 N N . ALA D 1 184 ? -50.73055 12.94870 11.56613 1.000 15.94255 276 ALA D N 1
ATOM 5871 C CA . ALA D 1 184 ? -52.16436 13.17514 11.69052 1.000 16.78822 276 ALA D CA 1
ATOM 5872 C C . ALA D 1 184 ? -52.78263 12.20235 12.68375 1.000 13.13655 276 ALA D C 1
ATOM 5873 O O . ALA D 1 184 ? -52.38645 11.03564 12.75625 1.000 16.27760 276 ALA D O 1
ATOM 5875 N N . TRP D 1 185 ? -53.76488 12.69125 13.43874 1.000 14.40914 277 TRP D N 1
ATOM 5876 C CA . TRP D 1 185 ? -54.44564 11.88911 14.44357 1.000 14.00878 277 TRP D CA 1
ATOM 5877 C C . TRP D 1 185 ? -55.87534 12.39219 14.59236 1.000 14.32676 277 TRP D C 1
ATOM 5878 O O . TRP D 1 185 ? -56.25295 13.42761 14.03950 1.000 17.32414 277 TRP D O 1
ATOM 5889 N N . ARG D 1 186 ? -56.67534 11.63845 15.34258 1.000 14.07419 278 ARG D N 1
ATOM 5890 C CA . ARG D 1 186 ? -58.05265 12.01935 15.61923 1.000 12.55584 278 ARG D CA 1
ATOM 5891 C C . ARG D 1 186 ? -58.10509 12.94259 16.82850 1.000 19.49546 278 ARG D C 1
ATOM 5892 O O . ARG D 1 186 ? -57.42663 12.70929 17.83379 1.000 15.65538 278 ARG D O 1
ATOM 5900 N N . GLY D 1 187 ? -58.91929 13.99512 16.72385 1.000 21.21397 279 GLY D N 1
ATOM 5901 C CA . GLY D 1 187 ? -59.11503 14.89766 17.84408 1.000 19.30420 279 GLY D CA 1
ATOM 5902 C C . GLY D 1 187 ? -59.61619 14.21139 19.09654 1.000 29.07626 279 GLY D C 1
ATOM 5903 O O . GLY D 1 187 ? -59.42595 14.73594 20.19876 1.000 20.90367 279 GLY D O 1
ATOM 5904 N N . ALA D 1 188 ? -60.24895 13.04307 18.95262 1.000 19.68296 280 ALA D N 1
ATOM 5905 C CA . ALA D 1 188 ? -60.69462 12.27734 20.10947 1.000 24.13279 280 ALA D CA 1
ATOM 5906 C C . ALA D 1 188 ? -59.53660 11.82637 20.98876 1.000 23.78098 280 ALA D C 1
ATOM 5907 O O . ALA D 1 188 ? -59.75482 11.50774 22.16291 1.000 26.89365 280 ALA D O 1
ATOM 5909 N N . GLN D 1 189 ? -58.31636 11.78526 20.45104 1.000 22.03379 281 GLN D N 1
ATOM 5910 C CA . GLN D 1 189 ? -57.13719 11.36905 21.19784 1.000 21.51397 281 GLN D CA 1
ATOM 5911 C C . GLN D 1 189 ? -56.25834 12.54390 21.60477 1.000 24.94606 281 GLN D C 1
ATOM 5912 O O . GLN D 1 189 ? -55.07771 12.34795 21.91341 1.000 22.04007 281 GLN D O 1
ATOM 5918 N N . ASP D 1 190 ? -56.80343 13.76133 21.59987 1.000 20.79949 282 ASP D N 1
ATOM 5919 C CA . ASP D 1 190 ? -56.03324 14.90484 22.07358 1.000 32.59507 282 ASP D CA 1
ATOM 5920 C C . ASP D 1 190 ? -55.64488 14.74553 23.53796 1.000 25.52369 282 ASP D C 1
ATOM 5921 O O . ASP D 1 190 ? -54.55433 15.16680 23.93936 1.000 30.44946 282 ASP D O 1
ATOM 5926 N N . ASN D 1 191 ? -56.50910 14.12516 24.34213 1.000 24.29583 283 ASN D N 1
ATOM 5927 C CA . ASN D 1 191 ? -56.29678 13.99246 25.77886 1.000 33.80128 283 ASN D CA 1
ATOM 5928 C C . ASN D 1 191 ? -55.87962 12.58650 26.19007 1.000 28.38027 283 ASN D C 1
ATOM 5929 O O . ASN D 1 191 ? -55.86935 12.27992 27.38681 1.000 29.71794 283 ASN D O 1
ATOM 5934 N N . ASP D 1 192 ? -55.54754 11.72714 25.23619 1.000 23.13710 284 ASP D N 1
ATOM 5935 C CA . ASP D 1 192 ? -55.09896 10.37846 25.55349 1.000 20.41803 284 ASP D CA 1
ATOM 5936 C C . ASP D 1 192 ? -53.62084 10.41638 25.92289 1.000 22.15180 284 ASP D C 1
ATOM 5937 O O . ASP D 1 192 ? -52.80042 10.83307 25.09736 1.000 22.90562 284 ASP D O 1
ATOM 5942 N N . PRO D 1 193 ? -53.23705 10.00515 27.14168 1.000 19.78235 285 PRO D N 1
ATOM 5943 C CA . PRO D 1 193 ? -51.83643 10.15619 27.56432 1.000 16.35538 285 PRO D CA 1
ATOM 5944 C C . PRO D 1 193 ? -50.86625 9.30748 26.75926 1.000 10.59420 285 PRO D C 1
ATOM 5945 O O . PRO D 1 193 ? -49.82496 9.80557 26.31994 1.000 19.73309 285 PRO D O 1
ATOM 5949 N N . ALA D 1 194 ? -51.19124 8.02601 26.56666 1.000 12.97957 286 ALA D N 1
ATOM 5950 C CA . ALA D 1 194 ? -50.31139 7.14928 25.80023 1.000 13.43576 286 ALA D CA 1
ATOM 5951 C C . ALA D 1 194 ? -50.17709 7.61234 24.35587 1.000 19.14666 286 ALA D C 1
ATOM 5952 O O . ALA D 1 194 ? -49.11967 7.42914 23.74058 1.000 12.18450 286 ALA D O 1
ATOM 5954 N N . GLU D 1 195 ? -51.22922 8.21588 23.80022 1.000 16.84008 287 GLU D N 1
ATOM 5955 C CA . GLU D 1 195 ? -51.15479 8.73579 22.44064 1.000 17.16745 287 GLU D CA 1
ATOM 5956 C C . GLU D 1 195 ? -50.38486 10.04823 22.37451 1.000 19.92575 287 GLU D C 1
ATOM 5957 O O . GLU D 1 195 ? -49.68706 10.29913 21.38566 1.000 20.12795 287 GLU D O 1
ATOM 5963 N N . ARG D 1 196 ? -50.50035 10.89469 23.40216 1.000 17.26290 288 ARG D N 1
ATOM 5964 C CA . ARG D 1 196 ? -49.64467 12.07424 23.48318 1.000 18.66902 288 ARG D CA 1
ATOM 5965 C C . ARG D 1 196 ? -48.17499 11.67436 23.51112 1.000 19.77484 288 ARG D C 1
ATOM 5966 O O . ARG D 1 196 ? -47.33149 12.31995 22.87665 1.000 17.30287 288 ARG D O 1
ATOM 5974 N N . TRP D 1 197 ? -47.85363 10.60352 24.23857 1.000 17.00735 289 TRP D N 1
ATOM 5975 C CA . TRP D 1 197 ? -46.48078 10.11355 24.28237 1.000 16.71434 289 TRP D CA 1
ATOM 5976 C C . TRP D 1 197 ? -46.03385 9.61396 22.91507 1.000 19.31334 289 TRP D C 1
ATOM 5977 O O . TRP D 1 197 ? -44.94040 9.94889 22.44473 1.000 17.51498 289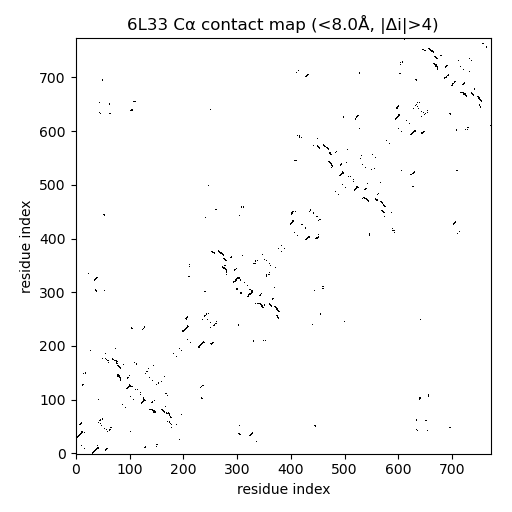 TRP D O 1
ATOM 5988 N N . LEU D 1 198 ? -46.87191 8.80542 22.26306 1.000 19.46768 290 LEU D N 1
ATOM 5989 C CA . LEU D 1 198 ? -46.52094 8.26888 20.95273 1.000 18.70646 290 LEU D CA 1
ATOM 5990 C C . LEU D 1 198 ? -46.29160 9.39034 19.94616 1.000 18.22288 290 LEU D C 1
ATOM 5991 O O . LEU D 1 198 ? -45.28013 9.40433 19.23631 1.000 20.80143 290 LEU D O 1
ATOM 5996 N N . ARG D 1 199 ? -47.20988 10.35970 19.89514 1.000 17.98169 291 ARG D N 1
ATOM 5997 C CA . ARG D 1 199 ? -47.09792 11.44018 18.91884 1.000 21.81931 291 ARG D CA 1
ATOM 5998 C C . ARG D 1 199 ? -45.84526 12.27616 19.15140 1.000 26.06509 291 ARG D C 1
ATOM 5999 O O . ARG D 1 199 ? -45.21708 12.74299 18.19384 1.000 20.07826 291 ARG D O 1
ATOM 6007 N N . SER D 1 200 ? -45.46529 12.47988 20.41542 1.000 19.90568 292 SER D N 1
ATOM 6008 C CA . SER D 1 200 ? -44.25038 13.23784 20.69588 1.000 19.31999 292 SER D CA 1
ATOM 6009 C C . SER D 1 200 ? -43.01312 12.48649 20.22156 1.000 19.66001 292 SER D C 1
ATOM 6010 O O . SER D 1 200 ? -42.05846 13.09929 19.73067 1.000 19.36220 292 SER D O 1
ATOM 6013 N N . ARG D 1 201 ? -43.01486 11.15814 20.34723 1.000 15.56946 293 ARG D 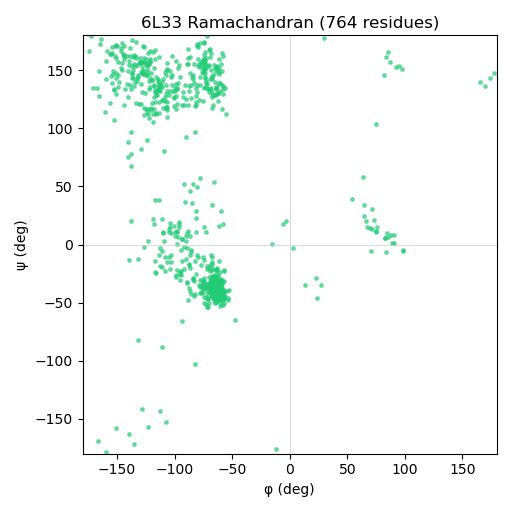N 1
ATOM 6014 C CA . ARG D 1 201 ? -41.86268 10.38163 19.90268 1.000 21.28187 293 ARG D CA 1
ATOM 6015 C C . ARG D 1 201 ? -41.79871 10.31492 18.38027 1.000 21.34041 293 ARG D C 1
ATOM 6016 O O . ARG D 1 201 ? -40.70630 10.33480 17.80117 1.000 19.88447 293 ARG D O 1
ATOM 6024 N N . ILE D 1 202 ? -42.95417 10.23880 17.71291 1.000 20.24560 294 ILE D N 1
ATOM 6025 C CA . ILE D 1 202 ? -42.97274 10.37477 16.25728 1.000 20.94158 294 ILE D CA 1
ATOM 6026 C C . ILE D 1 202 ? -42.34593 11.70117 15.85066 1.000 24.44027 294 ILE D C 1
ATOM 6027 O O . ILE D 1 202 ? -41.45018 11.75228 14.99982 1.000 25.49635 294 ILE D O 1
ATOM 6032 N N . SER D 1 203 ? -42.80527 12.79389 16.46947 1.000 24.57399 295 SER D N 1
ATOM 6033 C CA . SER D 1 203 ? -42.33606 14.12869 16.10730 1.000 30.56920 295 SER D CA 1
ATOM 6034 C C . SER D 1 203 ? -40.82599 14.25328 16.25392 1.000 26.01446 295 SER D C 1
ATOM 6035 O O . SER D 1 203 ? -40.15081 14.79074 15.36813 1.000 30.43284 295 SER D O 1
ATOM 6046 N N . PHE D 1 205 ? -38.19545 11.98815 16.48634 1.000 24.95488 297 PHE D N 1
ATOM 6047 C CA . PHE D 1 205 ? -37.30992 11.16152 15.68303 1.000 35.69272 297 PHE D CA 1
ATOM 6048 C C . PHE D 1 205 ? -37.68313 11.17687 14.20651 1.000 38.59887 297 PHE D C 1
ATOM 6049 O O . PHE D 1 205 ? -37.25996 10.29158 13.45397 1.000 43.08302 297 PHE D O 1
ATOM 6057 N N . ILE D 1 206 ? -38.47337 12.16587 13.78802 1.000 45.90712 298 ILE D N 1
ATOM 6058 C CA . ILE D 1 206 ? -38.70212 12.49507 12.38547 1.000 47.80603 298 ILE D CA 1
ATOM 6059 C C . ILE D 1 206 ? -38.66585 14.01510 12.26900 1.000 40.78958 298 ILE D C 1
ATOM 6060 O O . ILE D 1 206 ? -39.69131 14.65581 12.01218 1.000 44.45543 298 ILE D O 1
ATOM 6065 N N . GLY D 1 207 ? -37.49061 14.60332 12.47519 1.000 36.87968 299 GLY D N 1
ATOM 6066 C CA . GLY D 1 207 ? -37.35702 16.05000 12.49829 1.000 39.47471 299 GLY D CA 1
ATOM 6067 C C . GLY D 1 207 ? -36.67215 16.64737 11.28469 1.000 39.50160 299 GLY D C 1
ATOM 6068 O O . GLY D 1 207 ? -36.76758 17.85119 11.03961 1.000 44.76534 299 GLY D O 1
#

Organism: Pseudomonas aeruginosa (strain ATCC 15692 / DSM 22644 / CIP 104116 / JCM 14847 / LMG 12228 / 1C / PRS 101 / PAO1) (NCBI:txid208964)

GO terms:
  GO:0000976 transcription cis-regulatory region binding (F, IMP)
  GO:0001216 DNA-binding transcription activator activity (F, IMP)
  GO:0045893 positive regulation of DNA-templated transcription (P, EXP)
  GO:0032993 protein-DNA complex (C, IMP)
  GO:0045861 negative regulation of proteolysis (P, IMP)
  GO:0045893 positive regulation of DNA-templated transcription (P, IMP)
  GO:1900377 negative regulation of secondary metabolite biosynthetic process (P, IMP)
  GO:0050709 negative regulation of protein secretion (P, IMP)

Sequence (773 aa):
ATSTAVFRIGLSDDVEFGLLPPLLRRLRAEAPGIVLVVRRANYLLPNLLASGEISVGVSYTDELPANAKRKTVRRSKPKILRADGQLTLDDYCARPHALVSFAGDLSGFVDEELEKFGRKRKVVLAVPQFNGLGTLLAGTDIIATVPDYAAQALIAAGGLRAEDPPFETRAFELSAWRGAQDNDPAERWLRSRISFIATSTAVFRIGLSDDVEFGLLPPLLRRLRAEAPGIVLVVRRANYLLPNLLASGEISVGVSYTDELPANAKRKTVRRSKPKILRADSAPGQLTLDDYCARPHALVSFAGDLSGFVDEELEKFGRKRKVVLAVPQFNGLGTLLAGTDIIATVPDYAAQALIAAGGLRAEDPPFETRRAFELSAWRGAQDNDPAERWLRSRISFIAVFRIGLSDDVEFGLLPPLLRRLRAEAPGIVLVVRRANYLLPNLLASGEISVGVSYTDELPANAKRKTVRRSKPKILRADSAPGQLTLDDYCARPHALVSFAGDLSGFVDEELEKFGRKRKVVLAVPQFNGLGTLLAGTDIIATVPDYAAQALIAAGGLRAEDPPFETRAFELSAWRGAQDNDPAERWLRSRISFIAVFRIGLSDDVEFGLLPPLLRRLRAEAPGIVLVVRRANYLLPNLLASGEISVGVSYTDELPANAKRKTVRRSKPKILRADSAPGQLTLDDYCARPHALVSFAGRKRKVVLAVPQFNGLGTLLAGTDIIATVPDYAAQALIALRAEDPPFETRAFELSAWRGAQDNDPAERWLRSRISFIG

Secondary structure (DSSP, 8-state):
-----EEEEEE-HHHHHHTHHHHHHHHHHH-TT-EEEEEE--S---HHHHHTS-SEEE-BS----TTEE----B---EEEEE------HHHHHHSEEEEESSTT-S--HHHHHHHTTT---EEEEEES-STTHHHHHTTS--BEEEEHHHHHHHHHTSS-EEE--SS--STT-B--EEGGGGS-HHHHHHHHHH---/-----EEEEEE-TTHHHHHHHHHHHHHHHH-TT-EEEEEE--S---HHHHHTS-SEEESB-S---TTEE----B---EEEEE----SSPPPHHHHHHSEEEEE-SS--S--HHHHHHHHTT---EEEEEES-STTHHHHHTTS--EEEEEHHHHHHHHHHSS-EEE--SS----PPB--EEGGGGS-HHHHHHHHHH---/-EEEEEE-HHHHHHTHHHHHHHHHHHSTT-EEEEEE--S---HHHHHTS-SEEES------TTEE----EEE-EEEEE----SSPPPHHHHHHSEEEEE-TTT--THHHHHHHHHTT---EEEEEESS-TTHHHHHTTS--EEEEEHHHHHHHHHTSS-EEE--SS--PPEEE--EEGGGSS-HHHHHHHHHH---/-EEEEEE-HHHHHHHHHHHHHHHHHH-TT-EEEEEE--TT--HHHHHTS-SEEES--SS-STTEE----EEE-EEEEE-----SPPPHHHHHHSEEEES-S-----EEEEE-S-STTHHHHHTTS--EEEEEHHHHHHHH--EEE--SS--PPEEE--EEGGGTT-HHHHHHHHHH----

B-factor: mean 25.81, std 10.72, range [6.52, 133.73]